Protein AF-0000000086027787 (afdb_homodimer)

Foldseek 3Di:
DPPAWKDFFLQQQAAEEEEEELEPPQDLVLLVLLLLLVLLLLLQQLQFADDRLYFWYWYWYFACDIDTLGATGGCNVVVVSVNVSSVCVSPPPVRNPDNDGDALVNVLVVVQVNVVSLCVHCVVVPVDPVSRHAYEYEYEEQDPPVVVVVSVLVSQVVDDCVRHQAYEYEHEDEPPPDDDPPPDDPDPPPQVQDDPPPDDVSPVSVVCSVRYGYHYDYSHNVVSSVVSCVSSWGPDQQDFQEWEADPPDIATKHKTAPDDDLVRGLPSCVVDPDPPDDDDHSPLPSPPPPPPSTGDMDTRWYWYWDDKDALVPADPVFWDDGKMKIAGGPRPVDDPVVSVVSNVVLQVVLVVCVVRRIKTKIKIDDDVPPDDPDDDDIWMWIWHHDNSMTIITTGDDDVPDDDDDDDDDDDDDPVVVVVVVVVVVPDDDDLDDQCVQDDPCSSVVSSVSVVVVVVVDPPDPPPPPPPDPDPDPDDDDPPPPPPDPDDPDPPDPPPPPPPDPVVVSVVVCCVVRVVVND/DPPAWKDFFLQQFAAEEEEEELEPPDDLVLLVLLLLLVLLLLLQQLQFADDRLYFWYWYWYFAQDIDTLGATGGCNVVVVSVNVSSVCVSPPPVRNPDNDGDALVNVLVVVQVNVVSLCVHCVVVPVDPVSRHAYEYEYEEQDDPVVVVVSVLVSQVPDDCVRHQAYEYEHEDEPPPDDDPPPDDPDPPPPVQDDPPPDDVSVVSVVCSVRYHYHYDYSHNVVSSVVSCVSSWGPDQQDFQEWEADPPDIATKHKTAPDDDLVRGLPSCVVDPDPPDDDDHSPLPSPPPPPPSTGDMDTRWYWYWDDKDALVPADPVFWDDGKMKIAGGPRPVDDPVVSVVSNVVLQVVLVVCVVRRIKTKIKIDDDVPPDDPDDDDIWMWIWHHDNSMTIITTGDDDVPDDDDDDDDDDDDDPVVVVVVVVVVVPDDDDPDDQCVQDDPCSSVVSSVSVVVVVVVDPPDPPPPPDPDDDPPPDDDDDPPDPPDPDDPDPPPPPPPPCPDPVVVSVVVCCVVVVRVND

Secondary structure (DSSP, 8-state):
-----EEEETTTPPEEEEEEE-STT--HHHHHHHHHHHHHHHHHHHH--SS-S--EEEEEEESSS-EEEEEEEETTTTHHHHHHHHHHHHH-STTT---PPPPHHHHHHHHHHHHHHHHHHHHHH-S-GGGSPPEEEEEEE-S-HHHHHHHHHHHHHTS--TTEEEEEEEEEE------S-------------------S-HHHHHHHHHHEEEEEEESSHHHHHHHHHGGGS----SS--EEEEETTEEEEEEEEESB--GGGSTTHHHHS--TTSPPPP---S-----S--S-EEEEPEEEEEEEEEEGGGS-GGGEEEEEEEEEE---TTS-HHHHHHHHHHHHHHHHHHHHTTEEEEEEEPPP--SS-SSPPPPPEEEEEEETTEEEEEEE--GGGB--------PPPPHHHHHHHHHHHHTSEEESS--GGG----HHHHHHHHHHHHHHHS--------------------------------------------HHHHHHHHHHHSGGG--/-----EEEETTTPPEEEEEEE-STT--HHHHHHHHHHHHHHHHHHHH--SS-S--EEEEEEESSS-EEEEEEEETTTTHHHHHHHHHHHHH-STTT---PPPPHHHHHHHHHHHHHHHHHHHHHH-S-GGGSPPEEEEEEE-S-HHHHHHHHHHHHHTS--TTEEEEEEEEEE------S-------------------S-HHHHHHHHHHEEEEEEESSHHHHHHHHHGGGS----SS--EEEEETTEEEEEEEEESB--GGGSTTHHHHS--TTSPPPP---S-----S--S-EEEEPEEEEEEEEEEGGGS-GGGEEEEEEEEEE---TTS-HHHHHHHHHHHHHHHHHHHHTTEEEEEEEPPP--SS-SSPPPPPEEEEEEETTEEEEEEE--GGGB--------PPPPHHHHHHHHHHHHTSEEESS--GGG----HHHHHHHHHHHHHHTS--------------------------------------------HHHHHHHHHHHSGGG--

Nearest PDB structures (foldseek):
  4cnb-assembly1_A  TM=5.629E-01  e=4.118E-06  Mytilus galloprovincialis
  4hqn-assembly1_A  TM=5.392E-01  e=8.677E-06  Plasmodium vivax
  4cn8-assembly1_A  TM=5.796E-01  e=9.103E-05  Mytilus galloprovincialis
  7x10-assembly1_A  TM=3.426E-01  e=1.648E+00  Homo sapiens
  4cnb-assembly1_A  TM=5.525E-01  e=2.493E-06  Mytilus galloprovincialis

Organism: Nephila pilipes (NCBI:txid299642)

Radius of gyration: 34.65 Å; Cα contacts (8 Å, |Δi|>4): 1720; chains: 2; bounding box: 75×121×92 Å

Solvent-accessible surface area (backbone atoms only — not comparable to full-atom values): 58026 Å² total; per-residue (Å²): 128,80,82,65,55,61,42,61,34,45,63,51,39,53,31,39,37,38,38,38,40,39,28,75,70,43,45,71,66,53,52,49,45,51,51,50,45,50,49,41,50,51,38,49,45,56,52,42,53,75,65,66,41,56,51,38,42,21,36,32,41,37,18,67,62,74,42,77,59,36,73,56,39,52,41,70,85,36,42,69,62,49,55,50,34,53,52,48,57,72,66,41,58,75,53,51,66,42,90,43,70,62,54,47,66,58,50,31,50,51,52,51,48,52,52,50,42,50,50,57,47,41,63,73,73,41,88,53,72,88,69,55,60,44,32,32,39,38,36,40,31,38,48,61,63,68,60,52,50,49,41,50,54,58,21,54,72,75,48,88,60,86,56,54,63,35,36,37,40,37,31,41,34,71,85,74,77,75,81,80,82,72,81,74,80,87,64,75,78,62,70,74,69,79,76,85,75,82,60,85,70,47,65,60,53,51,48,48,60,69,31,51,42,75,43,79,43,54,72,43,65,65,56,51,40,40,60,58,48,50,52,58,49,66,62,53,38,84,54,63,38,31,33,44,31,44,78,89,46,74,40,53,17,31,74,42,56,49,37,57,64,51,82,33,39,44,60,30,59,44,54,46,86,48,75,72,40,59,65,65,67,61,52,81,64,61,66,70,73,67,76,66,85,60,42,41,62,15,63,32,46,40,28,39,53,61,32,34,26,30,50,68,17,54,33,71,77,44,39,32,40,72,43,32,31,37,33,61,41,73,31,68,83,50,54,67,71,58,43,54,49,38,42,40,44,48,44,35,47,24,48,52,28,51,76,67,46,30,25,42,32,24,37,42,56,71,76,82,61,86,78,69,90,69,67,74,41,39,19,36,33,37,36,38,48,48,82,76,29,27,38,38,35,26,40,52,34,36,85,35,58,34,54,62,77,88,72,80,82,69,92,58,62,66,68,50,38,51,52,45,50,53,36,55,67,71,35,52,77,34,66,54,66,48,36,68,78,36,78,33,46,52,53,63,34,44,48,51,53,52,52,53,53,52,69,72,42,84,75,73,83,75,75,71,79,72,79,79,72,81,84,75,81,79,84,82,80,80,77,76,78,78,73,81,79,76,78,74,77,78,68,80,74,76,79,74,76,76,79,78,69,58,69,58,41,46,51,48,42,33,68,72,45,49,80,34,62,102,128,83,82,67,55,62,41,62,34,44,63,50,40,53,31,39,37,38,37,38,39,40,27,76,70,43,47,71,66,53,51,50,46,52,51,49,43,50,49,40,50,51,36,48,44,57,52,42,53,78,66,67,41,55,51,38,42,21,36,32,41,37,18,66,61,75,40,78,60,35,72,58,40,52,40,69,86,36,43,67,62,48,54,50,33,53,52,48,58,73,64,42,59,73,55,50,65,41,90,42,69,63,53,47,67,57,50,31,51,51,51,50,52,53,52,48,41,48,48,58,47,41,63,72,72,41,88,53,73,88,70,55,59,44,33,32,38,37,36,41,32,39,48,62,62,69,60,53,51,49,40,50,52,56,22,53,72,73,51,86,59,86,55,54,63,37,35,38,37,37,29,43,34,71,84,74,77,76,80,80,82,71,82,73,80,87,65,76,77,62,71,72,70,78,76,86,74,83,60,84,71,44,63,60,53,50,48,48,58,70,30,51,42,76,44,78,43,54,70,42,66,64,56,50,39,41,61,58,48,50,51,58,50,68,63,53,40,84,54,65,39,31,35,43,31,45,78,88,46,75,40,53,18,32,74,44,55,50,38,58,64,50,82,32,38,43,58,31,57,44,55,47,88,46,74,74,39,59,66,65,67,61,52,79,62,61,67,71,73,67,76,66,84,61,42,38,62,16,65,32,47,40,29,38,52,62,31,34,26,31,51,66,15,54,41,72,77,43,40,31,41,70,41,31,31,36,34,60,43,72,31,69,84,50,52,67,72,57,43,52,50,40,41,39,46,46,44,36,48,25,48,52,26,50,75,67,46,32,24,42,31,24,37,42,57,70,76,82,62,84,78,70,89,71,68,75,40,40,20,38,34,37,36,38,47,41,79,74,30,28,39,36,37,26,41,53,34,35,84,34,59,35,58,72,76,89,74,80,83,69,90,60,60,66,67,51,38,53,51,46,50,53,37,55,68,69,36,51,77,37,66,56,67,50,36,71,76,35,79,34,44,52,55,63,34,44,49,51,53,52,51,54,54,50,69,71,42,83,76,73,84,74,76,73,80,73,80,80,74,80,86,76,81,76,80,88,79,77,84,76,78,79,74,82,80,78,80,77,76,78,70,80,73,76,78,74,75,73,79,75,67,56,68,58,39,43,49,45,41,33,64,66,41,44,69,38,59,97

InterPro domains:
  IPR033587 Meiosis 1 arrest protein [PTHR28642] (2-497)
  IPR060158 Meiosis 1 arrest protein, N-terminal domain [PF28287] (17-232)

Sequence (1036 aa):
MEKQEWREAFHRQPAYYLFLDLTSPLSIHDLNTICQVLQDLTALSVSLKGTQRFSELGIYALSSRMKCIFPIQSVKNNYGKFQFSIECMQNTTALFTGKETFQTDQLSESLQDAIQQYETYYQGAIQHKEEWPQLQIMFFSAQPAQKIVKSVEESLSSIELAYIRQVNVVILRGRIFTSSFNSSDSKSHTQLQSSQCIFDNEEKENIIKSVLHVIEIETNSYQLESIFKCWLHDCGTDSVHLRIIVDKVVLHCDIKECLLNVESLPTTSQFLLFPNSSLPQPTTRVNPVSKQLSGSKVPVYTFEAISVVRKEGLCESLLFGHPYVAIATRCWKIDWGELERNQQQFTALVQYLNKNDLVLLAKRQSPKSTTSEKPLPSGFFAFLPSKNTLLVKSVASKELMMPLGEMELKEMPEDVKVEMEECLKNLEEKDIYNPLAISSGLYTFLSSSINKMNKSRPAANFIVPTICKDNDLRNKKKKCAVLPVAEVQVKKSRELTLQNDFMTASAMFKKRFPNNLEMEKQEWREAFHRQPAYYLFLDLTSPLSIHDLNTICQVLQDLTALSVSLKGTQRFSELGIYALSSRMKCIFPIQSVKNNYGKFQFSIECMQNTTALFTGKETFQTDQLSESLQDAIQQYETYYQGAIQHKEEWPQLQIMFFSAQPAQKIVKSVEESLSSIELAYIRQVNVVILRGRIFTSSFNSSDSKSHTQLQSSQCIFDNEEKENIIKSVLHVIEIETNSYQLESIFKCWLHDCGTDSVHLRIIVDKVVLHCDIKECLLNVESLPTTSQFLLFPNSSLPQPTTRVNPVSKQLSGSKVPVYTFEAISVVRKEGLCESLLFGHPYVAIATRCWKIDWGELERNQQQFTALVQYLNKNDLVLLAKRQSPKSTTSEKPLPSGFFAFLPSKNTLLVKSVASKELMMPLGEMELKEMPEDVKVEMEECLKNLEEKDIYNPLAISSGLYTFLSSSINKMNKSRPAANFIVPTICKDNDLRNKKKKCAVLPVAEVQVKKSRELTLQNDFMTASAMFKKRFPNNLE

Structure (mmCIF, N/CA/C/O backbone):
data_AF-0000000086027787-model_v1
#
loop_
_entity.id
_entity.type
_entity.pdbx_description
1 polymer 'Meiosis 1 arrest protein'
#
loop_
_atom_site.group_PDB
_atom_site.id
_atom_site.type_symbol
_atom_site.label_atom_id
_atom_site.label_alt_id
_atom_site.label_comp_id
_atom_site.label_asym_id
_atom_site.label_entity_id
_atom_site.label_seq_id
_atom_site.pdbx_PDB_ins_code
_atom_site.Cartn_x
_atom_site.Cartn_y
_atom_site.Cartn_z
_atom_site.occupancy
_atom_site.B_iso_or_equiv
_atom_site.auth_seq_id
_atom_site.auth_comp_id
_atom_site.auth_asym_id
_atom_site.auth_atom_id
_atom_site.pdbx_PDB_model_num
ATOM 1 N N . MET A 1 1 ? 31.375 -10.102 -8.422 1 41.06 1 MET A N 1
ATOM 2 C CA . MET A 1 1 ? 30.281 -9.891 -9.375 1 41.06 1 MET A CA 1
ATOM 3 C C . MET A 1 1 ? 29.859 -8.43 -9.391 1 41.06 1 MET A C 1
ATOM 5 O O . MET A 1 1 ? 29.672 -7.816 -8.344 1 41.06 1 MET A O 1
ATOM 9 N N . GLU A 1 2 ? 30.125 -7.723 -10.336 1 52.41 2 GLU A N 1
ATOM 10 C CA . GLU A 1 2 ? 29.75 -6.34 -10.586 1 52.41 2 GLU A CA 1
ATOM 11 C C . GLU A 1 2 ? 28.281 -6.098 -10.211 1 52.41 2 GLU A C 1
ATOM 13 O O . GLU A 1 2 ? 27.422 -6.941 -10.484 1 52.41 2 GLU A O 1
ATOM 18 N N . LYS A 1 3 ? 28.047 -5.18 -9.352 1 70.25 3 LYS A N 1
ATOM 19 C CA . LYS A 1 3 ? 26.766 -4.902 -8.727 1 70.25 3 LYS A CA 1
ATOM 20 C C . LYS A 1 3 ? 25.703 -4.555 -9.773 1 70.25 3 LYS A C 1
ATOM 22 O O . LYS A 1 3 ? 25.703 -3.451 -10.32 1 70.25 3 LYS A O 1
ATOM 27 N N . GLN A 1 4 ? 25.141 -5.617 -10.438 1 83.25 4 GLN A N 1
ATOM 28 C CA . GLN A 1 4 ? 24.016 -5.457 -11.359 1 83.25 4 GLN A CA 1
ATOM 29 C C . GLN A 1 4 ? 22.922 -4.582 -10.75 1 83.25 4 GLN A C 1
ATOM 31 O O . GLN A 1 4 ? 22.438 -4.859 -9.648 1 83.25 4 GLN A O 1
ATOM 36 N N . GLU A 1 5 ? 22.625 -3.428 -11.406 1 87.31 5 GLU A N 1
ATOM 37 C CA . GLU A 1 5 ? 21.688 -2.459 -10.859 1 87.31 5 GLU A CA 1
ATOM 38 C C . GLU A 1 5 ? 20.281 -2.672 -11.438 1 87.31 5 GLU A C 1
ATOM 40 O O . GLU A 1 5 ? 19.297 -2.221 -10.859 1 87.31 5 GLU A O 1
ATOM 45 N N . TRP A 1 6 ? 20.266 -3.408 -12.578 1 90.69 6 TRP A N 1
ATOM 46 C CA . TRP A 1 6 ? 18.984 -3.594 -13.242 1 90.69 6 TRP A CA 1
ATOM 47 C C . TRP A 1 6 ? 18.797 -5.047 -13.68 1 90.69 6 TRP A C 1
ATOM 49 O O . TRP A 1 6 ? 19.766 -5.773 -13.859 1 90.69 6 TRP A O 1
ATOM 59 N N . ARG A 1 7 ? 17.625 -5.395 -13.797 1 91.62 7 ARG A N 1
ATOM 60 C CA . ARG A 1 7 ? 17.266 -6.727 -14.273 1 91.62 7 ARG A CA 1
ATOM 61 C C . ARG A 1 7 ? 16.016 -6.688 -15.148 1 91.62 7 ARG A C 1
ATOM 63 O O . ARG A 1 7 ? 15.312 -5.676 -15.18 1 91.62 7 ARG A O 1
ATOM 70 N N . GLU A 1 8 ? 15.812 -7.734 -15.867 1 90.38 8 GLU A N 1
ATOM 71 C CA . GLU A 1 8 ? 14.617 -7.855 -16.688 1 90.38 8 GLU A CA 1
ATOM 72 C C . GLU A 1 8 ? 13.578 -8.75 -16.016 1 90.38 8 GLU A C 1
ATOM 74 O O . GLU A 1 8 ? 13.852 -9.906 -15.711 1 90.38 8 GLU A O 1
ATOM 79 N N . ALA A 1 9 ? 12.438 -8.172 -15.789 1 92.06 9 ALA A N 1
ATOM 80 C CA . ALA A 1 9 ? 11.352 -8.922 -15.164 1 92.06 9 ALA A CA 1
ATOM 81 C C . ALA A 1 9 ? 10.594 -9.75 -16.203 1 92.06 9 ALA A C 1
ATOM 83 O O . ALA A 1 9 ? 10.352 -9.281 -17.312 1 92.06 9 ALA A O 1
ATOM 84 N N . PHE A 1 10 ? 10.234 -11.031 -15.914 1 91.31 10 PHE A N 1
ATOM 85 C CA . PHE A 1 10 ? 9.406 -11.945 -16.672 1 91.31 10 PHE A CA 1
ATOM 86 C C . PHE A 1 10 ? 10.008 -12.203 -18.062 1 91.31 10 PHE A C 1
ATOM 88 O O . PHE A 1 10 ? 9.281 -12.344 -19.047 1 91.31 10 PHE A O 1
ATOM 95 N N . HIS A 1 11 ? 11.297 -12.188 -18.094 1 85.81 11 HIS A N 1
ATOM 96 C CA . HIS A 1 11 ? 11.984 -12.375 -19.359 1 85.81 11 HIS A CA 1
ATOM 97 C C . HIS A 1 11 ? 12.102 -13.859 -19.703 1 85.81 11 HIS A C 1
ATOM 99 O O . HIS A 1 11 ? 12.227 -14.219 -20.891 1 85.81 11 HIS A O 1
ATOM 105 N N . ARG A 1 12 ? 12.016 -14.695 -18.75 1 87.44 12 ARG A N 1
ATOM 106 C CA . ARG A 1 12 ? 12.242 -16.125 -18.953 1 87.44 12 ARG A CA 1
ATOM 107 C C . ARG A 1 12 ? 10.977 -16.922 -18.672 1 87.44 12 ARG A C 1
ATOM 109 O O . ARG A 1 12 ? 11.039 -18.016 -18.109 1 87.44 12 ARG A O 1
ATOM 116 N N . GLN A 1 13 ? 9.867 -16.359 -18.984 1 91.88 13 GLN A N 1
ATOM 117 C CA . GLN A 1 13 ? 8.617 -17.062 -18.734 1 91.88 13 GLN A CA 1
ATOM 118 C C . GLN A 1 13 ? 8.477 -18.266 -19.672 1 91.88 13 GLN A C 1
ATOM 120 O O . GLN A 1 13 ? 8.711 -18.156 -20.875 1 91.88 13 GLN A O 1
ATOM 125 N N . PRO A 1 14 ? 8.125 -19.391 -19.25 1 93.88 14 PRO A N 1
ATOM 126 C CA . PRO A 1 14 ? 7.988 -20.594 -20.078 1 93.88 14 PRO A CA 1
ATOM 127 C C . PRO A 1 14 ? 6.676 -20.625 -20.859 1 93.88 14 PRO A C 1
ATOM 129 O O . PRO A 1 14 ? 5.785 -19.812 -20.609 1 93.88 14 PRO A O 1
ATOM 132 N N . ALA A 1 15 ? 6.73 -21.484 -21.859 1 95.19 15 ALA A N 1
ATOM 133 C CA . ALA A 1 15 ? 5.496 -21.891 -22.516 1 95.19 15 ALA A CA 1
ATOM 134 C C . ALA A 1 15 ? 4.93 -23.156 -21.875 1 95.19 15 ALA A C 1
ATOM 136 O O . ALA A 1 15 ? 5.684 -24 -21.391 1 95.19 15 ALA A O 1
ATOM 137 N N . TYR A 1 16 ? 3.621 -23.266 -21.859 1 96.69 16 TYR A N 1
ATOM 138 C CA . TYR A 1 16 ? 3.025 -24.406 -21.156 1 96.69 16 TYR A CA 1
ATOM 139 C C . TYR A 1 16 ? 2.207 -25.266 -22.109 1 96.69 16 TYR A C 1
ATOM 141 O O . TYR A 1 16 ? 1.537 -24.75 -23 1 96.69 16 TYR A O 1
ATOM 149 N N . TYR A 1 17 ? 2.301 -26.484 -22 1 97 17 TYR A N 1
ATOM 150 C CA . TYR A 1 17 ? 1.434 -27.438 -22.688 1 97 17 TYR A CA 1
ATOM 151 C C . TYR A 1 17 ? 0.736 -28.359 -21.688 1 97 17 TYR A C 1
ATOM 153 O O . TYR A 1 17 ? 1.394 -29.078 -20.938 1 97 17 TYR A O 1
ATOM 161 N N . LEU A 1 18 ? -0.573 -28.344 -21.672 1 97.25 18 LEU A N 1
ATOM 162 C CA . LEU A 1 18 ? -1.371 -29.125 -20.719 1 97.25 18 LEU A CA 1
ATOM 163 C C . LEU A 1 18 ? -1.9 -30.391 -21.375 1 97.25 18 LEU A C 1
ATOM 165 O O . LEU A 1 18 ? -2.432 -30.359 -22.484 1 97.25 18 LEU A O 1
ATOM 169 N N . PHE A 1 19 ? -1.653 -31.469 -20.734 1 96.12 19 PHE A N 1
ATOM 170 C CA . PHE A 1 19 ? -2.25 -32.75 -21.109 1 96.12 19 PHE A CA 1
ATOM 171 C C . PHE A 1 19 ? -3.297 -33.188 -20.094 1 96.12 19 PHE A C 1
ATOM 173 O O . PHE A 1 19 ? -2.961 -33.5 -18.953 1 96.12 19 PHE A O 1
ATOM 180 N N . LEU A 1 20 ? -4.555 -33.188 -20.484 1 94 20 LEU A N 1
ATOM 181 C CA . LEU A 1 20 ? -5.652 -33.531 -19.594 1 94 20 LEU A CA 1
ATOM 182 C C . LEU A 1 20 ? -6.121 -34.969 -19.844 1 94 20 LEU A C 1
ATOM 184 O O . LEU A 1 20 ? -6.625 -35.281 -20.922 1 94 20 LEU A O 1
ATOM 188 N N . ASP A 1 21 ? -5.918 -35.812 -18.828 1 92.31 21 ASP A N 1
ATOM 189 C CA . ASP A 1 21 ? -6.402 -37.188 -18.906 1 92.31 21 ASP A CA 1
ATOM 190 C C . ASP A 1 21 ? -7.898 -37.25 -18.594 1 92.31 21 ASP A C 1
ATOM 192 O O . ASP A 1 21 ? -8.312 -37.156 -17.438 1 92.31 21 ASP A O 1
ATOM 196 N N . LEU A 1 22 ? -8.672 -37.531 -19.609 1 89.69 22 LEU A N 1
ATOM 197 C CA . LEU A 1 22 ? -10.125 -37.5 -19.469 1 89.69 22 LEU A CA 1
ATOM 198 C C . LEU A 1 22 ? -10.664 -38.906 -19.203 1 89.69 22 LEU A C 1
ATOM 200 O O . LEU A 1 22 ? -11.875 -39.125 -19.188 1 89.69 22 LEU A O 1
ATOM 204 N N . THR A 1 23 ? -9.742 -39.781 -18.938 1 86.44 23 THR A N 1
ATOM 205 C CA . THR A 1 23 ? -10.18 -41.156 -18.688 1 86.44 23 THR A CA 1
ATOM 206 C C . THR A 1 23 ? -10.672 -41.312 -17.25 1 86.44 23 THR A C 1
ATOM 208 O O . THR A 1 23 ? -10.336 -40.531 -16.375 1 86.44 23 THR A O 1
ATOM 211 N N . SER A 1 24 ? -11.438 -42.438 -17.125 1 85.31 24 SER A N 1
ATOM 212 C CA . SER A 1 24 ? -11.898 -42.75 -15.773 1 85.31 24 SER A CA 1
ATOM 213 C C . SER A 1 24 ? -10.727 -42.969 -14.828 1 85.31 24 SER A C 1
ATOM 215 O O . SER A 1 24 ? -9.719 -43.562 -15.211 1 85.31 24 SER A O 1
ATOM 217 N N . PRO A 1 25 ? -10.773 -42.375 -13.609 1 87.94 25 PRO A N 1
ATOM 218 C CA . PRO A 1 25 ? -11.93 -41.969 -12.797 1 87.94 25 PRO A CA 1
ATOM 219 C C . PRO A 1 25 ? -12.148 -40.469 -12.773 1 87.94 25 PRO A C 1
ATOM 221 O O . PRO A 1 25 ? -12.805 -39.938 -11.867 1 87.94 25 PRO A O 1
ATOM 224 N N . LEU A 1 26 ? -11.664 -39.75 -13.695 1 89.06 26 LEU A N 1
ATOM 225 C CA . LEU A 1 26 ? -11.93 -38.312 -13.727 1 89.06 26 LEU A CA 1
ATOM 226 C C . LEU A 1 26 ? -13.422 -38.062 -13.922 1 89.06 26 LEU A C 1
ATOM 228 O O . LEU A 1 26 ? -14.047 -38.594 -14.82 1 89.06 26 LEU A O 1
ATOM 232 N N . SER A 1 27 ? -14.016 -37.344 -13.031 1 87.38 27 SER A N 1
ATOM 233 C CA . SER A 1 27 ? -15.438 -37 -13.117 1 87.38 27 SER A CA 1
ATOM 234 C C . SER A 1 27 ? -15.664 -35.781 -13.969 1 87.38 27 SER A C 1
ATOM 236 O O . SER A 1 27 ? -14.742 -34.969 -14.188 1 87.38 27 SER A O 1
ATOM 238 N N . ILE A 1 28 ? -16.812 -35.594 -14.445 1 86.81 28 ILE A N 1
ATOM 239 C CA . ILE A 1 28 ? -17.219 -34.438 -15.203 1 86.81 28 ILE A CA 1
ATOM 240 C C . ILE A 1 28 ? -17.078 -33.188 -14.328 1 86.81 28 ILE A C 1
ATOM 242 O O . ILE A 1 28 ? -16.703 -32.094 -14.812 1 86.81 28 ILE A O 1
ATOM 246 N N . HIS A 1 29 ? -17.359 -33.406 -13.07 1 88.75 29 HIS A N 1
ATOM 247 C CA . HIS A 1 29 ? -17.234 -32.312 -12.125 1 88.75 29 HIS A CA 1
ATOM 248 C C . HIS A 1 29 ? -15.781 -31.844 -12.039 1 88.75 29 HIS A C 1
ATOM 250 O O . HIS A 1 29 ? -15.523 -30.641 -12.016 1 88.75 29 HIS A O 1
ATOM 256 N N . ASP A 1 30 ? -14.875 -32.75 -11.945 1 90.38 30 ASP A N 1
ATOM 257 C CA . ASP A 1 30 ? -13.453 -32.438 -11.898 1 90.38 30 ASP A CA 1
ATOM 258 C C . ASP A 1 30 ? -13.023 -31.672 -13.148 1 90.38 30 ASP A C 1
ATOM 260 O O . ASP A 1 30 ? -12.297 -30.672 -13.062 1 90.38 30 ASP A O 1
ATOM 264 N N . LEU A 1 31 ? -13.492 -32.188 -14.258 1 91.25 31 LEU A N 1
ATOM 265 C CA . LEU A 1 31 ? -13.141 -31.531 -15.523 1 91.25 31 LEU A CA 1
ATOM 266 C C . LEU A 1 31 ? -13.656 -30.094 -15.562 1 91.25 31 LEU A C 1
ATOM 268 O O . LEU A 1 31 ? -12.93 -29.188 -15.961 1 91.25 31 LEU A O 1
ATOM 272 N N . ASN A 1 32 ? -14.922 -29.938 -15.156 1 92.19 32 ASN A N 1
ATOM 273 C CA . ASN A 1 32 ? -15.508 -28.609 -15.148 1 92.19 32 ASN A CA 1
ATOM 274 C C . ASN A 1 32 ? -14.75 -27.656 -14.219 1 92.19 32 ASN A C 1
ATOM 276 O O . ASN A 1 32 ? -14.578 -26.484 -14.523 1 92.19 32 ASN A O 1
ATOM 280 N N . THR A 1 33 ? -14.312 -28.172 -13.109 1 94 33 THR A N 1
ATOM 281 C CA . THR A 1 33 ? -13.547 -27.375 -12.156 1 94 33 THR A CA 1
ATOM 282 C C . THR A 1 33 ? -12.219 -26.953 -12.758 1 94 33 THR A C 1
ATOM 284 O O . THR A 1 33 ? -11.828 -25.781 -12.648 1 94 33 THR A O 1
ATOM 287 N N . ILE A 1 34 ? -11.547 -27.844 -13.406 1 95.06 34 ILE A N 1
ATOM 288 C CA . ILE A 1 34 ? -10.266 -27.547 -14.039 1 95.06 34 ILE A CA 1
ATOM 289 C C . ILE A 1 34 ? -10.461 -26.469 -15.109 1 95.06 34 ILE A C 1
ATOM 291 O O . ILE A 1 34 ? -9.695 -25.5 -15.172 1 95.06 34 ILE A O 1
ATOM 295 N N . CYS A 1 35 ? -11.461 -26.688 -15.891 1 94.44 35 CYS A N 1
ATOM 296 C CA . CYS A 1 35 ? -11.727 -25.75 -16.984 1 94.44 35 CYS A CA 1
ATOM 297 C C . CYS A 1 35 ? -12.062 -24.375 -16.438 1 94.44 35 CYS A C 1
ATOM 299 O O . CYS A 1 35 ? -11.586 -23.359 -16.969 1 94.44 35 CYS A O 1
ATOM 301 N N . GLN A 1 36 ? -12.859 -24.344 -15.43 1 94.88 36 GLN A N 1
ATOM 302 C CA . GLN A 1 36 ? -13.234 -23.078 -14.836 1 94.88 36 GLN A CA 1
ATOM 303 C C . GLN A 1 36 ? -12.016 -22.344 -14.281 1 94.88 36 GLN A C 1
ATOM 305 O O . GLN A 1 36 ? -11.844 -21.141 -14.508 1 94.88 36 GLN A O 1
ATOM 310 N N . VAL A 1 37 ? -11.18 -23.031 -13.523 1 96.56 37 VAL A N 1
ATOM 311 C CA . VAL A 1 37 ? -9.992 -22.438 -12.93 1 96.56 37 VAL A CA 1
ATOM 312 C C . VAL A 1 37 ? -9.047 -21.969 -14.023 1 96.56 37 VAL A C 1
ATOM 314 O O . VAL A 1 37 ? -8.43 -20.891 -13.906 1 96.56 37 VAL A O 1
ATOM 317 N N . LEU A 1 38 ? -8.945 -22.719 -15.047 1 95.75 38 LEU A N 1
ATOM 318 C CA . LEU A 1 38 ? -8.102 -22.344 -16.172 1 95.75 38 LEU A CA 1
ATOM 319 C C . LEU A 1 38 ? -8.617 -21.062 -16.844 1 95.75 38 LEU A C 1
ATOM 321 O O . LEU A 1 38 ? -7.828 -20.188 -17.188 1 95.75 38 LEU A O 1
ATOM 325 N N . GLN A 1 39 ? -9.867 -21.016 -17.016 1 95.06 39 GLN A N 1
ATOM 326 C CA . GLN A 1 39 ? -10.477 -19.812 -17.594 1 95.06 39 GLN A CA 1
ATOM 327 C C . GLN A 1 39 ? -10.258 -18.609 -16.688 1 95.06 39 GLN A C 1
ATOM 329 O O . GLN A 1 39 ? -9.945 -17.516 -17.188 1 95.06 39 GLN A O 1
ATOM 334 N N . ASP A 1 40 ? -10.469 -18.781 -15.445 1 96.06 40 ASP A N 1
ATOM 335 C CA . ASP A 1 40 ? -10.242 -17.703 -14.484 1 96.06 40 ASP A CA 1
ATOM 336 C C . ASP A 1 40 ? -8.805 -17.188 -14.562 1 96.06 40 ASP A C 1
ATOM 338 O O . ASP A 1 40 ? -8.578 -15.984 -14.625 1 96.06 40 ASP A O 1
ATOM 342 N N . LEU A 1 41 ? -7.871 -18.109 -14.578 1 95.94 41 LEU A N 1
ATOM 343 C CA . LEU A 1 41 ? -6.457 -17.75 -14.609 1 95.94 41 LEU A CA 1
ATOM 344 C C . LEU A 1 41 ? -6.109 -17.016 -15.898 1 95.94 41 LEU A C 1
ATOM 346 O O . LEU A 1 41 ? -5.367 -16.031 -15.875 1 95.94 41 LEU A O 1
ATOM 350 N N . THR A 1 42 ? -6.57 -17.516 -16.969 1 95.5 42 THR A N 1
ATOM 351 C CA . THR A 1 42 ? -6.234 -16.906 -18.25 1 95.5 42 THR A CA 1
ATOM 352 C C . THR A 1 42 ? -6.895 -15.531 -18.375 1 95.5 42 THR A C 1
ATOM 354 O O . THR A 1 42 ? -6.297 -14.594 -18.922 1 95.5 42 THR A O 1
ATOM 357 N N . ALA A 1 43 ? -8.109 -15.445 -17.906 1 94.12 43 ALA A N 1
ATOM 358 C CA . ALA A 1 43 ? -8.758 -14.133 -17.891 1 94.12 43 ALA A CA 1
ATOM 359 C C . ALA A 1 43 ? -7.953 -13.133 -17.062 1 94.12 43 ALA A C 1
ATOM 361 O O . ALA A 1 43 ? -7.805 -11.977 -17.438 1 94.12 43 ALA A O 1
ATOM 362 N N . LEU A 1 44 ? -7.492 -13.578 -15.945 1 95.25 44 LEU A N 1
ATOM 363 C CA . LEU A 1 44 ? -6.656 -12.758 -15.086 1 95.25 44 LEU A CA 1
ATOM 364 C C . LEU A 1 44 ? -5.375 -12.344 -15.805 1 95.25 44 LEU A C 1
ATOM 366 O O . LEU A 1 44 ? -5.035 -11.156 -15.836 1 95.25 44 LEU A O 1
ATOM 370 N N . SER A 1 45 ? -4.703 -13.273 -16.391 1 93.75 45 SER A N 1
ATOM 371 C CA . SER A 1 45 ? -3.42 -13.031 -17.031 1 93.75 45 SER A CA 1
ATOM 372 C C . SER A 1 45 ? -3.561 -12.023 -18.172 1 93.75 45 SER A C 1
ATOM 374 O O . SER A 1 45 ? -2.727 -11.133 -18.328 1 93.75 45 SER A O 1
ATOM 376 N N . VAL A 1 46 ? -4.57 -12.141 -18.953 1 91.81 46 VAL A N 1
ATOM 377 C CA . VAL A 1 46 ? -4.766 -11.289 -20.125 1 91.81 46 VAL A CA 1
ATOM 378 C C . VAL A 1 46 ? -5.156 -9.883 -19.672 1 91.81 46 VAL A C 1
ATOM 380 O O . VAL A 1 46 ? -4.867 -8.906 -20.359 1 91.81 46 VAL A O 1
ATOM 383 N N . SER A 1 47 ? -5.746 -9.773 -18.516 1 91.81 47 SER A N 1
ATOM 384 C CA . SER A 1 47 ? -6.27 -8.492 -18.047 1 91.81 47 SER A CA 1
ATOM 385 C C . SER A 1 47 ? -5.223 -7.723 -17.25 1 91.81 47 SER A C 1
ATOM 387 O O . SER A 1 47 ? -5.395 -6.535 -16.969 1 91.81 47 SER A O 1
ATOM 389 N N . LEU A 1 48 ? -4.145 -8.32 -16.812 1 91.5 48 LEU A N 1
ATOM 390 C CA . LEU A 1 48 ? -3.119 -7.684 -16 1 91.5 48 LEU A CA 1
ATOM 391 C C . LEU A 1 48 ? -2.371 -6.621 -16.797 1 91.5 48 LEU A C 1
ATOM 393 O O . LEU A 1 48 ? -2.029 -6.836 -17.953 1 91.5 48 LEU A O 1
ATOM 397 N N . LYS A 1 49 ? -2.145 -5.512 -16.156 1 86.06 49 LYS A N 1
ATOM 398 C CA . LYS A 1 49 ? -1.353 -4.445 -16.766 1 86.06 49 LYS A CA 1
ATOM 399 C C . LYS A 1 49 ? 0.139 -4.758 -16.688 1 86.06 49 LYS A C 1
ATOM 401 O O . LYS A 1 49 ? 0.583 -5.477 -15.789 1 86.06 49 LYS A O 1
ATOM 406 N N . GLY A 1 50 ? 0.849 -4.203 -17.609 1 81.19 50 GLY A N 1
ATOM 407 C CA . GLY A 1 50 ? 2.293 -4.371 -17.594 1 81.19 50 GLY A CA 1
ATOM 408 C C . GLY A 1 50 ? 2.773 -5.523 -18.453 1 81.19 50 GLY A C 1
ATOM 409 O O . GLY A 1 50 ? 2.135 -5.871 -19.438 1 81.19 50 GLY A O 1
ATOM 410 N N . THR A 1 51 ? 3.896 -6.047 -18.031 1 83.31 51 THR A N 1
ATOM 411 C CA . THR A 1 51 ? 4.484 -7.141 -18.797 1 83.31 51 THR A CA 1
ATOM 412 C C . THR A 1 51 ? 3.658 -8.414 -18.641 1 83.31 51 THR A C 1
ATOM 414 O O . THR A 1 51 ? 3.129 -8.688 -17.562 1 83.31 51 THR A O 1
ATOM 417 N N . GLN A 1 52 ? 3.613 -9.102 -19.703 1 87 52 GLN A N 1
ATOM 418 C CA . GLN A 1 52 ? 2.834 -10.336 -19.688 1 87 52 GLN A CA 1
ATOM 419 C C . GLN A 1 52 ? 3.508 -11.398 -18.828 1 87 52 GLN A C 1
ATOM 421 O O . GLN A 1 52 ? 4.672 -11.734 -19.047 1 87 52 GLN A O 1
ATOM 426 N N . ARG A 1 53 ? 2.758 -11.898 -17.922 1 91.31 53 ARG A N 1
ATOM 427 C CA . ARG A 1 53 ? 3.295 -12.867 -16.984 1 91.31 53 ARG A CA 1
ATOM 428 C C . ARG A 1 53 ? 3.188 -14.289 -17.531 1 91.31 53 ARG A C 1
ATOM 430 O O . ARG A 1 53 ? 3.955 -15.172 -17.141 1 91.31 53 ARG A O 1
ATOM 437 N N . PHE A 1 54 ? 2.16 -14.5 -18.266 1 88.19 54 PHE A N 1
ATOM 438 C CA . PHE A 1 54 ? 1.839 -15.758 -18.922 1 88.19 54 PHE A CA 1
ATOM 439 C C . PHE A 1 54 ? 1.308 -15.508 -20.328 1 88.19 54 PHE A C 1
ATOM 441 O O . PHE A 1 54 ? 0.448 -14.648 -20.531 1 88.19 54 PHE A O 1
ATOM 448 N N . SER A 1 55 ? 1.939 -16.297 -21.344 1 85.88 55 SER A N 1
ATOM 449 C CA . SER A 1 55 ? 1.522 -15.891 -22.672 1 85.88 55 SER A CA 1
ATOM 450 C C . SER A 1 55 ? 1.076 -17.094 -23.5 1 85.88 55 SER A C 1
ATOM 452 O O . SER A 1 55 ? -0.056 -17.125 -23.984 1 85.88 55 SER A O 1
ATOM 454 N N . GLU A 1 56 ? 1.927 -18.156 -23.609 1 94.5 56 GLU A N 1
ATOM 455 C CA . GLU A 1 56 ? 1.63 -19.234 -24.562 1 94.5 56 GLU A CA 1
ATOM 456 C C . GLU A 1 56 ? 1.145 -20.484 -23.844 1 94.5 56 GLU A C 1
ATOM 458 O O . GLU A 1 56 ? 1.679 -20.859 -22.781 1 94.5 56 GLU A O 1
ATOM 463 N N . LEU A 1 57 ? 0.125 -21.094 -24.422 1 96.75 57 LEU A N 1
ATOM 464 C CA . LEU A 1 57 ? -0.49 -22.266 -23.828 1 96.75 57 LEU A CA 1
ATOM 465 C C . LEU A 1 57 ? -0.987 -23.234 -24.906 1 96.75 57 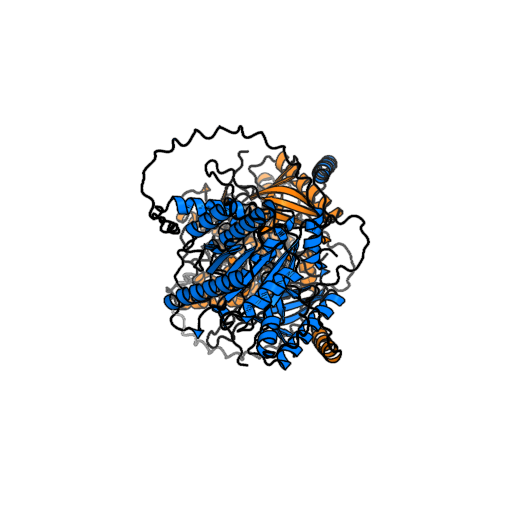LEU A C 1
ATOM 467 O O . LEU A 1 57 ? -1.452 -22.797 -25.953 1 96.75 57 LEU A O 1
ATOM 471 N N . GLY A 1 58 ? -0.743 -24.469 -24.766 1 96.88 58 GLY A N 1
ATOM 472 C CA . GLY A 1 58 ? -1.358 -25.547 -25.531 1 96.88 58 GLY A CA 1
ATOM 473 C C . GLY A 1 58 ? -2.1 -26.547 -24.656 1 96.88 58 GLY A C 1
ATOM 474 O O . GLY A 1 58 ? -1.765 -26.734 -23.484 1 96.88 58 GLY A O 1
ATOM 475 N N . ILE A 1 59 ? -3.17 -27.203 -25.25 1 96.12 59 ILE A N 1
ATOM 476 C CA . ILE A 1 59 ? -3.955 -28.156 -24.469 1 96.12 59 ILE A CA 1
ATOM 477 C C . ILE A 1 59 ? -4.242 -29.391 -25.312 1 96.12 59 ILE A C 1
ATOM 479 O O . ILE A 1 59 ? -4.719 -29.297 -26.438 1 96.12 59 ILE A O 1
ATOM 483 N N . TYR A 1 60 ? -3.891 -30.516 -24.75 1 93.69 60 TYR A N 1
ATOM 484 C CA . TYR A 1 60 ? -4.219 -31.828 -25.328 1 93.69 60 TYR A CA 1
ATOM 485 C C . TYR A 1 60 ? -5.172 -32.594 -24.422 1 93.69 60 TYR A C 1
ATOM 487 O O . TYR A 1 60 ? -5.004 -32.594 -23.188 1 93.69 60 TYR A O 1
ATOM 495 N N . ALA A 1 61 ? -6.191 -33.188 -24.922 1 90.69 61 ALA A N 1
ATOM 496 C CA . ALA A 1 61 ? -7.09 -34.062 -24.203 1 90.69 61 ALA A CA 1
ATOM 497 C C . ALA A 1 61 ? -6.734 -35.531 -24.484 1 90.69 61 ALA A C 1
ATOM 499 O O . ALA A 1 61 ? -6.652 -35.969 -25.641 1 90.69 61 ALA A O 1
ATOM 500 N N . LEU A 1 62 ? -6.496 -36.25 -23.375 1 89.56 62 LEU A N 1
ATOM 501 C CA . LEU A 1 62 ? -6.133 -37.656 -23.469 1 89.56 62 LEU A CA 1
ATOM 502 C C . LEU A 1 62 ? -7.336 -38.562 -23.188 1 89.56 62 LEU A C 1
ATOM 504 O O . LEU A 1 62 ? -7.953 -38.438 -22.125 1 89.56 62 LEU A O 1
ATOM 508 N N . SER A 1 63 ? -7.676 -39.281 -24.031 1 84.88 63 SER A N 1
ATOM 509 C CA . SER A 1 63 ? -8.703 -40.312 -23.922 1 84.88 63 SER A CA 1
ATOM 510 C C . SER A 1 63 ? -8.414 -41.469 -24.844 1 84.88 63 SER A C 1
ATOM 512 O O . SER A 1 63 ? -7.254 -41.781 -25.141 1 84.88 63 SER A O 1
ATOM 514 N N . SER A 1 64 ? -9.414 -42.219 -25.25 1 77.5 64 SER A N 1
ATOM 515 C CA . SER A 1 64 ? -9.219 -43.281 -26.25 1 77.5 64 SER A CA 1
ATOM 516 C C . SER A 1 64 ? -8.727 -42.688 -27.578 1 77.5 64 SER A C 1
ATOM 518 O O . SER A 1 64 ? -7.984 -43.344 -28.312 1 77.5 64 SER A O 1
ATOM 520 N N . ARG A 1 65 ? -9.117 -41.5 -27.812 1 77.44 65 ARG A N 1
ATOM 521 C CA . ARG A 1 65 ? -8.617 -40.719 -28.938 1 77.44 65 ARG A CA 1
ATOM 522 C C . ARG A 1 65 ? -7.945 -39.438 -28.469 1 77.44 65 ARG A C 1
ATOM 524 O O . ARG A 1 65 ? -8.57 -38.594 -27.812 1 77.44 65 ARG A O 1
ATOM 531 N N . MET A 1 66 ? -6.715 -39.375 -28.797 1 86.25 66 MET A N 1
ATOM 532 C CA . MET A 1 66 ? -5.965 -38.188 -28.438 1 86.25 66 MET A CA 1
ATOM 533 C C . MET A 1 66 ? -6.352 -37 -29.312 1 86.25 66 MET A C 1
ATOM 535 O O . MET A 1 66 ? -6.449 -37.156 -30.531 1 86.25 66 MET A O 1
ATOM 539 N N . LYS A 1 67 ? -6.695 -35.938 -28.734 1 86.62 67 LYS A N 1
ATOM 540 C CA . LYS A 1 67 ? -7.113 -34.781 -29.516 1 86.62 67 LYS A CA 1
ATOM 541 C C . LYS A 1 67 ? -6.441 -33.5 -29.031 1 86.62 67 LYS A C 1
ATOM 543 O O . LYS A 1 67 ? -6.41 -33.219 -27.828 1 86.62 67 LYS A O 1
ATOM 548 N N . CYS A 1 68 ? -5.871 -32.812 -29.938 1 92.44 68 CYS A N 1
ATOM 549 C CA . CYS A 1 68 ? -5.375 -31.469 -29.641 1 92.44 68 CYS A CA 1
ATOM 550 C C . CYS A 1 68 ? -6.52 -30.469 -29.578 1 92.44 68 CYS A C 1
ATOM 552 O O . CYS A 1 68 ? -7.117 -30.156 -30.609 1 92.44 68 CYS A O 1
ATOM 554 N N . ILE A 1 69 ? -6.859 -29.969 -28.438 1 90.56 69 ILE A N 1
ATOM 555 C CA . ILE A 1 69 ? -7.988 -29.062 -28.219 1 90.56 69 ILE A CA 1
ATOM 556 C C . ILE A 1 69 ? -7.582 -27.641 -28.547 1 90.56 69 ILE A C 1
ATOM 558 O O . ILE A 1 69 ? -8.398 -26.859 -29.047 1 90.56 69 ILE A O 1
ATOM 562 N N . PHE A 1 70 ? -6.395 -27.25 -28.203 1 94.88 70 PHE A N 1
ATOM 563 C CA . PHE A 1 70 ? -5.844 -25.906 -28.391 1 94.88 70 PHE A CA 1
ATOM 564 C C . PHE A 1 70 ? -4.344 -25.969 -28.656 1 94.88 70 PHE A C 1
ATOM 566 O O . PHE A 1 70 ? -3.545 -26.172 -27.75 1 94.88 70 PHE A O 1
ATOM 573 N N . PRO A 1 71 ? -3.959 -25.766 -29.969 1 95.31 71 PRO A N 1
ATOM 574 C CA . PRO A 1 71 ? -2.525 -25.797 -30.266 1 95.31 71 PRO A CA 1
ATOM 575 C C . PRO A 1 71 ? -1.755 -24.672 -29.578 1 95.31 71 PRO A C 1
ATOM 577 O O . PRO A 1 71 ? -2.342 -23.641 -29.219 1 95.31 71 PRO A O 1
ATOM 580 N N . ILE A 1 72 ? -0.5 -24.859 -29.344 1 95.88 72 ILE A N 1
ATOM 581 C CA . ILE A 1 72 ? 0.315 -23.891 -28.625 1 95.88 72 ILE A CA 1
ATOM 582 C C . ILE A 1 72 ? 0.293 -22.547 -29.344 1 95.88 72 ILE A C 1
ATOM 584 O O . ILE A 1 72 ? 0.629 -22.469 -30.531 1 95.88 72 ILE A O 1
ATOM 588 N N . GLN A 1 73 ? -0.176 -21.531 -28.734 1 94.06 73 GLN A N 1
ATOM 589 C CA . GLN A 1 73 ? -0.268 -20.188 -29.266 1 94.06 73 GLN A CA 1
ATOM 590 C C . GLN A 1 73 ? -0.494 -19.172 -28.141 1 94.06 73 GLN A C 1
ATOM 592 O O . GLN A 1 73 ? -0.729 -19.547 -26.984 1 94.06 73 GLN A O 1
ATOM 597 N N . SER A 1 74 ? -0.379 -17.922 -28.453 1 93.38 74 SER A N 1
ATOM 598 C CA . SER A 1 74 ? -0.604 -16.859 -27.469 1 93.38 74 SER A CA 1
ATOM 599 C C . SER A 1 74 ? -2.062 -16.812 -27.031 1 93.38 74 SER A C 1
ATOM 601 O O . SER A 1 74 ? -2.967 -16.719 -27.859 1 93.38 74 SER A O 1
ATOM 603 N N . VAL A 1 75 ? -2.33 -16.906 -25.781 1 93.94 75 VAL A N 1
ATOM 604 C CA . VAL A 1 75 ? -3.686 -16.891 -25.25 1 93.94 75 VAL A CA 1
ATOM 605 C C . VAL A 1 75 ? -4.277 -15.492 -25.375 1 93.94 75 VAL A C 1
ATOM 607 O O . VAL A 1 75 ? -5.445 -15.336 -25.75 1 93.94 75 VAL A O 1
ATOM 610 N N . LYS A 1 76 ? -3.488 -14.508 -25.078 1 89.94 76 LYS A N 1
ATOM 611 C CA . LYS A 1 76 ? -3.939 -13.117 -25.094 1 89.94 76 LYS A CA 1
ATOM 612 C C . LYS A 1 76 ? -4.465 -12.742 -26.484 1 89.94 76 LYS A C 1
ATOM 614 O O . LYS A 1 76 ? -5.535 -12.141 -26.609 1 89.94 76 LYS A O 1
ATOM 619 N N . ASN A 1 77 ? -3.744 -13.133 -27.531 1 87.75 77 ASN A N 1
ATOM 620 C CA . ASN A 1 77 ? -4.098 -12.758 -28.891 1 87.75 77 ASN A CA 1
ATOM 621 C C . ASN A 1 77 ? -5.223 -13.625 -29.453 1 87.75 77 ASN A C 1
ATOM 623 O O . ASN A 1 77 ? -5.875 -13.266 -30.422 1 87.75 77 ASN A O 1
ATOM 627 N N . ASN A 1 78 ? -5.391 -14.758 -28.859 1 90.81 78 ASN A N 1
ATOM 628 C CA . ASN A 1 78 ? -6.383 -15.703 -29.344 1 90.81 78 ASN A CA 1
ATOM 629 C C . ASN A 1 78 ? -7.336 -16.156 -28.25 1 90.81 78 ASN A C 1
ATOM 631 O O . ASN A 1 78 ? -7.645 -17.344 -28.125 1 90.81 78 ASN A O 1
ATOM 635 N N . TYR A 1 79 ? -7.754 -15.242 -27.469 1 91.94 79 TYR A N 1
ATOM 636 C CA . TYR A 1 79 ? -8.547 -15.602 -26.297 1 91.94 79 TYR A CA 1
ATOM 637 C C . TYR A 1 79 ? -9.898 -16.172 -26.703 1 91.94 79 TYR A C 1
ATOM 639 O O . TYR A 1 79 ? -10.406 -17.094 -26.062 1 91.94 79 TYR A O 1
ATOM 647 N N . GLY A 1 80 ? -10.516 -15.641 -27.719 1 88.94 80 GLY A N 1
ATOM 648 C CA . GLY A 1 80 ? -11.773 -16.188 -28.188 1 88.94 80 GLY A CA 1
ATOM 649 C C . GLY A 1 80 ? -11.672 -17.656 -28.594 1 88.94 80 GLY A C 1
ATOM 650 O O . GLY A 1 80 ? -12.539 -18.453 -28.234 1 88.94 80 GLY A O 1
ATOM 651 N N . LYS A 1 81 ? -10.672 -17.953 -29.359 1 91.38 81 LYS A N 1
ATOM 652 C CA . LYS A 1 81 ? -10.43 -19.328 -29.75 1 91.38 81 LYS A CA 1
ATOM 653 C C . LYS A 1 81 ? -10.211 -20.219 -28.531 1 91.38 81 LYS A C 1
ATOM 655 O O . LYS A 1 81 ? -10.688 -21.359 -28.5 1 91.38 81 LYS A O 1
ATOM 660 N N . PHE A 1 82 ? -9.492 -19.703 -27.609 1 94.06 82 PHE A N 1
ATOM 661 C CA . PHE A 1 82 ? -9.219 -20.438 -26.391 1 94.06 82 PHE A CA 1
ATOM 662 C C . PHE A 1 82 ? -10.508 -20.766 -25.641 1 94.06 82 PHE A C 1
ATOM 664 O O . PHE A 1 82 ? -10.742 -21.906 -25.266 1 94.06 82 PHE A O 1
ATOM 671 N N . GLN A 1 83 ? -11.32 -19.75 -25.453 1 91.25 83 GLN A N 1
ATOM 672 C CA . GLN A 1 83 ? -12.578 -19.938 -24.734 1 91.25 83 GLN A CA 1
ATOM 673 C C . GLN A 1 83 ? -13.461 -20.969 -25.438 1 91.25 83 GLN A C 1
ATOM 675 O O . GLN A 1 83 ? -14.078 -21.812 -24.781 1 91.25 83 GLN A O 1
ATOM 680 N N . PHE A 1 84 ? -13.469 -20.891 -26.703 1 89.75 84 PHE A N 1
ATOM 681 C CA . PHE A 1 84 ? -14.258 -21.828 -27.5 1 89.75 84 PHE A CA 1
ATOM 682 C C . PHE A 1 84 ? -13.742 -23.25 -27.328 1 89.75 84 PHE A C 1
ATOM 684 O O . PHE A 1 84 ? -14.531 -24.188 -27.203 1 89.75 84 PHE A O 1
ATOM 691 N N . SER A 1 85 ? -12.477 -23.375 -27.375 1 91.75 85 SER A N 1
ATOM 692 C CA . SER A 1 85 ? -11.852 -24.688 -27.219 1 91.75 85 SER A CA 1
ATOM 693 C C . SER A 1 85 ? -12.188 -25.297 -25.859 1 91.75 85 SER A C 1
ATOM 695 O O . SER A 1 85 ? -12.461 -26.5 -25.766 1 91.75 85 SER A O 1
ATOM 697 N N . ILE A 1 86 ? -12.172 -24.484 -24.828 1 91.69 86 ILE A N 1
ATOM 698 C CA . ILE A 1 86 ? -12.484 -24.953 -23.484 1 91.69 86 ILE A CA 1
ATOM 699 C C . ILE A 1 86 ? -13.953 -25.375 -23.422 1 91.69 86 ILE A C 1
ATOM 701 O O . ILE A 1 86 ? -14.281 -26.406 -22.828 1 91.69 86 ILE A O 1
ATOM 705 N N . GLU A 1 87 ? -14.766 -24.609 -24 1 87.44 87 GLU A N 1
ATOM 706 C CA . GLU A 1 87 ? -16.188 -24.922 -24.031 1 87.44 87 GLU A CA 1
ATOM 707 C C . GLU A 1 87 ? -16.453 -26.25 -24.75 1 87.44 87 GLU A C 1
ATOM 709 O O . GLU A 1 87 ? -17.266 -27.062 -24.297 1 87.44 87 GLU A O 1
ATOM 714 N N . CYS A 1 88 ? -15.742 -26.453 -25.797 1 84.31 88 CYS A N 1
ATOM 715 C CA . CYS A 1 88 ? -15.867 -27.688 -26.547 1 84.31 88 CYS A CA 1
ATOM 716 C C . CYS A 1 88 ? -15.422 -28.891 -25.719 1 84.31 88 CYS A C 1
ATOM 718 O O . CYS A 1 88 ? -16.062 -29.938 -25.75 1 84.31 88 CYS A O 1
ATOM 720 N N . MET A 1 89 ? -14.43 -28.672 -25.031 1 84.06 89 MET A N 1
ATOM 721 C CA . MET A 1 89 ? -13.906 -29.75 -24.188 1 84.06 89 MET A CA 1
ATOM 722 C C . MET A 1 89 ? -14.898 -30.109 -23.078 1 84.06 89 MET A C 1
ATOM 724 O O . MET A 1 89 ? -15.086 -31.281 -22.781 1 84.06 89 MET A O 1
ATOM 728 N N . GLN A 1 90 ? -15.539 -29.125 -22.531 1 84.25 90 GLN A N 1
ATOM 729 C CA . GLN A 1 90 ? -16.5 -29.328 -21.469 1 84.25 90 GLN A CA 1
ATOM 730 C C . GLN A 1 90 ? -17.75 -30.047 -21.984 1 84.25 90 GLN A C 1
ATOM 732 O O . GLN A 1 90 ? -18.391 -30.797 -21.234 1 84.25 90 GLN A O 1
ATOM 737 N N . ASN A 1 91 ? -18.031 -29.812 -23.203 1 77.38 91 ASN A N 1
ATOM 738 C CA . ASN A 1 91 ? -19.281 -30.328 -23.75 1 77.38 91 ASN A CA 1
ATOM 739 C C . ASN A 1 91 ? -19.047 -31.656 -24.469 1 77.38 91 ASN A C 1
ATOM 741 O O . ASN A 1 91 ? -20.016 -32.312 -24.906 1 77.38 91 ASN A O 1
ATOM 745 N N . THR A 1 92 ? -17.859 -31.922 -24.703 1 66.94 92 THR A N 1
ATOM 746 C CA . THR A 1 92 ? -17.609 -33.156 -25.469 1 66.94 92 THR A CA 1
ATOM 747 C C . THR A 1 92 ? -17.75 -34.375 -24.578 1 66.94 92 THR A C 1
ATOM 749 O O . THR A 1 92 ? -16.906 -34.625 -23.703 1 66.94 92 THR A O 1
ATOM 752 N N . THR A 1 93 ? -19 -34.906 -24.453 1 57.47 93 THR A N 1
ATOM 753 C CA . THR A 1 93 ? -19.297 -36.156 -23.75 1 57.47 93 THR A CA 1
ATOM 754 C C . THR A 1 93 ? -18.484 -37.312 -24.328 1 57.47 93 THR A C 1
ATOM 756 O O . THR A 1 93 ? -18.156 -38.281 -23.625 1 57.47 93 THR A O 1
ATOM 759 N N . ALA A 1 94 ? -18.266 -37.156 -25.609 1 53.62 94 ALA A N 1
ATOM 760 C CA . ALA A 1 94 ? -17.625 -38.219 -26.344 1 53.62 94 ALA A CA 1
ATOM 761 C C . ALA A 1 94 ? -16.219 -38.469 -25.844 1 53.62 94 ALA A C 1
ATOM 763 O O . ALA A 1 94 ? -15.695 -39.594 -25.938 1 53.62 94 ALA A O 1
ATOM 764 N N . LEU A 1 95 ? -15.633 -37.438 -25.297 1 56.47 95 LEU A N 1
ATOM 765 C CA . LEU A 1 95 ? -14.258 -37.562 -24.828 1 56.47 95 LEU A CA 1
ATOM 766 C C . LEU A 1 95 ? -14.203 -38.406 -23.547 1 56.47 95 LEU A C 1
ATOM 768 O O . LEU A 1 95 ? -13.156 -38.969 -23.219 1 56.47 95 LEU A O 1
ATOM 772 N N . PHE A 1 96 ? -15.391 -38.5 -22.812 1 58.06 96 PHE A N 1
ATOM 773 C CA . PHE A 1 96 ? -15.406 -39.125 -21.5 1 58.06 96 PHE A CA 1
ATOM 774 C C . PHE A 1 96 ? -15.867 -40.594 -21.625 1 58.06 96 PHE A C 1
ATOM 776 O O . PHE A 1 96 ? -15.789 -41.344 -20.656 1 58.06 96 PHE A O 1
ATOM 783 N N . THR A 1 97 ? -16.625 -40.844 -22.688 1 50.44 97 THR A N 1
ATOM 784 C CA . THR A 1 97 ? -17.391 -42.094 -22.719 1 50.44 97 THR A CA 1
ATOM 785 C C . THR A 1 97 ? -16.453 -43.281 -22.828 1 50.44 97 THR A C 1
ATOM 787 O O . THR A 1 97 ? -16.906 -44.438 -22.734 1 50.44 97 THR A O 1
ATOM 790 N N . GLY A 1 98 ? -15.211 -43.156 -23.109 1 49.53 98 GLY A N 1
ATOM 791 C CA . GLY A 1 98 ? -14.648 -44.438 -23.453 1 49.53 98 GLY A CA 1
ATOM 792 C C . GLY A 1 98 ? -13.906 -45.094 -22.312 1 49.53 98 GLY A C 1
ATOM 793 O O . GLY A 1 98 ? -13.359 -44.406 -21.438 1 49.53 98 GLY A O 1
ATOM 794 N N . LYS A 1 99 ? -14.422 -46.125 -21.781 1 53.84 99 LYS A N 1
ATOM 795 C CA . LYS A 1 99 ? -13.781 -47.062 -20.844 1 53.84 99 LYS A CA 1
ATOM 796 C C . LYS A 1 99 ? -12.297 -47.219 -21.172 1 53.84 99 LYS A C 1
ATOM 798 O O . LYS A 1 99 ? -11.547 -47.781 -20.375 1 53.84 99 LYS A O 1
ATOM 803 N N . GLU A 1 100 ? -11.93 -46.781 -22.391 1 60.28 100 GLU A N 1
ATOM 804 C CA . GLU A 1 100 ? -10.617 -47.25 -22.859 1 60.28 100 GLU A CA 1
ATOM 805 C C . GLU A 1 100 ? -9.539 -46.219 -22.5 1 60.28 100 GLU A C 1
ATOM 807 O O . GLU A 1 100 ? -9.773 -45 -22.562 1 60.28 100 GLU A O 1
ATOM 812 N N . THR A 1 101 ? -8.5 -46.594 -21.766 1 69.88 101 THR A N 1
ATOM 813 C CA . THR A 1 101 ? -7.25 -45.938 -21.422 1 69.88 101 THR A CA 1
ATOM 814 C C . THR A 1 101 ? -6.398 -45.719 -22.672 1 69.88 101 THR A C 1
ATOM 816 O O . THR A 1 101 ? -6.707 -46.219 -23.75 1 69.88 101 THR A O 1
ATOM 819 N N . PHE A 1 102 ? -5.688 -44.688 -22.703 1 75.88 102 PHE A N 1
ATOM 820 C CA . PHE A 1 102 ? -4.762 -44.469 -23.812 1 75.88 102 PHE A CA 1
ATOM 821 C C . PHE A 1 102 ? -3.484 -45.281 -23.625 1 75.88 102 PHE A C 1
ATOM 823 O O . PHE A 1 102 ? -3.109 -45.594 -22.484 1 75.88 102 PHE A O 1
ATOM 830 N N . GLN A 1 103 ? -2.955 -45.719 -24.797 1 80.88 103 GLN A N 1
ATOM 831 C CA . GLN A 1 103 ? -1.706 -46.469 -24.797 1 80.88 103 GLN A CA 1
ATOM 832 C C . GLN A 1 103 ? -0.499 -45.531 -24.766 1 80.88 103 GLN A C 1
ATOM 834 O O . GLN A 1 103 ? -0.598 -44.375 -25.156 1 80.88 103 GLN A O 1
ATOM 839 N N . THR A 1 104 ? 0.56 -46.031 -24.312 1 84.75 104 THR A N 1
ATOM 840 C CA . THR A 1 104 ? 1.804 -45.281 -24.172 1 84.75 104 THR A CA 1
ATOM 841 C C . THR A 1 104 ? 2.254 -44.719 -25.531 1 84.75 104 THR A C 1
ATOM 843 O O . THR A 1 104 ? 2.775 -43.594 -25.609 1 84.75 104 THR A O 1
ATOM 846 N N . ASP A 1 105 ? 2.029 -45.469 -26.547 1 86 105 ASP A N 1
ATOM 847 C CA . ASP A 1 105 ? 2.439 -45.031 -27.891 1 86 105 ASP A CA 1
ATOM 848 C C . ASP A 1 105 ? 1.654 -43.812 -28.328 1 86 105 ASP A C 1
ATOM 850 O O . ASP A 1 105 ? 2.203 -42.906 -28.984 1 86 105 ASP A O 1
ATOM 854 N N . GLN A 1 106 ? 0.435 -43.844 -28.016 1 89.06 106 GLN A N 1
ATOM 855 C CA . GLN A 1 106 ? -0.403 -42.688 -28.359 1 89.06 106 GLN A CA 1
ATOM 856 C C . GLN A 1 106 ? 0.053 -41.438 -27.609 1 89.06 106 GLN A C 1
ATOM 858 O O . GLN A 1 106 ? 0.054 -40.344 -28.188 1 89.06 106 GLN A O 1
ATOM 863 N N . LEU A 1 107 ? 0.436 -41.656 -26.375 1 93 107 LEU A N 1
ATOM 864 C CA . LEU A 1 107 ? 0.922 -40.531 -25.578 1 93 107 LEU A CA 1
ATOM 865 C C . LEU A 1 107 ? 2.227 -39.969 -26.156 1 93 107 LEU A C 1
ATOM 867 O O . LEU A 1 107 ? 2.416 -38.75 -26.234 1 93 107 LEU A O 1
ATOM 871 N N . SER A 1 108 ? 3.115 -40.844 -26.578 1 92.69 108 SER A N 1
ATOM 872 C CA . SER A 1 108 ? 4.371 -40.438 -27.203 1 92.69 108 SER A CA 1
ATOM 873 C C . SER A 1 108 ? 4.129 -39.625 -28.453 1 92.69 108 SER A C 1
ATOM 875 O O . SER A 1 108 ? 4.816 -38.625 -28.703 1 92.69 108 SER A O 1
ATOM 877 N N . GLU A 1 109 ? 3.152 -40.062 -29.219 1 92.06 109 GLU A N 1
ATOM 878 C CA . GLU A 1 109 ? 2.814 -39.375 -30.438 1 92.06 109 GLU A CA 1
ATOM 879 C C . GLU A 1 109 ? 2.271 -37.969 -30.141 1 92.06 109 GLU A C 1
ATOM 881 O O . GLU A 1 109 ? 2.596 -37 -30.844 1 92.06 109 GLU A O 1
ATOM 886 N N . SER A 1 110 ? 1.417 -37.938 -29.188 1 93.44 110 SER A N 1
ATOM 887 C CA . SER A 1 110 ? 0.85 -36.656 -28.797 1 93.44 110 SER A CA 1
ATOM 888 C C . SER A 1 110 ? 1.927 -35.719 -28.281 1 93.44 110 SER A C 1
ATOM 890 O O . SER A 1 110 ? 1.881 -34.5 -28.547 1 93.44 110 SER A O 1
ATOM 892 N N . LEU A 1 111 ? 2.867 -36.188 -27.516 1 94.56 111 LEU A N 1
ATOM 893 C CA . LEU A 1 111 ? 3.979 -35.375 -27.016 1 94.56 111 LEU A CA 1
ATOM 894 C C . LEU A 1 111 ? 4.844 -34.875 -28.156 1 94.56 111 LEU A C 1
ATOM 896 O O . LEU A 1 111 ? 5.254 -33.719 -28.156 1 94.56 111 LEU A O 1
ATOM 900 N N . GLN A 1 112 ? 5.082 -35.719 -29.094 1 93.75 112 GLN A N 1
ATOM 901 C CA . GLN A 1 112 ? 5.852 -35.344 -30.266 1 93.75 112 GLN A CA 1
ATOM 902 C C . GLN A 1 112 ? 5.133 -34.25 -31.047 1 93.75 112 GLN A C 1
ATOM 904 O O . GLN A 1 112 ? 5.766 -33.312 -31.531 1 93.75 112 GLN A O 1
ATOM 909 N N . ASP A 1 113 ? 3.871 -34.469 -31.219 1 94.38 113 ASP A N 1
ATOM 910 C CA . ASP A 1 113 ? 3.07 -33.438 -31.906 1 94.38 113 ASP A CA 1
ATOM 911 C C . ASP A 1 113 ? 3.148 -32.125 -31.172 1 94.38 113 ASP A C 1
ATOM 913 O O . ASP A 1 113 ? 3.27 -31.062 -31.812 1 94.38 113 ASP A O 1
ATOM 917 N N . ALA A 1 114 ? 3.025 -32.125 -29.859 1 95 114 ALA A N 1
ATOM 918 C CA . ALA A 1 114 ? 3.107 -30.922 -29.047 1 95 114 ALA A CA 1
ATOM 919 C C . ALA A 1 114 ? 4.445 -30.219 -29.25 1 95 114 ALA A C 1
ATOM 921 O O . ALA A 1 114 ? 4.496 -28.984 -29.375 1 95 114 ALA A O 1
ATOM 922 N N . ILE A 1 115 ? 5.566 -30.906 -29.281 1 94.31 115 ILE A N 1
ATOM 923 C CA . ILE A 1 115 ? 6.906 -30.359 -29.484 1 94.31 115 ILE A CA 1
ATOM 924 C C . ILE A 1 115 ? 7.023 -29.766 -30.875 1 94.31 115 ILE A C 1
ATOM 926 O O . ILE A 1 115 ? 7.609 -28.688 -31.047 1 94.31 115 ILE A O 1
ATOM 930 N N . GLN A 1 116 ? 6.445 -30.484 -31.812 1 94.06 116 GLN A N 1
ATOM 931 C CA . GLN A 1 116 ? 6.473 -29.969 -33.188 1 94.06 116 GLN A CA 1
ATOM 932 C C . GLN A 1 116 ? 5.715 -28.656 -33.281 1 94.06 116 GLN A C 1
ATOM 934 O O . GLN A 1 116 ? 6.16 -27.734 -34 1 94.06 116 GLN A O 1
ATOM 939 N N . GLN A 1 117 ? 4.59 -28.594 -32.688 1 94.88 117 GLN A N 1
ATOM 940 C CA . GLN A 1 117 ? 3.828 -27.359 -32.656 1 94.88 117 GLN A CA 1
ATOM 941 C C . GLN A 1 117 ? 4.641 -26.234 -32.031 1 94.88 117 GLN A C 1
ATOM 943 O O . GLN A 1 117 ? 4.648 -25.109 -32.531 1 94.88 117 GLN A O 1
ATOM 948 N N . TYR A 1 118 ? 5.309 -26.531 -30.938 1 94.62 118 TYR A N 1
ATOM 949 C CA . TYR A 1 118 ? 6.168 -25.594 -30.234 1 94.62 118 TYR A CA 1
ATOM 950 C C . TYR A 1 118 ? 7.266 -25.062 -31.156 1 94.62 118 TYR A C 1
ATOM 952 O O . TYR A 1 118 ? 7.48 -23.859 -31.234 1 94.62 118 TYR A O 1
ATOM 960 N N . GLU A 1 119 ? 7.855 -25.906 -31.844 1 93.06 119 GLU A N 1
ATOM 961 C CA . GLU A 1 119 ? 8.938 -25.516 -32.75 1 93.06 119 GLU A CA 1
ATOM 962 C C . GLU A 1 119 ? 8.422 -24.656 -33.875 1 93.06 119 GLU A C 1
ATOM 964 O O . GLU A 1 119 ? 9.016 -23.625 -34.188 1 93.06 119 GLU A O 1
ATOM 969 N N . THR A 1 120 ? 7.34 -25.109 -34.438 1 93.75 120 THR A N 1
ATOM 970 C CA . THR A 1 120 ? 6.758 -24.359 -35.562 1 93.75 120 THR A CA 1
ATOM 971 C C . THR A 1 120 ? 6.352 -22.969 -35.094 1 93.75 120 THR A C 1
ATOM 973 O O . THR A 1 120 ? 6.586 -21.984 -35.812 1 93.75 120 THR A O 1
ATOM 976 N N . TYR A 1 121 ? 5.793 -22.906 -33.969 1 93.5 121 TYR A N 1
ATOM 977 C CA . TYR A 1 121 ? 5.32 -21.625 -33.438 1 93.5 121 TYR A CA 1
ATOM 978 C C . TYR A 1 121 ? 6.484 -20.672 -33.219 1 93.5 121 TYR A C 1
ATOM 980 O O . TYR A 1 121 ? 6.445 -19.516 -33.688 1 93.5 121 TYR A O 1
ATOM 988 N N . TYR A 1 122 ? 7.527 -21.016 -32.594 1 92.44 122 TYR A N 1
ATOM 989 C CA . TYR A 1 122 ? 8.602 -20.109 -32.188 1 92.44 122 TYR A CA 1
ATOM 990 C C . TYR A 1 122 ? 9.586 -19.906 -33.344 1 92.44 122 TYR A C 1
ATOM 992 O O . TYR A 1 122 ? 10.336 -18.922 -33.344 1 92.44 122 TYR A O 1
ATOM 1000 N N . GLN A 1 123 ? 9.586 -20.812 -34.281 1 91.81 123 GLN A N 1
ATOM 1001 C CA . GLN A 1 123 ? 10.359 -20.562 -35.5 1 91.81 123 GLN A CA 1
ATOM 1002 C C . GLN A 1 123 ? 9.867 -19.312 -36.219 1 91.81 123 GLN A C 1
ATOM 1004 O O . GLN A 1 123 ? 10.664 -18.562 -36.781 1 91.81 123 GLN A O 1
ATOM 1009 N N . GLY A 1 124 ? 8.609 -19.141 -36.125 1 89.88 124 GLY A N 1
ATOM 1010 C CA . GLY A 1 124 ? 8.016 -17.969 -36.719 1 89.88 124 GLY A CA 1
ATOM 1011 C C . GLY A 1 124 ? 8.047 -16.75 -35.812 1 89.88 124 GLY A C 1
ATOM 1012 O O . GLY A 1 124 ? 8.102 -15.617 -36.312 1 89.88 124 GLY A O 1
ATOM 1013 N N . ALA A 1 125 ? 8.031 -16.938 -34.562 1 85.31 125 ALA A N 1
ATOM 1014 C CA . ALA A 1 125 ? 7.844 -15.836 -33.594 1 85.31 125 ALA A CA 1
ATOM 1015 C C . ALA A 1 125 ? 9.18 -15.227 -33.188 1 85.31 125 ALA A C 1
ATOM 1017 O O . ALA A 1 125 ? 9.305 -14 -33.094 1 85.31 125 ALA A O 1
ATOM 1018 N N . ILE A 1 126 ? 10.234 -16.062 -32.969 1 86.88 126 ILE A N 1
ATOM 1019 C CA . ILE A 1 126 ? 11.523 -15.594 -32.469 1 86.88 126 ILE A CA 1
ATOM 1020 C C . ILE A 1 126 ? 12.641 -16.094 -33.375 1 86.88 126 ILE A C 1
ATOM 1022 O O . ILE A 1 126 ? 12.789 -17.297 -33.594 1 86.88 126 ILE A O 1
ATOM 1026 N N . GLN A 1 127 ? 13.461 -15.211 -33.781 1 86.75 127 GLN A N 1
ATOM 1027 C CA . GLN A 1 127 ? 14.469 -15.508 -34.812 1 86.75 127 GLN A CA 1
ATOM 1028 C C . GLN A 1 127 ? 15.57 -16.406 -34.25 1 86.75 127 GLN A C 1
ATOM 1030 O O . GLN A 1 127 ? 15.961 -17.391 -34.875 1 86.75 127 GLN A O 1
ATOM 1035 N N . HIS A 1 128 ? 15.992 -16.125 -33.031 1 87.25 128 HIS A N 1
ATOM 1036 C CA . HIS A 1 128 ? 17.094 -16.875 -32.438 1 87.25 128 HIS A CA 1
ATOM 1037 C C . HIS A 1 128 ? 16.594 -18 -31.531 1 87.25 128 HIS A C 1
ATOM 1039 O O . HIS A 1 128 ? 15.938 -17.719 -30.531 1 87.25 128 HIS A O 1
ATOM 1045 N N . LYS A 1 129 ? 16.922 -19.203 -31.844 1 86.25 129 LYS A N 1
ATOM 1046 C CA . LYS A 1 129 ? 16.469 -20.391 -31.125 1 86.25 129 LYS A CA 1
ATOM 1047 C C . LYS A 1 129 ? 16.859 -20.328 -29.656 1 86.25 129 LYS A C 1
ATOM 1049 O O . LYS A 1 129 ? 16.141 -20.859 -28.797 1 86.25 129 LYS A O 1
ATOM 1054 N N . GLU A 1 130 ? 17.984 -19.688 -29.391 1 82.56 130 GLU A N 1
ATOM 1055 C CA . GLU A 1 130 ? 18.484 -19.594 -28.031 1 82.56 130 GLU A CA 1
ATOM 1056 C C . GLU A 1 130 ? 17.562 -18.734 -27.172 1 82.56 130 GLU A C 1
ATOM 1058 O O . GLU A 1 130 ? 17.594 -18.844 -25.938 1 82.56 130 GLU A O 1
ATOM 1063 N N . GLU A 1 131 ? 16.703 -18.047 -27.844 1 85.75 131 GLU A N 1
ATOM 1064 C CA . GLU A 1 131 ? 15.836 -17.125 -27.125 1 85.75 131 GLU A CA 1
ATOM 1065 C C . GLU A 1 131 ? 14.445 -17.719 -26.938 1 85.75 131 GLU A C 1
ATOM 1067 O O . GLU A 1 131 ? 13.586 -17.109 -26.297 1 85.75 131 GLU A O 1
ATOM 1072 N N . TRP A 1 132 ? 14.273 -19 -27.516 1 89 132 TRP A N 1
ATOM 1073 C CA . TRP A 1 132 ? 12.969 -19.641 -27.344 1 89 132 TRP A CA 1
ATOM 1074 C C . TRP A 1 132 ? 12.688 -19.922 -25.859 1 89 132 TRP A C 1
ATOM 1076 O O . TRP A 1 132 ? 13.57 -20.359 -25.141 1 89 132 TRP A O 1
ATOM 1086 N N . PRO A 1 133 ? 11.469 -19.547 -25.406 1 90.56 133 PRO A N 1
ATOM 1087 C CA . PRO A 1 133 ? 11.133 -19.938 -24.031 1 90.56 133 PRO A CA 1
ATOM 1088 C C . PRO A 1 133 ? 11.156 -21.453 -23.828 1 90.56 133 PRO A C 1
ATOM 1090 O O . PRO A 1 133 ? 10.953 -22.219 -24.766 1 90.56 133 PRO A O 1
ATOM 1093 N N . GLN A 1 134 ? 11.469 -21.844 -22.656 1 90.06 134 GLN A N 1
ATOM 1094 C CA . GLN A 1 134 ? 11.438 -23.266 -22.328 1 90.06 134 GLN A CA 1
ATOM 1095 C C . GLN A 1 134 ? 10.008 -23.797 -22.297 1 90.06 134 GLN A C 1
ATOM 1097 O O . GLN A 1 134 ? 9.07 -23.047 -22.016 1 90.06 134 GLN A O 1
ATOM 1102 N N . LEU A 1 135 ? 9.93 -25.031 -22.578 1 94.31 135 LEU A N 1
ATOM 1103 C CA . LEU A 1 135 ? 8.617 -25.672 -22.609 1 94.31 135 LEU A CA 1
ATOM 1104 C C . LEU A 1 135 ? 8.383 -26.469 -21.312 1 94.31 135 LEU A C 1
ATOM 1106 O O . LEU A 1 135 ? 9.234 -27.25 -20.906 1 94.31 135 LEU A O 1
ATOM 1110 N N . GLN A 1 136 ? 7.309 -26.156 -20.641 1 95.31 136 GLN A N 1
ATOM 1111 C CA . GLN A 1 136 ? 6.891 -26.922 -19.484 1 95.31 136 GLN A CA 1
ATOM 1112 C C . GLN A 1 136 ? 5.621 -27.734 -19.766 1 95.31 136 GLN A C 1
ATOM 1114 O O . GLN A 1 136 ? 4.641 -27.188 -20.281 1 95.31 136 GLN A O 1
ATOM 1119 N N . ILE A 1 137 ? 5.711 -29 -19.453 1 96.5 137 ILE A N 1
ATOM 1120 C CA . ILE A 1 137 ? 4.59 -29.891 -19.734 1 96.5 137 ILE A CA 1
ATOM 1121 C C . ILE A 1 137 ? 3.891 -30.25 -18.422 1 96.5 137 ILE A C 1
ATOM 1123 O O . ILE A 1 137 ? 4.547 -30.578 -17.438 1 96.5 137 ILE A O 1
ATOM 1127 N N . MET A 1 138 ? 2.572 -30.172 -18.438 1 96.94 138 MET A N 1
ATOM 1128 C CA . MET A 1 138 ? 1.802 -30.516 -17.25 1 96.94 138 MET A CA 1
ATOM 1129 C C . MET A 1 138 ? 0.743 -31.562 -17.562 1 96.94 138 MET A C 1
ATOM 1131 O O . MET A 1 138 ? -0.066 -31.375 -18.469 1 96.94 138 MET A O 1
ATOM 1135 N N . PHE A 1 139 ? 0.77 -32.656 -16.797 1 96.69 139 PHE A N 1
ATOM 1136 C CA . PHE A 1 139 ? -0.252 -33.688 -16.891 1 96.69 139 PHE A CA 1
ATOM 1137 C C . PHE A 1 139 ? -1.248 -33.594 -15.75 1 96.69 139 PHE A C 1
ATOM 1139 O O . PHE A 1 139 ? -0.857 -33.375 -14.594 1 96.69 139 PHE A O 1
ATOM 1146 N N . PHE A 1 140 ? -2.514 -33.625 -16.078 1 96.12 140 PHE A N 1
ATOM 1147 C CA . PHE A 1 140 ? -3.562 -33.75 -15.078 1 96.12 140 PHE A CA 1
ATOM 1148 C C . PHE A 1 140 ? -4.301 -35.062 -15.211 1 96.12 140 PHE A C 1
ATOM 1150 O O . PHE A 1 140 ? -4.855 -35.375 -16.266 1 96.12 140 PHE A O 1
ATOM 1157 N N . SER A 1 141 ? -4.234 -35.875 -14.172 1 93.94 141 SER A N 1
ATOM 1158 C CA . SER A 1 141 ? -4.855 -37.188 -14.242 1 93.94 141 SER A CA 1
ATOM 1159 C C . SER A 1 141 ? -5.426 -37.625 -12.891 1 93.94 141 SER A C 1
ATOM 1161 O O . SER A 1 141 ? -4.859 -37.281 -11.844 1 93.94 141 SER A O 1
ATOM 1163 N N . ALA A 1 142 ? -6.551 -38.281 -12.945 1 92.56 142 ALA A N 1
ATOM 1164 C CA . ALA A 1 142 ? -7.137 -38.844 -11.734 1 92.56 142 ALA A CA 1
ATOM 1165 C C . ALA A 1 142 ? -6.734 -40.312 -11.555 1 92.56 142 ALA A C 1
ATOM 1167 O O . ALA A 1 142 ? -7.172 -40.969 -10.609 1 92.56 142 ALA A O 1
ATOM 1168 N N . GLN A 1 143 ? -5.879 -40.812 -12.438 1 90.81 143 GLN A N 1
ATOM 1169 C CA . GLN A 1 143 ? -5.379 -42.188 -12.352 1 90.81 143 GLN A CA 1
ATOM 1170 C C . GLN A 1 143 ? -4.406 -42.344 -11.18 1 90.81 143 GLN A C 1
ATOM 1172 O O . GLN A 1 143 ? -3.859 -41.344 -10.688 1 90.81 143 GLN A O 1
ATOM 1177 N N . PRO A 1 144 ? -4.27 -43.625 -10.758 1 90.44 144 PRO A N 1
ATOM 1178 C CA . PRO A 1 144 ? -3.236 -43.812 -9.742 1 90.44 144 PRO A CA 1
ATOM 1179 C C . PRO A 1 144 ? -1.866 -43.312 -10.188 1 90.44 144 PRO A C 1
ATOM 1181 O O . PRO A 1 144 ? -1.503 -43.469 -11.359 1 90.44 144 PRO A O 1
ATOM 1184 N N . ALA A 1 145 ? -1.136 -42.781 -9.312 1 92.19 145 ALA A N 1
ATOM 1185 C CA . ALA A 1 145 ? 0.134 -42.125 -9.594 1 92.19 145 ALA A CA 1
ATOM 1186 C C . ALA A 1 145 ? 1.103 -43.062 -10.297 1 92.19 145 ALA A C 1
ATOM 1188 O O . ALA A 1 145 ? 1.747 -42.688 -11.281 1 92.19 145 ALA A O 1
ATOM 1189 N N . GLN A 1 146 ? 1.175 -44.25 -9.875 1 92.25 146 GLN A N 1
ATOM 1190 C CA . GLN A 1 146 ? 2.135 -45.188 -10.414 1 92.25 146 GLN A CA 1
ATOM 1191 C C . GLN A 1 146 ? 1.854 -45.469 -11.891 1 92.25 146 GLN A C 1
ATOM 1193 O O . GLN A 1 146 ? 2.781 -45.562 -12.695 1 92.25 146 GLN A O 1
ATOM 1198 N N . LYS A 1 147 ? 0.641 -45.562 -12.195 1 90.75 147 LYS A N 1
ATOM 1199 C CA . LYS A 1 147 ? 0.244 -45.906 -13.562 1 90.75 147 LYS A CA 1
ATOM 1200 C C . LYS A 1 147 ? 0.576 -44.781 -14.523 1 90.75 147 LYS A C 1
ATOM 1202 O O . LYS A 1 147 ? 1.228 -45 -15.547 1 90.75 147 LYS A O 1
ATOM 1207 N N . ILE A 1 148 ? 0.122 -43.625 -14.164 1 92.38 148 ILE A N 1
ATOM 1208 C CA . ILE A 1 148 ? 0.294 -42.5 -15.07 1 92.38 148 ILE A CA 1
ATOM 1209 C C . ILE A 1 148 ? 1.771 -42.125 -15.148 1 92.38 148 ILE A C 1
ATOM 1211 O O . ILE A 1 148 ? 2.271 -41.75 -16.219 1 92.38 148 ILE A O 1
ATOM 1215 N N . VAL A 1 149 ? 2.477 -42.094 -14.07 1 94 149 VAL A N 1
ATOM 1216 C CA . VAL A 1 149 ? 3.889 -41.75 -14.039 1 94 149 VAL A CA 1
ATOM 1217 C C . VAL A 1 149 ? 4.691 -42.719 -14.906 1 94 149 VAL A C 1
ATOM 1219 O O . VAL A 1 149 ? 5.574 -42.281 -15.656 1 94 149 VAL A O 1
ATOM 1222 N N . LYS A 1 150 ? 4.359 -43.938 -14.828 1 92 150 LYS A N 1
ATOM 1223 C CA . LYS A 1 150 ? 5.031 -44.906 -15.656 1 92 150 LYS A CA 1
ATOM 1224 C C . LYS A 1 150 ? 4.789 -44.656 -17.141 1 92 150 LYS A C 1
ATOM 1226 O O . LYS A 1 150 ? 5.719 -44.719 -17.953 1 92 150 LYS A O 1
ATOM 1231 N N . SER A 1 151 ? 3.566 -44.406 -17.453 1 92.19 151 SER A N 1
ATOM 1232 C CA . SER A 1 151 ? 3.205 -44.125 -18.844 1 92.19 151 SER A CA 1
ATOM 1233 C C . SER A 1 151 ? 3.943 -42.875 -19.359 1 92.19 151 SER A C 1
ATOM 1235 O O . SER A 1 151 ? 4.414 -42.875 -20.5 1 92.19 151 SER A O 1
ATOM 1237 N N . VAL A 1 152 ? 4.035 -41.844 -18.516 1 94 152 VAL A N 1
ATOM 1238 C CA . VAL A 1 152 ? 4.691 -40.594 -18.906 1 94 152 VAL A CA 1
ATOM 1239 C C . VAL A 1 152 ? 6.195 -40.844 -19.047 1 94 152 VAL A C 1
ATOM 1241 O O . VAL A 1 152 ? 6.805 -40.375 -20.016 1 94 152 VAL A O 1
ATOM 1244 N N . GLU A 1 153 ? 6.75 -41.531 -18.109 1 92.75 153 GLU A N 1
ATOM 1245 C CA . GLU A 1 153 ? 8.18 -41.844 -18.172 1 92.75 153 GLU A CA 1
ATOM 1246 C C . GLU A 1 153 ? 8.539 -42.594 -19.438 1 92.75 153 GLU A C 1
ATOM 1248 O O . GLU A 1 153 ? 9.516 -42.25 -20.109 1 92.75 153 GLU A O 1
ATOM 1253 N N . GLU A 1 154 ? 7.734 -43.562 -19.75 1 91.12 154 GLU A N 1
ATOM 1254 C CA . GLU A 1 154 ? 7.961 -44.375 -20.953 1 91.12 154 GLU A CA 1
ATOM 1255 C C . GLU A 1 154 ? 7.816 -43.531 -22.219 1 91.12 154 GLU A C 1
ATOM 1257 O O . GLU A 1 154 ? 8.586 -43.719 -23.172 1 91.12 154 GLU A O 1
ATOM 1262 N N . SER A 1 155 ? 6.859 -42.75 -22.188 1 92.25 155 SER A N 1
ATOM 1263 C CA . SER A 1 155 ? 6.629 -41.906 -23.344 1 92.25 155 SER A CA 1
ATOM 1264 C C . SER A 1 155 ? 7.758 -40.875 -23.531 1 92.25 155 SER A C 1
ATOM 1266 O O . SER A 1 155 ? 8.156 -40.594 -24.656 1 92.25 155 SER A O 1
ATOM 1268 N N . LEU A 1 156 ? 8.281 -40.312 -22.453 1 91.38 156 LEU A N 1
ATOM 1269 C CA . LEU A 1 156 ? 9.344 -39.312 -22.5 1 91.38 156 LEU A CA 1
ATOM 1270 C C . LEU A 1 156 ? 10.648 -39.938 -22.984 1 91.38 156 LEU A C 1
ATOM 1272 O O . LEU A 1 156 ? 11.5 -39.25 -23.562 1 91.38 156 LEU A O 1
ATOM 1276 N N . SER A 1 157 ? 10.781 -41.219 -22.703 1 89 157 SER A N 1
ATOM 1277 C CA . SER A 1 157 ? 12 -41.906 -23.125 1 89 157 SER A CA 1
ATOM 1278 C C . SER A 1 157 ? 12.078 -42 -24.641 1 89 157 SER A C 1
ATOM 1280 O O . SER A 1 157 ? 13.172 -42.125 -25.203 1 89 157 SER A O 1
ATOM 1282 N N . SER A 1 158 ? 10.953 -41.812 -25.312 1 86.31 158 SER A N 1
ATOM 1283 C CA . SER A 1 158 ? 10.891 -42.031 -26.75 1 86.31 158 SER A CA 1
ATOM 1284 C C . SER A 1 158 ? 10.977 -40.688 -27.5 1 86.31 158 SER A C 1
ATOM 1286 O O . SER A 1 158 ? 11.008 -40.688 -28.734 1 86.31 158 SER A O 1
ATOM 1288 N N . ILE A 1 159 ? 11.016 -39.625 -26.781 1 86.44 159 ILE A N 1
ATOM 1289 C CA . ILE A 1 159 ? 10.977 -38.312 -27.453 1 86.44 159 ILE A CA 1
ATOM 1290 C C . ILE A 1 159 ? 12.227 -37.5 -27.094 1 86.44 159 ILE A C 1
ATOM 1292 O O . ILE A 1 159 ? 12.93 -37.844 -26.141 1 86.44 159 ILE A O 1
ATOM 1296 N N . GLU A 1 160 ? 12.531 -36.469 -27.969 1 83.25 160 GLU A N 1
ATOM 1297 C CA . GLU A 1 160 ? 13.633 -35.531 -27.703 1 83.25 160 GLU A CA 1
ATOM 1298 C C . GLU A 1 160 ? 13.258 -34.5 -26.641 1 83.25 160 GLU A C 1
ATOM 1300 O O . GLU A 1 160 ? 12.234 -33.844 -26.766 1 83.25 160 GLU A O 1
ATOM 1305 N N . LEU A 1 161 ? 14.086 -34.375 -25.594 1 85 161 LEU A N 1
ATOM 1306 C CA . LEU A 1 161 ? 13.758 -33.562 -24.438 1 85 161 LEU A CA 1
ATOM 1307 C C . LEU A 1 161 ? 14.477 -32.219 -24.531 1 85 161 LEU A C 1
ATOM 1309 O O . LEU A 1 161 ? 14.477 -31.438 -23.578 1 85 161 LEU A O 1
ATOM 1313 N N . ALA A 1 162 ? 14.945 -31.812 -25.641 1 81.06 162 ALA A N 1
ATOM 1314 C CA . ALA A 1 162 ? 15.828 -30.656 -25.781 1 81.06 162 ALA A CA 1
ATOM 1315 C C . ALA A 1 162 ? 15.148 -29.375 -25.281 1 81.06 162 ALA A C 1
ATOM 1317 O O . ALA A 1 162 ? 15.781 -28.547 -24.641 1 81.06 162 ALA A O 1
ATOM 1318 N N . TYR A 1 163 ? 13.852 -29.234 -25.453 1 86.12 163 TYR A N 1
ATOM 1319 C CA . TYR A 1 163 ? 13.18 -27.984 -25.141 1 86.12 163 TYR A CA 1
ATOM 1320 C C . TYR A 1 163 ? 12.367 -28.109 -23.859 1 86.12 163 TYR A C 1
ATOM 1322 O O . TYR A 1 163 ? 11.789 -27.125 -23.391 1 86.12 163 TYR A O 1
ATOM 1330 N N . ILE A 1 164 ? 12.367 -29.25 -23.312 1 89.75 164 ILE A N 1
ATOM 1331 C CA . ILE A 1 164 ? 11.531 -29.5 -22.141 1 89.75 164 ILE A CA 1
ATOM 1332 C C . ILE A 1 164 ? 12.336 -29.281 -20.875 1 89.75 164 ILE A C 1
ATOM 1334 O O . ILE A 1 164 ? 13.359 -29.922 -20.656 1 89.75 164 ILE A O 1
ATOM 1338 N N . ARG A 1 165 ? 11.844 -28.375 -20.094 1 85.12 165 ARG A N 1
ATOM 1339 C CA . ARG A 1 165 ? 12.531 -28.047 -18.859 1 85.12 165 ARG A CA 1
ATOM 1340 C C . ARG A 1 165 ? 11.93 -28.797 -17.672 1 85.12 165 ARG A C 1
ATOM 1342 O O . ARG A 1 165 ? 12.641 -29.188 -16.75 1 85.12 165 ARG A O 1
ATOM 1349 N N . GLN A 1 166 ? 10.688 -28.891 -17.734 1 92.19 166 GLN A N 1
ATOM 1350 C CA . GLN A 1 166 ? 9.992 -29.469 -16.594 1 92.19 166 GLN A CA 1
ATOM 1351 C C . GLN A 1 166 ? 8.719 -30.188 -17.031 1 92.19 166 GLN A C 1
ATOM 1353 O O . GLN A 1 166 ? 8 -29.719 -17.906 1 92.19 166 GLN A O 1
ATOM 1358 N N . VAL A 1 167 ? 8.562 -31.375 -16.453 1 95 167 VAL A N 1
ATOM 1359 C CA . VAL A 1 167 ? 7.34 -32.156 -16.641 1 95 167 VAL A CA 1
ATOM 1360 C C . VAL A 1 167 ? 6.656 -32.375 -15.297 1 95 167 VAL A C 1
ATOM 1362 O O . VAL A 1 167 ? 7.211 -33.031 -14.414 1 95 167 VAL A O 1
ATOM 1365 N N . ASN A 1 168 ? 5.473 -31.797 -15.156 1 95.75 168 ASN A N 1
ATOM 1366 C CA . ASN A 1 168 ? 4.719 -31.938 -13.914 1 95.75 168 ASN A CA 1
ATOM 1367 C C . ASN A 1 168 ? 3.512 -32.844 -14.102 1 95.75 168 ASN A C 1
ATOM 1369 O O . ASN A 1 168 ? 2.705 -32.656 -15.008 1 95.75 168 ASN A O 1
ATOM 1373 N N . VAL A 1 169 ? 3.457 -33.875 -13.242 1 96.56 169 VAL A N 1
ATOM 1374 C CA . VAL A 1 169 ? 2.289 -34.75 -13.219 1 96.56 169 VAL A CA 1
ATOM 1375 C C . VAL A 1 169 ? 1.438 -34.438 -11.984 1 96.56 169 VAL A C 1
ATOM 1377 O O . VAL A 1 169 ? 1.838 -34.75 -10.859 1 96.56 169 VAL A O 1
ATOM 1380 N N . VAL A 1 170 ? 0.309 -33.875 -12.258 1 96.44 170 VAL A N 1
ATOM 1381 C CA . VAL A 1 170 ? -0.609 -33.5 -11.18 1 96.44 170 VAL A CA 1
ATOM 1382 C C . VAL A 1 170 ? -1.66 -34.594 -11.016 1 96.44 170 VAL A C 1
ATOM 1384 O O . VAL A 1 170 ? -2.496 -34.812 -11.898 1 96.44 170 VAL A O 1
ATOM 1387 N N . ILE A 1 171 ? -1.611 -35.312 -9.914 1 95.62 171 ILE A N 1
ATOM 1388 C CA . ILE A 1 171 ? -2.555 -36.375 -9.609 1 95.62 171 ILE A CA 1
ATOM 1389 C C . ILE A 1 171 ? -3.768 -35.781 -8.875 1 95.62 171 ILE A C 1
ATOM 1391 O O . ILE A 1 171 ? -3.629 -35.219 -7.797 1 95.62 171 ILE A O 1
ATOM 1395 N N . LEU A 1 172 ? -4.91 -35.969 -9.469 1 94.75 172 LEU A N 1
ATOM 1396 C CA . LEU A 1 172 ? -6.156 -35.438 -8.93 1 94.75 172 LEU A CA 1
ATOM 1397 C C . LEU A 1 172 ? -6.859 -36.469 -8.055 1 94.75 172 LEU A C 1
ATOM 1399 O O . LEU A 1 172 ? -7.086 -37.594 -8.492 1 94.75 172 LEU A O 1
ATOM 1403 N N . ARG A 1 173 ? -7.109 -36.094 -6.812 1 91.19 173 ARG A N 1
ATOM 1404 C CA . ARG A 1 173 ? -7.797 -36.969 -5.879 1 91.19 173 ARG A CA 1
ATOM 1405 C C . ARG A 1 173 ? -9.109 -36.344 -5.402 1 91.19 173 ARG A C 1
ATOM 1407 O O . ARG A 1 173 ? -9.203 -35.125 -5.254 1 91.19 173 ARG A O 1
ATOM 1414 N N . GLY A 1 174 ? -10.172 -37.125 -5.363 1 76.38 174 GLY A N 1
ATOM 1415 C CA . GLY A 1 174 ? -11.438 -36.656 -4.824 1 76.38 174 GLY A CA 1
ATOM 1416 C C . GLY A 1 174 ? -11.352 -36.25 -3.361 1 76.38 174 GLY A C 1
ATOM 1417 O O . GLY A 1 174 ? -10.312 -36.438 -2.723 1 76.38 174 GLY A O 1
ATOM 1418 N N . ARG A 1 175 ? -12.391 -35.562 -2.834 1 59.5 175 ARG A N 1
ATOM 1419 C CA . ARG A 1 175 ? -12.43 -35.188 -1.431 1 59.5 175 ARG A CA 1
ATOM 1420 C C . ARG A 1 175 ? -12.148 -36.375 -0.52 1 59.5 175 ARG A C 1
ATOM 1422 O O . ARG A 1 175 ? -12.781 -37.406 -0.648 1 59.5 175 ARG A O 1
ATOM 1429 N N . ILE A 1 176 ? -10.945 -36.562 0.009 1 49.53 176 ILE A N 1
ATOM 1430 C CA . ILE A 1 176 ? -10.766 -37.594 1.036 1 49.53 176 ILE A CA 1
ATOM 1431 C C . ILE A 1 176 ? -11.703 -37.312 2.211 1 49.53 176 ILE A C 1
ATOM 1433 O O . ILE A 1 176 ? -11.625 -36.25 2.838 1 49.53 176 ILE A O 1
ATOM 1437 N N . PHE A 1 177 ? -12.852 -37.75 2.27 1 39.03 177 PHE A N 1
ATOM 1438 C CA . PHE A 1 177 ? -13.57 -37.75 3.543 1 39.03 177 PHE A CA 1
ATOM 1439 C C . PHE A 1 177 ? -12.641 -38.188 4.676 1 39.03 177 PHE A C 1
ATOM 1441 O O . PHE A 1 177 ? -12.273 -39.375 4.766 1 39.03 177 PHE A O 1
ATOM 1448 N N . THR A 1 178 ? -11.742 -37.5 5.137 1 35.97 178 THR A N 1
ATOM 1449 C CA . THR A 1 178 ? -11.148 -37.875 6.41 1 35.97 178 THR A CA 1
ATOM 1450 C C . THR A 1 178 ? -12.227 -38.125 7.461 1 35.97 178 THR A C 1
ATOM 1452 O O . THR A 1 178 ? -13.031 -37.219 7.754 1 35.97 178 THR A O 1
ATOM 1455 N N . SER A 1 179 ? -12.805 -39.344 7.793 1 32.34 179 SER A N 1
ATOM 1456 C CA . SER A 1 179 ? -13.273 -39.625 9.148 1 32.34 179 SER A CA 1
ATOM 1457 C C . SER A 1 179 ? -12.477 -38.812 10.18 1 32.34 179 SER A C 1
ATOM 1459 O O . SER A 1 179 ? -13.047 -38.031 10.938 1 32.34 179 SER A O 1
ATOM 1461 N N . SER A 1 180 ? -12.125 -39.75 11.477 1 31.88 180 SER A N 1
ATOM 1462 C CA . SER A 1 180 ? -11.539 -39.438 12.773 1 31.88 180 SER A CA 1
ATOM 1463 C C . SER A 1 180 ? -10.25 -38.625 12.617 1 31.88 180 SER A C 1
ATOM 1465 O O . SER A 1 180 ? -9.453 -38.906 11.719 1 31.88 180 SER A O 1
ATOM 1467 N N . PHE A 1 181 ? -10.156 -37.438 13.25 1 30.7 181 PHE A N 1
ATOM 1468 C CA . PHE A 1 181 ? -9.094 -36.531 13.664 1 30.7 181 PHE A CA 1
ATOM 1469 C C . PHE A 1 181 ? -7.848 -37.312 14.078 1 30.7 181 PHE A C 1
ATOM 1471 O O . PHE A 1 181 ? -7.465 -37.312 15.25 1 30.7 181 PHE A O 1
ATOM 1478 N N . ASN A 1 182 ? -7.648 -38.594 13.938 1 27.62 182 ASN A N 1
ATOM 1479 C CA . ASN A 1 182 ? -6.316 -38.875 14.469 1 27.62 182 ASN A CA 1
ATOM 1480 C C . ASN A 1 182 ? -5.266 -37.938 13.852 1 27.62 182 ASN A C 1
ATOM 1482 O O . ASN A 1 182 ? -5.344 -37.625 12.664 1 27.62 182 ASN A O 1
ATOM 1486 N N . SER A 1 183 ? -4.52 -37.156 14.695 1 28.31 183 SER A N 1
ATOM 1487 C CA . SER A 1 183 ? -3.486 -36.125 14.727 1 28.31 183 SER A CA 1
ATOM 1488 C C . SER A 1 183 ? -2.445 -36.375 13.641 1 28.31 183 SER A C 1
ATOM 1490 O O . SER A 1 183 ? -1.467 -35.625 13.539 1 28.31 183 SER A O 1
ATOM 1492 N N . SER A 1 184 ? -2.256 -37.688 13.164 1 26.81 184 SER A N 1
ATOM 1493 C CA . SER A 1 184 ? -0.837 -37.875 12.875 1 26.81 184 SER A CA 1
ATOM 1494 C C . SER A 1 184 ? -0.37 -36.906 11.789 1 26.81 184 SER A C 1
ATOM 1496 O O . SER A 1 184 ? -1.187 -36.219 11.156 1 26.81 184 SER A O 1
ATOM 1498 N N . ASP A 1 185 ? 0.783 -37.469 10.93 1 27.94 185 ASP A N 1
ATOM 1499 C CA . ASP A 1 185 ? 1.983 -37.062 10.211 1 27.94 185 ASP A CA 1
ATOM 1500 C C . ASP A 1 185 ? 1.631 -36.5 8.836 1 27.94 185 ASP A C 1
ATOM 1502 O O . ASP A 1 185 ? 1.167 -37.219 7.957 1 27.94 185 ASP A O 1
ATOM 1506 N N . SER A 1 186 ? 0.932 -35.5 8.75 1 29.06 186 SER A N 1
ATOM 1507 C CA . SER A 1 186 ? 0.891 -34.75 7.488 1 29.06 186 SER A CA 1
ATOM 1508 C C . SER A 1 186 ? 2.266 -34.719 6.832 1 29.06 186 SER A C 1
ATOM 1510 O O . SER A 1 186 ? 2.893 -33.656 6.762 1 29.06 186 SER A O 1
ATOM 1512 N N . LYS A 1 187 ? 3.172 -35.812 7.051 1 27.34 187 LYS A N 1
ATOM 1513 C CA . LYS A 1 187 ? 4.531 -35.812 6.512 1 27.34 187 LYS A CA 1
ATOM 1514 C C . LYS A 1 187 ? 4.527 -35.594 5.004 1 27.34 187 LYS A C 1
ATOM 1516 O O . LYS A 1 187 ? 5.277 -34.75 4.496 1 27.34 187 LYS A O 1
ATOM 1521 N N . SER A 1 188 ? 4.324 -36.719 4.211 1 26.38 188 SER A N 1
ATOM 1522 C CA . SER A 1 188 ? 5.289 -37.156 3.199 1 26.38 188 SER A CA 1
ATOM 1523 C C . SER A 1 188 ? 4.984 -36.5 1.849 1 26.38 188 SER A C 1
ATOM 1525 O O . SER A 1 188 ? 3.932 -36.781 1.26 1 26.38 188 SER A O 1
ATOM 1527 N N . HIS A 1 189 ? 4.93 -35.375 1.646 1 32.53 189 HIS A N 1
ATOM 1528 C CA . HIS A 1 189 ? 5.312 -35.031 0.275 1 32.53 189 HIS A CA 1
ATOM 1529 C C . HIS A 1 189 ? 6.359 -36.031 -0.247 1 32.53 189 HIS A C 1
ATOM 1531 O O . HIS A 1 189 ? 7.547 -35.875 0.041 1 32.53 189 HIS A O 1
ATOM 1537 N N . THR A 1 190 ? 6.094 -37.219 -0.218 1 30.52 190 THR A N 1
ATOM 1538 C CA . THR A 1 190 ? 7.012 -38.188 -0.818 1 30.52 190 THR A CA 1
ATOM 1539 C C . THR A 1 190 ? 7.336 -37.812 -2.258 1 30.52 190 THR A C 1
ATOM 1541 O O . THR A 1 190 ? 6.453 -37.812 -3.119 1 30.52 190 THR A O 1
ATOM 1544 N N . GLN A 1 191 ? 8.188 -36.812 -2.473 1 35.88 191 GLN A N 1
ATOM 1545 C CA . GLN A 1 191 ? 8.922 -36.906 -3.729 1 35.88 191 GLN A CA 1
ATOM 1546 C C . GLN A 1 191 ? 9.234 -38.344 -4.082 1 35.88 191 GLN A C 1
ATOM 1548 O O . GLN A 1 191 ? 10.016 -39 -3.396 1 35.88 191 GLN A O 1
ATOM 1553 N N . LEU A 1 192 ? 8.258 -39.156 -4.297 1 32.59 192 LEU A N 1
ATOM 1554 C CA . LEU A 1 192 ? 8.633 -40.469 -4.828 1 32.59 192 LEU A CA 1
ATOM 1555 C C . LEU A 1 192 ? 9.797 -40.344 -5.801 1 32.59 192 LEU A C 1
ATOM 1557 O O . LEU A 1 192 ? 9.664 -39.719 -6.867 1 32.59 192 LEU A O 1
ATOM 1561 N N . GLN A 1 193 ? 11.023 -40.188 -5.254 1 31.23 193 GLN A N 1
ATOM 1562 C CA . GLN A 1 193 ? 12.195 -40.469 -6.082 1 31.23 193 GLN A CA 1
ATOM 1563 C C . GLN A 1 193 ? 12.023 -41.75 -6.875 1 31.23 193 GLN A C 1
ATOM 1565 O O . GLN A 1 193 ? 11.609 -42.781 -6.328 1 31.23 193 GLN A O 1
ATOM 1570 N N . SER A 1 194 ? 11.75 -41.656 -8.141 1 31 194 SER A N 1
ATOM 1571 C CA . SER A 1 194 ? 11.766 -42.75 -9.117 1 31 194 SER A CA 1
ATOM 1572 C C . SER A 1 194 ? 12.844 -43.781 -8.781 1 31 194 SER A C 1
ATOM 1574 O O . SER A 1 194 ? 13.891 -43.438 -8.234 1 31 194 SER A O 1
ATOM 1576 N N . SER A 1 195 ? 12.492 -45 -8.438 1 27.61 195 SER A N 1
ATOM 1577 C CA . SER A 1 195 ? 13.266 -46.219 -8.367 1 27.61 195 SER A CA 1
ATOM 1578 C C . SER A 1 195 ? 14.273 -46.312 -9.508 1 27.61 195 SER A C 1
ATOM 1580 O O . SER A 1 195 ? 14.047 -45.75 -10.586 1 27.61 195 SER A O 1
ATOM 1582 N N . GLN A 1 196 ? 15.531 -46.688 -9.234 1 28.94 196 GLN A N 1
ATOM 1583 C CA . GLN A 1 196 ? 16.75 -47.031 -9.969 1 28.94 196 GLN A CA 1
ATOM 1584 C C . GLN A 1 196 ? 16.453 -48.062 -11.062 1 28.94 196 GLN A C 1
ATOM 1586 O O . GLN A 1 196 ? 16.281 -49.25 -10.773 1 28.94 196 GLN A O 1
ATOM 1591 N N . CYS A 1 197 ? 15.469 -47.938 -11.961 1 27.19 197 CYS A N 1
ATOM 1592 C CA . CYS A 1 197 ? 15.555 -48.969 -12.969 1 27.19 197 CYS A CA 1
ATOM 1593 C C . CYS A 1 197 ? 16.906 -48.938 -13.68 1 27.19 197 CYS A C 1
ATOM 1595 O O . CYS A 1 197 ? 17.391 -47.875 -14.039 1 27.19 197 CYS A O 1
ATOM 1597 N N . ILE A 1 198 ? 17.734 -49.969 -13.703 1 30.92 198 ILE A N 1
ATOM 1598 C CA . ILE A 1 198 ? 19.016 -50.438 -14.219 1 30.92 198 ILE A CA 1
ATOM 1599 C C . ILE A 1 198 ? 19.016 -50.375 -15.742 1 30.92 198 ILE A C 1
ATOM 1601 O O . ILE A 1 198 ? 19.766 -51.094 -16.391 1 30.92 198 ILE A O 1
ATOM 1605 N N . PHE A 1 199 ? 18.047 -49.844 -16.516 1 34.19 199 PHE A N 1
ATOM 1606 C CA . PHE A 1 199 ? 18.297 -50.094 -17.938 1 34.19 199 PHE A CA 1
ATOM 1607 C C . PHE A 1 199 ? 19.5 -49.281 -18.406 1 34.19 199 PHE A C 1
ATOM 1609 O O . PHE A 1 199 ? 19.875 -48.281 -17.797 1 34.19 199 PHE A O 1
ATOM 1616 N N . ASP A 1 200 ? 20.156 -49.688 -19.516 1 40.53 200 ASP A N 1
ATOM 1617 C CA . ASP A 1 200 ? 21.344 -49.219 -20.234 1 40.53 200 ASP A CA 1
ATOM 1618 C C . ASP A 1 200 ? 21.328 -47.719 -20.391 1 40.53 200 ASP A C 1
ATOM 1620 O O . ASP A 1 200 ? 22.391 -47.062 -20.375 1 40.53 200 ASP A O 1
ATOM 1624 N N . ASN A 1 201 ? 20.25 -47.062 -21.062 1 48.69 201 ASN A N 1
ATOM 1625 C CA . ASN A 1 201 ? 20.484 -45.656 -21.328 1 48.69 201 ASN A CA 1
ATOM 1626 C C . ASN A 1 201 ? 20.281 -44.812 -20.078 1 48.69 201 ASN A C 1
ATOM 1628 O O . ASN A 1 201 ? 19.188 -44.312 -19.828 1 48.69 201 ASN A O 1
ATOM 1632 N N . GLU A 1 202 ? 20.938 -45.062 -19.047 1 61 202 GLU A N 1
ATOM 1633 C CA . GLU A 1 202 ? 21.047 -44.531 -17.688 1 61 202 GLU A CA 1
ATOM 1634 C C . GLU A 1 202 ? 21.016 -43.031 -17.672 1 61 202 GLU A C 1
ATOM 1636 O O . GLU A 1 202 ? 20.375 -42.406 -16.812 1 61 202 GLU A O 1
ATOM 1641 N N . GLU A 1 203 ? 21.594 -42.594 -18.781 1 68.44 203 GLU A N 1
ATOM 1642 C CA . GLU A 1 203 ? 21.719 -41.156 -18.766 1 68.44 203 GLU A CA 1
ATOM 1643 C C . GLU A 1 203 ? 20.359 -40.469 -18.969 1 68.44 203 GLU A C 1
ATOM 1645 O O . GLU A 1 203 ? 20.016 -39.531 -18.25 1 68.44 203 GLU A O 1
ATOM 1650 N N . LYS A 1 204 ? 19.641 -40.969 -20 1 74.69 204 LYS A N 1
ATOM 1651 C CA . LYS A 1 204 ? 18.344 -40.375 -20.281 1 74.69 204 LYS A CA 1
ATOM 1652 C C . LYS A 1 204 ? 17.359 -40.594 -19.141 1 74.69 204 LYS A C 1
ATOM 1654 O O . LYS A 1 204 ? 16.562 -39.688 -18.812 1 74.69 204 LYS A O 1
ATOM 1659 N N . GLU A 1 205 ? 17.469 -41.719 -18.547 1 77.31 205 GLU A N 1
ATOM 1660 C CA . GLU A 1 205 ? 16.594 -42 -17.422 1 77.31 205 GLU A CA 1
ATOM 1661 C C . GLU A 1 205 ? 16.859 -41.031 -16.266 1 77.31 205 GLU A C 1
ATOM 1663 O O . GLU A 1 205 ? 15.93 -40.594 -15.586 1 77.31 205 GLU A O 1
ATOM 1668 N N . ASN A 1 206 ? 18.141 -40.781 -16.188 1 78 206 ASN A N 1
ATOM 1669 C CA . ASN A 1 206 ? 18.5 -39.812 -15.125 1 78 206 ASN A CA 1
ATOM 1670 C C . ASN A 1 206 ? 17.984 -38.438 -15.422 1 78 206 ASN A C 1
ATOM 1672 O O . ASN A 1 206 ? 17.547 -37.719 -14.516 1 78 206 ASN A O 1
ATOM 1676 N N . ILE A 1 207 ? 17.922 -38.125 -16.656 1 81.69 207 ILE A N 1
ATOM 1677 C CA . ILE A 1 207 ? 17.422 -36.812 -17.062 1 81.69 207 ILE A CA 1
ATOM 1678 C C . ILE A 1 207 ? 15.922 -36.75 -16.812 1 81.69 207 ILE A C 1
ATOM 1680 O O . ILE A 1 207 ? 15.422 -35.719 -16.297 1 81.69 207 ILE A O 1
ATOM 1684 N N . ILE A 1 208 ? 15.289 -37.781 -17.156 1 86.81 208 ILE A N 1
ATOM 1685 C CA . ILE A 1 208 ? 13.844 -37.812 -17.016 1 86.81 208 ILE A CA 1
ATOM 1686 C C . ILE A 1 208 ? 13.477 -37.688 -15.531 1 86.81 208 ILE A C 1
ATOM 1688 O O . ILE A 1 208 ? 12.555 -36.969 -15.172 1 86.81 208 ILE A O 1
ATOM 1692 N N . LYS A 1 209 ? 14.258 -38.344 -14.742 1 84.19 209 LYS A N 1
ATOM 1693 C CA . LYS A 1 209 ? 13.992 -38.312 -13.305 1 84.19 209 LYS A CA 1
ATOM 1694 C C . LYS A 1 209 ? 14.211 -36.906 -12.758 1 84.19 209 LYS A C 1
ATOM 1696 O O . LYS A 1 209 ? 13.531 -36.469 -11.812 1 84.19 209 LYS A O 1
ATOM 1701 N N . SER A 1 210 ? 15.055 -36.25 -13.406 1 84.25 210 SER A N 1
ATOM 1702 C CA . SER A 1 210 ? 15.367 -34.906 -12.945 1 84.25 210 SER A CA 1
ATOM 1703 C C . SER A 1 210 ? 14.312 -33.906 -13.398 1 84.25 210 SER A C 1
ATOM 1705 O O . SER A 1 210 ? 14.094 -32.875 -12.742 1 84.25 210 SER A O 1
ATOM 1707 N N . VAL A 1 211 ? 13.625 -34.125 -14.453 1 88.94 211 VAL A N 1
ATOM 1708 C CA . VAL A 1 211 ? 12.703 -33.156 -15.031 1 88.94 211 VAL A CA 1
ATOM 1709 C C . VAL A 1 211 ? 11.281 -33.469 -14.586 1 88.94 211 VAL A C 1
ATOM 1711 O O . VAL A 1 211 ? 10.414 -32.594 -14.594 1 88.94 211 VAL A O 1
ATOM 1714 N N . LEU A 1 212 ? 11.07 -34.719 -14.172 1 92.94 212 LEU A N 1
ATOM 1715 C CA . LEU A 1 212 ? 9.719 -35.156 -13.867 1 92.94 212 LEU A CA 1
ATOM 1716 C C . LEU A 1 212 ? 9.367 -34.906 -12.406 1 92.94 212 LEU A C 1
ATOM 1718 O O . LEU A 1 212 ? 10.102 -35.312 -11.5 1 92.94 212 LEU A O 1
ATOM 1722 N N . HIS A 1 213 ? 8.32 -34.156 -12.172 1 91.75 213 HIS A N 1
ATOM 1723 C CA . HIS A 1 213 ? 7.812 -33.844 -10.836 1 91.75 213 HIS A CA 1
ATOM 1724 C C . HIS A 1 213 ? 6.367 -34.312 -10.68 1 91.75 213 HIS A C 1
ATOM 1726 O O . HIS A 1 213 ? 5.551 -34.125 -11.586 1 91.75 213 HIS A O 1
ATOM 1732 N N . VAL A 1 214 ? 6.102 -34.938 -9.555 1 94.25 214 VAL A N 1
ATOM 1733 C CA . VAL A 1 214 ? 4.762 -35.469 -9.305 1 94.25 214 VAL A CA 1
ATOM 1734 C C . VAL A 1 214 ? 4.141 -34.719 -8.117 1 94.25 214 VAL A C 1
ATOM 1736 O O . VAL A 1 214 ? 4.777 -34.594 -7.066 1 94.25 214 VAL A O 1
ATOM 1739 N N . ILE A 1 215 ? 2.98 -34.25 -8.336 1 92.31 215 ILE A N 1
ATOM 1740 C CA . ILE A 1 215 ? 2.26 -33.531 -7.273 1 92.31 215 ILE A CA 1
ATOM 1741 C C . ILE A 1 215 ? 0.859 -34.125 -7.129 1 92.31 215 ILE A C 1
ATOM 1743 O O . ILE A 1 215 ? 0.168 -34.344 -8.125 1 92.31 215 ILE A O 1
ATOM 1747 N N . GLU A 1 216 ? 0.451 -34.406 -5.945 1 92.62 216 GLU A N 1
ATOM 1748 C CA . GLU A 1 216 ? -0.899 -34.875 -5.664 1 92.62 216 GLU A CA 1
ATOM 1749 C C . GLU A 1 216 ? -1.734 -33.812 -4.973 1 92.62 216 GLU A C 1
ATOM 1751 O O . GLU A 1 216 ? -1.292 -33.219 -3.992 1 92.62 216 GLU A O 1
ATOM 1756 N N . ILE A 1 217 ? -2.883 -33.594 -5.527 1 91.88 217 ILE A N 1
ATOM 1757 C CA . ILE A 1 217 ? -3.723 -32.562 -4.938 1 91.88 217 ILE A CA 1
ATOM 1758 C C . ILE A 1 217 ? -5.168 -33.062 -4.863 1 91.88 217 ILE A C 1
ATOM 1760 O O . ILE A 1 217 ? -5.551 -34 -5.562 1 91.88 217 ILE A O 1
ATOM 1764 N N . GLU A 1 218 ? -5.898 -32.406 -3.924 1 89.44 218 GLU A N 1
ATOM 1765 C CA . GLU A 1 218 ? -7.352 -32.531 -3.963 1 89.44 218 GLU A CA 1
ATOM 1766 C C . GLU A 1 218 ? -7.961 -31.703 -5.082 1 89.44 218 GLU A C 1
ATOM 1768 O O . GLU A 1 218 ? -7.551 -30.562 -5.305 1 89.44 218 GLU A O 1
ATOM 1773 N N . THR A 1 219 ? -8.922 -32.281 -5.711 1 87.5 219 THR A N 1
ATOM 1774 C CA . THR A 1 219 ? -9.492 -31.594 -6.863 1 87.5 219 THR A CA 1
ATOM 1775 C C . THR A 1 219 ? -10.469 -30.516 -6.414 1 87.5 219 THR A C 1
ATOM 1777 O O . THR A 1 219 ? -11.68 -30.656 -6.566 1 87.5 219 THR A O 1
ATOM 1780 N N . ASN A 1 220 ? -10.031 -29.516 -5.914 1 87.81 220 ASN A N 1
ATOM 1781 C CA . ASN A 1 220 ? -10.844 -28.344 -5.602 1 87.81 220 ASN A CA 1
ATOM 1782 C C . ASN A 1 220 ? -10.266 -27.078 -6.242 1 87.81 220 ASN A C 1
ATOM 1784 O O . ASN A 1 220 ? -9.141 -27.094 -6.746 1 87.81 220 ASN A O 1
ATOM 1788 N N . SER A 1 221 ? -11.055 -26.125 -6.285 1 90.75 221 SER A N 1
ATOM 1789 C CA . SER A 1 221 ? -10.711 -24.906 -7.008 1 90.75 221 SER A CA 1
ATOM 1790 C C . SER A 1 221 ? -9.484 -24.234 -6.406 1 90.75 221 SER A C 1
ATOM 1792 O O . SER A 1 221 ? -8.648 -23.688 -7.137 1 90.75 221 SER A O 1
ATOM 1794 N N . TYR A 1 222 ? -9.344 -24.328 -5.18 1 88.44 222 TYR A N 1
ATOM 1795 C CA . TYR A 1 222 ? -8.258 -23.641 -4.504 1 88.44 222 TYR A CA 1
ATOM 1796 C C . TYR A 1 222 ? -6.91 -24.25 -4.867 1 88.44 222 TYR A C 1
ATOM 1798 O O . TYR A 1 222 ? -5.973 -23.531 -5.227 1 88.44 222 TYR A O 1
ATOM 1806 N N . GLN A 1 223 ? -6.793 -25.516 -4.754 1 90.88 223 GLN A N 1
ATOM 1807 C CA . GLN A 1 223 ? -5.527 -26.188 -5.035 1 90.88 223 GLN A CA 1
ATOM 1808 C C . GLN A 1 223 ? -5.16 -26.062 -6.512 1 90.88 223 GLN A C 1
ATOM 1810 O O . GLN A 1 223 ? -3.994 -25.859 -6.852 1 90.88 223 GLN A O 1
ATOM 1815 N N . LEU A 1 224 ? -6.152 -26.234 -7.305 1 94.25 224 LEU A N 1
ATOM 1816 C CA . LEU A 1 224 ? -5.918 -26.078 -8.734 1 94.25 224 LEU A CA 1
ATOM 1817 C C . LEU A 1 224 ? -5.457 -24.672 -9.07 1 94.25 224 LEU A C 1
ATOM 1819 O O . LEU A 1 224 ? -4.523 -24.484 -9.852 1 94.25 224 LEU A O 1
ATOM 1823 N N . GLU A 1 225 ? -6.137 -23.719 -8.445 1 94.56 225 GLU A N 1
ATOM 1824 C CA . GLU A 1 225 ? -5.766 -22.312 -8.656 1 94.56 225 GLU A CA 1
ATOM 1825 C C . GLU A 1 225 ? -4.324 -22.062 -8.219 1 94.56 225 GLU A C 1
ATOM 1827 O O . GLU A 1 225 ? -3.598 -21.312 -8.875 1 94.56 225 GLU A O 1
ATOM 1832 N N . SER A 1 226 ? -3.986 -22.641 -7.125 1 92.75 226 SER A N 1
ATOM 1833 C CA . SER A 1 226 ? -2.623 -22.484 -6.625 1 92.75 226 SER A CA 1
ATOM 1834 C C . SER A 1 226 ? -1.603 -23 -7.637 1 92.75 226 SER A C 1
ATOM 1836 O O . SER A 1 226 ? -0.556 -22.375 -7.836 1 92.75 226 SER A O 1
ATOM 1838 N N . ILE A 1 227 ? -1.875 -24.062 -8.297 1 94.06 227 ILE A N 1
ATOM 1839 C CA . ILE A 1 227 ? -0.978 -24.641 -9.289 1 94.06 227 ILE A CA 1
ATOM 1840 C C . ILE A 1 227 ? -0.857 -23.719 -10.492 1 94.06 227 ILE A C 1
ATOM 1842 O O . ILE A 1 227 ? 0.251 -23.391 -10.922 1 94.06 227 ILE A O 1
ATOM 1846 N N . PHE A 1 228 ? -1.971 -23.25 -10.977 1 95.31 228 PHE A N 1
ATOM 1847 C CA . PHE A 1 228 ? -1.967 -22.438 -12.18 1 95.31 228 PHE A CA 1
ATOM 1848 C C . PHE A 1 228 ? -1.396 -21.047 -11.898 1 95.31 228 PHE A C 1
ATOM 1850 O O . PHE A 1 228 ? -0.712 -20.469 -12.742 1 95.31 228 PHE A O 1
ATOM 1857 N N . LYS A 1 229 ? -1.673 -20.5 -10.727 1 95.44 229 LYS A N 1
ATOM 1858 C CA . LYS A 1 229 ? -1.208 -19.156 -10.391 1 95.44 229 LYS A CA 1
ATOM 1859 C C . LYS A 1 229 ? 0.312 -19.125 -10.273 1 95.44 229 LYS A C 1
ATOM 1861 O O . LYS A 1 229 ? 0.915 -18.047 -10.312 1 95.44 229 LYS A O 1
ATOM 1866 N N . CYS A 1 230 ? 0.949 -20.266 -10.125 1 93.44 230 CYS A N 1
ATOM 1867 C CA . CYS A 1 230 ? 2.406 -20.328 -10.125 1 93.44 230 CYS A CA 1
ATOM 1868 C C . CYS A 1 230 ? 2.967 -19.781 -11.438 1 93.44 230 CYS A C 1
ATOM 1870 O O . CYS A 1 230 ? 4.086 -19.266 -11.477 1 93.44 230 CYS A O 1
ATOM 1872 N N . TRP A 1 231 ? 2.148 -19.859 -12.492 1 94.75 231 TRP A N 1
ATOM 1873 C CA . TRP A 1 231 ? 2.564 -19.422 -13.82 1 94.75 231 TRP A CA 1
ATOM 1874 C C . TRP A 1 231 ? 2.732 -17.906 -13.852 1 94.75 231 TRP A C 1
ATOM 1876 O O . TRP A 1 231 ? 3.336 -17.359 -14.781 1 94.75 231 TRP A O 1
ATOM 1886 N N . LEU A 1 232 ? 2.174 -17.234 -12.828 1 94.88 232 LEU A N 1
ATOM 1887 C CA . LEU A 1 232 ? 2.172 -15.781 -12.828 1 94.88 232 LEU A CA 1
ATOM 1888 C C . LEU A 1 232 ? 3.408 -15.227 -12.125 1 94.88 232 LEU A C 1
ATOM 1890 O O . LEU A 1 232 ? 3.646 -14.023 -12.141 1 94.88 232 LEU A O 1
ATOM 1894 N N . HIS A 1 233 ? 4.23 -16.047 -11.539 1 94.06 233 HIS A N 1
ATOM 1895 C CA . HIS A 1 233 ? 5.48 -15.617 -10.922 1 94.06 233 HIS A CA 1
ATOM 1896 C C . HIS A 1 233 ? 6.57 -15.414 -11.969 1 94.06 233 HIS A C 1
ATOM 1898 O O . HIS A 1 233 ? 6.5 -15.977 -13.062 1 94.06 233 HIS A O 1
ATOM 1904 N N . ASP A 1 234 ? 7.488 -14.547 -11.664 1 92.12 234 ASP A N 1
ATOM 1905 C CA . ASP A 1 234 ? 8.695 -14.43 -12.484 1 92.12 234 ASP A CA 1
ATOM 1906 C C . ASP A 1 234 ? 9.562 -15.68 -12.367 1 92.12 234 ASP A C 1
ATOM 1908 O O . ASP A 1 234 ? 10.062 -15.992 -11.289 1 92.12 234 ASP A O 1
ATOM 1912 N N . CYS A 1 235 ? 9.758 -16.375 -13.43 1 89.88 235 CYS A N 1
ATOM 1913 C CA . CYS A 1 235 ? 10.469 -17.656 -13.422 1 89.88 235 CYS A CA 1
ATOM 1914 C C . CYS A 1 235 ? 11.945 -17.453 -13.742 1 89.88 235 CYS A C 1
ATOM 1916 O O . CYS A 1 235 ? 12.711 -18.406 -13.758 1 89.88 235 CYS A O 1
ATOM 1918 N N . GLY A 1 236 ? 12.359 -16.25 -13.914 1 88.31 236 GLY A N 1
ATOM 1919 C CA . GLY A 1 236 ? 13.75 -15.977 -14.258 1 88.31 236 GLY A CA 1
ATOM 1920 C C . GLY A 1 236 ? 14.695 -16.156 -13.086 1 88.31 236 GLY A C 1
ATOM 1921 O O . GLY A 1 236 ? 14.359 -15.828 -11.953 1 88.31 236 GLY A O 1
ATOM 1922 N N . THR A 1 237 ? 15.875 -16.781 -13.383 1 90.69 237 THR A N 1
ATOM 1923 C CA . THR A 1 237 ? 16.906 -16.953 -12.383 1 90.69 237 THR A CA 1
ATOM 1924 C C . THR A 1 237 ? 18.219 -16.328 -12.844 1 90.69 237 THR A C 1
ATOM 1926 O O . THR A 1 237 ? 19.297 -16.75 -12.398 1 90.69 237 THR A O 1
ATOM 1929 N N . ASP A 1 238 ? 18.141 -15.344 -13.734 1 90.56 238 ASP A N 1
ATOM 1930 C CA . ASP A 1 238 ? 19.312 -14.75 -14.344 1 90.56 238 ASP A CA 1
ATOM 1931 C C . ASP A 1 238 ? 19.906 -13.656 -13.453 1 90.56 238 ASP A C 1
ATOM 1933 O O . ASP A 1 238 ? 21.047 -13.227 -13.664 1 90.56 238 ASP A O 1
ATOM 1937 N N . SER A 1 239 ? 19.094 -13.258 -12.508 1 93.75 239 SER A N 1
ATOM 1938 C CA . SER A 1 239 ? 19.562 -12.125 -11.711 1 93.75 239 SER A CA 1
ATOM 1939 C C . SER A 1 239 ? 19.047 -12.203 -10.281 1 93.75 239 SER A C 1
ATOM 1941 O O . SER A 1 239 ? 18.031 -12.859 -10.023 1 93.75 239 SER A O 1
ATOM 1943 N N . VAL A 1 240 ? 19.844 -11.57 -9.445 1 96.06 240 VAL A N 1
ATOM 1944 C CA . VAL A 1 240 ? 19.375 -11.312 -8.086 1 96.06 240 VAL A CA 1
ATOM 1945 C C . VAL A 1 240 ? 18.391 -10.148 -8.094 1 96.06 240 VAL A C 1
ATOM 1947 O O . VAL A 1 240 ? 18.516 -9.219 -8.898 1 96.06 240 VAL A O 1
ATOM 1950 N N . HIS A 1 241 ? 17.391 -10.266 -7.254 1 96.25 241 HIS A N 1
ATOM 1951 C CA . HIS A 1 241 ? 16.375 -9.219 -7.238 1 96.25 241 HIS A CA 1
ATOM 1952 C C . HIS A 1 241 ? 16.688 -8.172 -6.172 1 96.25 241 HIS A C 1
ATOM 1954 O O . HIS A 1 241 ? 16.344 -6.996 -6.332 1 96.25 241 HIS A O 1
ATOM 1960 N N . LEU A 1 242 ? 17.188 -8.617 -5.062 1 96.5 242 LEU A N 1
ATOM 1961 C CA . LEU A 1 242 ? 17.422 -7.727 -3.932 1 96.5 242 LEU A CA 1
ATOM 1962 C C . LEU A 1 242 ? 18.594 -8.211 -3.088 1 96.5 242 LEU A C 1
ATOM 1964 O O . LEU A 1 242 ? 18.844 -9.414 -3.01 1 96.5 242 LEU A O 1
ATOM 1968 N N . ARG A 1 243 ? 19.281 -7.258 -2.559 1 97.62 243 ARG A N 1
ATOM 1969 C CA . ARG A 1 243 ? 20.391 -7.523 -1.647 1 97.62 243 ARG A CA 1
ATOM 1970 C C . ARG A 1 243 ? 20.125 -6.914 -0.274 1 97.62 243 ARG A C 1
ATOM 1972 O O . ARG A 1 243 ? 19.641 -5.785 -0.172 1 97.62 243 ARG A O 1
ATOM 1979 N N . ILE A 1 244 ? 20.344 -7.656 0.75 1 98.38 244 ILE A N 1
ATOM 1980 C CA . ILE A 1 244 ? 20.234 -7.168 2.121 1 98.38 244 ILE A CA 1
ATOM 1981 C C . ILE A 1 244 ? 21.625 -7.195 2.781 1 98.38 244 ILE A C 1
ATOM 1983 O O . ILE A 1 244 ? 22.219 -8.266 2.938 1 98.38 244 ILE A O 1
ATOM 1987 N N . ILE A 1 245 ? 22.078 -6.078 3.162 1 98.12 245 ILE A N 1
ATOM 1988 C CA . ILE A 1 245 ? 23.375 -5.98 3.836 1 98.12 245 ILE A CA 1
ATOM 1989 C C . ILE A 1 245 ? 23.172 -5.988 5.348 1 98.12 245 ILE A C 1
ATOM 1991 O O . ILE A 1 245 ? 22.547 -5.074 5.902 1 98.12 245 ILE A O 1
ATOM 1995 N N . VAL A 1 246 ? 23.609 -6.961 6.023 1 98.12 246 VAL A N 1
ATOM 1996 C CA . VAL A 1 246 ? 23.578 -7.07 7.477 1 98.12 246 VAL A CA 1
ATOM 1997 C C . VAL A 1 246 ? 25 -7.055 8.031 1 98.12 246 VAL A C 1
ATOM 1999 O O . VAL A 1 246 ? 25.703 -8.07 8 1 98.12 246 VAL A O 1
ATOM 2002 N N . ASP A 1 247 ? 25.422 -5.891 8.523 1 96.25 247 ASP A N 1
ATOM 2003 C CA . ASP A 1 247 ? 26.781 -5.707 8.992 1 96.25 247 ASP A CA 1
ATOM 2004 C C . ASP A 1 247 ? 27.797 -6.027 7.883 1 96.25 247 ASP A C 1
ATOM 2006 O O . ASP A 1 247 ? 27.906 -5.285 6.902 1 96.25 247 ASP A O 1
ATOM 2010 N N . LYS A 1 248 ? 28.469 -7.246 7.965 1 94.56 248 LYS A N 1
ATOM 2011 C CA . LYS A 1 248 ? 29.5 -7.57 6.984 1 94.56 248 LYS A CA 1
ATOM 2012 C C . LYS A 1 248 ? 28.984 -8.578 5.961 1 94.56 248 LYS A C 1
ATOM 2014 O O . LYS A 1 248 ? 29.672 -8.883 4.984 1 94.56 248 LYS A O 1
ATOM 2019 N N . VAL A 1 249 ? 27.859 -9.055 6.125 1 96.94 249 VAL A N 1
ATOM 2020 C CA . VAL A 1 249 ? 27.312 -10.102 5.266 1 96.94 249 VAL A CA 1
ATOM 2021 C C . VAL A 1 249 ? 26.359 -9.492 4.25 1 96.94 249 VAL A C 1
ATOM 2023 O O . VAL A 1 249 ? 25.547 -8.633 4.598 1 96.94 249 VAL A O 1
ATOM 2026 N N . VAL A 1 250 ? 26.422 -9.875 3.014 1 97.25 250 VAL A N 1
ATOM 2027 C CA . VAL A 1 250 ? 25.5 -9.469 1.962 1 97.25 250 VAL A CA 1
ATOM 2028 C C . VAL A 1 250 ? 24.656 -10.664 1.527 1 97.25 250 VAL A C 1
ATOM 2030 O O . VAL A 1 250 ? 25.188 -11.633 0.979 1 97.25 250 VAL A O 1
ATOM 2033 N N . LEU A 1 251 ? 23.422 -10.617 1.757 1 97.75 251 LEU A N 1
ATOM 2034 C CA . LEU A 1 251 ? 22.5 -11.672 1.371 1 97.75 251 LEU A CA 1
ATOM 2035 C C . LEU A 1 251 ? 21.859 -11.375 0.017 1 97.75 251 LEU A C 1
ATOM 2037 O O . LEU A 1 251 ? 21.391 -10.258 -0.22 1 97.75 251 LEU A O 1
ATOM 2041 N N . HIS A 1 252 ? 21.906 -12.297 -0.817 1 97.56 252 HIS A N 1
ATOM 2042 C CA . HIS A 1 252 ? 21.266 -12.203 -2.127 1 97.56 252 HIS A CA 1
ATOM 2043 C C . HIS A 1 252 ? 19.891 -12.875 -2.123 1 97.56 252 HIS A C 1
ATOM 2045 O O . HIS A 1 252 ? 19.766 -14.039 -1.731 1 97.56 252 HIS A O 1
ATOM 2051 N N . CYS A 1 253 ? 18.875 -12.094 -2.598 1 97.5 253 CYS A N 1
ATOM 2052 C CA . CYS A 1 253 ? 17.5 -12.586 -2.469 1 97.5 253 CYS A CA 1
ATOM 2053 C C . CYS A 1 253 ? 16.734 -12.383 -3.768 1 97.5 253 CYS A C 1
ATOM 2055 O O . CYS A 1 253 ? 17.156 -11.617 -4.633 1 97.5 253 CYS A O 1
ATOM 2057 N N . ASP A 1 254 ? 15.727 -13.117 -3.91 1 96 254 ASP A N 1
ATOM 2058 C CA . ASP A 1 254 ? 14.695 -12.914 -4.918 1 96 254 ASP A CA 1
ATOM 2059 C C . ASP A 1 254 ? 13.391 -12.43 -4.277 1 96 254 ASP A C 1
ATOM 2061 O O . ASP A 1 254 ? 13.133 -12.703 -3.105 1 96 254 ASP A O 1
ATOM 2065 N N . ILE A 1 255 ? 12.633 -11.68 -5.039 1 96.19 255 ILE A N 1
ATOM 2066 C CA . ILE A 1 255 ? 11.375 -11.133 -4.531 1 96.19 255 ILE A CA 1
ATOM 2067 C C . ILE A 1 255 ? 10.203 -11.836 -5.203 1 96.19 255 ILE A C 1
ATOM 2069 O O . ILE A 1 255 ? 10.195 -12.031 -6.422 1 96.19 255 ILE A O 1
ATOM 2073 N N . LYS A 1 256 ? 9.234 -12.258 -4.414 1 94.31 256 LYS A N 1
ATOM 2074 C CA . LYS A 1 256 ? 8.008 -12.875 -4.914 1 94.31 256 LYS A CA 1
ATOM 2075 C C . LYS A 1 256 ? 6.77 -12.156 -4.387 1 94.31 256 LYS A C 1
ATOM 2077 O O . LYS A 1 256 ? 6.805 -11.57 -3.307 1 94.31 256 LYS A O 1
ATOM 2082 N N . GLU A 1 257 ? 5.754 -12.18 -5.176 1 94.44 257 GLU A N 1
ATOM 2083 C CA . GLU A 1 257 ? 4.461 -11.664 -4.734 1 94.44 257 GLU A CA 1
ATOM 2084 C C . GLU A 1 257 ? 3.711 -12.695 -3.896 1 94.44 257 GLU A C 1
ATOM 2086 O O . GLU A 1 257 ? 3.568 -13.852 -4.305 1 94.44 257 GLU A O 1
ATOM 2091 N N . CYS A 1 258 ? 3.299 -12.305 -2.721 1 94.19 258 CYS A N 1
ATOM 2092 C CA . CYS A 1 258 ? 2.406 -13.172 -1.964 1 94.19 258 CYS A CA 1
ATOM 2093 C C . CYS A 1 258 ? 0.947 -12.82 -2.234 1 94.19 258 CYS A C 1
ATOM 2095 O O . CYS A 1 258 ? 0.052 -13.625 -1.954 1 94.19 258 CYS A O 1
ATOM 2097 N N . LEU A 1 259 ? 0.724 -11.633 -2.686 1 96.12 259 LEU A N 1
ATOM 2098 C CA . LEU A 1 259 ? -0.554 -11.141 -3.195 1 96.12 259 LEU A CA 1
ATOM 2099 C C . LEU A 1 259 ? -0.392 -10.555 -4.59 1 96.12 259 LEU A C 1
ATOM 2101 O O . LEU A 1 259 ? 0.604 -9.883 -4.875 1 96.12 259 LEU A O 1
ATOM 2105 N N . LEU A 1 260 ? -1.36 -10.852 -5.344 1 95.56 260 LEU A N 1
ATOM 2106 C CA . LEU A 1 260 ? -1.354 -10.172 -6.637 1 95.56 260 LEU A CA 1
ATOM 2107 C C . LEU A 1 260 ? -1.389 -8.656 -6.453 1 95.56 260 LEU A C 1
ATOM 2109 O O . LEU A 1 260 ? -2.193 -8.141 -5.676 1 95.56 260 LEU A O 1
ATOM 2113 N N . ASN A 1 261 ? -0.451 -7.949 -7.055 1 93.38 261 ASN A N 1
ATOM 2114 C CA . ASN A 1 261 ? -0.45 -6.492 -6.961 1 93.38 261 ASN A CA 1
ATOM 2115 C C . ASN A 1 261 ? -1.71 -5.891 -7.578 1 93.38 261 ASN A C 1
ATOM 2117 O O . ASN A 1 261 ? -1.892 -5.934 -8.797 1 93.38 261 ASN A O 1
ATOM 2121 N N . VAL A 1 262 ? -2.539 -5.336 -6.844 1 93.62 262 VAL A N 1
ATOM 2122 C CA . VAL A 1 262 ? -3.854 -4.859 -7.266 1 93.62 262 VAL A CA 1
ATOM 2123 C C . VAL A 1 262 ? -3.695 -3.697 -8.242 1 93.62 262 VAL A C 1
ATOM 2125 O O . VAL A 1 262 ? -4.621 -3.375 -8.984 1 93.62 262 VAL A O 1
ATOM 2128 N N . GLU A 1 263 ? -2.551 -3.002 -8.203 1 90.25 263 GLU A N 1
ATOM 2129 C CA . GLU A 1 263 ? -2.32 -1.885 -9.117 1 90.25 263 GLU A CA 1
ATOM 2130 C C . GLU A 1 263 ? -2.215 -2.363 -10.562 1 90.25 263 GLU A C 1
ATOM 2132 O O . GLU A 1 263 ? -2.346 -1.567 -11.492 1 90.25 263 GLU A O 1
ATOM 2137 N N . SER A 1 264 ? -1.95 -3.637 -10.734 1 91.38 264 SER A N 1
ATOM 2138 C CA . SER A 1 264 ? -1.86 -4.207 -12.078 1 91.38 264 SER A CA 1
ATOM 2139 C C . SER A 1 264 ? -3.234 -4.609 -12.602 1 91.38 264 SER A C 1
ATOM 2141 O O . SER A 1 264 ? -3.377 -4.98 -13.766 1 91.38 264 SER A O 1
ATOM 2143 N N . LEU A 1 265 ? -4.227 -4.559 -11.789 1 92.31 265 LEU A N 1
ATOM 2144 C CA . LEU A 1 265 ? -5.582 -4.949 -12.164 1 92.31 265 LEU A CA 1
ATOM 2145 C C . LEU A 1 265 ? -6.348 -3.764 -12.742 1 92.31 265 LEU A C 1
ATOM 2147 O O . LEU A 1 265 ? -6.129 -2.619 -12.336 1 92.31 265 LEU A O 1
ATOM 2151 N N . PRO A 1 266 ? -7.23 -3.936 -13.641 1 88.44 266 PRO A N 1
ATOM 2152 C CA . PRO A 1 266 ? -8.078 -2.854 -14.156 1 88.44 266 PRO A CA 1
ATOM 2153 C C . PRO A 1 266 ? -9.047 -2.318 -13.109 1 88.44 266 PRO A C 1
ATOM 2155 O O . PRO A 1 266 ? -9.57 -1.21 -13.258 1 88.44 266 PRO A O 1
ATOM 2158 N N . THR A 1 267 ? -9.273 -3.033 -12.023 1 89.81 267 THR A N 1
ATOM 2159 C CA . THR A 1 267 ? -10.234 -2.67 -10.984 1 89.81 267 THR A CA 1
ATOM 2160 C C . THR A 1 267 ? -9.516 -2.219 -9.719 1 89.81 267 THR A C 1
ATOM 2162 O O . THR A 1 267 ? -9.961 -2.508 -8.609 1 89.81 267 THR A O 1
ATOM 2165 N N . THR A 1 268 ? -8.422 -1.565 -9.867 1 90.94 268 THR A N 1
ATOM 2166 C CA . THR A 1 268 ? -7.598 -1.142 -8.734 1 90.94 268 THR A CA 1
ATOM 2167 C C . THR A 1 268 ? -8.414 -0.322 -7.746 1 90.94 268 THR A C 1
ATOM 2169 O O . THR A 1 268 ? -8.25 -0.458 -6.531 1 90.94 268 THR A O 1
ATOM 2172 N N . SER A 1 269 ? -9.359 0.521 -8.188 1 90.44 269 SER A N 1
ATOM 2173 C CA . SER A 1 269 ? -10.125 1.448 -7.367 1 90.44 269 SER A CA 1
ATOM 2174 C C . SER A 1 269 ? -11.055 0.703 -6.41 1 90.44 269 SER A C 1
ATOM 2176 O O . SER A 1 269 ? -11.547 1.281 -5.441 1 90.44 269 SER A O 1
ATOM 2178 N N . GLN A 1 270 ? -11.289 -0.609 -6.727 1 92.12 270 GLN A N 1
ATOM 2179 C CA . GLN A 1 270 ? -12.164 -1.396 -5.867 1 92.12 270 GLN A CA 1
ATOM 2180 C C . GLN A 1 270 ? -11.406 -1.945 -4.66 1 92.12 270 GLN A C 1
ATOM 2182 O O . GLN A 1 270 ? -12.008 -2.264 -3.635 1 92.12 270 GLN A O 1
ATOM 2187 N N . PHE A 1 271 ? -10.109 -2.014 -4.84 1 95.06 271 PHE A N 1
ATOM 2188 C CA . PHE A 1 271 ? -9.32 -2.705 -3.824 1 95.06 271 PHE A CA 1
ATOM 2189 C C . PHE A 1 271 ? -8.523 -1.711 -2.992 1 95.06 271 PHE A C 1
ATOM 2191 O O . PHE A 1 271 ? -7.988 -2.064 -1.938 1 95.06 271 PHE A O 1
ATOM 2198 N N . LEU A 1 272 ? -8.383 -0.484 -3.43 1 95.06 272 LEU A N 1
ATOM 2199 C CA . LEU A 1 272 ? -7.641 0.556 -2.725 1 95.06 272 LEU A CA 1
ATOM 2200 C C . LEU A 1 272 ? -8.508 1.789 -2.504 1 95.06 272 LEU A C 1
ATOM 2202 O O . LEU A 1 272 ? -9.492 2 -3.223 1 95.06 272 LEU A O 1
ATOM 2206 N N . LEU A 1 273 ? -8.156 2.594 -1.52 1 94.62 273 LEU A N 1
ATOM 2207 C CA . LEU A 1 273 ? -8.844 3.844 -1.229 1 94.62 273 LEU A CA 1
ATOM 2208 C C . LEU A 1 273 ? -8.133 5.023 -1.88 1 94.62 273 LEU A C 1
ATOM 2210 O O . LEU A 1 273 ? -6.906 5.117 -1.834 1 94.62 273 LEU A O 1
ATOM 2214 N N . PHE A 1 274 ? -8.922 5.871 -2.49 1 91.75 274 PHE A N 1
ATOM 2215 C CA . PHE A 1 274 ? -8.414 7.113 -3.062 1 91.75 274 PHE A CA 1
ATOM 2216 C C . PHE A 1 274 ? -9.219 8.305 -2.562 1 91.75 274 PHE A C 1
ATOM 2218 O O . PHE A 1 274 ? -9.883 8.984 -3.346 1 91.75 274 PHE A O 1
ATOM 2225 N N . PRO A 1 275 ? -9.055 8.602 -1.305 1 91.94 275 PRO A N 1
ATOM 2226 C CA . PRO A 1 275 ? -9.898 9.656 -0.735 1 91.94 275 PRO A CA 1
ATOM 2227 C C . PRO A 1 275 ? -9.516 11.055 -1.221 1 91.94 275 PRO A C 1
ATOM 2229 O O . PRO A 1 275 ? -10.305 11.984 -1.111 1 91.94 275 PRO A O 1
ATOM 2232 N N . ASN A 1 276 ? -8.273 11.258 -1.742 1 88.31 276 ASN A N 1
ATOM 2233 C CA . ASN A 1 276 ? -7.789 12.594 -2.053 1 88.31 276 ASN A CA 1
ATOM 2234 C C . ASN A 1 276 ? -7.422 12.734 -3.527 1 88.31 276 ASN A C 1
ATOM 2236 O O . ASN A 1 276 ? -6.902 13.766 -3.951 1 88.31 276 ASN A O 1
ATOM 2240 N N . SER A 1 277 ? -7.566 11.68 -4.266 1 80.56 277 SER A N 1
ATOM 2241 C CA . SER A 1 277 ? -7.227 11.695 -5.684 1 80.56 277 SER A CA 1
ATOM 2242 C C . SER A 1 277 ? -8.312 11.039 -6.523 1 80.56 277 SER A C 1
ATOM 2244 O O . SER A 1 277 ? -9.094 10.227 -6.016 1 80.56 277 SER A O 1
ATOM 2246 N N . SER A 1 278 ? -8.305 11.492 -7.684 1 74.81 278 SER A N 1
ATOM 2247 C CA . SER A 1 278 ? -9.32 10.938 -8.57 1 74.81 278 SER A CA 1
ATOM 2248 C C . SER A 1 278 ? -9.102 9.445 -8.797 1 74.81 278 SER A C 1
ATOM 2250 O O . SER A 1 278 ? -7.961 8.984 -8.852 1 74.81 278 SER A O 1
ATOM 2252 N N . LEU A 1 279 ? -10.211 8.812 -8.844 1 71.38 279 LEU A N 1
ATOM 2253 C CA . LEU A 1 279 ? -10.203 7.363 -9.039 1 71.38 279 LEU A CA 1
ATOM 2254 C C . LEU A 1 279 ? -9.617 7.004 -10.398 1 71.38 279 LEU A C 1
ATOM 2256 O O . LEU A 1 279 ? -9.969 7.617 -11.414 1 71.38 279 LEU A O 1
ATOM 2260 N N . PRO A 1 280 ? -8.617 6.164 -10.312 1 69.12 280 PRO A N 1
ATOM 2261 C CA . PRO A 1 280 ? -8.25 5.629 -11.625 1 69.12 280 PRO A CA 1
ATOM 2262 C C . PRO A 1 280 ? -9.406 4.918 -12.32 1 69.12 280 PRO A C 1
ATOM 2264 O O . PRO A 1 280 ? -10.141 4.156 -11.688 1 69.12 280 PRO A O 1
ATOM 2267 N N . GLN A 1 281 ? -9.812 5.406 -13.406 1 65.12 281 GLN A N 1
ATOM 2268 C CA . GLN A 1 281 ? -10.898 4.766 -14.148 1 65.12 281 GLN A CA 1
ATOM 2269 C C . GLN A 1 281 ? -10.531 3.338 -14.539 1 65.12 281 GLN A C 1
ATOM 2271 O O . GLN A 1 281 ? -9.367 3.059 -14.859 1 65.12 281 GLN A O 1
ATOM 2276 N N . PRO A 1 282 ? -11.531 2.494 -14.141 1 62.22 282 PRO A N 1
ATOM 2277 C CA . PRO A 1 282 ? -11.258 1.137 -14.617 1 62.22 282 PRO A CA 1
ATOM 2278 C C . PRO A 1 282 ? -10.969 1.085 -16.125 1 62.22 282 PRO A C 1
ATOM 2280 O O . PRO A 1 282 ? -11.688 1.698 -16.906 1 62.22 282 PRO A O 1
ATOM 2283 N N . THR A 1 283 ? -9.703 1.159 -16.516 1 54.5 283 THR A N 1
ATOM 2284 C CA . THR A 1 283 ? -9.375 1.094 -17.922 1 54.5 283 THR A CA 1
ATOM 2285 C C . THR A 1 283 ? -9.75 -0.266 -18.516 1 54.5 283 THR A C 1
ATOM 2287 O O . THR A 1 283 ? -9.344 -1.305 -17.984 1 54.5 283 THR A O 1
ATOM 2290 N N . THR A 1 284 ? -11 -0.394 -19.016 1 49.78 284 THR A N 1
ATOM 2291 C CA . THR A 1 284 ? -11.367 -1.604 -19.734 1 49.78 284 THR A CA 1
ATOM 2292 C C . THR A 1 284 ? -10.32 -1.939 -20.797 1 49.78 284 THR A C 1
ATOM 2294 O O . THR A 1 284 ? -10.359 -3.016 -21.391 1 49.78 284 THR A O 1
ATOM 2297 N N . ARG A 1 285 ? -9.617 -0.773 -21.281 1 47.25 285 ARG A N 1
ATOM 2298 C CA . ARG A 1 285 ? -8.844 -1.081 -22.484 1 47.25 285 ARG A CA 1
ATOM 2299 C C . ARG A 1 285 ? -7.59 -1.87 -22.141 1 47.25 285 ARG A C 1
ATOM 2301 O O . ARG A 1 285 ? -6.836 -1.481 -21.234 1 47.25 285 ARG A O 1
ATOM 2308 N N . VAL A 1 286 ? -7.711 -3.072 -22.312 1 47.69 286 VAL A N 1
ATOM 2309 C CA . VAL A 1 286 ? -6.488 -3.863 -22.422 1 47.69 286 VAL A CA 1
ATOM 2310 C C . VAL A 1 286 ? -5.398 -3.043 -23.109 1 47.69 286 VAL A C 1
ATOM 2312 O O . VAL A 1 286 ? -5.621 -2.479 -24.172 1 47.69 286 VAL A O 1
ATOM 2315 N N . ASN A 1 287 ? -4.703 -2.117 -22.328 1 45.91 287 ASN A N 1
ATOM 2316 C CA . ASN A 1 287 ? -3.637 -1.438 -23.062 1 45.91 287 ASN A CA 1
ATOM 2317 C C . ASN A 1 287 ? -3.229 -2.215 -24.297 1 45.91 287 ASN A C 1
ATOM 2319 O O . ASN A 1 287 ? -3.012 -3.428 -24.234 1 45.91 287 ASN A O 1
ATOM 2323 N N . PRO A 1 288 ? -3.633 -1.671 -25.453 1 42.09 288 PRO A N 1
ATOM 2324 C CA . PRO A 1 288 ? -3.002 -2.379 -26.578 1 42.09 288 PRO A CA 1
ATOM 2325 C C . PRO A 1 288 ? -1.587 -2.852 -26.25 1 42.09 288 PRO A C 1
ATOM 2327 O O . PRO A 1 288 ? -0.893 -2.223 -25.438 1 42.09 288 PRO A O 1
ATOM 2330 N N . VAL A 1 289 ? -1.465 -4.125 -26.328 1 41.94 289 VAL A N 1
ATOM 2331 C CA . VAL A 1 289 ? -0.173 -4.801 -26.266 1 41.94 289 VAL A CA 1
ATOM 2332 C C . VAL A 1 289 ? 0.933 -3.836 -26.688 1 41.94 289 VAL A C 1
ATOM 2334 O O . VAL A 1 289 ? 0.974 -3.395 -27.844 1 41.94 289 VAL A O 1
ATOM 2337 N N . SER A 1 290 ? 1.125 -2.732 -26.141 1 38.66 290 SER A N 1
ATOM 2338 C CA . SER A 1 290 ? 2.426 -2.311 -26.656 1 38.66 290 SER A CA 1
ATOM 2339 C C . SER A 1 290 ? 3.33 -3.51 -26.922 1 38.66 290 SER A C 1
ATOM 2341 O O . SER A 1 290 ? 3.363 -4.453 -26.125 1 38.66 290 SER A O 1
ATOM 2343 N N . LYS A 1 291 ? 3.543 -3.85 -28.094 1 40.12 291 LYS A N 1
ATOM 2344 C CA . LYS A 1 291 ? 4.402 -4.855 -28.703 1 40.12 291 LYS A CA 1
ATOM 2345 C C . LYS A 1 291 ? 5.566 -5.219 -27.797 1 40.12 291 LYS A C 1
ATOM 2347 O O . LYS A 1 291 ? 6.52 -5.875 -28.219 1 40.12 291 LYS A O 1
ATOM 2352 N N . GLN A 1 292 ? 6.062 -4.395 -26.828 1 42.97 292 GLN A N 1
ATOM 2353 C CA . GLN A 1 292 ? 7.453 -4.703 -26.516 1 42.97 292 GLN A CA 1
ATOM 2354 C C . GLN A 1 292 ? 7.566 -6.008 -25.734 1 42.97 292 GLN A C 1
ATOM 2356 O O . GLN A 1 292 ? 7.117 -6.094 -24.594 1 42.97 292 GLN A O 1
ATOM 2361 N N . LEU A 1 293 ? 7.426 -7.137 -26.359 1 47.03 293 LEU A N 1
ATOM 2362 C CA . LEU A 1 293 ? 8.016 -8.406 -25.938 1 47.03 293 LEU A CA 1
ATOM 2363 C C . LEU A 1 293 ? 9.133 -8.18 -24.922 1 47.03 293 LEU A C 1
ATOM 2365 O O . LEU A 1 293 ? 9.75 -9.141 -24.453 1 47.03 293 LEU A O 1
ATOM 2369 N N . SER A 1 294 ? 9.641 -6.926 -24.797 1 51.56 294 SER A N 1
ATOM 2370 C CA . SER A 1 294 ? 10.867 -6.816 -24 1 51.56 294 SER A CA 1
ATOM 2371 C C . SER A 1 294 ? 10.555 -6.633 -22.516 1 51.56 294 SER A C 1
ATOM 2373 O O . SER A 1 294 ? 9.578 -5.965 -22.172 1 51.56 294 SER A O 1
ATOM 2375 N N . GLY A 1 295 ? 10.93 -7.641 -21.781 1 60 295 GLY A N 1
ATOM 2376 C CA . GLY A 1 295 ? 10.969 -7.578 -20.328 1 60 295 GLY A CA 1
ATOM 2377 C C . GLY A 1 295 ? 11.148 -6.168 -19.797 1 60 295 GLY A C 1
ATOM 2378 O O . GLY A 1 295 ? 11.773 -5.328 -20.438 1 60 295 GLY A O 1
ATOM 2379 N N . SER A 1 296 ? 10.211 -5.746 -18.797 1 79.75 296 SER A N 1
ATOM 2380 C CA . SER A 1 296 ? 10.344 -4.449 -18.141 1 79.75 296 SER A CA 1
ATOM 2381 C C . SER A 1 296 ? 11.633 -4.371 -17.328 1 79.75 296 SER A C 1
ATOM 2383 O O . SER A 1 296 ? 11.969 -5.305 -16.594 1 79.75 296 SER A O 1
ATOM 2385 N N . LYS A 1 297 ? 12.461 -3.451 -17.672 1 87.69 297 LYS A N 1
ATOM 2386 C CA . LYS A 1 297 ? 13.664 -3.199 -16.875 1 87.69 297 LYS A CA 1
ATOM 2387 C C . LYS A 1 297 ? 13.305 -2.662 -15.492 1 87.69 297 LYS A C 1
ATOM 2389 O O . LYS A 1 297 ? 12.609 -1.652 -15.375 1 87.69 297 LYS A O 1
ATOM 2394 N N . VAL A 1 298 ? 13.672 -3.447 -14.5 1 92 298 VAL A N 1
ATOM 2395 C CA . VAL A 1 298 ? 13.359 -3.092 -13.117 1 92 298 VAL A CA 1
ATOM 2396 C C . VAL A 1 298 ? 14.641 -3.078 -12.289 1 92 298 VAL A C 1
ATOM 2398 O O . VAL A 1 298 ? 15.625 -3.73 -12.641 1 92 298 VAL A O 1
ATOM 2401 N N . PRO A 1 299 ? 14.711 -2.352 -11.25 1 90.88 299 PRO A N 1
ATOM 2402 C CA . PRO A 1 299 ? 15.945 -2.225 -10.469 1 90.88 299 PRO A CA 1
ATOM 2403 C C . PRO A 1 299 ? 16.203 -3.441 -9.586 1 90.88 299 PRO A C 1
ATOM 2405 O O . PRO A 1 299 ? 15.273 -4.16 -9.227 1 90.88 299 PRO A O 1
ATOM 2408 N N . VAL A 1 300 ? 17.5 -3.697 -9.352 1 94.94 300 VAL A N 1
ATOM 2409 C CA . VAL A 1 300 ? 17.922 -4.582 -8.266 1 94.94 300 VAL A CA 1
ATOM 2410 C C . VAL A 1 300 ? 18.078 -3.785 -6.977 1 94.94 300 VAL A C 1
ATOM 2412 O O . VAL A 1 300 ? 18.922 -2.891 -6.898 1 94.94 300 VAL A O 1
ATOM 2415 N N . TYR A 1 301 ? 17.328 -4.055 -5.98 1 95.81 301 TYR A N 1
ATOM 2416 C CA . TYR A 1 301 ? 17.312 -3.254 -4.762 1 95.81 301 TYR A CA 1
ATOM 2417 C C . TYR A 1 301 ? 18.453 -3.646 -3.828 1 95.81 301 TYR A C 1
ATOM 2419 O O . TYR A 1 301 ? 18.828 -4.82 -3.758 1 95.81 301 TYR A O 1
ATOM 2427 N N . THR A 1 302 ? 18.984 -2.709 -3.18 1 96.88 302 THR A N 1
ATOM 2428 C CA . THR A 1 302 ? 19.953 -2.949 -2.113 1 96.88 302 THR A CA 1
ATOM 2429 C C . THR A 1 302 ? 19.5 -2.289 -0.814 1 96.88 302 THR A C 1
ATOM 2431 O O . THR A 1 302 ? 19.219 -1.088 -0.784 1 96.88 302 THR A O 1
ATOM 2434 N N . PHE A 1 303 ? 19.406 -3.064 0.229 1 97.81 303 PHE A N 1
ATOM 2435 C CA . PHE A 1 303 ? 18.984 -2.592 1.538 1 97.81 303 PHE A CA 1
ATOM 2436 C C . PHE A 1 303 ? 20.078 -2.758 2.57 1 97.81 303 PHE A C 1
ATOM 2438 O O . PHE A 1 303 ? 20.719 -3.811 2.639 1 97.81 303 PHE A O 1
ATOM 2445 N N . GLU A 1 304 ? 20.281 -1.756 3.316 1 97.81 304 GLU A N 1
ATOM 2446 C CA . GLU A 1 304 ? 21.234 -1.808 4.422 1 97.81 304 GLU A CA 1
ATOM 2447 C C . GLU A 1 304 ? 20.516 -1.892 5.766 1 97.81 304 GLU A C 1
ATOM 2449 O O . GLU A 1 304 ? 19.766 -0.985 6.133 1 97.81 304 GLU A O 1
ATOM 2454 N N . ALA A 1 305 ? 20.766 -2.975 6.465 1 98.25 305 ALA A N 1
ATOM 2455 C CA . ALA A 1 305 ? 20.156 -3.125 7.781 1 98.25 305 ALA A CA 1
ATOM 2456 C C . ALA A 1 305 ? 20.641 -2.037 8.734 1 98.25 305 ALA A C 1
ATOM 2458 O O . ALA A 1 305 ? 21.844 -1.791 8.852 1 98.25 305 ALA A O 1
ATOM 2459 N N . ILE A 1 306 ? 19.719 -1.425 9.391 1 97.19 306 ILE A N 1
ATOM 2460 C CA . ILE A 1 306 ? 20.094 -0.326 10.281 1 97.19 306 ILE A CA 1
ATOM 2461 C C . ILE A 1 306 ? 19.828 -0.725 11.727 1 97.19 306 ILE A C 1
ATOM 2463 O O . ILE A 1 306 ? 20.578 -0.342 12.633 1 97.19 306 ILE A O 1
ATOM 2467 N N . SER A 1 307 ? 18.781 -1.478 11.984 1 97.88 307 SER A N 1
ATOM 2468 C CA . SER A 1 307 ? 18.422 -1.881 13.336 1 97.88 307 SER A CA 1
ATOM 2469 C C . SER A 1 307 ? 17.438 -3.053 13.328 1 97.88 307 SER A C 1
ATOM 2471 O O . SER A 1 307 ? 16.953 -3.453 12.266 1 97.88 307 SER A O 1
ATOM 2473 N N . VAL A 1 308 ? 17.25 -3.652 14.453 1 98.19 308 VAL A N 1
ATOM 2474 C CA . VAL A 1 308 ? 16.203 -4.637 14.688 1 98.19 308 VAL A CA 1
ATOM 2475 C C . VAL A 1 308 ? 15.211 -4.105 15.727 1 98.19 308 VAL A C 1
ATOM 2477 O O . VAL A 1 308 ? 15.609 -3.404 16.656 1 98.19 308 VAL A O 1
ATOM 2480 N N . VAL A 1 309 ? 13.984 -4.32 15.469 1 98.06 309 VAL A N 1
ATOM 2481 C CA . VAL A 1 309 ? 12.922 -3.848 16.359 1 98.06 309 VAL A CA 1
ATOM 2482 C C . VAL A 1 309 ? 12.031 -5.016 16.766 1 98.06 309 VAL A C 1
ATOM 2484 O O . VAL A 1 309 ? 11.82 -5.949 15.992 1 98.06 309 VAL A O 1
ATOM 2487 N N . ARG A 1 310 ? 11.539 -4.961 18.016 1 97.25 310 ARG A N 1
ATOM 2488 C CA . ARG A 1 310 ? 10.578 -5.98 18.438 1 97.25 310 ARG A CA 1
ATOM 2489 C C . ARG A 1 310 ? 9.328 -5.953 17.547 1 97.25 310 ARG A C 1
ATOM 2491 O O . ARG A 1 310 ? 8.844 -4.883 17.188 1 97.25 310 ARG A O 1
ATOM 2498 N N . LYS A 1 311 ? 8.852 -7.113 17.234 1 94.81 311 LYS A N 1
ATOM 2499 C CA . LYS A 1 311 ? 7.688 -7.246 16.375 1 94.81 311 LYS A CA 1
ATOM 2500 C C . LYS A 1 311 ? 6.496 -6.469 16.922 1 94.81 311 LYS A C 1
ATOM 2502 O O . LYS A 1 311 ? 5.801 -5.777 16.188 1 94.81 311 LYS A O 1
ATOM 2507 N N . GLU A 1 312 ? 6.281 -6.5 18.234 1 91.88 312 GLU A N 1
ATOM 2508 C CA . GLU A 1 312 ? 5.168 -5.824 18.891 1 91.88 312 GLU A CA 1
ATOM 2509 C C . GLU A 1 312 ? 5.371 -4.312 18.906 1 91.88 312 GLU A C 1
ATOM 2511 O O . GLU A 1 312 ? 4.422 -3.557 19.125 1 91.88 312 GLU A O 1
ATOM 2516 N N . GLY A 1 313 ? 6.605 -3.9 18.703 1 94.56 313 GLY A N 1
ATOM 2517 C CA . GLY A 1 313 ? 6.93 -2.484 18.75 1 94.56 313 GLY A CA 1
ATOM 2518 C C . GLY A 1 313 ? 6.766 -1.794 17.406 1 94.56 313 GLY A C 1
ATOM 2519 O O . GLY A 1 313 ? 7.047 -0.601 17.281 1 94.56 313 GLY A O 1
ATOM 2520 N N . LEU A 1 314 ? 6.395 -2.463 16.406 1 94.81 314 LEU A N 1
ATOM 2521 C CA . LEU A 1 314 ? 6.137 -1.91 15.07 1 94.81 314 LEU A CA 1
ATOM 2522 C C . LEU A 1 314 ? 4.641 -1.76 14.828 1 94.81 314 LEU A C 1
ATOM 2524 O O . LEU A 1 314 ? 3.932 -2.754 14.656 1 94.81 314 LEU A O 1
ATOM 2528 N N . CYS A 1 315 ? 4.152 -0.506 14.727 1 92.56 315 CYS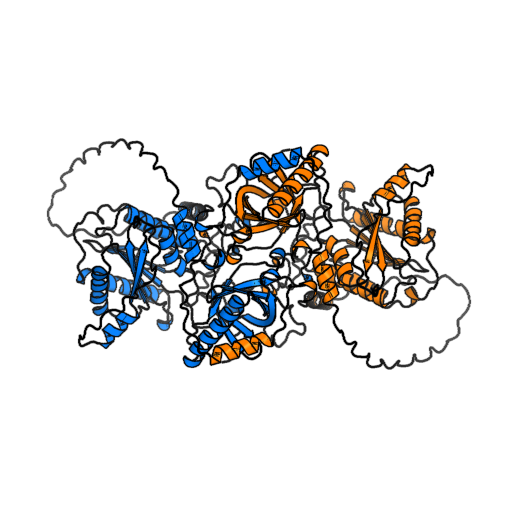 A N 1
ATOM 2529 C CA . CYS A 1 315 ? 2.73 -0.215 14.602 1 92.56 315 CYS A CA 1
ATOM 2530 C C . CYS A 1 315 ? 2.26 -0.408 13.164 1 92.56 315 CYS A C 1
ATOM 2532 O O . CYS A 1 315 ? 2.947 -0.009 12.219 1 92.56 315 CYS A O 1
ATOM 2534 N N . GLU A 1 316 ? 1.063 -0.949 13.016 1 92.44 316 GLU A N 1
ATOM 2535 C CA . GLU A 1 316 ? 0.473 -1.22 11.711 1 92.44 316 GLU A CA 1
ATOM 2536 C C . GLU A 1 316 ? 0.263 0.07 10.922 1 92.44 316 GLU A C 1
ATOM 2538 O O . GLU A 1 316 ? 0.33 0.068 9.688 1 92.44 316 GLU A O 1
ATOM 2543 N N . SER A 1 317 ? -0.005 1.159 11.602 1 93.69 317 SER A N 1
ATOM 2544 C CA . SER A 1 317 ? -0.296 2.432 10.945 1 93.69 317 SER A CA 1
ATOM 2545 C C . SER A 1 317 ? 0.936 2.982 10.234 1 93.69 317 SER A C 1
ATOM 2547 O O . SER A 1 317 ? 0.829 3.895 9.414 1 93.69 317 SER A O 1
ATOM 2549 N N . LEU A 1 318 ? 2.092 2.471 10.586 1 96.5 318 LEU A N 1
ATOM 2550 C CA . LEU A 1 318 ? 3.334 2.98 10.016 1 96.5 318 LEU A CA 1
ATOM 2551 C C . LEU A 1 318 ? 3.748 2.162 8.797 1 96.5 318 LEU A C 1
ATOM 2553 O O . LEU A 1 318 ? 4.695 2.525 8.094 1 96.5 318 LEU A O 1
ATOM 2557 N N . LEU A 1 319 ? 3.078 1.045 8.57 1 97.25 319 LEU A N 1
ATOM 2558 C CA . LEU A 1 319 ? 3.383 0.166 7.449 1 97.25 319 LEU A CA 1
ATOM 2559 C C . LEU A 1 319 ? 2.494 0.486 6.25 1 97.25 319 LEU A C 1
ATOM 2561 O O . LEU A 1 319 ? 1.305 0.764 6.41 1 97.25 319 LEU A O 1
ATOM 2565 N N . PHE A 1 320 ? 3.125 0.479 5.074 1 96.69 320 PHE A N 1
ATOM 2566 C CA . PHE A 1 320 ? 2.328 0.779 3.889 1 96.69 320 PHE A CA 1
ATOM 2567 C C . PHE A 1 320 ? 2.92 0.108 2.654 1 96.69 320 PHE A C 1
ATOM 2569 O O . PHE A 1 320 ? 3.986 -0.506 2.727 1 96.69 320 PHE A O 1
ATOM 2576 N N . GLY A 1 321 ? 2.074 0.096 1.564 1 94.31 321 GLY A N 1
ATOM 2577 C CA . GLY A 1 321 ? 2.523 -0.482 0.307 1 94.31 321 GLY A CA 1
ATOM 2578 C C . GLY A 1 321 ? 2.059 -1.913 0.109 1 94.31 321 GLY A C 1
ATOM 2579 O O . GLY A 1 321 ? 1.311 -2.447 0.93 1 94.31 321 GLY A O 1
ATOM 2580 N N . HIS A 1 322 ? 2.475 -2.465 -1.001 1 95.69 322 HIS A N 1
ATOM 2581 C CA . HIS A 1 322 ? 2.168 -3.85 -1.339 1 95.69 322 HIS A CA 1
ATOM 2582 C C . HIS A 1 322 ? 3.146 -4.809 -0.672 1 95.69 322 HIS A C 1
ATOM 2584 O O . HIS A 1 322 ? 4.355 -4.562 -0.664 1 95.69 322 HIS A O 1
ATOM 2590 N N . PRO A 1 323 ? 2.617 -5.875 -0.067 1 96.31 323 PRO A N 1
ATOM 2591 C CA . PRO A 1 323 ? 3.512 -6.844 0.569 1 96.31 323 PRO A CA 1
ATOM 2592 C C . PRO A 1 323 ? 4.242 -7.723 -0.443 1 96.31 323 PRO A C 1
ATOM 2594 O O . PRO A 1 323 ? 3.641 -8.188 -1.415 1 96.31 323 PRO A O 1
ATOM 2597 N N . TYR A 1 324 ? 5.496 -7.914 -0.269 1 96.81 324 TYR A N 1
ATOM 2598 C CA . TYR A 1 324 ? 6.324 -8.844 -1.033 1 96.81 324 TYR A CA 1
ATOM 2599 C C . TYR A 1 324 ? 7.078 -9.789 -0.108 1 96.81 324 TYR A C 1
ATOM 2601 O O . TYR A 1 324 ? 7.188 -9.539 1.094 1 96.81 324 TYR A O 1
ATOM 2609 N N . VAL A 1 325 ? 7.523 -10.828 -0.664 1 96.44 325 VAL A N 1
ATOM 2610 C CA . VAL A 1 325 ? 8.273 -11.805 0.113 1 96.44 325 VAL A CA 1
ATOM 2611 C C . VAL A 1 325 ? 9.672 -11.984 -0.483 1 96.44 325 VAL A C 1
ATOM 2613 O O . VAL A 1 325 ? 9.812 -12.172 -1.693 1 96.44 325 VAL A O 1
ATOM 2616 N N . ALA A 1 326 ? 10.617 -11.883 0.344 1 96.94 326 ALA A N 1
ATOM 2617 C CA . ALA A 1 326 ? 11.992 -12.156 -0.065 1 96.94 326 ALA A CA 1
ATOM 2618 C C . ALA A 1 326 ? 12.406 -13.578 0.29 1 96.94 326 ALA A C 1
ATOM 2620 O O . ALA A 1 326 ? 12.094 -14.07 1.38 1 96.94 326 ALA A O 1
ATOM 2621 N N . ILE A 1 327 ? 13.062 -14.234 -0.589 1 95.56 327 ILE A N 1
ATOM 2622 C CA . ILE A 1 327 ? 13.602 -15.578 -0.396 1 95.56 327 ILE A CA 1
ATOM 2623 C C . ILE A 1 327 ? 15.062 -15.617 -0.844 1 95.56 327 ILE A C 1
ATOM 2625 O O . ILE A 1 327 ? 15.523 -14.734 -1.566 1 95.56 327 ILE A O 1
ATOM 2629 N N . ALA A 1 328 ? 15.797 -16.609 -0.358 1 94.75 328 ALA A N 1
ATOM 2630 C CA . ALA A 1 328 ? 17.172 -16.766 -0.835 1 94.75 328 ALA A CA 1
ATOM 2631 C C . ALA A 1 328 ? 17.203 -16.938 -2.352 1 94.75 328 ALA A C 1
ATOM 2633 O O . ALA A 1 328 ? 16.375 -17.656 -2.926 1 94.75 328 ALA A O 1
ATOM 2634 N N . THR A 1 329 ? 18.125 -16.328 -3.02 1 96 329 THR A N 1
ATOM 2635 C CA . THR A 1 329 ? 18.172 -16.281 -4.477 1 96 329 THR A CA 1
ATOM 2636 C C . THR A 1 329 ? 18.531 -17.656 -5.051 1 96 329 THR A C 1
ATOM 2638 O O . THR A 1 329 ? 19.188 -18.453 -4.387 1 96 329 THR A O 1
ATOM 2641 N N . ARG A 1 330 ? 18.094 -17.891 -6.277 1 90.62 330 ARG A N 1
ATOM 2642 C CA . ARG A 1 330 ? 18.453 -19.078 -7.043 1 90.62 330 ARG A CA 1
ATOM 2643 C C . ARG A 1 330 ? 19.203 -18.703 -8.32 1 90.62 330 ARG A C 1
ATOM 2645 O O . ARG A 1 330 ? 19.203 -19.453 -9.289 1 90.62 330 ARG A O 1
ATOM 2652 N N . CYS A 1 331 ? 19.75 -17.516 -8.289 1 94.12 331 CYS A N 1
ATOM 2653 C CA . CYS A 1 331 ? 20.469 -17.031 -9.461 1 94.12 331 CYS A CA 1
ATOM 2654 C C . CYS A 1 331 ? 21.609 -17.969 -9.836 1 94.12 331 CYS A C 1
ATOM 2656 O O . CYS A 1 331 ? 22.562 -18.141 -9.07 1 94.12 331 CYS A O 1
ATOM 2658 N N . TRP A 1 332 ? 21.625 -18.5 -11.039 1 91 332 TRP A N 1
ATOM 2659 C CA . TRP A 1 332 ? 22.578 -19.531 -11.461 1 91 332 TRP A CA 1
ATOM 2660 C C . TRP A 1 332 ? 23.938 -18.938 -11.75 1 91 332 TRP A C 1
ATOM 2662 O O . TRP A 1 332 ? 24.938 -19.656 -11.852 1 91 332 TRP A O 1
ATOM 2672 N N . LYS A 1 333 ? 24 -17.594 -11.914 1 91.94 333 LYS A N 1
ATOM 2673 C CA . LYS A 1 333 ? 25.266 -16.938 -12.188 1 91.94 333 LYS A CA 1
ATOM 2674 C C . LYS A 1 333 ? 26.172 -16.953 -10.961 1 91.94 333 LYS A C 1
ATOM 2676 O O . LYS A 1 333 ? 27.375 -16.734 -11.07 1 91.94 333 LYS A O 1
ATOM 2681 N N . ILE A 1 334 ? 25.562 -17.109 -9.766 1 93 334 ILE A N 1
ATOM 2682 C CA . ILE A 1 334 ? 26.328 -17.203 -8.523 1 93 334 ILE A CA 1
ATOM 2683 C C . ILE A 1 334 ? 26.875 -18.609 -8.359 1 93 334 ILE A C 1
ATOM 2685 O O . ILE A 1 334 ? 26.188 -19.594 -8.656 1 93 334 ILE A O 1
ATOM 2689 N N . ASP A 1 335 ? 28.125 -18.688 -7.898 1 92.94 335 ASP A N 1
ATOM 2690 C CA . ASP A 1 335 ? 28.766 -19.984 -7.688 1 92.94 335 ASP A CA 1
ATOM 2691 C C . ASP A 1 335 ? 27.953 -20.844 -6.715 1 92.94 335 ASP A C 1
ATOM 2693 O O . ASP A 1 335 ? 27.391 -20.328 -5.746 1 92.94 335 ASP A O 1
ATOM 2697 N N . TRP A 1 336 ? 28.031 -22.156 -6.949 1 91.31 336 TRP A N 1
ATOM 2698 C CA . TRP A 1 336 ? 27.219 -23.094 -6.172 1 91.31 336 TRP A CA 1
ATOM 2699 C C . TRP A 1 336 ? 27.547 -23 -4.688 1 91.31 336 TRP A C 1
ATOM 2701 O O . TRP A 1 336 ? 26.656 -23 -3.844 1 91.31 336 TRP A O 1
ATOM 2711 N N . GLY A 1 337 ? 28.844 -22.969 -4.398 1 90.75 337 GLY A N 1
ATOM 2712 C CA . GLY A 1 337 ? 29.234 -22.828 -3.006 1 90.75 337 GLY A CA 1
ATOM 2713 C C . GLY A 1 337 ? 28.703 -21.562 -2.363 1 90.75 337 GLY A C 1
ATOM 2714 O O . GLY A 1 337 ? 28.25 -21.578 -1.217 1 90.75 337 GLY A O 1
ATOM 2715 N N . GLU A 1 338 ? 28.766 -20.516 -3.145 1 93.25 338 GLU A N 1
ATOM 2716 C CA . GLU A 1 338 ? 28.25 -19.234 -2.66 1 93.25 338 GLU A CA 1
ATOM 2717 C C . GLU A 1 338 ? 26.734 -19.266 -2.494 1 93.25 338 GLU A C 1
ATOM 2719 O O . GLU A 1 338 ? 26.203 -18.672 -1.557 1 93.25 338 GLU A O 1
ATOM 2724 N N . LEU A 1 339 ? 26.062 -19.953 -3.369 1 93.62 339 LEU A N 1
ATOM 2725 C CA . LEU A 1 339 ? 24.609 -20.078 -3.299 1 93.62 339 LEU A CA 1
ATOM 2726 C C . LEU A 1 339 ? 24.188 -20.859 -2.051 1 93.62 339 LEU A C 1
ATOM 2728 O O . LEU A 1 339 ? 23.234 -20.484 -1.377 1 93.62 339 LEU A O 1
ATOM 2732 N N . GLU A 1 340 ? 24.859 -21.922 -1.821 1 91.31 340 GLU A N 1
ATOM 2733 C CA . GLU A 1 340 ? 24.562 -22.719 -0.632 1 91.31 340 GLU A CA 1
ATOM 2734 C C . GLU A 1 340 ? 24.797 -21.922 0.642 1 91.31 340 GLU A C 1
ATOM 2736 O O . GLU A 1 340 ? 23.984 -21.938 1.559 1 91.31 340 GLU A O 1
ATOM 2741 N N . ARG A 1 341 ? 25.922 -21.266 0.669 1 92.69 341 ARG A N 1
ATOM 2742 C CA . ARG A 1 341 ? 26.234 -20.438 1.83 1 92.69 341 ARG A CA 1
ATOM 2743 C C . ARG A 1 341 ? 25.188 -19.328 2.004 1 92.69 341 ARG A C 1
ATOM 2745 O O . ARG A 1 341 ? 24.766 -19.031 3.125 1 92.69 341 ARG A O 1
ATOM 2752 N N . ASN A 1 342 ? 24.812 -18.703 0.907 1 94.69 342 ASN A N 1
ATOM 2753 C CA . ASN A 1 342 ? 23.781 -17.672 0.923 1 94.69 342 ASN A CA 1
ATOM 2754 C C . ASN A 1 342 ? 22.484 -18.188 1.509 1 94.69 342 ASN A C 1
ATOM 2756 O O . ASN A 1 342 ? 21.859 -17.531 2.338 1 94.69 342 ASN A O 1
ATOM 2760 N N . GLN A 1 343 ? 22.094 -19.375 1.105 1 93.44 343 GLN A N 1
ATOM 2761 C CA . GLN A 1 343 ? 20.875 -20 1.608 1 93.44 343 GLN A CA 1
ATOM 2762 C C . GLN A 1 343 ? 20.953 -20.266 3.109 1 93.44 343 GLN A C 1
ATOM 2764 O O . GLN A 1 343 ? 19.984 -20.062 3.84 1 93.44 343 GLN A O 1
ATOM 2769 N N . GLN A 1 344 ? 22.094 -20.734 3.52 1 93.94 344 GLN A N 1
ATOM 2770 C CA . GLN A 1 344 ? 22.312 -21 4.938 1 93.94 344 GLN A CA 1
ATOM 2771 C C . GLN A 1 344 ? 22.281 -19.719 5.758 1 93.94 344 GLN A C 1
ATOM 2773 O O . GLN A 1 344 ? 21.641 -19.672 6.816 1 93.94 344 GLN A O 1
ATOM 2778 N N . GLN A 1 345 ? 22.938 -18.719 5.281 1 95.62 345 GLN A N 1
ATOM 2779 C CA . GLN A 1 345 ? 22.953 -17.438 5.965 1 95.62 345 GLN A CA 1
ATOM 2780 C C . GLN A 1 345 ? 21.562 -16.844 6.039 1 95.62 345 GLN A C 1
ATOM 2782 O O . GLN A 1 345 ? 21.172 -16.281 7.066 1 95.62 345 GLN A O 1
ATOM 2787 N N . PHE A 1 346 ? 20.844 -16.906 4.965 1 96.12 346 PHE A N 1
ATOM 2788 C CA . PHE A 1 346 ? 19.469 -16.422 4.926 1 96.12 346 PHE A CA 1
ATOM 2789 C C . PHE A 1 346 ? 18.609 -17.141 5.957 1 96.12 346 PHE A C 1
ATOM 2791 O O . PHE A 1 346 ? 17.875 -16.5 6.715 1 96.12 346 PHE A O 1
ATOM 2798 N N . THR A 1 347 ? 18.688 -18.422 5.992 1 94.81 347 THR A N 1
ATOM 2799 C CA . THR A 1 347 ? 17.922 -19.234 6.938 1 94.81 347 THR A CA 1
ATOM 2800 C C . THR A 1 347 ? 18.297 -18.875 8.375 1 94.81 347 THR A C 1
ATOM 2802 O O . THR A 1 347 ? 17.422 -18.766 9.234 1 94.81 347 THR A O 1
ATOM 2805 N N . ALA A 1 348 ? 19.562 -18.734 8.617 1 95.44 348 ALA A N 1
ATOM 2806 C CA . ALA A 1 348 ? 20.016 -18.344 9.945 1 95.44 348 ALA A CA 1
ATOM 2807 C C . ALA A 1 348 ? 19.438 -17 10.375 1 95.44 348 ALA A C 1
ATOM 2809 O O . ALA A 1 348 ? 19.031 -16.844 11.523 1 95.44 348 ALA A O 1
ATOM 2810 N N . LEU A 1 349 ? 19.438 -16.062 9.438 1 96.56 349 LEU A N 1
ATOM 2811 C CA . LEU A 1 349 ? 18.859 -14.75 9.703 1 96.56 349 LEU A CA 1
ATOM 2812 C C . LEU A 1 349 ? 17.391 -14.883 10.086 1 96.56 349 LEU A C 1
ATOM 2814 O O . LEU A 1 349 ? 16.953 -14.336 11.109 1 96.56 349 LEU A O 1
ATOM 2818 N N . VAL A 1 350 ? 16.625 -15.57 9.289 1 95.75 350 VAL A N 1
ATOM 2819 C CA . VAL A 1 350 ? 15.18 -15.719 9.484 1 95.75 350 VAL A CA 1
ATOM 2820 C C . VAL A 1 350 ? 14.914 -16.406 10.82 1 95.75 350 VAL A C 1
ATOM 2822 O O . VAL A 1 350 ? 14.062 -15.977 11.594 1 95.75 350 VAL A O 1
ATOM 2825 N N . GLN A 1 351 ? 15.641 -17.438 11.125 1 93.75 351 GLN A N 1
ATOM 2826 C CA . GLN A 1 351 ? 15.453 -18.172 12.359 1 93.75 351 GLN A CA 1
ATOM 2827 C C . GLN A 1 351 ? 15.758 -17.312 13.578 1 93.75 351 GLN A C 1
ATOM 2829 O O . GLN A 1 351 ? 15.031 -17.359 14.578 1 93.75 351 GLN A O 1
ATOM 2834 N N . TYR A 1 352 ? 16.859 -16.594 13.461 1 95.12 352 TYR A N 1
ATOM 2835 C CA . TYR A 1 352 ? 17.203 -15.703 14.562 1 95.12 352 TYR A CA 1
ATOM 2836 C C . TYR A 1 352 ? 16.094 -14.695 14.828 1 95.12 352 TYR A C 1
ATOM 2838 O O . TYR A 1 352 ? 15.703 -14.484 15.977 1 95.12 352 TYR A O 1
ATOM 2846 N N . LEU A 1 353 ? 15.609 -14.008 13.805 1 97.25 353 LEU A N 1
ATOM 2847 C CA . LEU A 1 353 ? 14.547 -13.008 13.945 1 97.25 353 LEU A CA 1
ATOM 2848 C C . LEU A 1 353 ? 13.281 -13.633 14.508 1 97.25 353 LEU A C 1
ATOM 2850 O O . LEU A 1 353 ? 12.641 -13.062 15.398 1 97.25 353 LEU A O 1
ATOM 2854 N N . ASN A 1 354 ? 12.945 -14.812 14 1 94.31 354 ASN A N 1
ATOM 2855 C CA . ASN A 1 354 ? 11.75 -15.508 14.461 1 94.31 354 ASN A CA 1
ATOM 2856 C C . ASN A 1 354 ? 11.867 -15.898 15.93 1 94.31 354 ASN A C 1
ATOM 2858 O O . ASN A 1 354 ? 10.938 -15.672 16.703 1 94.31 354 ASN A O 1
ATOM 2862 N N . LYS A 1 355 ? 12.953 -16.484 16.266 1 93.62 355 LYS A N 1
ATOM 2863 C CA . LYS A 1 355 ? 13.172 -16.969 17.625 1 93.62 355 LYS A CA 1
ATOM 2864 C C . LYS A 1 355 ? 13.094 -15.82 18.641 1 93.62 355 LYS A C 1
ATOM 2866 O O . LYS A 1 355 ? 12.594 -16 19.75 1 93.62 355 LYS A O 1
ATOM 2871 N N . ASN A 1 356 ? 13.57 -14.688 18.266 1 96.19 356 ASN A N 1
ATOM 2872 C CA . ASN A 1 356 ? 13.648 -13.57 19.188 1 96.19 356 ASN A CA 1
ATOM 2873 C C . ASN A 1 356 ? 12.516 -12.57 18.969 1 96.19 356 ASN A C 1
ATOM 2875 O O . ASN A 1 356 ? 12.5 -11.492 19.547 1 96.19 356 ASN A O 1
ATOM 2879 N N . ASP A 1 357 ? 11.547 -12.812 18.078 1 96.06 357 ASP A N 1
ATOM 2880 C CA . ASP A 1 357 ? 10.398 -11.969 17.75 1 96.06 357 ASP A CA 1
ATOM 2881 C C . ASP A 1 357 ? 10.852 -10.57 17.328 1 96.06 357 ASP A C 1
ATOM 2883 O O . ASP A 1 357 ? 10.344 -9.57 17.859 1 96.06 357 ASP A O 1
ATOM 2887 N N . LEU A 1 358 ? 11.781 -10.602 16.438 1 97.94 358 LEU A N 1
ATOM 2888 C CA . LEU A 1 358 ? 12.367 -9.352 15.961 1 97.94 358 LEU A CA 1
ATOM 2889 C C . LEU A 1 358 ? 12.023 -9.109 14.492 1 97.94 358 LEU A C 1
ATOM 2891 O O . LEU A 1 358 ? 11.703 -10.055 13.766 1 97.94 358 LEU A O 1
ATOM 2895 N N . VAL A 1 359 ? 12.016 -7.855 14.07 1 98.44 359 VAL A N 1
ATOM 2896 C CA . VAL A 1 359 ? 11.867 -7.395 12.695 1 98.44 359 VAL A CA 1
ATOM 2897 C C . VAL A 1 359 ? 13.117 -6.633 12.266 1 98.44 359 VAL A C 1
ATOM 2899 O O . VAL A 1 359 ? 13.664 -5.836 13.039 1 98.44 359 VAL A O 1
ATOM 2902 N N . LEU A 1 360 ? 13.609 -6.941 11.117 1 98.69 360 LEU A N 1
ATOM 2903 C CA . LEU A 1 360 ? 14.781 -6.25 10.594 1 98.69 360 LEU A CA 1
ATOM 2904 C C . LEU A 1 360 ? 14.391 -4.957 9.891 1 98.69 360 LEU A C 1
ATOM 2906 O O . LEU A 1 360 ? 13.523 -4.965 9.008 1 98.69 360 LEU A O 1
ATOM 2910 N N . LEU A 1 361 ? 14.914 -3.814 10.281 1 98.5 361 LEU A N 1
ATOM 2911 C CA . LEU A 1 361 ? 14.711 -2.527 9.625 1 98.5 361 LEU A CA 1
ATOM 2912 C C . LEU A 1 361 ? 15.891 -2.182 8.727 1 98.5 361 LEU A C 1
ATOM 2914 O O . LEU A 1 361 ? 17.047 -2.285 9.141 1 98.5 361 LEU A O 1
ATOM 2918 N N . ALA A 1 362 ? 15.594 -1.816 7.516 1 98.44 362 ALA A N 1
ATOM 2919 C CA . ALA A 1 362 ? 16.672 -1.558 6.562 1 98.44 362 ALA A CA 1
ATOM 2920 C C . ALA A 1 362 ? 16.391 -0.296 5.75 1 98.44 362 ALA A C 1
ATOM 2922 O O . ALA A 1 362 ? 15.234 0.092 5.57 1 98.44 362 ALA A O 1
ATOM 2923 N N . LYS A 1 363 ? 17.422 0.306 5.363 1 97.69 363 LYS A N 1
ATOM 2924 C CA . LYS A 1 363 ? 17.391 1.495 4.516 1 97.69 363 LYS A CA 1
ATOM 2925 C C . LYS A 1 363 ? 17.75 1.149 3.072 1 97.69 363 LYS A C 1
ATOM 2927 O O . LYS A 1 363 ? 18.703 0.421 2.82 1 97.69 363 LYS A O 1
ATOM 2932 N N . ARG A 1 364 ? 16.922 1.591 2.141 1 96.75 364 ARG A N 1
ATOM 2933 C CA . ARG A 1 364 ? 17.203 1.379 0.726 1 96.75 364 ARG A CA 1
ATOM 2934 C C . ARG A 1 364 ? 18.375 2.256 0.268 1 96.75 364 ARG A C 1
ATOM 2936 O O . ARG A 1 364 ? 18.375 3.467 0.499 1 96.75 364 ARG A O 1
ATOM 2943 N N . GLN A 1 365 ? 19.25 1.689 -0.366 1 92.12 365 GLN A N 1
ATOM 2944 C CA . GLN A 1 365 ? 20.391 2.436 -0.914 1 92.12 365 GLN A CA 1
ATOM 2945 C C . GLN A 1 365 ? 20.062 2.967 -2.309 1 92.12 365 GLN A C 1
ATOM 2947 O O . GLN A 1 365 ? 19.438 2.279 -3.111 1 92.12 365 GLN A O 1
ATOM 2952 N N . SER A 1 366 ? 20.328 4.172 -2.514 1 81.19 366 SER A N 1
ATOM 2953 C CA . SER A 1 366 ? 20.156 4.742 -3.846 1 81.19 366 SER A CA 1
ATOM 2954 C C . SER A 1 366 ? 21.281 4.305 -4.777 1 81.19 366 SER A C 1
ATOM 2956 O O . SER A 1 366 ? 22.406 4.059 -4.332 1 81.19 366 SER A O 1
ATOM 2958 N N . PRO A 1 367 ? 20.766 4.004 -6.07 1 68.62 367 PRO A N 1
ATOM 2959 C CA . PRO A 1 367 ? 21.859 3.676 -6.992 1 68.62 367 PRO A CA 1
ATOM 2960 C C . PRO A 1 367 ? 22.922 4.77 -7.059 1 68.62 367 PRO A C 1
ATOM 2962 O O . PRO A 1 367 ? 22.609 5.949 -6.898 1 68.62 367 PRO A O 1
ATOM 2965 N N . LYS A 1 368 ? 24.125 4.434 -6.734 1 55.75 368 LYS A N 1
ATOM 2966 C CA . LYS A 1 368 ? 25.234 5.379 -6.801 1 55.75 368 LYS A CA 1
ATOM 2967 C C . LYS A 1 368 ? 25.188 6.191 -8.086 1 55.75 368 LYS A C 1
ATOM 2969 O O . LYS A 1 368 ? 25.484 5.672 -9.172 1 55.75 368 LYS A O 1
ATOM 2974 N N . SER A 1 369 ? 24.016 6.676 -8.492 1 52.56 369 SER A N 1
ATOM 2975 C CA . SER A 1 369 ? 24.141 7.512 -9.68 1 52.56 369 SER A CA 1
ATOM 2976 C C . SER A 1 369 ? 25.344 8.445 -9.57 1 52.56 369 SER A C 1
ATOM 2978 O O . SER A 1 369 ? 25.594 9.016 -8.508 1 52.56 369 SER A O 1
ATOM 2980 N N . THR A 1 370 ? 26.312 8.258 -10.398 1 49.25 370 THR A N 1
ATOM 2981 C CA . THR A 1 370 ? 27.484 9.102 -10.625 1 49.25 370 THR A CA 1
ATOM 2982 C C . THR A 1 370 ? 27.125 10.578 -10.414 1 49.25 370 THR A C 1
ATOM 2984 O O . THR A 1 370 ? 27.953 11.352 -9.938 1 49.25 370 THR A O 1
ATOM 2987 N N . THR A 1 371 ? 26.297 11.117 -11.445 1 47.03 371 THR A N 1
ATOM 2988 C CA . THR A 1 371 ? 26.391 12.531 -11.789 1 47.03 371 THR A CA 1
ATOM 2989 C C . THR A 1 371 ? 25.578 13.383 -10.82 1 47.03 371 THR A C 1
ATOM 2991 O O . THR A 1 371 ? 25.625 14.609 -10.883 1 47.03 371 THR A O 1
ATOM 2994 N N . SER A 1 372 ? 24.344 12.875 -10.391 1 51.56 372 SER A N 1
ATOM 2995 C CA . SER A 1 372 ? 23.484 13.961 -9.922 1 51.56 372 SER A CA 1
ATOM 2996 C C . SER A 1 372 ? 23.906 14.43 -8.531 1 51.56 372 SER A C 1
ATOM 2998 O O . SER A 1 372 ? 24.219 13.617 -7.66 1 51.56 372 SER A O 1
ATOM 3000 N N . GLU A 1 373 ? 24.219 15.617 -8.328 1 56.34 373 GLU A N 1
ATOM 3001 C CA . GLU A 1 373 ? 24.656 16.484 -7.23 1 56.34 373 GLU A CA 1
ATOM 3002 C C . GLU A 1 373 ? 23.828 16.234 -5.973 1 56.34 373 GLU A C 1
ATOM 3004 O O . GLU A 1 373 ? 24.312 16.406 -4.855 1 56.34 373 GLU A O 1
ATOM 3009 N N . LYS A 1 374 ? 22.391 15.906 -6.141 1 66 374 LYS A N 1
ATOM 3010 C CA . LYS A 1 374 ? 21.688 15.867 -4.859 1 66 374 LYS A CA 1
ATOM 3011 C C . LYS A 1 374 ? 21.062 14.5 -4.613 1 66 374 LYS A C 1
ATOM 3013 O O . LYS A 1 374 ? 20.391 13.945 -5.492 1 66 374 LYS A O 1
ATOM 3018 N N . PRO A 1 375 ? 21.328 13.922 -3.453 1 79.69 375 PRO A N 1
ATOM 3019 C CA . PRO A 1 375 ? 20.969 12.547 -3.121 1 79.69 375 PRO A CA 1
ATOM 3020 C C . PRO A 1 375 ? 19.453 12.344 -3.014 1 79.69 375 PRO A C 1
ATOM 3022 O O . PRO A 1 375 ? 18.75 13.211 -2.486 1 79.69 375 PRO A O 1
ATOM 3025 N N . LEU A 1 376 ? 18.844 11.375 -3.691 1 88.31 376 LEU A N 1
ATOM 3026 C CA . LEU A 1 376 ? 17.469 10.93 -3.545 1 88.31 376 LEU A CA 1
ATOM 3027 C C . LEU A 1 376 ? 17.172 10.547 -2.1 1 88.31 376 LEU A C 1
ATOM 3029 O O . LEU A 1 376 ? 18.062 10.133 -1.366 1 88.31 376 LEU A O 1
ATOM 3033 N N . PRO A 1 377 ? 15.984 10.875 -1.666 1 93.75 377 PRO A N 1
ATOM 3034 C CA . PRO A 1 377 ? 15.625 10.414 -0.322 1 93.75 377 PRO A CA 1
ATOM 3035 C C . PRO A 1 377 ? 15.742 8.898 -0.164 1 93.75 377 PRO A C 1
ATOM 3037 O O . PRO A 1 377 ? 15.672 8.164 -1.152 1 93.75 377 PRO A O 1
ATOM 3040 N N . SER A 1 378 ? 15.93 8.461 1.004 1 94.56 378 SER A N 1
ATOM 3041 C CA . SER A 1 378 ? 16.062 7.035 1.28 1 94.56 378 SER A CA 1
ATOM 3042 C C . SER A 1 378 ? 14.773 6.457 1.843 1 94.56 378 SER A C 1
ATOM 3044 O O . SER A 1 378 ? 14.211 6.996 2.799 1 94.56 378 SER A O 1
ATOM 3046 N N . GLY A 1 379 ? 14.305 5.445 1.182 1 96.31 379 GLY A N 1
ATOM 3047 C CA . GLY A 1 379 ? 13.188 4.711 1.745 1 96.31 379 GLY A CA 1
ATOM 3048 C C . GLY A 1 379 ? 13.602 3.721 2.816 1 96.31 379 GLY A C 1
ATOM 3049 O O . GLY A 1 379 ? 14.75 3.279 2.85 1 96.31 379 GLY A O 1
ATOM 3050 N N . PHE A 1 380 ? 12.727 3.457 3.713 1 98.25 380 PHE A N 1
ATOM 3051 C CA . PHE A 1 380 ? 12.961 2.49 4.777 1 98.25 380 PHE A CA 1
ATOM 3052 C C . PHE A 1 380 ? 11.977 1.331 4.684 1 98.25 380 PHE A C 1
ATOM 3054 O O . PHE A 1 380 ? 10.82 1.523 4.309 1 98.25 380 PHE A O 1
ATOM 3061 N N . PHE A 1 381 ? 12.453 0.131 5.047 1 98.56 381 PHE A N 1
ATOM 3062 C CA . PHE A 1 381 ? 11.664 -1.082 4.887 1 98.56 381 PHE A CA 1
ATOM 3063 C C . PHE A 1 381 ? 11.828 -2.002 6.09 1 98.56 381 PHE A C 1
ATOM 3065 O O . PHE A 1 381 ? 12.883 -2.002 6.734 1 98.56 381 PHE A O 1
ATOM 3072 N N . ALA A 1 382 ? 10.789 -2.674 6.371 1 98.44 382 ALA A N 1
ATOM 3073 C CA . ALA A 1 382 ? 10.797 -3.693 7.418 1 98.44 382 ALA A CA 1
ATOM 3074 C C . ALA A 1 382 ? 10.773 -5.094 6.816 1 98.44 382 ALA A C 1
ATOM 3076 O O . ALA A 1 382 ? 10.031 -5.363 5.871 1 98.44 382 ALA A O 1
ATOM 3077 N N . PHE A 1 383 ? 11.578 -5.973 7.289 1 98.56 383 PHE A N 1
ATOM 3078 C CA . PHE A 1 383 ? 11.633 -7.383 6.914 1 98.56 383 PHE A CA 1
ATOM 3079 C C . PHE A 1 383 ? 11.133 -8.266 8.055 1 98.56 383 PHE A C 1
ATOM 3081 O O . PHE A 1 383 ? 11.812 -8.422 9.07 1 98.56 383 PHE A O 1
ATOM 3088 N N . LEU A 1 384 ? 9.961 -8.781 7.898 1 98.06 384 LEU A N 1
ATOM 3089 C CA . LEU A 1 384 ? 9.328 -9.609 8.922 1 98.06 384 LEU A CA 1
ATOM 3090 C C . LEU A 1 384 ? 9.531 -11.094 8.625 1 98.06 384 LEU A C 1
ATOM 3092 O O . LEU A 1 384 ? 9.156 -11.57 7.551 1 98.06 384 LEU A O 1
ATOM 3096 N N . PRO A 1 385 ? 10.102 -11.812 9.547 1 95.69 385 PRO A N 1
ATOM 3097 C CA . PRO A 1 385 ? 10.391 -13.227 9.297 1 95.69 385 PRO A CA 1
ATOM 3098 C C . PRO A 1 385 ? 9.141 -14.102 9.359 1 95.69 385 PRO A C 1
ATOM 3100 O O . PRO A 1 385 ? 8.234 -13.836 10.148 1 95.69 385 PRO A O 1
ATOM 3103 N N . SER A 1 386 ? 9.039 -14.984 8.438 1 87.44 386 SER A N 1
ATOM 3104 C CA . SER A 1 386 ? 8.039 -16.047 8.438 1 87.44 386 SER A CA 1
ATOM 3105 C C . SER A 1 386 ? 8.555 -17.297 7.75 1 87.44 386 SER A C 1
ATOM 3107 O O . SER A 1 386 ? 8.859 -17.281 6.555 1 87.44 386 SER A O 1
ATOM 3109 N N . LYS A 1 387 ? 8.578 -18.359 8.531 1 82.44 387 LYS A N 1
ATOM 3110 C CA . LYS A 1 387 ? 9.156 -19.594 8.016 1 82.44 387 LYS A CA 1
ATOM 3111 C C . LYS A 1 387 ? 10.547 -19.359 7.438 1 82.44 387 LYS A C 1
ATOM 3113 O O . LYS A 1 387 ? 11.445 -18.891 8.141 1 82.44 387 LYS A O 1
ATOM 3118 N N . ASN A 1 388 ? 10.805 -19.531 6.254 1 90.06 388 ASN A N 1
ATOM 3119 C CA . ASN A 1 388 ? 12.102 -19.281 5.629 1 90.06 388 ASN A CA 1
ATOM 3120 C C . ASN A 1 388 ? 12.008 -18.203 4.555 1 90.06 388 ASN A C 1
ATOM 3122 O O . ASN A 1 388 ? 12.578 -18.359 3.473 1 90.06 388 ASN A O 1
ATOM 3126 N N . THR A 1 389 ? 11.148 -17.234 4.844 1 94.31 389 THR A N 1
ATOM 3127 C CA . THR A 1 389 ? 10.984 -16.062 3.984 1 94.31 389 THR A CA 1
ATOM 3128 C C . THR A 1 389 ? 10.969 -14.781 4.809 1 94.31 389 THR A C 1
ATOM 3130 O O . THR A 1 389 ? 10.906 -14.828 6.039 1 94.31 389 THR A O 1
ATOM 3133 N N . LEU A 1 390 ? 11.125 -13.727 4.184 1 96.81 390 LEU A N 1
ATOM 3134 C CA . LEU A 1 390 ? 11.016 -12.414 4.805 1 96.81 390 LEU A CA 1
ATOM 3135 C C . LEU A 1 390 ? 9.938 -11.578 4.121 1 96.81 390 LEU A C 1
ATOM 3137 O O . LEU A 1 390 ? 10.031 -11.289 2.924 1 96.81 390 LEU A O 1
ATOM 3141 N N . LEU A 1 391 ? 8.891 -11.281 4.867 1 97.5 391 LEU A N 1
ATOM 3142 C CA . LEU A 1 391 ? 7.902 -10.344 4.359 1 97.5 391 LEU A CA 1
ATOM 3143 C C . LEU A 1 391 ? 8.469 -8.93 4.312 1 97.5 391 LEU A C 1
ATOM 3145 O O . LEU A 1 391 ? 9.023 -8.445 5.305 1 97.5 391 LEU A O 1
ATOM 3149 N N . VAL A 1 392 ? 8.367 -8.273 3.217 1 98 392 VAL A N 1
ATOM 3150 C CA . VAL A 1 392 ? 8.93 -6.941 3.029 1 98 392 VAL A CA 1
ATOM 3151 C C . VAL A 1 392 ? 7.812 -5.902 2.977 1 98 392 VAL A C 1
ATOM 3153 O O . VAL A 1 392 ? 6.898 -6.008 2.156 1 98 392 VAL A O 1
ATOM 3156 N N . LYS A 1 393 ? 7.898 -4.891 3.822 1 97.56 393 LYS A N 1
ATOM 3157 C CA . LYS A 1 393 ? 6.941 -3.789 3.865 1 97.56 393 LYS A CA 1
ATOM 3158 C C . LYS A 1 393 ? 7.652 -2.445 4.004 1 97.56 393 LYS A C 1
ATOM 3160 O O . LYS A 1 393 ? 8.688 -2.354 4.66 1 97.56 393 LYS A O 1
ATOM 3165 N N . SER A 1 394 ? 7.09 -1.41 3.402 1 97.94 394 SER A N 1
ATOM 3166 C CA . SER A 1 394 ? 7.602 -0.059 3.613 1 97.94 394 SER A CA 1
ATOM 3167 C C . SER A 1 394 ? 7.23 0.463 4.996 1 97.94 394 SER A C 1
ATOM 3169 O O . SER A 1 394 ? 6.16 0.148 5.52 1 97.94 394 SER A O 1
ATOM 3171 N N . VAL A 1 395 ? 8.094 1.235 5.57 1 97.88 395 VAL A N 1
ATOM 3172 C CA . VAL A 1 395 ? 7.848 1.823 6.883 1 97.88 395 VAL A CA 1
ATOM 3173 C C . VAL A 1 395 ? 8.008 3.34 6.809 1 97.88 395 VAL A C 1
ATOM 3175 O O . VAL A 1 395 ? 8.875 3.844 6.098 1 97.88 395 VAL A O 1
ATOM 3178 N N . ALA A 1 396 ? 7.277 4.031 7.574 1 97.5 396 ALA A N 1
ATOM 3179 C CA . ALA A 1 396 ? 7.207 5.488 7.512 1 97.5 396 ALA A CA 1
ATOM 3180 C C . ALA A 1 396 ? 8.43 6.125 8.164 1 97.5 396 ALA A C 1
ATOM 3182 O O . ALA A 1 396 ? 8.906 5.652 9.203 1 97.5 396 ALA A O 1
ATOM 3183 N N . SER A 1 397 ? 8.953 7.125 7.586 1 96.81 397 SER A N 1
ATOM 3184 C CA . SER A 1 397 ? 9.953 8.008 8.164 1 96.81 397 SER A CA 1
ATOM 3185 C C . SER A 1 397 ? 9.328 9.305 8.672 1 96.81 397 SER A C 1
ATOM 3187 O O . SER A 1 397 ? 8.133 9.531 8.484 1 96.81 397 SER A O 1
ATOM 3189 N N . LYS A 1 398 ? 10.086 10.141 9.227 1 95.19 398 LYS A N 1
ATOM 3190 C CA . LYS A 1 398 ? 9.617 11.344 9.906 1 95.19 398 LYS A CA 1
ATOM 3191 C C . LYS A 1 398 ? 8.852 12.25 8.953 1 95.19 398 LYS A C 1
ATOM 3193 O O . LYS A 1 398 ? 7.809 12.805 9.305 1 95.19 398 LYS A O 1
ATOM 3198 N N . GLU A 1 399 ? 9.352 12.414 7.781 1 96.12 399 GLU A N 1
ATOM 3199 C CA . GLU A 1 399 ? 8.789 13.375 6.84 1 96.12 399 GLU A CA 1
ATOM 3200 C C . GLU A 1 399 ? 7.402 12.953 6.371 1 96.12 399 GLU A C 1
ATOM 3202 O O . GLU A 1 399 ? 6.609 13.789 5.93 1 96.12 399 GLU A O 1
ATOM 3207 N N . LEU A 1 400 ? 7.082 11.68 6.492 1 96.69 400 LEU A N 1
ATOM 3208 C CA . LEU A 1 400 ? 5.812 11.164 5.988 1 96.69 400 LEU A CA 1
ATOM 3209 C C . LEU A 1 400 ? 4.723 11.266 7.051 1 96.69 400 LEU A C 1
ATOM 3211 O O . LEU A 1 400 ? 3.539 11.109 6.75 1 96.69 400 LEU A O 1
ATOM 3215 N N . 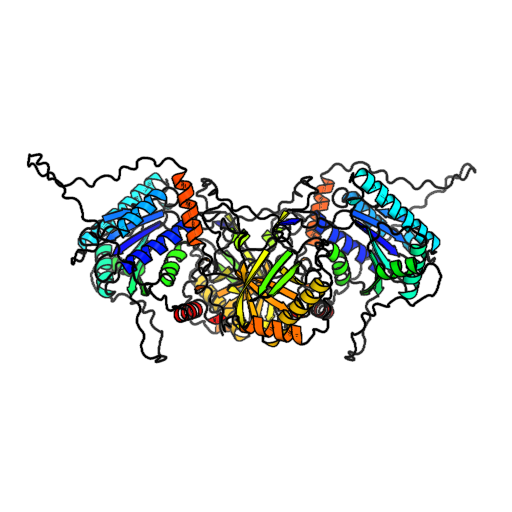MET A 1 401 ? 5.051 11.562 8.234 1 95.56 401 MET A N 1
ATOM 3216 C CA . MET A 1 401 ? 4.102 11.578 9.344 1 95.56 401 MET A CA 1
ATOM 3217 C C . MET A 1 401 ? 3.111 12.727 9.203 1 95.56 401 MET A C 1
ATOM 3219 O O . MET A 1 401 ? 3.504 13.852 8.883 1 95.56 401 MET A O 1
ATOM 3223 N N . MET A 1 402 ? 1.858 12.461 9.391 1 95.31 402 MET A N 1
ATOM 3224 C CA . MET A 1 402 ? 0.797 13.461 9.398 1 95.31 402 MET A CA 1
ATOM 3225 C C . MET A 1 402 ? 0.152 13.562 10.773 1 95.31 402 MET A C 1
ATOM 3227 O O . MET A 1 402 ? -0.096 12.547 11.422 1 95.31 402 MET A O 1
ATOM 3231 N N . PRO A 1 403 ? -0.015 14.75 11.203 1 91.38 403 PRO A N 1
ATOM 3232 C CA . PRO A 1 403 ? -0.627 14.906 12.523 1 91.38 403 PRO A CA 1
ATOM 3233 C C . PRO A 1 403 ? -2.111 14.547 12.531 1 91.38 403 PRO A C 1
ATOM 3235 O O . PRO A 1 403 ? -2.822 14.82 11.555 1 91.38 403 PRO A O 1
ATOM 3238 N N . LEU A 1 404 ? -2.418 13.758 13.555 1 86 404 LEU A N 1
ATOM 3239 C CA . LEU A 1 404 ? -3.828 13.453 13.758 1 86 404 LEU A CA 1
ATOM 3240 C C . LEU A 1 404 ? -4.367 14.188 14.977 1 86 404 LEU A C 1
ATOM 3242 O O . LEU A 1 404 ? -3.656 14.367 15.969 1 86 404 LEU A O 1
ATOM 3246 N N . GLY A 1 405 ? -5.047 15.266 14.891 1 73.06 405 GLY A N 1
ATOM 3247 C CA . GLY A 1 405 ? -5.605 16.047 15.984 1 73.06 405 GLY A CA 1
ATOM 3248 C C . GLY A 1 405 ? -6.102 15.188 17.125 1 73.06 405 GLY A C 1
ATOM 3249 O O . GLY A 1 405 ? -6.258 13.977 16.984 1 73.06 405 GLY A O 1
ATOM 3250 N N . GLU A 1 406 ? -5.98 15.719 18.359 1 64.06 406 GLU A N 1
ATOM 3251 C CA . GLU A 1 406 ? -6.473 15.039 19.562 1 64.06 406 GLU A CA 1
ATOM 3252 C C . GLU A 1 406 ? -7.977 14.805 19.484 1 64.06 406 GLU A C 1
ATOM 3254 O O . GLU A 1 406 ? -8.727 15.695 19.078 1 64.06 406 GLU A O 1
ATOM 3259 N N . MET A 1 407 ? -8.242 13.539 19.484 1 66.81 407 MET A N 1
ATOM 3260 C CA . MET A 1 407 ? -9.672 13.234 19.453 1 66.81 407 MET A CA 1
ATOM 3261 C C . MET A 1 407 ? -10.203 13.023 20.859 1 66.81 407 MET A C 1
ATOM 3263 O O . MET A 1 407 ? -9.625 12.273 21.656 1 66.81 407 MET A O 1
ATOM 3267 N N . GLU A 1 408 ? -11.016 13.945 21.312 1 64.81 408 GLU A N 1
ATOM 3268 C CA . GLU A 1 408 ? -11.57 13.891 22.656 1 64.81 408 GLU A CA 1
ATOM 3269 C C . GLU A 1 408 ? -12.516 12.703 22.828 1 64.81 408 GLU A C 1
ATOM 3271 O O . GLU A 1 408 ? -13.305 12.406 21.922 1 64.81 408 GLU A O 1
ATOM 3276 N N . LEU A 1 409 ? -12.148 11.984 23.844 1 70.06 409 LEU A N 1
ATOM 3277 C CA . LEU A 1 409 ? -13.062 10.914 24.219 1 70.06 409 LEU A CA 1
ATOM 3278 C C . LEU A 1 409 ? -14.219 11.453 25.047 1 70.06 409 LEU A C 1
ATOM 3280 O O . LEU A 1 409 ? -13.992 12.109 26.078 1 70.06 409 LEU A O 1
ATOM 3284 N N . LYS A 1 410 ? -15.305 11.555 24.438 1 70.06 410 LYS A N 1
ATOM 3285 C CA . LYS A 1 410 ? -16.453 12 25.219 1 70.06 410 LYS A CA 1
ATOM 3286 C C . LYS A 1 410 ? -17.172 10.812 25.875 1 70.06 410 LYS A C 1
ATOM 3288 O O . LYS A 1 410 ? -17.047 9.68 25.406 1 70.06 410 LYS A O 1
ATOM 3293 N N . GLU A 1 411 ? -17.781 11.094 27.016 1 76.38 411 GLU A N 1
ATOM 3294 C CA . GLU A 1 411 ? -18.578 10.094 27.719 1 76.38 411 GLU A CA 1
ATOM 3295 C C . GLU A 1 411 ? -19.734 9.609 26.859 1 76.38 411 GLU A C 1
ATOM 3297 O O . GLU A 1 411 ? -20.344 10.398 26.125 1 76.38 411 GLU A O 1
ATOM 3302 N N . MET A 1 412 ? -19.859 8.375 26.703 1 81.88 412 MET A N 1
ATOM 3303 C CA . MET A 1 412 ? -20.891 7.77 25.875 1 81.88 412 MET A CA 1
ATOM 3304 C C . MET A 1 412 ? -22.031 7.215 26.734 1 81.88 412 MET A C 1
ATOM 3306 O O . MET A 1 412 ? -21.781 6.488 27.703 1 81.88 412 MET A O 1
ATOM 3310 N N . PRO A 1 413 ? -23.25 7.629 26.438 1 90.38 413 PRO A N 1
ATOM 3311 C CA . PRO A 1 413 ? -24.391 7.074 27.156 1 90.38 413 PRO A CA 1
ATOM 3312 C C . PRO A 1 413 ? -24.453 5.551 27.078 1 90.38 413 PRO A C 1
ATOM 3314 O O . PRO A 1 413 ? -24.062 4.961 26.078 1 90.38 413 PRO A O 1
ATOM 3317 N N . GLU A 1 414 ? -25.016 4.918 28.109 1 92.38 414 GLU A N 1
ATOM 3318 C CA . GLU A 1 414 ? -25.078 3.467 28.234 1 92.38 414 GLU A CA 1
ATOM 3319 C C . GLU A 1 414 ? -26 2.861 27.172 1 92.38 414 GLU A C 1
ATOM 3321 O O . GLU A 1 414 ? -25.734 1.768 26.672 1 92.38 414 GLU A O 1
ATOM 3326 N N . ASP A 1 415 ? -27 3.572 26.859 1 93.06 415 ASP A N 1
ATOM 3327 C CA . ASP A 1 415 ? -27.938 3.059 25.875 1 93.06 415 ASP A CA 1
ATOM 3328 C C . ASP A 1 415 ? -27.266 2.873 24.516 1 93.06 415 ASP A C 1
ATOM 3330 O O . ASP A 1 415 ? -27.516 1.882 23.828 1 93.06 415 ASP A O 1
ATOM 3334 N N . VAL A 1 416 ? -26.484 3.805 24.156 1 94.5 416 VAL A N 1
ATOM 3335 C CA . VAL A 1 416 ? -25.781 3.736 22.875 1 94.5 416 VAL A CA 1
ATOM 3336 C C . VAL A 1 416 ? -24.766 2.598 22.906 1 94.5 416 VAL A C 1
ATOM 3338 O O . VAL A 1 416 ? -24.609 1.866 21.938 1 94.5 416 VAL A O 1
ATOM 3341 N N . LYS A 1 417 ? -24.156 2.477 24.016 1 94.5 417 LYS A N 1
ATOM 3342 C CA . LYS A 1 417 ? -23.172 1.403 24.188 1 94.5 417 LYS A CA 1
ATOM 3343 C C . LYS A 1 417 ? -23.828 0.036 24 1 94.5 417 LYS A C 1
ATOM 3345 O O . LYS A 1 417 ? -23.312 -0.81 23.266 1 94.5 417 LYS A O 1
ATOM 3350 N N . VAL A 1 418 ? -24.906 -0.143 24.656 1 95.25 418 VAL A N 1
ATOM 3351 C CA . VAL A 1 418 ? -25.625 -1.415 24.594 1 95.25 418 VAL A CA 1
ATOM 3352 C C . VAL A 1 418 ? -26.125 -1.66 23.172 1 95.25 418 VAL A C 1
ATOM 3354 O O . VAL A 1 418 ? -26.031 -2.781 22.656 1 95.25 418 VAL A O 1
ATOM 3357 N N . GLU A 1 419 ? -26.609 -0.673 22.562 1 94.75 419 GLU A N 1
ATOM 3358 C CA . GLU A 1 419 ? -27.094 -0.779 21.188 1 94.75 419 GLU A CA 1
ATOM 3359 C C . GLU A 1 419 ? -25.984 -1.25 20.25 1 94.75 419 GLU A C 1
ATOM 3361 O O . GLU A 1 419 ? -26.188 -2.17 19.453 1 94.75 419 GLU A O 1
ATOM 3366 N N . MET A 1 420 ? -24.828 -0.62 20.328 1 95.5 420 MET A N 1
ATOM 3367 C CA . MET A 1 420 ? -23.719 -0.948 19.453 1 95.5 420 MET A CA 1
ATOM 3368 C C . MET A 1 420 ? -23.188 -2.346 19.734 1 95.5 420 MET A C 1
ATOM 3370 O O . MET A 1 420 ? -22.812 -3.078 18.812 1 95.5 420 MET A O 1
ATOM 3374 N N . GLU A 1 421 ? -23.156 -2.674 21 1 95.44 421 GLU A N 1
ATOM 3375 C CA . GLU A 1 421 ? -22.719 -4.012 21.391 1 95.44 421 GLU A CA 1
ATOM 3376 C C . GLU A 1 421 ? -23.625 -5.082 20.781 1 95.44 421 GLU A C 1
ATOM 3378 O O . GLU A 1 421 ? -23.141 -6.121 20.312 1 95.44 421 GLU A O 1
ATOM 3383 N N . GLU A 1 422 ? -24.906 -4.797 20.859 1 95.88 422 GLU A N 1
ATOM 3384 C CA . GLU A 1 422 ? -25.859 -5.73 20.266 1 95.88 422 GLU A CA 1
ATOM 3385 C C . GLU A 1 422 ? -25.641 -5.867 18.75 1 95.88 422 GLU A C 1
ATOM 3387 O O . GLU A 1 422 ? -25.688 -6.973 18.219 1 95.88 422 GLU A O 1
ATOM 3392 N N . CYS A 1 423 ? -25.422 -4.773 18.062 1 96.56 423 CYS A N 1
ATOM 3393 C CA . CYS A 1 423 ? -25.156 -4.789 16.625 1 96.56 423 CYS A CA 1
ATOM 3394 C C . CYS A 1 423 ? -23.922 -5.609 16.312 1 96.56 423 CYS A C 1
ATOM 3396 O O . CYS A 1 423 ? -23.906 -6.395 15.367 1 96.56 423 CYS A O 1
ATOM 3398 N N . LEU A 1 424 ? -22.859 -5.508 17.109 1 96.44 424 LEU A N 1
ATOM 3399 C CA . LEU A 1 424 ? -21.594 -6.176 16.859 1 96.44 424 LEU A CA 1
ATOM 3400 C C . LEU A 1 424 ? -21.688 -7.664 17.188 1 96.44 424 LEU A C 1
ATOM 3402 O O . LEU A 1 424 ? -21.047 -8.484 16.516 1 96.44 424 LEU A O 1
ATOM 3406 N N . LYS A 1 425 ? -22.516 -7.996 18.156 1 95.12 425 LYS A N 1
ATOM 3407 C CA . LYS A 1 425 ? -22.703 -9.398 18.516 1 95.12 425 LYS A CA 1
ATOM 3408 C C . LYS A 1 425 ? -23.453 -10.148 17.422 1 95.12 425 LYS A C 1
ATOM 3410 O O . LYS A 1 425 ? -23.375 -11.375 17.344 1 95.12 425 LYS A O 1
ATOM 3415 N N . ASN A 1 426 ? -24.156 -9.383 16.625 1 95.5 426 ASN A N 1
ATOM 3416 C CA . ASN A 1 426 ? -24.875 -9.992 15.508 1 95.5 426 ASN A CA 1
ATOM 3417 C C . ASN A 1 426 ? -23.953 -10.344 14.352 1 95.5 426 ASN A C 1
ATOM 3419 O O . ASN A 1 426 ? -24.312 -11.102 13.453 1 95.5 426 ASN A O 1
ATOM 3423 N N . LEU A 1 427 ? -22.75 -9.852 14.32 1 96.5 427 LEU A N 1
ATOM 3424 C CA . LEU A 1 427 ? -21.766 -10.18 13.297 1 96.5 427 LEU A CA 1
ATOM 3425 C C . LEU A 1 427 ? -21.031 -11.469 13.633 1 96.5 427 LEU A C 1
ATOM 3427 O O . LEU A 1 427 ? -20.828 -11.789 14.805 1 96.5 427 LEU A O 1
ATOM 3431 N N . GLU A 1 428 ? -20.656 -12.172 12.641 1 95.94 428 GLU A N 1
ATOM 3432 C CA . GLU A 1 428 ? -19.859 -13.375 12.852 1 95.94 428 GLU A CA 1
ATOM 3433 C C . GLU A 1 428 ? -18.484 -13.039 13.438 1 95.94 428 GLU A C 1
ATOM 3435 O O . GLU A 1 428 ? -17.812 -12.109 12.969 1 95.94 428 GLU A O 1
ATOM 3440 N N . GLU A 1 429 ? -18.141 -13.688 14.469 1 95.75 429 GLU A N 1
ATOM 3441 C CA . GLU A 1 429 ? -16.812 -13.523 15.07 1 95.75 429 GLU A CA 1
ATOM 3442 C C . GLU A 1 429 ? -15.867 -14.641 14.633 1 95.75 429 GLU A C 1
ATOM 3444 O O . GLU A 1 429 ? -16.203 -15.82 14.742 1 95.75 429 GLU A O 1
ATOM 3449 N N . LYS A 1 430 ? -14.758 -14.281 14.125 1 95.69 430 LYS A N 1
ATOM 3450 C CA . LYS A 1 430 ? -13.773 -15.242 13.648 1 95.69 430 LYS A CA 1
ATOM 3451 C C . LYS A 1 430 ? -12.469 -15.117 14.43 1 95.69 430 LYS A C 1
ATOM 3453 O O . LYS A 1 430 ? -12.039 -14.008 14.758 1 95.69 430 LYS A O 1
ATOM 3458 N N . ASP A 1 431 ? -11.812 -16.219 14.68 1 94.94 431 ASP A N 1
ATOM 3459 C CA . ASP A 1 431 ? -10.523 -16.203 15.359 1 94.94 431 ASP A CA 1
ATOM 3460 C C . ASP A 1 431 ? -9.398 -15.797 14.406 1 94.94 431 ASP A C 1
ATOM 3462 O O . ASP A 1 431 ? -8.492 -15.062 14.797 1 94.94 431 ASP A O 1
ATOM 3466 N N . ILE A 1 432 ? -9.594 -16.328 13.125 1 95.56 432 ILE A N 1
ATOM 3467 C CA . ILE A 1 432 ? -8.562 -16.062 12.125 1 95.56 432 ILE A CA 1
ATOM 3468 C C . ILE A 1 432 ? -9.211 -15.617 10.82 1 95.56 432 ILE A C 1
ATOM 3470 O O . ILE A 1 432 ? -10.227 -16.172 10.398 1 95.56 432 ILE A O 1
ATOM 3474 N N . TYR A 1 433 ? -8.664 -14.609 10.297 1 95.94 433 TYR A N 1
ATOM 3475 C CA . TYR A 1 433 ? -9.109 -14.227 8.969 1 95.94 433 TYR A CA 1
ATOM 3476 C C . TYR A 1 433 ? -8.562 -15.172 7.91 1 95.94 433 TYR A C 1
ATOM 3478 O O . TYR A 1 433 ? -7.352 -15.32 7.766 1 95.94 433 TYR A O 1
ATOM 3486 N N . ASN A 1 434 ? -9.43 -15.75 7.152 1 93.31 434 ASN A N 1
ATOM 3487 C CA . ASN A 1 434 ? -9.062 -16.641 6.047 1 93.31 434 ASN A CA 1
ATOM 3488 C C . ASN A 1 434 ? -9.445 -16.031 4.699 1 93.31 434 ASN A C 1
ATOM 3490 O O . ASN A 1 434 ? -10.609 -16.062 4.309 1 93.31 434 ASN A O 1
ATOM 3494 N N . PRO A 1 435 ? -8.531 -15.555 3.939 1 94.06 435 PRO A N 1
ATOM 3495 C CA . PRO A 1 435 ? -8.836 -14.922 2.654 1 94.06 435 PRO A CA 1
ATOM 3496 C C . PRO A 1 435 ? -9.5 -15.883 1.668 1 94.06 435 PRO A C 1
ATOM 3498 O O . PRO A 1 435 ? -10.219 -15.445 0.766 1 94.06 435 PRO A O 1
ATOM 3501 N N . LEU A 1 436 ? -9.234 -17.156 1.773 1 92 436 LEU A N 1
ATOM 3502 C CA . LEU A 1 436 ? -9.758 -18.141 0.829 1 92 436 LEU A CA 1
ATOM 3503 C C . LEU A 1 436 ? -11.273 -18.266 0.971 1 92 436 LEU A C 1
ATOM 3505 O O . LEU A 1 436 ? -11.938 -18.812 0.083 1 92 436 LEU A O 1
ATOM 3509 N N . ALA A 1 437 ? -11.82 -17.797 2.074 1 91.88 437 ALA A N 1
ATOM 3510 C CA . ALA A 1 437 ? -13.25 -17.906 2.344 1 91.88 437 ALA A CA 1
ATOM 3511 C C . ALA A 1 437 ? -14 -16.703 1.799 1 91.88 437 ALA A C 1
ATOM 3513 O O . ALA A 1 437 ? -15.234 -16.656 1.836 1 91.88 437 ALA A O 1
ATOM 3514 N N . ILE A 1 438 ? -13.289 -15.789 1.291 1 94.38 438 ILE A N 1
ATOM 3515 C CA . ILE A 1 438 ? -13.906 -14.539 0.86 1 94.38 438 ILE A CA 1
ATOM 3516 C C . ILE A 1 438 ? -13.633 -14.312 -0.625 1 94.38 438 ILE A C 1
ATOM 3518 O O . ILE A 1 438 ? -12.477 -14.32 -1.056 1 94.38 438 ILE A O 1
ATOM 3522 N N . SER A 1 439 ? -14.68 -14.086 -1.396 1 94.69 439 SER A N 1
ATOM 3523 C CA . SER A 1 439 ? -14.547 -13.867 -2.832 1 94.69 439 SER A CA 1
ATOM 3524 C C . SER A 1 439 ? -14.93 -12.445 -3.213 1 94.69 439 SER A C 1
ATOM 3526 O O . SER A 1 439 ? -15.961 -11.938 -2.779 1 94.69 439 SER A O 1
ATOM 3528 N N . SER A 1 440 ? -14.156 -11.789 -3.963 1 95.75 440 SER A N 1
ATOM 3529 C CA . SER A 1 440 ? -14.43 -10.43 -4.418 1 95.75 440 SER A CA 1
ATOM 3530 C C . SER A 1 440 ? -15.297 -10.43 -5.672 1 95.75 440 SER A C 1
ATOM 3532 O O . SER A 1 440 ? -15.914 -9.414 -6.008 1 95.75 440 SER A O 1
ATOM 3534 N N . GLY A 1 441 ? -15.289 -11.516 -6.402 1 94.56 441 GLY A N 1
ATOM 3535 C CA . GLY A 1 441 ? -15.969 -11.562 -7.688 1 94.56 441 GLY A CA 1
ATOM 3536 C C . GLY A 1 441 ? -15.109 -11.086 -8.836 1 94.56 441 GLY A C 1
ATOM 3537 O O . GLY A 1 441 ? -15.617 -10.766 -9.914 1 94.56 441 GLY A O 1
ATOM 3538 N N . LEU A 1 442 ? -13.836 -11.039 -8.633 1 95.38 442 LEU A N 1
ATOM 3539 C CA . LEU A 1 442 ? -12.898 -10.523 -9.625 1 95.38 442 LEU A CA 1
ATOM 3540 C C . LEU A 1 442 ? -12.938 -11.359 -10.898 1 95.38 442 LEU A C 1
ATOM 3542 O O . LEU A 1 442 ? -13.023 -10.82 -12.008 1 95.38 442 LEU A O 1
ATOM 3546 N N . TYR A 1 443 ? -12.961 -12.656 -10.75 1 95.12 443 TYR A N 1
ATOM 3547 C CA . TYR A 1 443 ? -12.93 -13.539 -11.914 1 95.12 443 TYR A CA 1
ATOM 3548 C C . TYR A 1 443 ? -14.172 -13.359 -12.773 1 95.12 443 TYR A C 1
ATOM 3550 O O . TYR A 1 443 ? -14.086 -13.273 -14 1 95.12 443 TYR A O 1
ATOM 3558 N N . THR A 1 444 ? -15.266 -13.328 -12.094 1 92.88 444 THR A N 1
ATOM 3559 C CA . THR A 1 444 ? -16.516 -13.141 -12.805 1 92.88 444 THR A CA 1
ATOM 3560 C C . THR A 1 444 ? -16.516 -11.82 -13.578 1 92.88 444 THR A C 1
ATOM 3562 O O . THR A 1 444 ? -16.938 -11.773 -14.734 1 92.88 444 THR A O 1
ATOM 3565 N N . PHE A 1 445 ? -16.031 -10.852 -12.992 1 93.31 445 PHE A N 1
ATOM 3566 C CA . PHE A 1 445 ? -15.945 -9.547 -13.633 1 93.31 445 PHE A CA 1
ATOM 3567 C C . PHE A 1 445 ? -15.023 -9.594 -14.852 1 93.31 445 PHE A C 1
ATOM 3569 O O . PHE A 1 445 ? -15.375 -9.094 -15.922 1 93.31 445 PHE A O 1
ATOM 3576 N N . LEU A 1 446 ? -13.836 -10.133 -14.672 1 93.06 446 LEU A N 1
ATOM 3577 C CA . LEU A 1 446 ? -12.844 -10.18 -15.742 1 93.06 446 LEU A CA 1
ATOM 3578 C C . LEU A 1 446 ? -13.375 -10.969 -16.938 1 93.06 446 LEU A C 1
ATOM 3580 O O . LEU A 1 446 ? -13.227 -10.547 -18.078 1 93.06 446 LEU A O 1
ATOM 3584 N N . SER A 1 447 ? -13.945 -12.109 -16.641 1 89.81 447 SER A N 1
ATOM 3585 C CA . SER A 1 447 ? -14.508 -12.938 -17.703 1 89.81 447 SER A CA 1
ATOM 3586 C C . SER A 1 447 ? -15.586 -12.195 -18.484 1 89.81 447 SER A C 1
ATOM 3588 O O . SER A 1 447 ? -15.625 -12.25 -19.719 1 89.81 447 SER A O 1
ATOM 3590 N N . SER A 1 448 ? -16.375 -11.508 -17.75 1 87.69 448 SER A N 1
ATOM 3591 C CA . SER A 1 448 ? -17.438 -10.758 -18.391 1 87.69 448 SER A CA 1
ATOM 3592 C C . SER A 1 448 ? -16.891 -9.602 -19.219 1 87.69 448 SER A C 1
ATOM 3594 O O . SER A 1 448 ? -17.422 -9.305 -20.297 1 87.69 448 SER A O 1
ATOM 3596 N N . SER A 1 449 ? -15.922 -8.977 -18.734 1 87.25 449 SER A N 1
ATOM 3597 C CA . SER A 1 449 ? -15.312 -7.84 -19.438 1 87.25 449 SER A CA 1
ATOM 3598 C C . SER A 1 449 ? -14.672 -8.273 -20.75 1 87.25 449 SER A C 1
ATOM 3600 O O . SER A 1 449 ? -14.773 -7.57 -21.75 1 87.25 449 SER A O 1
ATOM 3602 N N . ILE A 1 450 ? -14.047 -9.367 -20.75 1 86.75 450 ILE A N 1
ATOM 3603 C CA . ILE A 1 450 ? -13.383 -9.883 -21.953 1 86.75 450 ILE A CA 1
ATOM 3604 C C . ILE A 1 450 ? -14.43 -10.297 -22.984 1 86.75 450 ILE A C 1
ATOM 3606 O O . ILE A 1 450 ? -14.266 -10.047 -24.172 1 86.75 450 ILE A O 1
ATOM 3610 N N . ASN A 1 451 ? -15.445 -10.938 -22.516 1 83.44 451 ASN A N 1
ATOM 3611 C CA . ASN A 1 451 ? -16.5 -11.391 -23.406 1 83.44 451 ASN A CA 1
ATOM 3612 C C . ASN A 1 451 ? -17.188 -10.219 -24.094 1 83.44 451 ASN A C 1
ATOM 3614 O O . ASN A 1 451 ? -17.578 -10.312 -25.266 1 83.44 451 ASN A O 1
ATOM 3618 N N . LYS A 1 452 ? -17.375 -9.203 -23.422 1 77.94 452 LYS A N 1
ATOM 3619 C CA . LYS A 1 452 ? -17.984 -8.008 -24 1 77.94 452 LYS A CA 1
ATOM 3620 C C . LYS A 1 452 ? -17.094 -7.383 -25.062 1 77.94 452 LYS A C 1
ATOM 3622 O O . LYS A 1 452 ? -17.594 -6.91 -26.094 1 77.94 452 LYS A O 1
ATOM 3627 N N . MET A 1 453 ? -15.859 -7.422 -24.844 1 74.12 453 MET A N 1
ATOM 3628 C CA . MET A 1 453 ? -14.906 -6.855 -25.797 1 74.12 453 MET A CA 1
ATOM 3629 C C . MET A 1 453 ? -14.859 -7.684 -27.078 1 74.12 453 MET A C 1
ATOM 3631 O O . MET A 1 453 ? -14.734 -7.129 -28.172 1 74.12 453 MET A O 1
ATOM 3635 N N . ASN A 1 454 ? -14.906 -8.984 -26.922 1 69.81 454 ASN A N 1
ATOM 3636 C CA . ASN A 1 454 ? -14.859 -9.883 -28.078 1 69.81 454 ASN A CA 1
ATOM 3637 C C . ASN A 1 454 ? -16.125 -9.797 -28.906 1 69.81 454 ASN A C 1
ATOM 3639 O O . ASN A 1 454 ? -16.094 -9.969 -30.141 1 69.81 454 ASN A O 1
ATOM 3643 N N . LYS A 1 455 ? -17.219 -9.672 -28.312 1 61.81 455 LYS A N 1
ATOM 3644 C CA . LYS A 1 455 ? -18.469 -9.523 -29.062 1 61.81 455 LYS A CA 1
ATOM 3645 C C . LYS A 1 455 ? -18.469 -8.234 -29.875 1 61.81 455 LYS A C 1
ATOM 3647 O O . LYS A 1 455 ? -19.078 -8.164 -30.938 1 61.81 455 LYS A O 1
ATOM 3652 N N . SER A 1 456 ? -17.766 -7.246 -29.344 1 55.16 456 SER A N 1
ATOM 3653 C CA . SER A 1 456 ? -17.734 -5.988 -30.078 1 55.16 456 SER A CA 1
ATOM 3654 C C . SER A 1 456 ? -16.781 -6.07 -31.266 1 55.16 456 SER A C 1
ATOM 3656 O O . SER A 1 456 ? -16.812 -5.211 -32.156 1 55.16 456 SER A O 1
ATOM 3658 N N . ARG A 1 457 ? -15.844 -7.105 -31.344 1 52.59 457 ARG A N 1
ATOM 3659 C CA . ARG A 1 457 ? -14.977 -7.301 -32.5 1 52.59 457 ARG A CA 1
ATOM 3660 C C . ARG A 1 457 ? -15.586 -8.297 -33.469 1 52.59 457 ARG A C 1
ATOM 3662 O O . ARG A 1 457 ? -16.125 -9.328 -33.062 1 52.59 457 ARG A O 1
ATOM 3669 N N . PRO A 1 458 ? -15.922 -7.957 -34.75 1 41.91 458 PRO A N 1
ATOM 3670 C CA . PRO A 1 458 ? -16.484 -8.891 -35.719 1 41.91 458 PRO A CA 1
ATOM 3671 C C . PRO A 1 458 ? -15.734 -10.227 -35.75 1 41.91 458 PRO A C 1
ATOM 3673 O O . PRO A 1 458 ? -14.508 -10.25 -35.75 1 41.91 458 PRO A O 1
ATOM 3676 N N . ALA A 1 459 ? -16.281 -11.336 -35.188 1 39.53 459 ALA A N 1
ATOM 3677 C CA . ALA A 1 459 ? -15.812 -12.719 -35.219 1 39.53 459 ALA A CA 1
ATOM 3678 C C . ALA A 1 459 ? -15.188 -13.07 -36.562 1 39.53 459 ALA A C 1
ATOM 3680 O O . ALA A 1 459 ? -15.867 -13.031 -37.594 1 39.53 459 ALA A O 1
ATOM 3681 N N . ALA A 1 460 ? -14.062 -12.891 -36.875 1 36.88 460 ALA A N 1
ATOM 3682 C CA . ALA A 1 460 ? -13.523 -13.586 -38.031 1 36.88 460 ALA A CA 1
ATOM 3683 C C . ALA A 1 460 ? -13.906 -15.062 -38.031 1 36.88 460 ALA A C 1
ATOM 3685 O O . ALA A 1 460 ? -13.961 -15.688 -36.969 1 36.88 460 ALA A O 1
ATOM 3686 N N . ASN A 1 461 ? -14.648 -15.625 -39 1 35.06 461 ASN A N 1
ATOM 3687 C CA . ASN A 1 461 ? -15.117 -16.953 -39.344 1 35.06 461 ASN A CA 1
ATOM 3688 C C . ASN A 1 461 ? -14.047 -18.016 -39.094 1 35.06 461 ASN A C 1
ATOM 3690 O O . ASN A 1 461 ? -13.078 -18.109 -39.875 1 35.06 461 ASN A O 1
ATOM 3694 N N . PHE A 1 462 ? -13.586 -18.188 -37.938 1 35 462 PHE A N 1
ATOM 3695 C CA . PHE A 1 462 ? -12.633 -19.266 -37.781 1 35 462 PHE A CA 1
ATOM 3696 C C . PHE A 1 462 ? -13.289 -20.609 -38.125 1 35 462 PHE A C 1
ATOM 3698 O O . PHE A 1 462 ? -14.234 -21.016 -37.438 1 35 462 PHE A O 1
ATOM 3705 N N . ILE A 1 463 ? -13.281 -21.109 -39.344 1 32.38 463 ILE A N 1
ATOM 3706 C CA . ILE A 1 463 ? -13.625 -22.453 -39.781 1 32.38 463 ILE A CA 1
ATOM 3707 C C . ILE A 1 463 ? -12.836 -23.484 -38.969 1 32.38 463 ILE A C 1
ATOM 3709 O O . ILE A 1 463 ? -11.602 -23.484 -39 1 32.38 463 ILE A O 1
ATOM 3713 N N . VAL A 1 464 ? -13.344 -23.953 -37.906 1 34.03 464 VAL A N 1
ATOM 3714 C CA . VAL A 1 464 ? -12.75 -25.109 -37.25 1 34.03 464 VAL A CA 1
ATOM 3715 C C . VAL A 1 464 ? -12.398 -26.172 -38.312 1 34.03 464 VAL A C 1
ATOM 3717 O O . VAL A 1 464 ? -13.258 -26.578 -39.094 1 34.03 464 VAL A O 1
ATOM 3720 N N . PRO A 1 465 ? -11.242 -26.359 -38.781 1 29.81 465 PRO A N 1
ATOM 3721 C CA . PRO A 1 465 ? -11.008 -27.438 -39.75 1 29.81 465 PRO A CA 1
ATOM 3722 C C . PRO A 1 465 ? -11.688 -28.75 -39.344 1 29.81 465 PRO A C 1
ATOM 3724 O O . PRO A 1 465 ? -11.555 -29.188 -38.188 1 29.81 465 PRO A O 1
ATOM 3727 N N . THR A 1 466 ? -12.883 -29.094 -39.906 1 29.92 466 THR A N 1
ATOM 3728 C CA . THR A 1 466 ? -13.508 -30.406 -39.812 1 29.92 466 THR A CA 1
ATOM 3729 C C . THR A 1 466 ? -12.484 -31.5 -40.031 1 29.92 466 THR A C 1
ATOM 3731 O O . THR A 1 466 ? -11.789 -31.516 -41.062 1 29.92 466 THR A O 1
ATOM 3734 N N . ILE A 1 467 ? -11.992 -32.062 -39 1 29.67 467 ILE A N 1
ATOM 3735 C CA . ILE A 1 467 ? -11.234 -33.312 -39.125 1 29.67 467 ILE A CA 1
ATOM 3736 C C . ILE A 1 467 ? -11.875 -34.219 -40.188 1 29.67 467 ILE A C 1
ATOM 3738 O O . ILE A 1 467 ? -13.039 -34.594 -40.062 1 29.67 467 ILE A O 1
ATOM 3742 N N . CYS A 1 468 ? -11.422 -34.188 -41.438 1 25.62 468 CYS A N 1
ATOM 3743 C CA . CYS A 1 468 ? -11.773 -35.031 -42.562 1 25.62 468 CYS A CA 1
ATOM 3744 C C . CYS A 1 468 ? -11.977 -36.469 -42.156 1 25.62 468 CYS A C 1
ATOM 3746 O O . CYS A 1 468 ? -11.078 -37.094 -41.562 1 25.62 468 CYS A O 1
ATOM 3748 N N . LYS A 1 469 ? -13.297 -37 -41.969 1 28.97 469 LYS A N 1
ATOM 3749 C CA . LYS A 1 469 ? -13.711 -38.406 -42 1 28.97 469 LYS A CA 1
ATOM 3750 C C . LYS A 1 469 ? -12.898 -39.188 -43 1 28.97 469 LYS A C 1
ATOM 3752 O O . LYS A 1 469 ? -12.367 -38.656 -43.969 1 28.97 469 LYS A O 1
ATOM 3757 N N . ASP A 1 470 ? -12.719 -40.469 -42.75 1 25.91 470 ASP A N 1
ATOM 3758 C CA . ASP A 1 470 ? -12.258 -41.5 -43.656 1 25.91 470 ASP A CA 1
ATOM 3759 C C . ASP A 1 470 ? -12.977 -41.438 -45 1 25.91 470 ASP A C 1
ATOM 3761 O O . ASP A 1 470 ? -14.109 -40.938 -45.094 1 25.91 470 ASP A O 1
ATOM 3765 N N . ASN A 1 471 ? -12.383 -41.562 -46.094 1 25.89 471 ASN A N 1
ATOM 3766 C CA . ASN A 1 471 ? -12.703 -41.781 -47.531 1 25.89 471 ASN A CA 1
ATOM 3767 C C . ASN A 1 471 ? -13.703 -42.938 -47.688 1 25.89 471 ASN A C 1
ATOM 3769 O O . ASN A 1 471 ? -13.312 -44.062 -47.938 1 25.89 471 ASN A O 1
ATOM 3773 N N . ASP A 1 472 ? -14.836 -43.156 -46.875 1 24.14 472 ASP A N 1
ATOM 3774 C CA . ASP A 1 472 ? -15.734 -44.094 -47.5 1 24.14 472 ASP A CA 1
ATOM 3775 C C . ASP A 1 472 ? -16.172 -43.594 -48.875 1 24.14 472 ASP A C 1
ATOM 3777 O O . ASP A 1 472 ? -16.484 -42.438 -49.062 1 24.14 472 ASP A O 1
ATOM 3781 N N . LEU A 1 473 ? -16.031 -44.406 -50.031 1 25.64 473 LEU A N 1
ATOM 3782 C CA . LEU A 1 473 ? -16.516 -44.656 -51.406 1 25.64 473 LEU A CA 1
ATOM 3783 C C . LEU A 1 473 ? -18.047 -44.656 -51.438 1 25.64 473 LEU A C 1
ATOM 3785 O O . LEU A 1 473 ? -18.656 -44.844 -52.469 1 25.64 473 LEU A O 1
ATOM 3789 N N . ARG A 1 474 ? -18.812 -45.188 -50.406 1 24.41 474 ARG A N 1
ATOM 3790 C CA . ARG A 1 474 ? -20.156 -45.531 -50.906 1 24.41 474 ARG A CA 1
ATOM 3791 C C . ARG A 1 474 ? -20.953 -44.281 -51.219 1 24.41 474 ARG A C 1
ATOM 3793 O O . ARG A 1 474 ? -20.703 -43.219 -50.656 1 24.41 474 ARG A O 1
ATOM 3800 N N . ASN A 1 475 ? -21.844 -44.406 -52.219 1 24.88 475 ASN A N 1
ATOM 3801 C CA . ASN A 1 475 ? -22.688 -43.469 -52.969 1 24.88 475 ASN A CA 1
ATOM 3802 C C . ASN A 1 475 ? -23.531 -42.625 -52.031 1 24.88 475 ASN A C 1
ATOM 3804 O O . ASN A 1 475 ? -23.531 -41.375 -52.156 1 24.88 475 ASN A O 1
ATOM 3808 N N . LYS A 1 476 ? -24.797 -43.156 -51.75 1 25.14 476 LYS A N 1
ATOM 3809 C CA . LYS A 1 476 ? -26.141 -42.656 -52.031 1 25.14 476 LYS A CA 1
ATOM 3810 C C . LYS A 1 476 ? -26.672 -41.812 -50.875 1 25.14 476 LYS A C 1
ATOM 3812 O O . LYS A 1 476 ? -26.438 -42.156 -49.688 1 25.14 476 LYS A O 1
ATOM 3817 N N . LYS A 1 477 ? -27.406 -40.75 -51.062 1 24.61 477 LYS A N 1
ATOM 3818 C CA . LYS A 1 477 ? -27.938 -39.5 -50.531 1 24.61 477 LYS A CA 1
ATOM 3819 C C . LYS A 1 477 ? -29.016 -39.75 -49.469 1 24.61 477 LYS A C 1
ATOM 3821 O O . LYS A 1 477 ? -29.766 -38.844 -49.094 1 24.61 477 LYS A O 1
ATOM 3826 N N . LYS A 1 478 ? -29.219 -41 -48.906 1 23.11 478 LYS A N 1
ATOM 3827 C CA . LYS A 1 478 ? -30.594 -41.062 -48.406 1 23.11 478 LYS A CA 1
ATOM 3828 C C . LYS A 1 478 ? -30.781 -40.062 -47.25 1 23.11 478 LYS A C 1
ATOM 3830 O O . LYS A 1 478 ? -29.875 -39.844 -46.438 1 23.11 478 LYS A O 1
ATOM 3835 N N . LYS A 1 479 ? -31.875 -39.281 -47.281 1 23.89 479 LYS A N 1
ATOM 3836 C CA . LYS A 1 479 ? -32.531 -38.156 -46.656 1 23.89 479 LYS A CA 1
ATOM 3837 C C . LYS A 1 479 ? -32.875 -38.469 -45.188 1 23.89 479 LYS A C 1
ATOM 3839 O O . LYS A 1 479 ? -33.906 -39.094 -44.938 1 23.89 479 LYS A O 1
ATOM 3844 N N . CYS A 1 480 ? -31.984 -39.125 -44.438 1 20.94 480 CYS A N 1
ATOM 3845 C CA . CYS A 1 480 ? -32.531 -39.625 -43.188 1 20.94 480 CYS A CA 1
ATOM 3846 C C . CYS A 1 480 ? -33.125 -38.5 -42.344 1 20.94 480 CYS A C 1
ATOM 3848 O O . CYS A 1 480 ? -32.469 -37.5 -42.125 1 20.94 480 CYS A O 1
ATOM 3850 N N . ALA A 1 481 ? -34.469 -38.438 -42.25 1 22.52 481 ALA A N 1
ATOM 3851 C CA . ALA A 1 481 ? -35.438 -37.625 -41.531 1 22.52 481 ALA A CA 1
ATOM 3852 C C . ALA A 1 481 ? -35.125 -37.562 -40.031 1 22.52 481 ALA A C 1
ATOM 3854 O O . ALA A 1 481 ? -35.062 -38.625 -39.344 1 22.52 481 ALA A O 1
ATOM 3855 N N . VAL A 1 482 ? -34.219 -36.719 -39.656 1 22.92 482 VAL A N 1
ATOM 3856 C CA . VAL A 1 482 ? -33.688 -36.531 -38.312 1 22.92 482 VAL A CA 1
ATOM 3857 C C . VAL A 1 482 ? -34.844 -36.25 -37.344 1 22.92 482 VAL A C 1
ATOM 3859 O O . VAL A 1 482 ? -35.625 -35.312 -37.562 1 22.92 482 VAL A O 1
ATOM 3862 N N . LEU A 1 483 ? -35.438 -37.344 -36.812 1 22.5 483 LEU A N 1
ATOM 3863 C CA . LEU A 1 483 ? -36.562 -37.281 -35.906 1 22.5 483 LEU A CA 1
ATOM 3864 C C . LEU A 1 483 ? -36.344 -36.219 -34.812 1 22.5 483 LEU A C 1
ATOM 3866 O O . LEU A 1 483 ? -35.188 -36 -34.406 1 22.5 483 LEU A O 1
ATOM 3870 N N . PRO A 1 484 ? -37.375 -35.469 -34.469 1 22.36 484 PRO A N 1
ATOM 3871 C CA . PRO A 1 484 ? -37.469 -34.281 -33.625 1 22.36 484 PRO A CA 1
ATOM 3872 C C . PRO A 1 484 ? -37.062 -34.562 -32.156 1 22.36 484 PRO A C 1
ATOM 3874 O O . PRO A 1 484 ? -37.469 -35.594 -31.594 1 22.36 484 PRO A O 1
ATOM 3877 N N . VAL A 1 485 ? -35.906 -34.25 -31.75 1 20.66 485 VAL A N 1
ATOM 3878 C CA . VAL A 1 485 ? -35.312 -34.5 -30.438 1 20.66 485 VAL A CA 1
ATOM 3879 C C . VAL A 1 485 ? -36.219 -33.969 -29.344 1 20.66 485 VAL A C 1
ATOM 3881 O O . VAL A 1 485 ? -36.625 -32.781 -29.391 1 20.66 485 VAL A O 1
ATOM 3884 N N . ALA A 1 486 ? -36.938 -34.812 -28.734 1 20.38 486 ALA A N 1
ATOM 3885 C CA . ALA A 1 486 ? -37.906 -34.594 -27.656 1 20.38 486 ALA A CA 1
ATOM 3886 C C . ALA A 1 486 ? -37.312 -33.656 -26.578 1 20.38 486 ALA A C 1
ATOM 3888 O O . ALA A 1 486 ? -36.125 -33.656 -26.359 1 20.38 486 ALA A O 1
ATOM 3889 N N . GLU A 1 487 ? -38.031 -32.656 -26.172 1 21.95 487 GLU A N 1
ATOM 3890 C CA . GLU A 1 487 ? -37.938 -31.516 -25.266 1 21.95 487 GLU A CA 1
ATOM 3891 C C . GLU A 1 487 ? -37.688 -31.953 -23.828 1 21.95 487 GLU A C 1
ATOM 3893 O O . GLU A 1 487 ? -38.562 -32.531 -23.188 1 21.95 487 GLU A O 1
ATOM 3898 N N . VAL A 1 488 ? -36.625 -32.594 -23.578 1 21.02 488 VAL A N 1
ATOM 3899 C CA . VAL A 1 488 ? -36.531 -33.094 -22.203 1 21.02 488 VAL A CA 1
ATOM 3900 C C . VAL A 1 488 ? -36.688 -31.953 -21.219 1 21.02 488 VAL A C 1
ATOM 3902 O O . VAL A 1 488 ? -36.031 -30.922 -21.359 1 21.02 488 VAL A O 1
ATOM 3905 N N . GLN A 1 489 ? -37.75 -31.906 -20.547 1 22.56 489 GLN A N 1
ATOM 3906 C CA . GLN A 1 489 ? -38.156 -30.984 -19.484 1 22.56 489 GLN A CA 1
ATOM 3907 C C . GLN A 1 489 ? -37.094 -30.922 -18.391 1 22.56 489 GLN A C 1
ATOM 3909 O O . GLN A 1 489 ? -36.688 -31.953 -17.844 1 22.56 489 GLN A O 1
ATOM 3914 N N . VAL A 1 490 ? -36.344 -29.922 -18.391 1 20.91 490 VAL A N 1
ATOM 3915 C CA . VAL A 1 490 ? -35.219 -29.609 -17.5 1 20.91 490 VAL A CA 1
ATOM 3916 C C . VAL A 1 490 ? -35.719 -29.562 -16.062 1 20.91 490 VAL A C 1
ATOM 3918 O O . VAL A 1 490 ? -36.531 -28.719 -15.703 1 20.91 490 VAL A O 1
ATOM 3921 N N . LYS A 1 491 ? -35.906 -30.672 -15.469 1 21.45 491 LYS A N 1
ATOM 3922 C CA . LYS A 1 491 ? -36.344 -30.672 -14.062 1 21.45 491 LYS A CA 1
ATOM 3923 C C . LYS A 1 491 ? -35.438 -29.766 -13.227 1 21.45 491 LYS A C 1
ATOM 3925 O O . LYS A 1 491 ? -34.25 -29.656 -13.484 1 21.45 491 LYS A O 1
ATOM 3930 N N . LYS A 1 492 ? -36.062 -29.062 -12.359 1 26.12 492 LYS A N 1
ATOM 3931 C CA . LYS A 1 492 ? -35.625 -28.047 -11.391 1 26.12 492 LYS A CA 1
ATOM 3932 C C . LYS A 1 492 ? -34.562 -28.609 -10.461 1 26.12 492 LYS A C 1
ATOM 3934 O O . LYS A 1 492 ? -34.812 -29.562 -9.711 1 26.12 492 LYS A O 1
ATOM 3939 N N . SER A 1 493 ? -33.375 -28.719 -10.906 1 20.69 493 SER A N 1
ATOM 3940 C CA . SER A 1 493 ? -32.312 -29.328 -10.109 1 20.69 493 SER A CA 1
ATOM 3941 C C . SER A 1 493 ? -32.344 -28.797 -8.68 1 20.69 493 SER A C 1
ATOM 3943 O O . SER A 1 493 ? -32.656 -27.625 -8.445 1 20.69 493 SER A O 1
ATOM 3945 N N . ARG A 1 494 ? -32.5 -29.656 -7.711 1 23.53 494 ARG A N 1
ATOM 3946 C CA . ARG A 1 494 ? -32.438 -29.531 -6.258 1 23.53 494 ARG A CA 1
ATOM 3947 C C . ARG A 1 494 ? -31.312 -28.594 -5.844 1 23.53 494 ARG A C 1
ATOM 3949 O O . ARG A 1 494 ? -30.25 -28.562 -6.484 1 23.53 494 ARG A O 1
ATOM 3956 N N . GLU A 1 495 ? -31.641 -27.609 -5.094 1 24.94 495 GLU A N 1
ATOM 3957 C CA . GLU A 1 495 ? -30.922 -26.547 -4.395 1 24.94 495 GLU A CA 1
ATOM 3958 C C . GLU A 1 495 ? -29.734 -27.125 -3.613 1 24.94 495 GLU A C 1
ATOM 3960 O O . GLU A 1 495 ? -29.922 -27.891 -2.666 1 24.94 495 GLU A O 1
ATOM 3965 N N . LEU A 1 496 ? -28.781 -27.656 -4.258 1 24.25 496 LEU A N 1
ATOM 3966 C CA . LEU A 1 496 ? -27.609 -28.172 -3.545 1 24.25 496 LEU A CA 1
ATOM 3967 C C . LEU A 1 496 ? -27.219 -27.25 -2.402 1 24.25 496 LEU A C 1
ATOM 3969 O O . LEU A 1 496 ? -27 -26.062 -2.615 1 24.25 496 LEU A O 1
ATOM 3973 N N . THR A 1 497 ? -27.672 -27.562 -1.269 1 25.23 497 THR A N 1
ATOM 3974 C CA . THR A 1 497 ? -27.328 -27 0.03 1 25.23 497 THR A CA 1
ATOM 3975 C C . THR A 1 497 ? -25.812 -26.891 0.181 1 25.23 497 THR A C 1
ATOM 3977 O O . THR A 1 497 ? -25.109 -27.922 0.194 1 25.23 497 THR A O 1
ATOM 3980 N N . LEU A 1 498 ? -25.172 -26.031 -0.39 1 24.39 498 LEU A N 1
ATOM 3981 C CA . LEU A 1 498 ? -23.797 -25.547 -0.246 1 24.39 498 LEU A CA 1
ATOM 3982 C C . LEU A 1 498 ? -23.391 -25.5 1.224 1 24.39 498 LEU A C 1
ATOM 3984 O O . LEU A 1 498 ? -23.609 -24.484 1.894 1 24.39 498 LEU A O 1
ATOM 3988 N N . GLN A 1 499 ? -23.781 -26.469 2.014 1 26.05 499 GLN A N 1
ATOM 3989 C CA . GLN A 1 499 ? -23.219 -26.594 3.355 1 26.05 499 GLN A CA 1
ATOM 3990 C C . GLN A 1 499 ? -21.703 -26.422 3.334 1 26.05 499 GLN A C 1
ATOM 3992 O O . GLN A 1 499 ? -21 -27.172 2.648 1 26.05 499 GLN A O 1
ATOM 3997 N N . ASN A 1 500 ? -21.156 -25.297 3.66 1 28.67 500 ASN A N 1
ATOM 3998 C CA . ASN A 1 500 ? -20.031 -24.359 3.609 1 28.67 500 ASN A CA 1
ATOM 3999 C C . ASN A 1 500 ? -18.75 -24.984 4.152 1 28.67 500 ASN A C 1
ATOM 4001 O O . ASN A 1 500 ? -18.719 -25.438 5.301 1 28.67 500 ASN A O 1
ATOM 4005 N N . ASP A 1 501 ? -17.797 -25.484 3.383 1 30.34 501 ASP A N 1
ATOM 4006 C CA . ASP A 1 501 ? -16.406 -25.875 3.152 1 30.34 501 ASP A CA 1
ATOM 4007 C C . ASP A 1 501 ? -15.445 -24.891 3.82 1 30.34 501 ASP A C 1
ATOM 4009 O O . ASP A 1 501 ? -14.266 -24.812 3.449 1 30.34 501 ASP A O 1
ATOM 4013 N N . PHE A 1 502 ? -15.766 -24.203 4.766 1 30.55 502 PHE A N 1
ATOM 4014 C CA . PHE A 1 502 ? -15.055 -23.203 5.559 1 30.55 502 PHE A CA 1
ATOM 4015 C C . PHE A 1 502 ? -13.844 -23.828 6.254 1 30.55 502 PHE A C 1
ATOM 4017 O O . PHE A 1 502 ? -12.789 -23.203 6.352 1 30.55 502 PHE A O 1
ATOM 4024 N N . MET A 1 503 ? -14.008 -25.016 6.766 1 34.16 503 MET A N 1
ATOM 4025 C CA . MET A 1 503 ? -12.945 -25.594 7.586 1 34.16 503 MET A CA 1
ATOM 4026 C C . MET A 1 503 ? -11.703 -25.875 6.746 1 34.16 503 MET A C 1
ATOM 4028 O O . MET A 1 503 ? -10.578 -25.641 7.199 1 34.16 503 MET A O 1
ATOM 4032 N N . THR A 1 504 ? -11.93 -26.281 5.516 1 38.94 504 THR A N 1
ATOM 4033 C CA . THR A 1 504 ? -10.82 -26.688 4.66 1 38.94 504 THR A CA 1
ATOM 4034 C C . THR A 1 504 ? -10.016 -25.469 4.211 1 38.94 504 THR A C 1
ATOM 4036 O O . THR A 1 504 ? -8.781 -25.516 4.156 1 38.94 504 THR A O 1
ATOM 4039 N N . ALA A 1 505 ? -10.633 -24.453 3.947 1 38 505 ALA A N 1
ATOM 4040 C CA . ALA A 1 505 ? -9.93 -23.234 3.521 1 38 505 ALA A CA 1
ATOM 4041 C C . ALA A 1 505 ? -9.016 -22.719 4.625 1 38 505 ALA A C 1
ATOM 4043 O O . ALA A 1 505 ? -7.887 -22.297 4.355 1 38 505 ALA A O 1
ATOM 4044 N N . SER A 1 506 ? -9.477 -22.812 5.859 1 42.56 506 SER A N 1
ATOM 4045 C CA . SER A 1 506 ? -8.68 -22.344 6.988 1 42.56 506 SER A CA 1
ATOM 4046 C C . SER A 1 506 ? -7.395 -23.156 7.133 1 42.56 506 SER A C 1
ATOM 4048 O O . SER A 1 506 ? -6.328 -22.594 7.387 1 42.56 506 SER A O 1
ATOM 4050 N N . ALA A 1 507 ? -7.535 -24.453 6.926 1 43 507 ALA A N 1
ATOM 4051 C CA . ALA A 1 507 ? -6.375 -25.328 7.039 1 43 507 ALA A CA 1
ATOM 4052 C C . ALA A 1 507 ? -5.367 -25.062 5.926 1 43 507 ALA A C 1
ATOM 4054 O O . ALA A 1 507 ? -4.156 -25.016 6.168 1 43 507 ALA A O 1
ATOM 4055 N N . MET A 1 508 ? -5.934 -24.844 4.871 1 44.81 508 MET A N 1
ATOM 4056 C CA . MET A 1 508 ? -5.078 -24.578 3.719 1 44.81 508 MET A CA 1
ATOM 4057 C C . MET A 1 508 ? -4.355 -23.25 3.867 1 44.81 508 MET A C 1
ATOM 4059 O O . MET A 1 508 ? -3.176 -23.125 3.527 1 44.81 508 MET A O 1
ATOM 4063 N N . PHE A 1 509 ? -5.18 -22.328 4.316 1 42.41 509 PHE A N 1
ATOM 4064 C CA . PHE A 1 509 ? -4.547 -21.047 4.59 1 42.41 509 PHE A CA 1
ATOM 4065 C C . PHE A 1 509 ? -3.453 -21.188 5.641 1 42.41 509 PHE A C 1
ATOM 4067 O O . PHE A 1 509 ? -2.363 -20.641 5.488 1 42.41 509 PHE A O 1
ATOM 4074 N N . LYS A 1 510 ? -3.783 -21.938 6.664 1 47.53 510 LYS A N 1
ATOM 4075 C CA . LYS A 1 510 ? -2.783 -22.188 7.699 1 47.53 510 LYS A CA 1
ATOM 4076 C C . LYS A 1 510 ? -1.533 -22.828 7.113 1 47.53 510 LYS A C 1
ATOM 4078 O O . LYS A 1 510 ? -0.416 -22.547 7.547 1 47.53 510 LYS A O 1
ATOM 4083 N N . LYS A 1 511 ? -1.854 -23.719 6.312 1 46.12 511 LYS A N 1
ATOM 4084 C CA . LYS A 1 511 ? -0.744 -24.438 5.688 1 46.12 511 LYS A CA 1
ATOM 4085 C C . LYS A 1 511 ? 0.055 -23.516 4.773 1 46.12 511 LYS A C 1
ATOM 4087 O O . LYS A 1 511 ? 1.275 -23.641 4.66 1 46.12 511 LYS A O 1
ATOM 4092 N N . ARG A 1 512 ? -0.751 -22.812 4.148 1 40.84 512 ARG A N 1
ATOM 4093 C CA . ARG A 1 512 ? -0.111 -21.922 3.195 1 40.84 512 ARG A CA 1
ATOM 4094 C C . ARG A 1 512 ? 0.551 -20.75 3.91 1 40.84 512 ARG A C 1
ATOM 4096 O O . ARG A 1 512 ? 1.583 -20.234 3.461 1 40.84 512 ARG A O 1
ATOM 4103 N N . PHE A 1 513 ? -0.196 -20.266 5.004 1 35.97 513 PHE A N 1
ATOM 4104 C CA . PHE A 1 513 ? 0.286 -19.141 5.809 1 35.97 513 PHE A CA 1
ATOM 4105 C C . PHE A 1 513 ? 0.376 -19.531 7.277 1 35.97 513 PHE A C 1
ATOM 4107 O O . PHE A 1 513 ? -0.369 -19.016 8.109 1 35.97 513 PHE A O 1
ATOM 4114 N N . PRO A 1 514 ? 1.063 -20.562 7.648 1 38.31 514 PRO A N 1
ATOM 4115 C CA . PRO A 1 514 ? 1.047 -21.109 9 1 38.31 514 PRO A CA 1
ATOM 4116 C C . PRO A 1 514 ? 1.256 -20.047 10.078 1 38.31 514 PRO A C 1
ATOM 4118 O O . PRO A 1 514 ? 0.701 -20.156 11.172 1 38.31 514 PRO A O 1
ATOM 4121 N N . ASN A 1 515 ? 2.248 -19.281 9.969 1 33.69 515 ASN A N 1
ATOM 4122 C CA . ASN A 1 515 ? 2.68 -18.375 11.031 1 33.69 515 ASN A CA 1
ATOM 4123 C C . ASN A 1 515 ? 1.717 -17.203 11.195 1 33.69 515 ASN A C 1
ATOM 4125 O O . ASN A 1 515 ? 1.934 -16.328 12.039 1 33.69 515 ASN A O 1
ATOM 4129 N N . ASN A 1 516 ? 0.871 -17.125 10.328 1 31.86 516 ASN A N 1
ATOM 4130 C CA . ASN A 1 516 ? 0.028 -15.969 10.609 1 31.86 516 ASN A CA 1
ATOM 4131 C C . ASN A 1 516 ? -0.961 -16.25 11.734 1 31.86 516 ASN A C 1
ATOM 4133 O O . ASN A 1 516 ? -1.644 -15.344 12.211 1 31.86 516 ASN A O 1
ATOM 4137 N N . LEU A 1 517 ? -1.446 -17.547 11.797 1 31.64 517 LEU A N 1
ATOM 4138 C CA . LEU A 1 517 ? -2.381 -17.828 12.883 1 31.64 517 LEU A CA 1
ATOM 4139 C C . LEU A 1 517 ? -1.653 -18.391 14.102 1 31.64 517 LEU A C 1
ATOM 4141 O O . LEU A 1 517 ? -2.279 -18.969 14.992 1 31.64 517 LEU A O 1
ATOM 4145 N N . GLU A 1 518 ? -0.532 -18.109 14.477 1 26.16 518 GLU A N 1
ATOM 4146 C CA . GLU A 1 518 ? -0.296 -18.547 15.852 1 26.16 518 GLU A CA 1
ATOM 4147 C C . GLU A 1 518 ? -1.142 -17.75 16.844 1 26.16 518 GLU A C 1
ATOM 4149 O O . GLU A 1 518 ? -1.29 -16.531 16.703 1 26.16 518 GLU A O 1
ATOM 4154 N N . MET B 1 1 ? -31.297 11.992 3.992 1 41.12 1 MET B N 1
ATOM 4155 C CA . MET B 1 1 ? -30.266 12.625 3.186 1 41.12 1 MET B CA 1
ATOM 4156 C C . MET B 1 1 ? -29.859 11.727 2.021 1 41.12 1 MET B C 1
ATOM 4158 O O . MET B 1 1 ? -29.641 10.531 2.205 1 41.12 1 MET B O 1
ATOM 4162 N N . GLU B 1 2 ? -30.188 11.992 0.886 1 52.28 2 GLU B N 1
ATOM 4163 C CA . GLU B 1 2 ? -29.844 11.328 -0.365 1 52.28 2 GLU B CA 1
ATOM 4164 C C . GLU B 1 2 ? -28.359 10.93 -0.381 1 52.28 2 GLU B C 1
ATOM 4166 O O . GLU B 1 2 ? -27.5 11.688 0.069 1 52.28 2 GLU B O 1
ATOM 4171 N N . LYS B 1 3 ? -28.109 9.68 -0.56 1 70.62 3 LYS B N 1
ATOM 4172 C CA . LYS B 1 3 ? -26.797 9.047 -0.429 1 70.62 3 LYS B CA 1
ATOM 4173 C C . LYS B 1 3 ? -25.781 9.664 -1.393 1 70.62 3 LYS B C 1
ATOM 4175 O O . LYS B 1 3 ? -25.828 9.398 -2.598 1 70.62 3 LYS B O 1
ATOM 4180 N N . GLN B 1 4 ? -25.219 10.867 -1.012 1 83.38 4 GLN B N 1
ATOM 4181 C CA . GLN B 1 4 ? -24.141 11.508 -1.754 1 83.38 4 GLN B CA 1
ATOM 4182 C C . GLN B 1 4 ? -23.047 10.508 -2.111 1 83.38 4 GLN B C 1
ATOM 4184 O O . GLN B 1 4 ? -22.516 9.828 -1.234 1 83.38 4 GLN B O 1
ATOM 4189 N N . GLU B 1 5 ? -22.828 10.305 -3.434 1 87.56 5 GLU B N 1
ATOM 4190 C CA . GLU B 1 5 ? -21.875 9.297 -3.896 1 87.56 5 GLU B CA 1
ATOM 4191 C C . GLU B 1 5 ? -20.5 9.914 -4.16 1 87.56 5 GLU B C 1
ATOM 4193 O O . GLU B 1 5 ? -19.5 9.203 -4.203 1 87.56 5 GLU B O 1
ATOM 4198 N N . TRP B 1 6 ? -20.516 11.25 -4.293 1 90.69 6 TRP B N 1
ATOM 4199 C CA . TRP B 1 6 ? -19.266 11.922 -4.625 1 90.69 6 TRP B CA 1
ATOM 4200 C C . TRP B 1 6 ? -19.062 13.164 -3.766 1 90.69 6 TRP B C 1
ATOM 4202 O O . TRP B 1 6 ? -20.031 13.734 -3.26 1 90.69 6 TRP B O 1
ATOM 4212 N N . ARG B 1 7 ? -17.891 13.508 -3.623 1 91.69 7 ARG B N 1
ATOM 4213 C CA . ARG B 1 7 ? -17.531 14.727 -2.895 1 91.69 7 ARG B CA 1
ATOM 4214 C C . ARG B 1 7 ? -16.328 15.406 -3.529 1 91.69 7 ARG B C 1
ATOM 4216 O O . ARG B 1 7 ? -15.648 14.828 -4.375 1 91.69 7 ARG B O 1
ATOM 4223 N N . GLU B 1 8 ? -16.125 16.625 -3.164 1 90.44 8 GLU B N 1
ATOM 4224 C CA . GLU B 1 8 ? -14.969 17.375 -3.639 1 90.44 8 GLU B CA 1
ATOM 4225 C C . GLU B 1 8 ? -13.875 17.422 -2.572 1 90.44 8 GLU B C 1
ATOM 4227 O O . GLU B 1 8 ? -14.117 17.891 -1.457 1 90.44 8 GLU B O 1
ATOM 4232 N N . ALA B 1 9 ? -12.742 16.906 -2.934 1 92.06 9 ALA B N 1
ATOM 4233 C CA . ALA B 1 9 ? -11.617 16.906 -2.004 1 92.06 9 ALA B CA 1
ATOM 4234 C C . ALA B 1 9 ? -10.883 18.25 -2.037 1 92.06 9 ALA B C 1
ATOM 4236 O O . ALA B 1 9 ? -10.711 18.844 -3.104 1 92.06 9 ALA B O 1
ATOM 4237 N N . PHE B 1 10 ? -10.484 18.828 -0.863 1 91.31 10 PHE B N 1
ATOM 4238 C CA . PHE B 1 10 ? -9.672 20.016 -0.662 1 91.31 10 PHE B CA 1
ATOM 4239 C C . PHE B 1 10 ? -10.328 21.234 -1.285 1 91.31 10 PHE B C 1
ATOM 4241 O O . PHE B 1 10 ? -9.648 22.109 -1.833 1 91.31 10 PHE B O 1
ATOM 4248 N N . HIS B 1 11 ? -11.617 21.234 -1.254 1 85.88 11 HIS B N 1
ATOM 4249 C CA . HIS B 1 11 ? -12.367 22.328 -1.86 1 85.88 11 HIS B CA 1
ATOM 4250 C C . HIS B 1 11 ? -12.469 23.516 -0.909 1 85.88 11 HIS B C 1
ATOM 4252 O O . HIS B 1 11 ? -12.641 24.656 -1.348 1 85.88 11 HIS B O 1
ATOM 4258 N N . ARG B 1 12 ? -12.312 23.281 0.332 1 87.5 12 ARG B N 1
ATOM 4259 C CA . ARG B 1 12 ? -12.516 24.328 1.332 1 87.5 12 ARG B CA 1
ATOM 4260 C C . ARG B 1 12 ? -11.219 24.625 2.078 1 87.5 12 ARG B C 1
ATOM 4262 O O . ARG B 1 12 ? -11.227 24.859 3.289 1 87.5 12 ARG B O 1
ATOM 4269 N N . GLN B 1 13 ? -10.133 24.547 1.395 1 92.06 13 GLN B N 1
ATOM 4270 C CA . GLN B 1 13 ? -8.852 24.828 2.037 1 92.06 13 GLN B CA 1
ATOM 4271 C C . GLN B 1 13 ? -8.734 26.312 2.4 1 92.06 13 GLN B C 1
ATOM 4273 O O . GLN B 1 13 ? -9.023 27.172 1.581 1 92.06 13 GLN B O 1
ATOM 4278 N N . PRO B 1 14 ? -8.328 26.688 3.537 1 93.94 14 PRO B N 1
ATOM 4279 C CA . PRO B 1 14 ? -8.195 28.094 3.961 1 93.94 14 PRO B CA 1
ATOM 4280 C C . PRO B 1 14 ? -6.926 28.75 3.432 1 93.94 14 PRO B C 1
ATOM 4282 O O . PRO B 1 14 ? -6.043 28.062 2.91 1 93.94 14 PRO B O 1
ATOM 4285 N N . ALA B 1 15 ? -7.02 30.047 3.479 1 95.19 15 ALA B N 1
ATOM 4286 C CA . ALA B 1 15 ? -5.809 30.859 3.338 1 95.19 15 ALA B CA 1
ATOM 4287 C C . ALA B 1 15 ? -5.184 31.141 4.699 1 95.19 15 ALA B C 1
ATOM 4289 O O . ALA B 1 15 ? -5.891 31.281 5.699 1 95.19 15 ALA B O 1
ATOM 4290 N N . TYR B 1 16 ? -3.867 31.234 4.73 1 96.69 16 TYR B N 1
ATOM 4291 C CA . TYR B 1 16 ? -3.213 31.406 6.023 1 96.69 16 TYR B CA 1
ATOM 4292 C C . TYR B 1 16 ? -2.42 32.688 6.066 1 96.69 16 TYR B C 1
ATOM 4294 O O . TYR B 1 16 ? -1.805 33.094 5.07 1 96.69 16 TYR B O 1
ATOM 4302 N N . TYR B 1 17 ? -2.48 33.375 7.109 1 97 17 TYR B N 1
ATOM 4303 C CA . TYR B 1 17 ? -1.626 34.531 7.391 1 97 17 TYR B CA 1
ATOM 4304 C C . TYR B 1 17 ? -0.862 34.344 8.695 1 97 17 TYR B C 1
ATOM 4306 O O . TYR B 1 17 ? -1.466 34.188 9.758 1 97 17 TYR B O 1
ATOM 4314 N N . LEU B 1 18 ? 0.446 34.344 8.641 1 97.19 18 LEU B N 1
ATOM 4315 C CA . LEU B 1 18 ? 1.304 34.094 9.789 1 97.19 18 LEU B CA 1
ATOM 4316 C C . LEU B 1 18 ? 1.83 35.406 10.359 1 97.19 18 LEU B C 1
ATOM 4318 O O . LEU B 1 18 ? 2.307 36.281 9.609 1 97.19 18 LEU B O 1
ATOM 4322 N N . PHE B 1 19 ? 1.637 35.594 11.609 1 96.06 19 PHE B N 1
ATOM 4323 C CA . PHE B 1 19 ? 2.244 36.688 12.352 1 96.06 19 PHE B CA 1
ATOM 4324 C C . PHE B 1 19 ? 3.346 36.188 13.273 1 96.06 19 PHE B C 1
ATOM 4326 O O . PHE B 1 19 ? 3.074 35.469 14.242 1 96.06 19 PHE B O 1
ATOM 4333 N N . LEU B 1 20 ? 4.582 36.5 12.984 1 93.94 20 LEU B N 1
ATOM 4334 C CA . LEU B 1 20 ? 5.73 36.062 13.758 1 93.94 20 LEU B CA 1
ATOM 4335 C C . LEU B 1 20 ? 6.223 37.156 14.695 1 93.94 20 LEU B C 1
ATOM 4337 O O . LEU B 1 20 ? 6.68 38.219 14.25 1 93.94 20 LEU B O 1
ATOM 4341 N N . ASP B 1 21 ? 6.09 36.875 15.984 1 92.25 21 ASP B N 1
ATOM 4342 C CA . ASP B 1 21 ? 6.602 37.812 17 1 92.25 21 ASP B CA 1
ATOM 4343 C C . ASP B 1 21 ? 8.109 37.656 17.172 1 92.25 21 ASP B C 1
ATOM 4345 O O . ASP B 1 21 ? 8.578 36.688 17.797 1 92.25 21 ASP B O 1
ATOM 4349 N N . LEU B 1 22 ? 8.844 38.625 16.719 1 89.38 22 LEU B N 1
ATOM 4350 C CA . LEU B 1 22 ? 10.305 38.531 16.734 1 89.38 22 LEU B CA 1
ATOM 4351 C C . LEU B 1 22 ? 10.883 39.219 17.969 1 89.38 22 LEU B C 1
ATOM 4353 O O . LEU B 1 22 ? 12.102 39.344 18.094 1 89.38 22 LEU B O 1
ATOM 4357 N N . THR B 1 23 ? 9.992 39.531 18.859 1 86.19 23 THR B N 1
ATOM 4358 C CA . THR B 1 23 ? 10.461 40.188 20.062 1 86.19 23 THR B CA 1
ATOM 4359 C C . THR B 1 23 ? 11.031 39.188 21.062 1 86.19 23 THR B C 1
ATOM 4361 O O . THR B 1 23 ? 10.727 38 20.984 1 86.19 23 THR B O 1
ATOM 4364 N N . SER B 1 24 ? 11.82 39.781 21.969 1 85.19 24 SER B N 1
ATOM 4365 C CA . SER B 1 24 ? 12.352 38.938 23.031 1 85.19 24 SER B CA 1
ATOM 4366 C C . SER B 1 24 ? 11.234 38.281 23.859 1 85.19 24 SER B C 1
ATOM 4368 O O . SER B 1 24 ? 10.219 38.938 24.125 1 85.19 24 SER B O 1
ATOM 4370 N N . PRO B 1 25 ? 11.32 36.969 24.125 1 87.94 25 PRO B N 1
ATOM 4371 C CA . PRO B 1 25 ? 12.5 36.125 24.266 1 87.94 25 PRO B CA 1
ATOM 4372 C C . PRO B 1 25 ? 12.695 35.156 23.078 1 87.94 25 PRO B C 1
ATOM 4374 O O . PRO B 1 25 ? 13.367 34.156 23.203 1 87.94 25 PRO B O 1
ATOM 4377 N N . LEU B 1 26 ? 12.156 35.438 22 1 88.94 26 LEU B N 1
ATOM 4378 C CA . LEU B 1 26 ? 12.391 34.594 20.828 1 88.94 26 LEU B CA 1
ATOM 4379 C C . LEU B 1 26 ? 13.859 34.594 20.438 1 88.94 26 LEU B C 1
ATOM 4381 O O . LEU B 1 26 ? 14.453 35.656 20.281 1 88.94 26 LEU B O 1
ATOM 4385 N N . SER B 1 27 ? 14.484 33.469 20.375 1 87.31 27 SER B N 1
ATOM 4386 C CA . SER B 1 27 ? 15.891 33.375 20 1 87.31 27 SER B CA 1
ATOM 4387 C C . SER B 1 27 ? 16.062 33.25 18.5 1 87.31 27 SER B C 1
ATOM 4389 O O . SER B 1 27 ? 15.102 32.938 17.781 1 87.31 27 SER B O 1
ATOM 4391 N N . ILE B 1 28 ? 17.172 33.562 18.016 1 86.44 28 ILE B N 1
ATOM 4392 C CA . ILE B 1 28 ? 17.5 33.438 16.609 1 86.44 28 ILE B CA 1
ATOM 4393 C C . ILE B 1 28 ? 17.375 31.969 16.188 1 86.44 28 ILE B C 1
ATOM 4395 O O . ILE B 1 28 ? 16.969 31.672 15.062 1 86.44 28 ILE B O 1
ATOM 4399 N N . HIS B 1 29 ? 17.734 31.141 17.125 1 88.69 29 HIS B N 1
ATOM 4400 C CA . HIS B 1 29 ? 17.625 29.719 16.844 1 88.69 29 HIS B CA 1
ATOM 4401 C C . HIS B 1 29 ? 16.172 29.312 16.609 1 88.69 29 HIS B C 1
ATOM 4403 O O . HIS B 1 29 ? 15.891 28.547 15.688 1 88.69 29 HIS B O 1
ATOM 4409 N N . ASP B 1 30 ? 15.297 29.781 17.422 1 90.25 30 ASP B N 1
ATOM 4410 C CA . ASP B 1 30 ? 13.875 29.5 17.266 1 90.25 30 ASP B CA 1
ATOM 4411 C C . ASP B 1 30 ? 13.367 30.016 15.914 1 90.25 30 ASP B C 1
ATOM 4413 O O . ASP B 1 30 ? 12.617 29.312 15.219 1 90.25 30 ASP B O 1
ATOM 4417 N N . LEU B 1 31 ? 13.789 31.203 15.609 1 91.06 31 LEU B N 1
ATOM 4418 C CA . LEU B 1 31 ? 13.367 31.797 14.344 1 91.06 31 LEU B CA 1
ATOM 4419 C C . LEU B 1 31 ? 13.844 30.938 13.172 1 91.06 31 LEU B C 1
ATOM 4421 O O . LEU B 1 31 ? 13.078 30.672 12.234 1 91.06 31 LEU B O 1
ATOM 4425 N N . ASN B 1 32 ? 15.117 30.562 13.227 1 92.06 32 ASN B N 1
ATOM 4426 C CA . ASN B 1 32 ? 15.672 29.734 12.156 1 92.06 32 ASN B CA 1
ATOM 4427 C C . ASN B 1 32 ? 14.93 28.406 12.031 1 92.06 32 ASN B C 1
ATOM 4429 O O . ASN B 1 32 ? 14.719 27.906 10.922 1 92.06 32 ASN B O 1
ATOM 4433 N N . THR B 1 33 ? 14.578 27.844 13.141 1 93.88 33 THR B N 1
ATOM 4434 C CA . THR B 1 33 ? 13.836 26.578 13.141 1 93.88 33 THR B CA 1
ATOM 4435 C C . THR B 1 33 ? 12.469 26.75 12.484 1 93.88 33 THR B C 1
ATOM 4437 O O . THR B 1 33 ? 12.055 25.938 11.664 1 93.88 33 THR B O 1
ATOM 4440 N N . ILE B 1 34 ? 11.781 27.797 12.828 1 95 34 ILE B N 1
ATOM 4441 C CA . ILE B 1 34 ? 10.469 28.078 12.258 1 95 34 ILE B CA 1
ATOM 4442 C C . ILE B 1 34 ? 10.586 28.266 10.75 1 95 34 ILE B C 1
ATOM 4444 O O . ILE B 1 34 ? 9.797 27.688 9.992 1 95 34 ILE B O 1
ATOM 4448 N N . CYS B 1 35 ? 11.547 29.031 10.383 1 94.19 35 CYS B N 1
ATOM 4449 C CA . CYS B 1 35 ? 11.742 29.312 8.961 1 94.19 35 CYS B CA 1
ATOM 4450 C C . CYS B 1 35 ? 12.07 28.047 8.195 1 94.19 35 CYS B C 1
ATOM 4452 O O . CYS B 1 35 ? 11.539 27.812 7.102 1 94.19 35 CYS B O 1
ATOM 4454 N N . GLN B 1 36 ? 12.906 27.266 8.773 1 94.75 36 GLN B N 1
ATOM 4455 C CA . GLN B 1 36 ? 13.273 26 8.117 1 94.75 36 GLN B CA 1
ATOM 4456 C C . GLN B 1 36 ? 12.062 25.094 7.953 1 94.75 36 GLN B C 1
ATOM 4458 O O . GLN B 1 36 ? 11.852 24.531 6.879 1 94.75 36 GLN B O 1
ATOM 4463 N N . VAL B 1 37 ? 11.297 24.906 9 1 96.5 37 VAL B N 1
ATOM 4464 C CA . VAL B 1 37 ? 10.125 24.031 8.961 1 96.5 37 VAL B CA 1
ATOM 4465 C C . VAL B 1 37 ? 9.117 24.578 7.949 1 96.5 37 VAL B C 1
ATOM 4467 O O . VAL B 1 37 ? 8.492 23.812 7.215 1 96.5 37 VAL B O 1
ATOM 4470 N N . LEU B 1 38 ? 8.984 25.844 7.914 1 95.69 38 LEU B N 1
ATOM 4471 C CA . LEU B 1 38 ? 8.078 26.484 6.961 1 95.69 38 LEU B CA 1
ATOM 4472 C C . LEU B 1 38 ? 8.531 26.219 5.531 1 95.69 38 LEU B C 1
ATOM 4474 O O . LEU B 1 38 ? 7.707 25.922 4.66 1 95.69 38 LEU B O 1
ATOM 4478 N N . GLN B 1 39 ? 9.773 26.359 5.312 1 94.94 39 GLN B N 1
ATOM 4479 C CA . GLN B 1 39 ? 10.32 26.078 3.99 1 94.94 39 GLN B CA 1
ATOM 4480 C C . GLN B 1 39 ? 10.117 24.609 3.605 1 94.94 39 GLN B C 1
ATOM 4482 O O . GLN B 1 39 ? 9.766 24.312 2.463 1 94.94 39 GLN B O 1
ATOM 4487 N N . ASP B 1 40 ? 10.391 23.75 4.516 1 96 40 ASP B N 1
ATOM 4488 C CA . ASP B 1 40 ? 10.188 22.328 4.273 1 96 40 ASP B CA 1
ATOM 4489 C C . ASP B 1 40 ? 8.734 22.031 3.895 1 96 40 ASP B C 1
ATOM 4491 O O . ASP B 1 40 ? 8.469 21.328 2.92 1 96 40 ASP B O 1
ATOM 4495 N N . LEU B 1 41 ? 7.82 22.594 4.648 1 95.88 41 LEU B N 1
ATOM 4496 C CA . LEU B 1 41 ? 6.402 22.359 4.414 1 95.88 41 LEU B CA 1
ATOM 4497 C C . LEU B 1 41 ? 5.977 22.906 3.055 1 95.88 41 LEU B C 1
ATOM 4499 O O . LEU B 1 41 ? 5.219 22.25 2.33 1 95.88 41 LEU B O 1
ATOM 4503 N N . THR B 1 42 ? 6.395 24.062 2.764 1 95.44 42 THR B N 1
ATOM 4504 C CA . THR B 1 42 ? 5.988 24.688 1.505 1 95.44 42 THR B CA 1
ATOM 4505 C C . THR B 1 42 ? 6.609 23.953 0.32 1 95.44 42 THR B C 1
ATOM 4507 O O . THR B 1 42 ? 5.969 23.781 -0.72 1 95.44 42 THR B O 1
ATOM 4510 N N . ALA B 1 43 ? 7.836 23.547 0.487 1 94.06 43 ALA B N 1
ATOM 4511 C CA . ALA B 1 43 ? 8.453 22.734 -0.559 1 94.06 43 ALA B CA 1
ATOM 4512 C C . ALA B 1 43 ? 7.668 21.453 -0.791 1 94.06 43 ALA B C 1
ATOM 4514 O O . ALA B 1 43 ? 7.477 21.031 -1.935 1 94.06 43 ALA B O 1
ATOM 4515 N N . LEU B 1 44 ? 7.27 20.844 0.269 1 95.25 44 LEU B N 1
ATOM 4516 C CA . LEU B 1 44 ? 6.457 19.641 0.2 1 95.25 44 LEU B CA 1
ATOM 4517 C C . LEU B 1 44 ? 5.137 19.906 -0.512 1 95.25 44 LEU B C 1
ATOM 4519 O O . LEU B 1 44 ? 4.77 19.203 -1.448 1 95.25 44 LEU B O 1
ATOM 4523 N N . SER B 1 45 ? 4.465 20.938 -0.118 1 93.75 45 SER B N 1
ATOM 4524 C CA . SER B 1 45 ? 3.145 21.266 -0.653 1 93.75 45 SER B CA 1
ATOM 4525 C C . SER B 1 45 ? 3.211 21.547 -2.152 1 93.75 45 SER B C 1
ATOM 4527 O O . SER B 1 45 ? 2.35 21.094 -2.91 1 93.75 45 SER B O 1
ATOM 4529 N N . VAL B 1 46 ? 4.184 22.25 -2.58 1 91.75 46 VAL B N 1
ATOM 4530 C CA . VAL B 1 46 ? 4.305 22.641 -3.98 1 91.75 46 VAL B CA 1
ATOM 4531 C C . VAL B 1 46 ? 4.684 21.438 -4.824 1 91.75 46 VAL B C 1
ATOM 4533 O O . VAL B 1 46 ? 4.348 21.359 -6.012 1 91.75 46 VAL B O 1
ATOM 4536 N N . SER B 1 47 ? 5.32 20.469 -4.223 1 91.75 47 SER B N 1
ATOM 4537 C CA . SER B 1 47 ? 5.836 19.312 -4.961 1 91.75 47 SER B CA 1
ATOM 4538 C C . SER B 1 47 ? 4.809 18.188 -5.02 1 91.75 47 SER B C 1
ATOM 4540 O O . SER B 1 47 ? 4.965 17.234 -5.789 1 91.75 47 SER B O 1
ATOM 4542 N N . LEU B 1 48 ? 3.771 18.188 -4.23 1 91.5 48 LEU B N 1
ATOM 4543 C CA . LEU B 1 48 ? 2.775 17.125 -4.172 1 91.5 48 LEU B CA 1
ATOM 4544 C C . LEU B 1 48 ? 1.962 17.078 -5.461 1 91.5 48 LEU B C 1
ATOM 4546 O O . LEU B 1 48 ? 1.571 18.109 -5.996 1 91.5 48 LEU B O 1
ATOM 4550 N N . LYS B 1 49 ? 1.736 15.898 -5.922 1 86.06 49 LYS B N 1
ATOM 4551 C CA . LYS B 1 49 ? 0.889 15.688 -7.094 1 86.06 49 LYS B CA 1
ATOM 4552 C C . LYS B 1 49 ? -0.589 15.789 -6.727 1 86.06 49 LYS B C 1
ATOM 4554 O O . LYS B 1 49 ? -0.97 15.523 -5.586 1 86.06 49 LYS B O 1
ATOM 4559 N N . GLY B 1 50 ? -1.363 16.141 -7.711 1 81.38 50 GLY B N 1
ATOM 4560 C CA . GLY B 1 50 ? -2.799 16.203 -7.488 1 81.38 50 GLY B CA 1
ATOM 4561 C C . GLY B 1 50 ? -3.293 17.578 -7.098 1 81.38 50 GLY B C 1
ATOM 4562 O O . GLY B 1 50 ? -2.691 18.594 -7.469 1 81.38 50 GLY B O 1
ATOM 4563 N N . THR B 1 51 ? -4.371 17.547 -6.379 1 83.31 51 THR B N 1
ATOM 4564 C CA . THR B 1 51 ? -4.969 18.812 -5.969 1 83.31 51 THR B CA 1
ATOM 4565 C C . THR B 1 51 ? -4.109 19.5 -4.91 1 83.31 51 THR B C 1
ATOM 4567 O O . THR B 1 51 ? -3.527 18.844 -4.051 1 83.31 51 THR B O 1
ATOM 4570 N N . GLN B 1 52 ? -4.098 20.766 -5.027 1 87 52 GLN B N 1
ATOM 4571 C CA . GLN B 1 52 ? -3.291 21.531 -4.082 1 87 52 GLN B CA 1
ATOM 4572 C C . GLN B 1 52 ? -3.896 21.484 -2.68 1 87 52 GLN B C 1
ATOM 4574 O O . GLN B 1 52 ? -5.066 21.844 -2.494 1 87 52 GLN B O 1
ATOM 4579 N N . ARG B 1 53 ? -3.096 21.125 -1.77 1 91.5 53 ARG B N 1
ATOM 4580 C CA . ARG B 1 53 ? -3.564 20.969 -0.395 1 91.5 53 ARG B CA 1
ATOM 4581 C C . ARG B 1 53 ? -3.451 22.281 0.37 1 91.5 53 ARG B C 1
ATOM 4583 O O . ARG B 1 53 ? -4.18 22.5 1.34 1 91.5 53 ARG B O 1
ATOM 4590 N N . PHE B 1 54 ? -2.447 23.016 0.029 1 88.69 54 PHE B N 1
ATOM 4591 C CA . PHE B 1 54 ? -2.135 24.328 0.589 1 88.69 54 PHE B CA 1
ATOM 4592 C C . PHE B 1 54 ? -1.658 25.281 -0.499 1 88.69 54 PHE B C 1
ATOM 4594 O O . PHE B 1 54 ? -0.825 24.906 -1.331 1 88.69 54 PHE B O 1
ATOM 4601 N N . SER B 1 55 ? -2.328 26.531 -0.498 1 86 55 SER B N 1
ATOM 4602 C CA . SER B 1 55 ? -1.962 27.344 -1.66 1 86 55 SER B CA 1
ATOM 4603 C C . SER B 1 55 ? -1.539 28.75 -1.249 1 86 55 SER B C 1
ATOM 4605 O O . SER B 1 55 ? -0.436 29.188 -1.576 1 86 55 SER B O 1
ATOM 4607 N N . GLU B 1 56 ? -2.363 29.484 -0.439 1 94.5 56 GLU B N 1
ATOM 4608 C CA . GLU B 1 56 ? -2.094 30.906 -0.197 1 94.5 56 GLU B CA 1
ATOM 4609 C C . GLU B 1 56 ? -1.542 31.125 1.208 1 94.5 56 GLU B C 1
ATOM 4611 O O . GLU B 1 56 ? -2.016 30.516 2.17 1 94.5 56 GLU B O 1
ATOM 4616 N N . LEU B 1 57 ? -0.549 31.984 1.263 1 96.75 57 LEU B N 1
ATOM 4617 C CA . LEU B 1 57 ? 0.121 32.25 2.529 1 96.75 57 LEU B CA 1
ATOM 4618 C C . LEU B 1 57 ? 0.586 33.719 2.592 1 96.75 57 LEU B C 1
ATOM 4620 O O . LEU B 1 57 ? 0.988 34.281 1.575 1 96.75 57 LEU B O 1
ATOM 4624 N N . GLY B 1 58 ? 0.371 34.375 3.67 1 96.81 58 GLY B N 1
ATOM 4625 C CA . GLY B 1 58 ? 0.973 35.656 4.008 1 96.81 58 GLY B CA 1
ATOM 4626 C C . GLY B 1 58 ? 1.778 35.594 5.293 1 96.81 58 GLY B C 1
ATOM 4627 O O . GLY B 1 58 ? 1.51 34.781 6.176 1 96.81 58 GLY B O 1
ATOM 4628 N N . ILE B 1 59 ? 2.838 36.5 5.387 1 96 59 ILE B N 1
ATOM 4629 C CA . ILE B 1 59 ? 3.68 36.5 6.578 1 96 59 ILE B CA 1
ATOM 4630 C C . ILE B 1 59 ? 3.953 37.938 7.02 1 96 59 ILE B C 1
ATOM 4632 O O . ILE B 1 59 ? 4.375 38.781 6.215 1 96 59 ILE B O 1
ATOM 4636 N N . TYR B 1 60 ? 3.654 38.188 8.266 1 93.56 60 TYR B N 1
ATOM 4637 C CA . TYR B 1 60 ? 3.982 39.469 8.914 1 93.56 60 TYR B CA 1
ATOM 4638 C C . TYR B 1 60 ? 4.992 39.25 10.039 1 93.56 60 TYR B C 1
ATOM 4640 O O . TYR B 1 60 ? 4.875 38.281 10.812 1 93.56 60 TYR B O 1
ATOM 4648 N N . ALA B 1 61 ? 6 40.031 10.133 1 90.38 61 ALA B N 1
ATOM 4649 C CA . ALA B 1 61 ? 6.949 40.031 11.242 1 90.38 61 ALA B CA 1
ATOM 4650 C C . ALA B 1 61 ? 6.613 41.156 12.234 1 90.38 61 ALA B C 1
ATOM 4652 O O . ALA B 1 61 ? 6.484 42.312 11.852 1 90.38 61 ALA B O 1
ATOM 4653 N N . LEU B 1 62 ? 6.461 40.719 13.484 1 89.44 62 LEU B N 1
ATOM 4654 C CA . LEU B 1 62 ? 6.125 41.656 14.539 1 89.44 62 LEU B CA 1
ATOM 4655 C C . LEU B 1 62 ? 7.359 42.031 15.367 1 89.44 62 LEU B C 1
ATOM 4657 O O . LEU B 1 62 ? 8.031 41.125 15.906 1 89.44 62 LEU B O 1
ATOM 4661 N N . SER B 1 63 ? 7.672 43.125 15.406 1 84.56 63 SER B N 1
ATOM 4662 C CA . SER B 1 63 ? 8.727 43.719 16.234 1 84.56 63 SER B CA 1
ATOM 4663 C C . SER B 1 63 ? 8.422 45.156 16.609 1 84.56 63 SER B C 1
ATOM 4665 O O . SER B 1 63 ? 7.254 45.531 16.734 1 84.56 63 SER B O 1
ATOM 4667 N N . SER B 1 64 ? 9.422 45.969 16.875 1 77.31 64 SER B N 1
ATOM 4668 C CA . SER B 1 64 ? 9.195 47.375 17.094 1 77.31 64 SER B CA 1
ATOM 4669 C C . SER B 1 64 ? 8.625 48.062 15.844 1 77.31 64 SER B C 1
ATOM 4671 O O . SER B 1 64 ? 7.867 49.031 15.945 1 77.31 64 SER B O 1
ATOM 4673 N N . ARG B 1 65 ? 8.953 47.5 14.75 1 77.12 65 ARG B N 1
ATOM 4674 C CA . ARG B 1 65 ? 8.375 47.906 13.469 1 77.12 65 ARG B CA 1
ATOM 4675 C C . ARG B 1 65 ? 7.699 46.719 12.781 1 77.12 65 ARG B C 1
ATOM 4677 O O . ARG B 1 65 ? 8.336 45.688 12.523 1 77.12 65 ARG B O 1
ATOM 4684 N N . MET B 1 66 ? 6.449 46.938 12.594 1 86.31 66 MET B N 1
ATOM 4685 C CA . MET B 1 66 ? 5.691 45.875 11.914 1 86.31 66 MET B CA 1
ATOM 4686 C C . MET B 1 66 ? 6.012 45.844 10.422 1 86.31 66 MET B C 1
ATOM 4688 O O . MET B 1 66 ? 6.051 46.906 9.781 1 86.31 66 MET B O 1
ATOM 4692 N N . LYS B 1 67 ? 6.375 44.719 9.922 1 86.25 67 LYS B N 1
ATOM 4693 C CA . LYS B 1 67 ? 6.73 44.625 8.508 1 86.25 67 LYS B CA 1
ATOM 4694 C C . LYS B 1 67 ? 6.055 43.438 7.84 1 86.25 67 LYS B C 1
ATOM 4696 O O . LYS B 1 67 ? 6.078 42.344 8.375 1 86.25 67 LYS B O 1
ATOM 4701 N N . CYS B 1 68 ? 5.426 43.719 6.762 1 92.25 68 CYS B N 1
ATOM 4702 C CA . CYS B 1 68 ? 4.918 42.625 5.926 1 92.25 68 CYS B CA 1
ATOM 4703 C C . CYS B 1 68 ? 6.043 42 5.117 1 92.25 68 CYS B C 1
ATOM 4705 O O . CYS B 1 68 ? 6.586 42.625 4.203 1 92.25 68 CYS B O 1
ATOM 4707 N N . ILE B 1 69 ? 6.426 40.812 5.418 1 90.19 69 ILE B N 1
ATOM 4708 C CA . ILE B 1 69 ? 7.547 40.094 4.801 1 90.19 69 ILE B CA 1
ATOM 4709 C C . ILE B 1 69 ? 7.098 39.469 3.488 1 90.19 69 ILE B C 1
ATOM 4711 O O . ILE B 1 69 ? 7.867 39.375 2.529 1 90.19 69 ILE B O 1
ATOM 4715 N N . PHE B 1 70 ? 5.93 38.906 3.455 1 94.69 70 PHE B N 1
ATOM 4716 C CA . PHE B 1 70 ? 5.344 38.219 2.322 1 94.69 70 PHE B CA 1
ATOM 4717 C C . PHE B 1 70 ? 3.836 38.438 2.266 1 94.69 70 PHE B C 1
ATOM 4719 O O . PHE B 1 70 ? 3.084 37.812 3.027 1 94.69 70 PHE B O 1
ATOM 4726 N N . PRO B 1 71 ? 3.379 39.344 1.31 1 95.19 71 PRO B N 1
ATOM 4727 C CA . PRO B 1 71 ? 1.934 39.562 1.212 1 95.19 71 PRO B CA 1
ATOM 4728 C C . PRO B 1 71 ? 1.171 38.312 0.79 1 95.19 71 PRO B C 1
ATOM 4730 O O . PRO B 1 71 ? 1.749 37.406 0.182 1 95.19 71 PRO B O 1
ATOM 4733 N N . ILE B 1 72 ? -0.074 38.188 1.159 1 95.81 72 ILE B N 1
ATOM 4734 C CA . ILE B 1 72 ? -0.875 37 0.888 1 95.81 72 ILE B CA 1
ATOM 4735 C C . ILE B 1 72 ? -0.916 36.75 -0.616 1 95.81 72 ILE B C 1
ATOM 4737 O O . ILE B 1 72 ? -1.313 37.625 -1.394 1 95.81 72 ILE B O 1
ATOM 4741 N N . GLN B 1 73 ? -0.443 35.656 -1.053 1 93.94 73 GLN B N 1
ATOM 4742 C CA . GLN B 1 73 ? -0.408 35.219 -2.447 1 93.94 73 GLN B CA 1
ATOM 4743 C C . GLN B 1 73 ? -0.152 33.719 -2.557 1 93.94 73 GLN B C 1
ATOM 4745 O O . GLN B 1 73 ? 0.145 33.062 -1.557 1 93.94 73 GLN B O 1
ATOM 4750 N N . SER B 1 74 ? -0.327 33.156 -3.729 1 93.25 74 SER B N 1
ATOM 4751 C CA . SER B 1 74 ? -0.081 31.75 -3.965 1 93.25 74 SER B CA 1
ATOM 4752 C C . SER B 1 74 ? 1.396 31.406 -3.797 1 93.25 74 SER B C 1
ATOM 4754 O O . SER B 1 74 ? 2.256 32.031 -4.43 1 93.25 74 SER B O 1
ATOM 4756 N N . VAL B 1 75 ? 1.731 30.5 -2.961 1 93.81 75 VAL B N 1
ATOM 4757 C CA . VAL B 1 75 ? 3.113 30.094 -2.709 1 93.81 75 VAL B CA 1
ATOM 4758 C C . VAL B 1 75 ? 3.66 29.344 -3.918 1 93.81 75 VAL B C 1
ATOM 4760 O O . VAL B 1 75 ? 4.809 29.547 -4.32 1 93.81 75 VAL B O 1
ATOM 4763 N N . LYS B 1 76 ? 2.861 28.469 -4.457 1 89.81 76 LYS B N 1
ATOM 4764 C CA . LYS B 1 76 ? 3.273 27.641 -5.582 1 89.81 76 LYS B CA 1
ATOM 4765 C C . LYS B 1 76 ? 3.725 28.484 -6.762 1 89.81 76 LYS B C 1
ATOM 4767 O O . LYS B 1 76 ? 4.773 28.234 -7.355 1 89.81 76 LYS B O 1
ATOM 4772 N N . ASN B 1 77 ? 2.961 29.547 -7.074 1 87.62 77 ASN B N 1
ATOM 4773 C CA . ASN B 1 77 ? 3.24 30.375 -8.234 1 87.62 77 ASN B CA 1
ATOM 4774 C C . ASN B 1 77 ? 4.355 31.375 -7.945 1 87.62 77 ASN B C 1
ATOM 4776 O O . ASN B 1 77 ? 4.953 31.938 -8.875 1 87.62 77 ASN B O 1
ATOM 4780 N N . ASN B 1 78 ? 4.586 31.641 -6.699 1 90.5 78 ASN B N 1
ATOM 4781 C CA . ASN B 1 78 ? 5.574 32.625 -6.312 1 90.5 78 ASN B CA 1
ATOM 4782 C C . ASN B 1 78 ? 6.586 32.062 -5.32 1 90.5 78 ASN B C 1
ATOM 4784 O O . ASN B 1 78 ? 6.93 32.719 -4.336 1 90.5 78 ASN B O 1
ATOM 4788 N N . TYR B 1 79 ? 7.027 30.906 -5.578 1 91.62 79 TYR B N 1
ATOM 4789 C CA . TYR B 1 79 ? 7.879 30.234 -4.605 1 91.62 79 TYR B CA 1
ATOM 4790 C C . TYR B 1 79 ? 9.227 30.938 -4.477 1 91.62 79 TYR B C 1
ATOM 4792 O O . TYR B 1 79 ? 9.789 31.016 -3.383 1 91.62 79 TYR B O 1
ATOM 4800 N N . GLY B 1 80 ? 9.781 31.422 -5.543 1 88.5 80 GLY B N 1
ATOM 4801 C CA . GLY B 1 80 ? 11.023 32.156 -5.473 1 88.5 80 GLY B CA 1
ATOM 4802 C C . GLY B 1 80 ? 10.945 33.375 -4.57 1 88.5 80 GLY B C 1
ATOM 4803 O O . GLY B 1 80 ? 11.844 33.625 -3.77 1 88.5 80 GLY B O 1
ATOM 4804 N N . LYS B 1 81 ? 9.922 34.125 -4.754 1 90.81 81 LYS B N 1
ATOM 4805 C CA . LYS B 1 81 ? 9.688 35.312 -3.908 1 90.81 81 LYS B CA 1
ATOM 4806 C C . LYS B 1 81 ? 9.547 34.906 -2.441 1 90.81 81 LYS B C 1
ATOM 4808 O O . LYS B 1 81 ? 10.055 35.594 -1.554 1 90.81 81 LYS B O 1
ATOM 4813 N N . PHE B 1 82 ? 8.875 33.812 -2.258 1 93.69 82 PHE B N 1
ATOM 4814 C CA . PHE B 1 82 ? 8.68 33.312 -0.904 1 93.69 82 PHE B CA 1
ATOM 4815 C C . PHE B 1 82 ? 10.008 32.969 -0.257 1 93.69 82 PHE B C 1
ATOM 4817 O O . PHE B 1 82 ? 10.289 33.375 0.868 1 93.69 82 PHE B O 1
ATOM 4824 N N . GLN B 1 83 ? 10.797 32.219 -0.963 1 90.81 83 GLN B N 1
ATOM 4825 C CA . GLN B 1 83 ? 12.094 31.797 -0.438 1 90.81 83 GLN B CA 1
ATOM 4826 C C . GLN B 1 83 ? 12.961 33 -0.105 1 90.81 83 GLN B C 1
ATOM 4828 O O . GLN B 1 83 ? 13.625 33.031 0.934 1 90.81 83 GLN B O 1
ATOM 4833 N N . PHE B 1 84 ? 12.906 33.969 -0.95 1 89 84 PHE B N 1
ATOM 4834 C CA . PHE B 1 84 ? 13.68 35.188 -0.745 1 89 84 PHE B CA 1
ATOM 4835 C C . PHE B 1 84 ? 13.203 35.906 0.502 1 89 84 PHE B C 1
ATOM 4837 O O . PHE B 1 84 ? 14.016 36.406 1.281 1 89 84 PHE B O 1
ATOM 4844 N N . SER B 1 85 ? 11.945 36 0.644 1 91.25 85 SER B N 1
ATOM 4845 C CA . SER B 1 85 ? 11.359 36.688 1.802 1 91.25 85 SER B CA 1
ATOM 4846 C C . SER B 1 85 ? 11.773 36 3.102 1 91.25 85 SER B C 1
ATOM 4848 O O . SER B 1 85 ? 12.086 36.688 4.09 1 91.25 85 SER B O 1
ATOM 4850 N N . ILE B 1 86 ? 11.789 34.688 3.104 1 91.25 86 ILE B N 1
ATOM 4851 C CA . ILE B 1 86 ? 12.18 33.938 4.285 1 91.25 86 ILE B CA 1
ATOM 4852 C C . ILE B 1 86 ? 13.656 34.156 4.59 1 91.25 86 ILE B C 1
ATOM 4854 O O . ILE B 1 86 ? 14.039 34.344 5.746 1 91.25 86 ILE B O 1
ATOM 4858 N N . GLU B 1 87 ? 14.422 34.188 3.578 1 86.75 87 GLU B N 1
ATOM 4859 C CA . GLU B 1 87 ? 15.852 34.438 3.748 1 86.75 87 GLU B CA 1
ATOM 4860 C C . GLU B 1 87 ? 16.094 35.812 4.328 1 86.75 87 GLU B C 1
ATOM 4862 O O . GLU B 1 87 ? 16.953 36 5.203 1 86.75 87 GLU B O 1
ATOM 4867 N N . CYS B 1 88 ? 15.352 36.75 3.883 1 83.56 88 CYS B N 1
ATOM 4868 C CA . CYS B 1 88 ? 15.461 38.125 4.383 1 83.56 88 CYS B CA 1
ATOM 4869 C C . CYS B 1 88 ? 15.086 38.188 5.859 1 83.56 88 CYS B C 1
ATOM 4871 O O . CYS B 1 88 ? 15.742 38.875 6.637 1 83.56 88 CYS B O 1
ATOM 4873 N N . MET B 1 89 ? 14.125 37.469 6.145 1 83.5 89 MET B N 1
ATOM 4874 C CA . MET B 1 89 ? 13.664 37.469 7.531 1 83.5 89 MET B CA 1
ATOM 4875 C C . MET B 1 89 ? 14.711 36.844 8.453 1 83.5 89 MET B C 1
ATOM 4877 O O . MET B 1 89 ? 14.945 37.344 9.555 1 83.5 89 MET B O 1
ATOM 4881 N N . GLN B 1 90 ? 15.359 35.844 7.988 1 83.62 90 GLN B N 1
ATOM 4882 C CA . GLN B 1 90 ? 16.391 35.156 8.773 1 83.62 90 GLN B CA 1
ATOM 4883 C C . GLN B 1 90 ? 17.625 36.031 8.953 1 83.62 90 GLN B C 1
ATOM 4885 O O . GLN B 1 90 ? 18.312 35.938 9.969 1 83.62 90 GLN B O 1
ATOM 4890 N N . ASN B 1 91 ? 17.844 36.844 8 1 76.81 91 ASN B N 1
ATOM 4891 C CA . ASN B 1 91 ? 19.062 37.625 8.016 1 76.81 91 ASN B CA 1
ATOM 4892 C C . ASN B 1 91 ? 18.828 39.031 8.633 1 76.81 91 ASN B C 1
ATOM 4894 O O . ASN B 1 91 ? 19.781 39.781 8.828 1 76.81 91 ASN B O 1
ATOM 4898 N N . THR B 1 92 ? 17.625 39.344 8.711 1 65.94 92 THR B N 1
ATOM 4899 C CA . THR B 1 92 ? 17.359 40.688 9.219 1 65.94 92 THR B CA 1
ATOM 4900 C C . THR B 1 92 ? 17.578 40.75 10.734 1 65.94 92 THR B C 1
ATOM 4902 O O . THR B 1 92 ? 16.797 40.156 11.492 1 65.94 92 THR B O 1
ATOM 4905 N N . THR B 1 93 ? 18.859 41 11.195 1 56.62 93 THR B N 1
ATOM 4906 C CA . THR B 1 93 ? 19.219 41.219 12.586 1 56.62 93 THR B CA 1
ATOM 4907 C C . THR B 1 93 ? 18.406 42.375 13.172 1 56.62 93 THR B C 1
ATOM 4909 O O . THR B 1 93 ? 18.156 42.438 14.375 1 56.62 93 THR B O 1
ATOM 4912 N N . ALA B 1 94 ? 18.156 43.25 12.258 1 52.94 94 ALA B N 1
ATOM 4913 C CA . ALA B 1 94 ? 17.516 44.5 12.68 1 52.94 94 ALA B CA 1
ATOM 4914 C C . ALA B 1 94 ? 16.125 44.25 13.258 1 52.94 94 ALA B C 1
ATOM 4916 O O . ALA B 1 94 ? 15.648 45 14.109 1 52.94 94 ALA B O 1
ATOM 4917 N N . LEU B 1 95 ? 15.516 43.188 12.781 1 56.09 95 LEU B N 1
ATOM 4918 C CA . LEU B 1 95 ? 14.164 42.875 13.25 1 56.09 95 LEU B CA 1
ATOM 4919 C C . LEU B 1 95 ? 14.18 42.375 14.695 1 56.09 95 LEU B C 1
ATOM 4921 O O . LEU B 1 95 ? 13.18 42.5 15.398 1 56.09 95 LEU B O 1
ATOM 4925 N N . PHE B 1 96 ? 15.414 41.875 15.156 1 57.19 96 PHE B N 1
ATOM 4926 C CA . PHE B 1 96 ? 15.492 41.219 16.453 1 57.19 96 PHE B CA 1
ATOM 4927 C C . PHE B 1 96 ? 15.984 42.188 17.516 1 57.19 96 PHE B C 1
ATOM 4929 O O . PHE B 1 96 ? 15.945 41.906 18.719 1 57.19 96 PHE B O 1
ATOM 4936 N N . THR B 1 97 ? 16.688 43.25 17.031 1 49.88 97 THR B N 1
ATOM 4937 C CA . THR B 1 97 ? 17.484 44.031 17.969 1 49.88 97 THR B CA 1
ATOM 4938 C C . THR B 1 97 ? 16.578 44.844 18.891 1 49.88 97 THR B C 1
ATOM 4940 O O . THR B 1 97 ? 17.047 45.469 19.844 1 49.88 97 THR B O 1
ATOM 4943 N N . GLY B 1 98 ? 15.328 44.969 18.625 1 49.22 98 GLY B N 1
ATOM 4944 C CA . GLY B 1 98 ? 14.781 46.031 19.469 1 49.22 98 GLY B CA 1
ATOM 4945 C C . GLY B 1 98 ? 14.078 45.5 20.703 1 49.22 98 GLY B C 1
ATOM 4946 O O . GLY B 1 98 ? 13.547 44.406 20.703 1 49.22 98 GLY B O 1
ATOM 4947 N N . LYS B 1 99 ? 14.641 45.75 21.844 1 53.38 99 LYS B N 1
ATOM 4948 C CA . LYS B 1 99 ? 14.055 45.562 23.172 1 53.38 99 LYS B CA 1
ATOM 4949 C C . LYS B 1 99 ? 12.57 45.906 23.156 1 53.38 99 LYS B C 1
ATOM 4951 O O . LYS B 1 99 ? 11.859 45.625 24.125 1 53.38 99 LYS B O 1
ATOM 4956 N N . GLU B 1 100 ? 12.133 46.594 22.094 1 60.47 100 GLU B N 1
ATOM 4957 C CA . GLU B 1 100 ? 10.82 47.219 22.219 1 60.47 100 GLU B CA 1
ATOM 4958 C C . GLU B 1 100 ? 9.719 46.312 21.703 1 60.47 100 GLU B C 1
ATOM 4960 O O . GLU B 1 100 ? 9.906 45.594 20.703 1 60.47 100 GLU B O 1
ATOM 4965 N N . THR B 1 101 ? 8.75 45.938 22.531 1 69.88 101 THR B N 1
ATOM 4966 C CA . THR B 1 101 ? 7.492 45.25 22.297 1 69.88 101 THR B CA 1
ATOM 4967 C C . THR B 1 101 ? 6.574 46.062 21.391 1 69.88 101 THR B C 1
ATOM 4969 O O . THR B 1 101 ? 6.828 47.25 21.141 1 69.88 101 THR B O 1
ATOM 4972 N N . PHE B 1 102 ? 5.863 45.438 20.578 1 76.06 102 PHE B N 1
ATOM 4973 C CA . PHE B 1 102 ? 4.883 46.125 19.766 1 76.06 102 PHE B CA 1
ATOM 4974 C C . PHE B 1 102 ? 3.631 46.438 20.578 1 76.06 102 PHE B C 1
ATOM 4976 O O . PHE B 1 102 ? 3.318 45.75 21.547 1 76.06 102 PHE B O 1
ATOM 4983 N N . GLN B 1 103 ? 3.049 47.625 20.219 1 80.62 103 GLN B N 1
ATOM 4984 C CA . GLN B 1 103 ? 1.817 48.062 20.875 1 80.62 103 GLN B CA 1
ATOM 4985 C C . GLN B 1 103 ? 0.594 47.438 20.219 1 80.62 103 GLN B C 1
ATOM 4987 O O . GLN B 1 103 ? 0.654 47.031 19.047 1 80.62 103 GLN B O 1
ATOM 4992 N N . THR B 1 104 ? -0.438 47.375 20.922 1 84.44 104 THR B N 1
ATOM 4993 C CA . THR B 1 104 ? -1.689 46.75 20.469 1 84.44 104 THR B CA 1
ATOM 4994 C C . THR B 1 104 ? -2.213 47.469 19.219 1 84.44 104 THR B C 1
ATOM 4996 O O . THR B 1 104 ? -2.762 46.812 18.328 1 84.44 104 THR B O 1
ATOM 4999 N N . ASP B 1 105 ? -2.014 48.75 19.172 1 85.69 105 ASP B N 1
ATOM 5000 C CA . ASP B 1 105 ? -2.496 49.531 18.016 1 85.69 105 ASP B CA 1
ATOM 5001 C C . ASP B 1 105 ? -1.759 49.125 16.75 1 85.69 105 ASP B C 1
ATOM 5003 O O . ASP B 1 105 ? -2.355 49.062 15.672 1 85.69 105 ASP B O 1
ATOM 5007 N N . GLN B 1 106 ? -0.532 48.938 16.906 1 89.06 106 GLN B N 1
ATOM 5008 C CA . GLN B 1 106 ? 0.264 48.5 15.766 1 89.06 106 GLN B CA 1
ATOM 5009 C C . GLN B 1 106 ? -0.18 47.125 15.258 1 89.06 106 GLN B C 1
ATOM 5011 O O . GLN B 1 106 ? -0.228 46.906 14.047 1 89.06 106 GLN B O 1
ATOM 5016 N N . LEU B 1 107 ? -0.49 46.281 16.188 1 92.94 107 LEU B N 1
ATOM 5017 C CA . LEU B 1 107 ? -0.96 44.938 15.828 1 92.94 107 LEU B CA 1
ATOM 5018 C C . LEU B 1 107 ? -2.301 45.031 15.109 1 92.94 107 LEU B C 1
ATOM 5020 O O . LEU B 1 107 ? -2.521 44.312 14.117 1 92.94 107 LEU B O 1
ATOM 5024 N N . SER B 1 108 ? -3.184 45.875 15.57 1 92.69 108 SER B N 1
ATOM 5025 C CA . SER B 1 108 ? -4.477 46.062 14.922 1 92.69 108 SER B CA 1
ATOM 5026 C C . SER B 1 108 ? -4.312 46.562 13.492 1 92.69 108 SER B C 1
ATOM 5028 O O . SER B 1 108 ? -5.035 46.125 12.594 1 92.69 108 SER B O 1
ATOM 5030 N N . GLU B 1 109 ? -3.377 47.469 13.328 1 92.06 109 GLU B N 1
ATOM 5031 C CA . GLU B 1 109 ? -3.117 48 11.992 1 92.06 109 GLU B CA 1
ATOM 5032 C C . GLU B 1 109 ? -2.592 46.906 11.055 1 92.06 109 GLU B C 1
ATOM 5034 O O . GLU B 1 109 ? -2.971 46.844 9.883 1 92.06 109 GLU B O 1
ATOM 5039 N N . SER B 1 110 ? -1.69 46.156 11.602 1 93.38 110 SER B N 1
ATOM 5040 C CA . SER B 1 110 ? -1.134 45.062 10.797 1 93.38 110 SER B CA 1
ATOM 5041 C C . SER B 1 110 ? -2.205 44.062 10.422 1 93.38 110 SER B C 1
ATOM 5043 O O . SER B 1 110 ? -2.197 43.531 9.312 1 93.38 110 SER B O 1
ATOM 5045 N N . LEU B 1 111 ? -3.105 43.719 11.32 1 94.62 111 LEU B N 1
ATOM 5046 C CA . LEU B 1 111 ? -4.207 42.812 11.055 1 94.62 111 LEU B CA 1
ATOM 5047 C C . LEU B 1 111 ? -5.141 43.375 9.984 1 94.62 111 LEU B C 1
ATOM 5049 O O . LEU B 1 111 ? -5.574 42.625 9.094 1 94.62 111 LEU B O 1
ATOM 5053 N N . GLN B 1 112 ? -5.395 44.625 10.094 1 93.81 112 GLN B N 1
ATOM 5054 C CA . GLN B 1 112 ? -6.23 45.281 9.094 1 93.81 112 GLN B CA 1
ATOM 5055 C C . GLN B 1 112 ? -5.574 45.25 7.715 1 93.81 112 GLN B C 1
ATOM 5057 O O . GLN B 1 112 ? -6.25 45.031 6.703 1 93.81 112 GLN B O 1
ATOM 5062 N N . ASP B 1 113 ? -4.32 45.531 7.723 1 94.31 113 ASP B N 1
ATOM 5063 C CA . ASP B 1 113 ? -3.572 45.469 6.473 1 94.31 113 ASP B CA 1
ATOM 5064 C C . ASP B 1 113 ? -3.646 44.062 5.871 1 94.31 113 ASP B C 1
ATOM 5066 O O . ASP B 1 113 ? -3.818 43.906 4.66 1 94.31 113 ASP B O 1
ATOM 5070 N N . ALA B 1 114 ? -3.459 43.031 6.695 1 94.94 114 ALA B N 1
ATOM 5071 C CA . ALA B 1 114 ? -3.527 41.656 6.254 1 94.94 114 ALA B CA 1
ATOM 5072 C C . ALA B 1 114 ? -4.891 41.344 5.641 1 94.94 114 ALA B C 1
ATOM 5074 O O . ALA B 1 114 ? -4.973 40.688 4.605 1 94.94 114 ALA B O 1
ATOM 5075 N N . ILE B 1 115 ? -5.984 41.781 6.215 1 94.38 115 ILE B N 1
ATOM 5076 C CA . ILE B 1 115 ? -7.344 41.562 5.73 1 94.38 115 ILE B CA 1
ATOM 5077 C C . ILE B 1 115 ? -7.543 42.281 4.398 1 94.38 115 ILE B C 1
ATOM 5079 O O . ILE B 1 115 ? -8.156 41.719 3.48 1 94.38 115 ILE B O 1
ATOM 5083 N N . GLN B 1 116 ? -7.008 43.469 4.348 1 94 116 GLN B N 1
ATOM 5084 C CA . GLN B 1 116 ? -7.109 44.219 3.102 1 94 116 GLN B CA 1
ATOM 5085 C C . GLN B 1 116 ? -6.387 43.5 1.964 1 94 116 GLN B C 1
ATOM 5087 O O . GLN B 1 116 ? -6.883 43.469 0.836 1 94 116 GLN B O 1
ATOM 5092 N N . GLN B 1 117 ? -5.238 43.031 2.248 1 94.81 117 GLN B N 1
ATOM 5093 C CA . GLN B 1 117 ? -4.5 42.25 1.258 1 94.81 117 GLN B CA 1
ATOM 5094 C C . GLN B 1 117 ? -5.309 41.031 0.801 1 94.81 117 GLN B C 1
ATOM 5096 O O . GLN B 1 117 ? -5.363 40.75 -0.393 1 94.81 117 GLN B O 1
ATOM 5101 N N . TYR B 1 118 ? -5.918 40.375 1.747 1 94.56 118 TYR B N 1
ATOM 5102 C CA . TYR B 1 118 ? -6.762 39.219 1.485 1 94.56 118 TYR B CA 1
ATOM 5103 C C . TYR B 1 118 ? -7.914 39.562 0.556 1 94.56 118 TYR B C 1
ATOM 5105 O O . TYR B 1 118 ? -8.156 38.875 -0.436 1 94.56 118 TYR B O 1
ATOM 5113 N N . GLU B 1 119 ? -8.523 40.625 0.821 1 93.12 119 GLU B N 1
ATOM 5114 C CA . GLU B 1 119 ? -9.656 41.031 0.01 1 93.12 119 GLU B CA 1
ATOM 5115 C C . GLU B 1 119 ? -9.211 41.406 -1.403 1 93.12 119 GLU B C 1
ATOM 5117 O O . GLU B 1 119 ? -9.844 41 -2.383 1 93.12 119 GLU B O 1
ATOM 5122 N N . THR B 1 120 ? -8.156 42.156 -1.437 1 93.81 120 THR B N 1
ATOM 5123 C CA . THR B 1 120 ? -7.645 42.594 -2.734 1 93.81 120 THR B CA 1
ATOM 5124 C C . THR B 1 120 ? -7.242 41.375 -3.58 1 93.81 120 THR B C 1
ATOM 5126 O O . THR B 1 120 ? -7.535 41.312 -4.777 1 93.81 120 THR B O 1
ATOM 5129 N N . TYR B 1 121 ? -6.629 40.469 -2.959 1 93.44 121 TYR B N 1
ATOM 5130 C CA . TYR B 1 121 ? -6.16 39.281 -3.654 1 93.44 121 TYR B CA 1
ATOM 5131 C C . TYR B 1 121 ? -7.328 38.469 -4.219 1 93.44 121 TYR B C 1
ATOM 5133 O O . TYR B 1 121 ? -7.332 38.125 -5.398 1 93.44 121 TYR B O 1
ATOM 5141 N N . TYR B 1 122 ? -8.344 38.188 -3.498 1 92.5 122 TYR B N 1
ATOM 5142 C CA . TYR B 1 122 ? -9.414 37.281 -3.91 1 92.5 122 TYR B CA 1
ATOM 5143 C C . TYR B 1 122 ? -10.453 38 -4.742 1 92.5 122 TYR B C 1
ATOM 5145 O O . TYR B 1 122 ? -11.227 37.375 -5.477 1 92.5 122 TYR B O 1
ATOM 5153 N N . GLN B 1 123 ? -10.477 39.312 -4.605 1 91.94 123 GLN B N 1
ATOM 5154 C CA . GLN B 1 123 ? -11.312 40.094 -5.52 1 91.94 123 GLN B CA 1
ATOM 5155 C C . GLN B 1 123 ? -10.883 39.875 -6.969 1 91.94 123 GLN B C 1
ATOM 5157 O O . GLN B 1 123 ? -11.711 39.844 -7.875 1 91.94 123 GLN B O 1
ATOM 5162 N N . GLY B 1 124 ? -9.625 39.75 -7.102 1 89.75 124 GLY B N 1
ATOM 5163 C CA . GLY B 1 124 ? -9.078 39.5 -8.43 1 89.75 124 GLY B CA 1
ATOM 5164 C C . GLY B 1 124 ? -9.094 38.062 -8.828 1 89.75 124 GLY B C 1
ATOM 5165 O O . GLY B 1 124 ? -9.188 37.719 -10.016 1 89.75 124 GLY B O 1
ATOM 5166 N N . ALA B 1 125 ? -9.031 37.188 -7.906 1 85.5 125 ALA B N 1
ATOM 5167 C CA . ALA B 1 125 ? -8.82 35.75 -8.188 1 85.5 125 ALA B CA 1
ATOM 5168 C C . ALA B 1 125 ? -10.148 35.031 -8.352 1 85.5 125 ALA B C 1
ATOM 5170 O O . ALA B 1 125 ? -10.289 34.156 -9.227 1 85.5 125 ALA B O 1
ATOM 5171 N N . ILE B 1 126 ? -11.18 35.312 -7.496 1 87.12 126 ILE B N 1
ATOM 5172 C CA . ILE B 1 126 ? -12.453 34.594 -7.5 1 87.12 126 ILE B CA 1
ATOM 5173 C C . ILE B 1 126 ? -13.602 35.594 -7.617 1 87.12 126 ILE B C 1
ATOM 5175 O O . ILE B 1 126 ? -13.734 36.5 -6.797 1 87.12 126 ILE B O 1
ATOM 5179 N N . GLN B 1 127 ? -14.477 35.375 -8.508 1 87 127 GLN B N 1
ATOM 5180 C CA . GLN B 1 127 ? -15.523 36.312 -8.859 1 87 127 GLN B CA 1
ATOM 5181 C C . GLN B 1 127 ? -16.578 36.406 -7.754 1 87 127 GLN B C 1
ATOM 5183 O O . GLN B 1 127 ? -16.969 37.5 -7.363 1 87 127 GLN B O 1
ATOM 5188 N N . HIS B 1 128 ? -16.938 35.281 -7.184 1 87.44 128 HIS B N 1
ATOM 5189 C CA . HIS B 1 128 ? -18 35.281 -6.184 1 87.44 128 HIS B CA 1
ATOM 5190 C C . HIS B 1 128 ? -17.422 35.25 -4.77 1 87.44 128 HIS B C 1
ATOM 5192 O O . HIS B 1 128 ? -16.719 34.312 -4.391 1 87.44 128 HIS B O 1
ATOM 5198 N N . LYS B 1 129 ? -17.734 36.25 -4.004 1 86.38 129 LYS B N 1
ATOM 5199 C CA . LYS B 1 129 ? -17.203 36.438 -2.656 1 86.38 129 LYS B CA 1
ATOM 5200 C C . LYS B 1 129 ? -17.516 35.219 -1.771 1 86.38 129 LYS B C 1
ATOM 5202 O O . LYS B 1 129 ? -16.75 34.906 -0.867 1 86.38 129 LYS B O 1
ATOM 5207 N N . GLU B 1 130 ? -18.641 34.594 -2.053 1 82.88 130 GLU B N 1
ATOM 5208 C CA . GLU B 1 130 ? -19.078 33.438 -1.252 1 82.88 130 GLU B CA 1
ATOM 5209 C C . GLU B 1 130 ? -18.141 32.25 -1.438 1 82.88 130 GLU B C 1
ATOM 5211 O O . GLU B 1 130 ? -18.094 31.359 -0.6 1 82.88 130 GLU B O 1
ATOM 5216 N N . GLU B 1 131 ? -17.344 32.375 -2.447 1 86 131 GLU B N 1
ATOM 5217 C CA . GLU B 1 131 ? -16.453 31.266 -2.768 1 86 131 GLU B CA 1
ATOM 5218 C C . GLU B 1 131 ? -15.039 31.516 -2.254 1 86 131 GLU B C 1
ATOM 5220 O O . GLU B 1 131 ? -14.164 30.656 -2.377 1 86 131 GLU B O 1
ATOM 5225 N N . TRP B 1 132 ? -14.867 32.781 -1.601 1 89.25 132 TRP B N 1
ATOM 5226 C CA . TRP B 1 132 ? -13.547 33.062 -1.063 1 89.25 132 TRP B CA 1
ATOM 5227 C C . TRP B 1 132 ? -13.188 32.094 0.054 1 89.25 132 TRP B C 1
ATOM 5229 O O . TRP B 1 132 ? -14.023 31.766 0.901 1 89.25 132 TRP B O 1
ATOM 5239 N N . PRO B 1 133 ? -11.961 31.516 0.002 1 90.62 133 PRO B N 1
ATOM 5240 C CA . PRO B 1 133 ? -11.555 30.688 1.139 1 90.62 133 PRO B CA 1
ATOM 5241 C C . PRO B 1 133 ? -11.539 31.469 2.457 1 90.62 133 PRO B C 1
ATOM 5243 O O . PRO B 1 133 ? -11.359 32.688 2.459 1 90.62 133 PRO B O 1
ATOM 5246 N N . GLN B 1 134 ? -11.773 30.797 3.492 1 90.31 134 GLN B N 1
ATOM 5247 C CA . GLN B 1 134 ? -11.695 31.422 4.812 1 90.31 134 GLN B CA 1
ATOM 5248 C C . GLN B 1 134 ? -10.258 31.766 5.18 1 90.31 134 GLN B C 1
ATOM 5250 O O . GLN B 1 134 ? -9.32 31.109 4.719 1 90.31 134 GLN B O 1
ATOM 5255 N N . LEU B 1 135 ? -10.164 32.781 5.98 1 94.31 135 LEU B N 1
ATOM 5256 C CA . LEU B 1 135 ? -8.844 33.219 6.41 1 94.31 135 LEU B CA 1
ATOM 5257 C C . LEU B 1 135 ? -8.531 32.719 7.812 1 94.31 135 LEU B C 1
ATOM 5259 O O . LEU B 1 135 ? -9.344 32.844 8.727 1 94.31 135 LEU B O 1
ATOM 5263 N N . GLN B 1 136 ? -7.434 32 7.938 1 95.25 136 GLN B N 1
ATOM 5264 C CA . GLN B 1 136 ? -6.941 31.578 9.242 1 95.25 136 GLN B CA 1
ATOM 5265 C C . GLN B 1 136 ? -5.672 32.344 9.625 1 95.25 136 GLN B C 1
ATOM 5267 O O . GLN B 1 136 ? -4.727 32.406 8.836 1 95.25 136 GLN B O 1
ATOM 5272 N N . ILE B 1 137 ? -5.711 32.875 10.82 1 96.5 137 ILE B N 1
ATOM 5273 C CA . ILE B 1 137 ? -4.586 33.656 11.297 1 96.5 137 ILE B CA 1
ATOM 5274 C C . ILE B 1 137 ? -3.816 32.906 12.359 1 96.5 137 ILE B C 1
ATOM 5276 O O . ILE B 1 137 ? -4.418 32.281 13.258 1 96.5 137 ILE B O 1
ATOM 5280 N N . MET B 1 138 ? -2.504 32.875 12.227 1 96.94 138 MET B N 1
ATOM 5281 C CA . MET B 1 138 ? -1.669 32.156 13.195 1 96.94 138 MET B CA 1
ATOM 5282 C C . MET B 1 138 ? -0.601 33.094 13.766 1 96.94 138 MET B C 1
ATOM 5284 O O . MET B 1 138 ? 0.163 33.688 13.016 1 96.94 138 MET B O 1
ATOM 5288 N N . PHE B 1 139 ? -0.571 33.156 15.094 1 96.69 139 PHE B N 1
ATOM 5289 C CA . PHE B 1 139 ? 0.469 33.906 15.797 1 96.69 139 PHE B CA 1
ATOM 5290 C C . PHE B 1 139 ? 1.517 32.969 16.375 1 96.69 139 PHE B C 1
ATOM 5292 O O . PHE B 1 139 ? 1.177 31.938 16.938 1 96.69 139 PHE B O 1
ATOM 5299 N N . PHE B 1 140 ? 2.766 33.281 16.141 1 96.12 140 PHE B N 1
ATOM 5300 C CA . PHE B 1 140 ? 3.865 32.594 16.797 1 96.12 140 PHE B CA 1
ATOM 5301 C C . PHE B 1 140 ? 4.625 33.562 17.719 1 96.12 140 PHE B C 1
ATOM 5303 O O . PHE B 1 140 ? 5.133 34.594 17.281 1 96.12 140 PHE B O 1
ATOM 5310 N N . SER B 1 141 ? 4.629 33.25 19 1 93.88 141 SER B N 1
ATOM 5311 C CA . SER B 1 141 ? 5.277 34.125 19.969 1 93.88 141 SER B CA 1
ATOM 5312 C C . SER B 1 141 ? 5.918 33.344 21.109 1 93.88 141 SER B C 1
ATOM 5314 O O . SER B 1 141 ? 5.398 32.312 21.516 1 93.88 141 SER B O 1
ATOM 5316 N N . ALA B 1 142 ? 7.051 33.812 21.531 1 92.56 142 ALA B N 1
ATOM 5317 C CA . ALA B 1 142 ? 7.703 33.219 22.703 1 92.56 142 ALA B CA 1
ATOM 5318 C C . ALA B 1 142 ? 7.34 33.969 23.984 1 92.56 142 ALA B C 1
ATOM 5320 O O . ALA B 1 142 ? 7.832 33.656 25.062 1 92.56 142 ALA B O 1
ATOM 5321 N N . GLN B 1 143 ? 6.469 34.969 23.875 1 90.69 143 GLN B N 1
ATOM 5322 C CA . GLN B 1 143 ? 6 35.75 25.031 1 90.69 143 GLN B CA 1
ATOM 5323 C C . GLN B 1 143 ? 5.086 34.906 25.906 1 90.69 143 GLN B C 1
ATOM 5325 O O . GLN B 1 143 ? 4.539 33.906 25.469 1 90.69 143 GLN B O 1
ATOM 5330 N N . PRO B 1 144 ? 4.996 35.344 27.188 1 90.44 144 PRO B N 1
ATOM 5331 C CA . PRO B 1 144 ? 4.016 34.656 28.016 1 90.44 144 PRO B CA 1
ATOM 5332 C C . PRO B 1 144 ? 2.615 34.656 27.406 1 90.44 144 PRO B C 1
ATOM 5334 O O . PRO B 1 144 ? 2.201 35.656 26.828 1 90.44 144 PRO B O 1
ATOM 5337 N N . ALA B 1 145 ? 1.91 33.625 27.562 1 92.19 145 ALA B N 1
ATOM 5338 C CA . ALA B 1 145 ? 0.613 33.406 26.922 1 92.19 145 ALA B CA 1
ATOM 5339 C C . ALA B 1 145 ? -0.365 34.531 27.281 1 92.19 145 ALA B C 1
ATOM 5341 O O . ALA B 1 145 ? -1.067 35.062 26.406 1 92.19 145 ALA B O 1
ATOM 5342 N N . GLN B 1 146 ? -0.382 34.938 28.469 1 92.31 146 GLN B N 1
ATOM 5343 C CA . GLN B 1 146 ? -1.342 35.938 28.938 1 92.31 146 GLN B CA 1
ATOM 5344 C C . GLN B 1 146 ? -1.124 37.281 28.234 1 92.31 146 GLN B C 1
ATOM 5346 O O . GLN B 1 146 ? -2.086 37.938 27.844 1 92.31 146 GLN B O 1
ATOM 5351 N N . LYS B 1 147 ? 0.068 37.594 28.047 1 90.75 147 LYS B N 1
ATOM 5352 C CA . LYS B 1 147 ? 0.409 38.875 27.453 1 90.75 147 LYS B CA 1
ATOM 5353 C C . LYS B 1 147 ? 0.002 38.906 25.984 1 90.75 147 LYS B C 1
ATOM 5355 O O . LYS B 1 147 ? -0.694 39.844 25.547 1 90.75 147 LYS B O 1
ATOM 5360 N N . ILE B 1 148 ? 0.448 37.938 25.281 1 92.38 148 ILE B N 1
ATOM 5361 C CA . ILE B 1 148 ? 0.206 37.938 23.844 1 92.38 148 ILE B CA 1
ATOM 5362 C C . ILE B 1 148 ? -1.281 37.719 23.562 1 92.38 148 ILE B C 1
ATOM 5364 O O . ILE B 1 148 ? -1.841 38.312 22.641 1 92.38 148 ILE B O 1
ATOM 5368 N N . VAL B 1 149 ? -1.943 36.875 24.266 1 94 149 VAL B N 1
ATOM 5369 C CA . VAL B 1 149 ? -3.359 36.594 24.062 1 94 149 VAL B CA 1
ATOM 5370 C C . VAL B 1 149 ? -4.184 37.844 24.312 1 94 149 VAL B C 1
ATOM 5372 O O . VAL B 1 149 ? -5.109 38.156 23.562 1 94 149 VAL B O 1
ATOM 5375 N N . LYS B 1 150 ? -3.807 38.531 25.312 1 91.94 150 LYS B N 1
ATOM 5376 C CA . LYS B 1 150 ? -4.5 39.781 25.609 1 91.94 150 LYS B CA 1
ATOM 5377 C C . LYS B 1 150 ? -4.328 40.781 24.469 1 91.94 150 LYS B C 1
ATOM 5379 O O . LYS B 1 150 ? -5.293 41.438 24.062 1 91.94 150 LYS B O 1
ATOM 5384 N N . SER B 1 151 ? -3.127 40.906 24.031 1 92.12 151 SER B N 1
ATOM 5385 C CA . SER B 1 151 ? -2.836 41.844 22.938 1 92.12 151 SER B CA 1
ATOM 5386 C C . SER B 1 151 ? -3.627 41.469 21.688 1 92.12 151 SER B C 1
ATOM 5388 O O . SER B 1 151 ? -4.141 42.344 20.984 1 92.12 151 SER B O 1
ATOM 5390 N N . VAL B 1 152 ? -3.709 40.156 21.391 1 94 152 VAL B N 1
ATOM 5391 C CA . VAL B 1 152 ? -4.41 39.656 20.203 1 94 152 VAL B CA 1
ATOM 5392 C C . VAL B 1 152 ? -5.91 39.906 20.359 1 94 152 VAL B C 1
ATOM 5394 O O . VAL B 1 152 ? -6.574 40.375 19.438 1 94 152 VAL B O 1
ATOM 5397 N N . GLU B 1 153 ? -6.41 39.594 21.516 1 92.81 153 GLU B N 1
ATOM 5398 C CA . GLU B 1 153 ? -7.832 39.781 21.797 1 92.81 153 GLU B CA 1
ATOM 5399 C C . GLU B 1 153 ? -8.234 41.25 21.609 1 92.81 153 GLU B C 1
ATOM 5401 O O . GLU B 1 153 ? -9.25 41.562 20.984 1 92.81 153 GLU B O 1
ATOM 5406 N N . GLU B 1 154 ? -7.418 42.125 22.141 1 91.06 154 GLU B N 1
ATOM 5407 C CA . GLU B 1 154 ? -7.68 43.562 22.047 1 91.06 154 GLU B CA 1
ATOM 5408 C C . GLU B 1 154 ? -7.613 44.031 20.609 1 91.06 154 GLU B C 1
ATOM 5410 O O . GLU B 1 154 ? -8.422 44.844 20.172 1 91.06 154 GLU B O 1
ATOM 5415 N N . SER B 1 155 ? -6.668 43.531 19.953 1 92.19 155 SER B N 1
ATOM 5416 C CA . SER B 1 155 ? -6.508 43.906 18.547 1 92.19 155 SER B CA 1
ATOM 5417 C C . SER B 1 155 ? -7.668 43.406 17.703 1 92.19 155 SER B C 1
ATOM 5419 O O . SER B 1 155 ? -8.117 44.094 16.781 1 92.19 155 SER B O 1
ATOM 5421 N N . LEU B 1 156 ? -8.156 42.188 17.938 1 91.38 156 LEU B N 1
ATOM 5422 C CA . LEU B 1 156 ? -9.25 41.594 17.188 1 91.38 156 LEU B CA 1
ATOM 5423 C C . LEU B 1 156 ? -10.555 42.344 17.438 1 91.38 156 LEU B C 1
ATOM 5425 O O . LEU B 1 156 ? -11.445 42.344 16.578 1 91.38 156 LEU B O 1
ATOM 5429 N N . SER B 1 157 ? -10.656 42.906 18.594 1 89 157 SER B N 1
ATOM 5430 C CA . SER B 1 157 ? -11.867 43.625 18.938 1 89 157 SER B CA 1
ATOM 5431 C C . SER B 1 157 ? -12.023 44.875 18.078 1 89 157 SER B C 1
ATOM 5433 O O . SER B 1 157 ? -13.133 45.375 17.891 1 89 157 SER B O 1
ATOM 5435 N N . SER B 1 158 ? -10.93 45.312 17.5 1 86.31 158 SER B N 1
ATOM 5436 C CA . SER B 1 158 ? -10.93 46.562 16.75 1 86.31 158 SER B CA 1
ATOM 5437 C C . SER B 1 158 ? -11.086 46.344 15.258 1 86.31 158 SER B C 1
ATOM 5439 O O . SER B 1 158 ? -11.164 47.281 14.477 1 86.31 158 SER B O 1
ATOM 5441 N N . ILE B 1 159 ? -11.117 45.094 14.852 1 86.69 159 ILE B N 1
ATOM 5442 C CA . ILE B 1 159 ? -11.141 44.812 13.422 1 86.69 159 ILE B CA 1
ATOM 5443 C C . ILE B 1 159 ? -12.391 44 13.07 1 86.69 159 ILE B C 1
ATOM 5445 O O . ILE B 1 159 ? -13.039 43.438 13.953 1 86.69 159 ILE B O 1
ATOM 5449 N N . GLU B 1 160 ? -12.766 44.031 11.719 1 83.38 160 GLU B N 1
ATOM 5450 C CA . GLU B 1 160 ? -13.875 43.219 11.211 1 83.38 160 GLU B CA 1
ATOM 5451 C C . GLU B 1 160 ? -13.469 41.781 11.039 1 83.38 160 GLU B C 1
ATOM 5453 O O . GLU B 1 160 ? -12.461 41.469 10.383 1 83.38 160 GLU B O 1
ATOM 5458 N N . LEU B 1 161 ? -14.25 40.844 11.625 1 85 161 LEU B N 1
ATOM 5459 C CA . LEU B 1 161 ? -13.891 39.438 11.656 1 85 161 LEU B CA 1
ATOM 5460 C C . LEU B 1 161 ? -14.641 38.656 10.578 1 85 161 LEU B C 1
ATOM 5462 O O . LEU B 1 161 ? -14.641 37.406 10.586 1 85 161 LEU B O 1
ATOM 5466 N N . ALA B 1 162 ? -15.156 39.25 9.602 1 81.25 162 ALA B N 1
ATOM 5467 C CA . ALA B 1 162 ? -16.078 38.625 8.648 1 81.25 162 ALA B CA 1
ATOM 5468 C C . ALA B 1 162 ? -15.406 37.469 7.93 1 81.25 162 ALA B C 1
ATOM 5470 O O . ALA B 1 162 ? -16.031 36.438 7.703 1 81.25 162 ALA B O 1
ATOM 5471 N N . TYR B 1 163 ? -14.125 37.5 7.648 1 86.25 163 TYR B N 1
ATOM 5472 C CA . TYR B 1 163 ? -13.477 36.5 6.836 1 86.25 163 TYR B CA 1
ATOM 5473 C C . TYR B 1 163 ? -12.594 35.594 7.695 1 86.25 163 TYR B C 1
ATOM 5475 O O . TYR B 1 163 ? -12.016 34.625 7.199 1 86.25 163 TYR B O 1
ATOM 5483 N N . ILE B 1 164 ? -12.539 35.906 8.93 1 89.75 164 ILE B N 1
ATOM 5484 C CA . ILE B 1 164 ? -11.641 35.156 9.82 1 89.75 164 ILE B CA 1
ATOM 5485 C C . ILE B 1 164 ? -12.398 34 10.477 1 89.75 164 ILE B C 1
ATOM 5487 O O . ILE B 1 164 ? -13.398 34.219 11.172 1 89.75 164 ILE B O 1
ATOM 5491 N N . ARG B 1 165 ? -11.898 32.844 10.25 1 84.88 165 ARG B N 1
ATOM 5492 C CA . ARG B 1 165 ? -12.547 31.672 10.797 1 84.88 165 ARG B CA 1
ATOM 5493 C C . ARG B 1 165 ? -11.859 31.203 12.078 1 84.88 165 ARG B C 1
ATOM 5495 O O . ARG B 1 165 ? -12.516 30.719 13 1 84.88 165 ARG B O 1
ATOM 5502 N N . GLN B 1 166 ? -10.617 31.344 12.047 1 92.19 166 GLN B N 1
ATOM 5503 C CA . GLN B 1 166 ? -9.852 30.812 13.172 1 92.19 166 GLN B CA 1
ATOM 5504 C C . GLN B 1 166 ? -8.586 31.641 13.406 1 92.19 166 GLN B C 1
ATOM 5506 O O . GLN B 1 166 ? -7.926 32.062 12.453 1 92.19 166 GLN B O 1
ATOM 5511 N N . VAL B 1 167 ? -8.359 31.922 14.688 1 95.06 167 VAL B N 1
ATOM 5512 C CA . VAL B 1 167 ? -7.129 32.594 15.109 1 95.06 167 VAL B CA 1
ATOM 5513 C C . VAL B 1 167 ? -6.375 31.703 16.094 1 95.06 167 VAL B C 1
ATOM 5515 O O . VAL B 1 167 ? -6.871 31.406 17.188 1 95.06 167 VAL B O 1
ATOM 5518 N N . ASN B 1 168 ? -5.207 31.234 15.656 1 95.75 168 ASN B N 1
ATOM 5519 C CA . ASN B 1 168 ? -4.387 30.375 16.5 1 95.75 168 ASN B CA 1
ATOM 5520 C C . ASN B 1 168 ? -3.172 31.125 17.047 1 95.75 168 ASN B C 1
ATOM 5522 O O . ASN B 1 168 ? -2.416 31.734 16.297 1 95.75 168 ASN B O 1
ATOM 5526 N N . VAL B 1 169 ? -3.047 31.078 18.375 1 96.56 169 VAL B N 1
ATOM 5527 C CA . VAL B 1 169 ? -1.861 31.625 19.016 1 96.56 169 VAL B CA 1
ATOM 5528 C C . VAL B 1 169 ? -0.958 30.5 19.5 1 96.56 169 VAL B C 1
ATOM 5530 O O . VAL B 1 169 ? -1.293 29.781 20.453 1 96.56 169 VAL B O 1
ATOM 5533 N N . VAL B 1 170 ? 0.137 30.375 18.812 1 96.44 170 VAL B N 1
ATOM 5534 C CA . VAL B 1 170 ? 1.1 29.328 19.172 1 96.44 170 VAL B CA 1
ATOM 5535 C C . VAL B 1 170 ? 2.182 29.906 20.078 1 96.44 170 VAL B C 1
ATOM 5537 O O . VAL B 1 170 ? 2.98 30.75 19.641 1 96.44 170 VAL B O 1
ATOM 5540 N N . ILE B 1 171 ? 2.209 29.469 21.312 1 95.62 171 ILE B N 1
ATOM 5541 C CA . ILE B 1 171 ? 3.189 29.922 22.281 1 95.62 171 ILE B CA 1
ATOM 5542 C C . ILE B 1 171 ? 4.418 29.016 22.234 1 95.62 171 ILE B C 1
ATOM 5544 O O . ILE B 1 171 ? 4.316 27.812 22.453 1 95.62 171 ILE B O 1
ATOM 5548 N N . LEU B 1 172 ? 5.535 29.609 21.953 1 94.69 172 LEU B N 1
ATOM 5549 C CA . LEU B 1 172 ? 6.789 28.875 21.812 1 94.69 172 LEU B CA 1
ATOM 5550 C C . LEU B 1 172 ? 7.555 28.844 23.125 1 94.69 172 LEU B C 1
ATOM 5552 O O . LEU B 1 172 ? 7.781 29.906 23.734 1 94.69 172 LEU B O 1
ATOM 5556 N N . ARG B 1 173 ? 7.852 27.656 23.594 1 91.12 173 ARG B N 1
ATOM 5557 C CA . ARG B 1 173 ? 8.602 27.484 24.828 1 91.12 173 ARG B CA 1
ATOM 5558 C C . ARG B 1 173 ? 9.914 26.766 24.594 1 91.12 173 ARG B C 1
ATOM 5560 O O . ARG B 1 173 ? 10 25.891 23.719 1 91.12 173 ARG B O 1
ATOM 5567 N N . GLY B 1 174 ? 11.008 27.234 25.172 1 76.19 174 GLY B N 1
ATOM 5568 C CA . GLY B 1 174 ? 12.289 26.547 25.062 1 76.19 174 GLY B CA 1
ATOM 5569 C C . GLY B 1 174 ? 12.266 25.156 25.672 1 76.19 174 GLY B C 1
ATOM 5570 O O . GLY B 1 174 ? 11.266 24.75 26.266 1 76.19 174 GLY B O 1
ATOM 5571 N N . ARG B 1 175 ? 13.312 24.328 25.406 1 59.31 175 ARG B N 1
ATOM 5572 C CA . ARG B 1 175 ? 13.422 22.984 25.984 1 59.31 175 ARG B CA 1
ATOM 5573 C C . ARG B 1 175 ? 13.203 23 27.484 1 59.31 175 ARG B C 1
ATOM 5575 O O . ARG B 1 175 ? 13.859 23.766 28.203 1 59.31 175 ARG B O 1
ATOM 5582 N N . ILE B 1 176 ? 12.039 22.703 28.031 1 49.09 176 ILE B N 1
ATOM 5583 C CA . ILE B 1 176 ? 11.93 22.531 29.484 1 49.09 176 ILE B CA 1
ATOM 5584 C C . ILE B 1 176 ? 12.898 21.453 29.953 1 49.09 176 ILE B C 1
ATOM 5586 O O . ILE B 1 176 ? 12.812 20.297 29.516 1 49.09 176 ILE B O 1
ATOM 5590 N N . PHE B 1 177 ? 14.078 21.688 30.281 1 38.88 177 PHE B N 1
ATOM 5591 C CA . PHE B 1 177 ? 14.836 20.703 31.031 1 38.88 177 PHE B CA 1
ATOM 5592 C C . PHE B 1 177 ? 13.969 20.062 32.125 1 38.88 177 PHE B C 1
ATOM 5594 O O . PHE B 1 177 ? 13.625 20.703 33.094 1 38.88 177 PHE B O 1
ATOM 5601 N N . THR B 1 178 ? 13.094 19.25 31.891 1 36.03 178 THR B N 1
ATOM 5602 C CA . THR B 1 178 ? 12.555 18.484 33 1 36.03 178 THR B CA 1
ATOM 5603 C C . THR B 1 178 ? 13.672 17.844 33.812 1 36.03 178 THR B C 1
ATOM 5605 O O . THR B 1 178 ? 14.477 17.078 33.281 1 36.03 178 THR B O 1
ATOM 5608 N N . SER B 1 179 ? 14.281 18.359 34.938 1 32.75 179 SER B N 1
ATOM 5609 C CA . SER B 1 179 ? 14.805 17.484 36 1 32.75 179 SER B CA 1
ATOM 5610 C C . SER B 1 179 ? 14.039 16.172 36.062 1 32.75 179 SER B C 1
ATOM 5612 O O . SER B 1 179 ? 14.617 15.102 35.875 1 32.75 179 SER B O 1
ATOM 5614 N N . SER B 1 180 ? 13.719 15.75 37.594 1 32.12 180 SER B N 1
ATOM 5615 C CA . SER B 1 180 ? 13.164 14.539 38.188 1 32.12 180 SER B CA 1
ATOM 5616 C C . SER B 1 180 ? 11.844 14.156 37.531 1 32.12 180 SER B C 1
ATOM 5618 O O . SER B 1 180 ? 10.977 15.016 37.312 1 32.12 180 SER B O 1
ATOM 5620 N N . PHE B 1 181 ? 11.781 13.016 36.875 1 30.83 181 PHE B N 1
ATOM 5621 C CA . PHE B 1 181 ? 10.688 12.164 36.438 1 30.83 181 PHE B CA 1
ATOM 5622 C C . PHE B 1 181 ? 9.539 12.195 37.438 1 30.83 181 PHE B C 1
ATOM 5624 O O . PHE B 1 181 ? 9.281 11.211 38.156 1 30.83 181 PHE B O 1
ATOM 5631 N N . ASN B 1 182 ? 9.391 13.055 38.406 1 27.61 182 ASN B N 1
ATOM 5632 C CA . ASN B 1 182 ? 8.117 12.758 39.062 1 27.61 182 ASN B CA 1
ATOM 5633 C C . ASN B 1 182 ? 6.984 12.656 38.031 1 27.61 182 ASN B C 1
ATOM 5635 O O . ASN B 1 182 ? 6.961 13.383 37.062 1 27.61 182 ASN B O 1
ATOM 5639 N N . SER B 1 183 ? 6.227 11.492 38.031 1 28.3 183 SER B N 1
ATOM 5640 C CA . SER B 1 183 ? 5.184 10.789 37.281 1 28.3 183 SER B CA 1
ATOM 5641 C C . SER B 1 183 ? 4.109 11.75 36.812 1 28.3 183 SER B C 1
ATOM 5643 O O . SER B 1 183 ? 3.195 11.352 36.062 1 28.3 183 SER B O 1
ATOM 5645 N N . SER B 1 184 ? 3.828 12.891 37.625 1 26.69 184 SER B N 1
ATOM 5646 C CA . SER B 1 184 ? 2.389 13.133 37.625 1 26.69 184 SER B CA 1
ATOM 5647 C C . SER B 1 184 ? 1.862 13.469 36.25 1 26.69 184 SER B C 1
ATOM 5649 O O . SER B 1 184 ? 2.637 13.57 35.281 1 26.69 184 SER B O 1
ATOM 5651 N N . ASP B 1 185 ? 0.912 14.672 36.25 1 27.52 185 ASP B N 1
ATOM 5652 C CA . ASP B 1 185 ? -0.334 15.07 35.594 1 27.52 185 ASP B CA 1
ATOM 5653 C C . ASP B 1 185 ? -0.067 15.719 34.219 1 27.52 185 ASP B C 1
ATOM 5655 O O . ASP B 1 185 ? 0.436 16.844 34.156 1 27.52 185 ASP B O 1
ATOM 5659 N N . SER B 1 186 ? 0.542 15.117 33.375 1 28.75 186 SER B N 1
ATOM 5660 C CA . SER B 1 186 ? 0.492 15.609 31.984 1 28.75 186 SER B CA 1
ATOM 5661 C C . SER B 1 186 ? -0.917 16.062 31.609 1 28.75 186 SER B C 1
ATOM 5663 O O . SER B 1 186 ? -1.58 15.422 30.797 1 28.75 186 SER B O 1
ATOM 5665 N N . LYS B 1 187 ? -1.782 16.562 32.625 1 26.95 187 LYS B N 1
ATOM 5666 C CA . LYS B 1 187 ? -3.17 16.938 32.375 1 26.95 187 LYS B CA 1
ATOM 5667 C C . LYS B 1 187 ? -3.266 17.953 31.234 1 26.95 187 LYS B C 1
ATOM 5669 O O . LYS B 1 187 ? -4.062 17.781 30.312 1 26.95 187 LYS B O 1
ATOM 5674 N N . SER B 1 188 ? -3.096 19.312 31.609 1 26.03 188 SER B N 1
ATOM 5675 C CA . SER B 1 188 ? -4.109 20.328 31.359 1 26.03 188 SER B CA 1
ATOM 5676 C C . SER B 1 188 ? -3.891 20.984 30 1 26.03 188 SER B C 1
ATOM 5678 O O . SER B 1 188 ? -2.865 21.641 29.766 1 26.03 188 SER B O 1
ATOM 5680 N N . HIS B 1 189 ? -3.875 20.438 28.969 1 32.16 189 HIS B N 1
ATOM 5681 C CA . HIS B 1 189 ? -4.328 21.281 27.875 1 32.16 189 HIS B CA 1
ATOM 5682 C C . HIS B 1 189 ? -5.391 22.266 28.359 1 32.16 189 HIS B C 1
ATOM 5684 O O . HIS B 1 189 ? -6.566 21.922 28.453 1 32.16 189 HIS B O 1
ATOM 5690 N N . THR B 1 190 ? -5.109 23.016 29.297 1 30.06 190 THR B N 1
ATOM 5691 C CA . THR B 1 190 ? -6.047 24.047 29.719 1 30.06 190 THR B CA 1
ATOM 5692 C C . THR B 1 190 ? -6.438 24.922 28.531 1 30.06 190 THR B C 1
ATOM 5694 O O . THR B 1 190 ? -5.594 25.609 27.953 1 30.06 190 THR B O 1
ATOM 5697 N N . GLN B 1 191 ? -7.32 24.453 27.656 1 35.28 191 GLN B N 1
ATOM 5698 C CA . GLN B 1 191 ? -8.109 25.484 26.969 1 35.28 191 GLN B CA 1
ATOM 5699 C C . GLN B 1 191 ? -8.422 26.656 27.891 1 35.28 191 GLN B C 1
ATOM 5701 O O . GLN B 1 191 ? -9.156 26.5 28.875 1 35.28 191 GLN B O 1
ATOM 5706 N N . LEU B 1 192 ? -7.449 27.344 28.344 1 32.03 192 LEU B N 1
ATOM 5707 C CA . LEU B 1 192 ? -7.812 28.562 29.062 1 32.03 192 LEU B CA 1
ATOM 5708 C C . LEU B 1 192 ? -9.016 29.234 28.406 1 32.03 192 LEU B C 1
ATOM 5710 O O . LEU B 1 192 ? -8.938 29.703 27.281 1 32.03 192 LEU B O 1
ATOM 5714 N N . GLN B 1 193 ? -10.227 28.672 28.672 1 30.81 193 GLN B N 1
ATOM 5715 C CA . GLN B 1 193 ? -11.422 29.469 28.422 1 30.81 193 GLN B CA 1
ATOM 5716 C C . GLN B 1 193 ? -11.258 30.891 28.953 1 30.81 193 GLN B C 1
ATOM 5718 O O . GLN B 1 193 ? -10.805 31.094 30.094 1 30.81 193 GLN B O 1
ATOM 5723 N N . SER B 1 194 ? -11.016 31.844 28.109 1 30.59 194 SER B N 1
ATOM 5724 C CA . SER B 1 194 ? -11.055 33.281 28.375 1 30.59 194 SER B CA 1
ATOM 5725 C C . SER B 1 194 ? -12.109 33.625 29.422 1 30.59 194 SER B C 1
ATOM 5727 O O . SER B 1 194 ? -13.133 32.938 29.531 1 30.59 194 SER B O 1
ATOM 5729 N N . SER B 1 195 ? -11.742 34.156 30.562 1 27.44 195 SER B N 1
ATOM 5730 C CA . SER B 1 195 ? -12.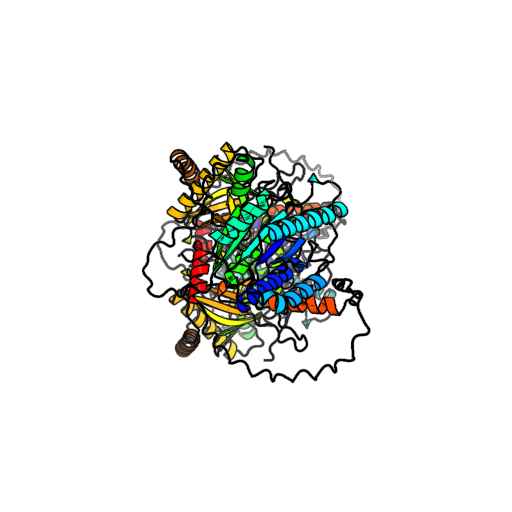5 34.844 31.609 1 27.44 195 SER B CA 1
ATOM 5731 C C . SER B 1 195 ? -13.578 35.719 31.016 1 27.44 195 SER B C 1
ATOM 5733 O O . SER B 1 195 ? -13.422 36.25 29.906 1 27.44 195 SER B O 1
ATOM 5735 N N . GLN B 1 196 ? -14.812 35.688 31.531 1 28.69 196 GLN B N 1
ATOM 5736 C CA . GLN B 1 196 ? -16.062 36.438 31.422 1 28.69 196 GLN B CA 1
ATOM 5737 C C . GLN B 1 196 ? -15.836 37.938 31.531 1 28.69 196 GLN B C 1
ATOM 5739 O O . GLN B 1 196 ? -15.648 38.469 32.625 1 28.69 196 GLN B O 1
ATOM 5744 N N . CYS B 1 197 ? -14.906 38.625 30.859 1 27.11 197 CYS B N 1
ATOM 5745 C CA . CYS B 1 197 ? -15.055 40.062 31.062 1 27.11 197 CYS B CA 1
ATOM 5746 C C . CYS B 1 197 ? -16.438 40.531 30.625 1 27.11 197 CYS B C 1
ATOM 5748 O O . CYS B 1 197 ? -16.922 40.125 29.562 1 27.11 197 CYS B O 1
ATOM 5750 N N . ILE B 1 198 ? -17.281 41.156 31.422 1 30.58 198 ILE B N 1
ATOM 5751 C CA . ILE B 1 198 ? -18.609 41.781 31.5 1 30.58 198 ILE B CA 1
ATOM 5752 C C . ILE B 1 198 ? -18.688 42.938 30.516 1 30.58 198 ILE B C 1
ATOM 5754 O O . ILE B 1 198 ? -19.547 43.812 30.656 1 30.58 198 ILE B O 1
ATOM 5758 N N . PHE B 1 199 ? -17.719 43.312 29.641 1 34.12 199 PHE B N 1
ATOM 5759 C CA . PHE B 1 199 ? -18.062 44.562 28.984 1 34.12 199 PHE B CA 1
ATOM 5760 C C . PHE B 1 199 ? -19.25 44.375 28.031 1 34.12 199 PHE B C 1
ATOM 5762 O O . PHE B 1 199 ? -19.531 43.25 27.594 1 34.12 199 PHE B O 1
ATOM 5769 N N . ASP B 1 200 ? -19.953 45.438 27.641 1 40.28 200 ASP B N 1
ATOM 5770 C CA . ASP B 1 200 ? -21.125 45.656 26.812 1 40.28 200 ASP B CA 1
ATOM 5771 C C . ASP B 1 200 ? -21.062 44.844 25.516 1 40.28 200 ASP B C 1
ATOM 5773 O O . ASP B 1 200 ? -22.078 44.375 25 1 40.28 200 ASP B O 1
ATOM 5777 N N . ASN B 1 201 ? -19.969 45.031 24.609 1 48.28 201 ASN B N 1
ATOM 5778 C CA . ASN B 1 201 ? -20.125 44.375 23.312 1 48.28 201 ASN B CA 1
ATOM 5779 C C . ASN B 1 201 ? -19.875 42.875 23.438 1 48.28 201 ASN B C 1
ATOM 5781 O O . ASN B 1 201 ? -18.766 42.375 23.188 1 48.28 201 ASN B O 1
ATOM 5785 N N . GLU B 1 202 ? -20.5 42.188 24.312 1 60.88 202 GLU B N 1
ATOM 5786 C CA . GLU B 1 202 ? -20.547 40.781 24.75 1 60.88 202 GLU B CA 1
ATOM 5787 C C . GLU B 1 202 ? -20.547 39.844 23.578 1 60.88 202 GLU B C 1
ATOM 5789 O O . GLU B 1 202 ? -19.875 38.812 23.594 1 60.88 202 GLU B O 1
ATOM 5794 N N . GLU B 1 203 ? -21.219 40.406 22.594 1 68.81 203 GLU B N 1
ATOM 5795 C CA . GLU B 1 203 ? -21.375 39.5 21.469 1 68.81 203 GLU B CA 1
ATOM 5796 C C . GLU B 1 203 ? -20.031 39.281 20.75 1 68.81 203 GLU B C 1
ATOM 5798 O O . GLU B 1 203 ? -19.672 38.125 20.453 1 68.81 203 GLU B O 1
ATOM 5803 N N . LYS B 1 204 ? -19.359 40.406 20.5 1 74.81 204 LYS B N 1
ATOM 5804 C CA . LYS B 1 204 ? -18.094 40.312 19.781 1 74.81 204 LYS B CA 1
ATOM 5805 C C . LYS B 1 204 ? -17.047 39.562 20.625 1 74.81 204 LYS B C 1
ATOM 5807 O O . LYS B 1 204 ? -16.266 38.781 20.094 1 74.81 204 LYS B O 1
ATOM 5812 N N . GLU B 1 205 ? -17.109 39.812 21.859 1 77.5 205 GLU B N 1
ATOM 5813 C CA . GLU B 1 205 ? -16.172 39.125 22.75 1 77.5 205 GLU B CA 1
ATOM 5814 C C . GLU B 1 205 ? -16.406 37.594 22.734 1 77.5 205 GLU B C 1
ATOM 5816 O O . GLU B 1 205 ? -15.453 36.812 22.766 1 77.5 205 GLU B O 1
ATOM 5821 N N . ASN B 1 206 ? -17.688 37.344 22.641 1 78.44 206 ASN B N 1
ATOM 5822 C CA . ASN B 1 206 ? -18.016 35.938 22.578 1 78.44 206 ASN B CA 1
ATOM 5823 C C . ASN B 1 206 ? -17.547 35.281 21.266 1 78.44 206 ASN B C 1
ATOM 5825 O O . ASN B 1 206 ? -17.078 34.156 21.266 1 78.44 206 ASN B O 1
ATOM 5829 N N . ILE B 1 207 ? -17.562 36.062 20.281 1 81.94 207 ILE B N 1
ATOM 5830 C CA . ILE B 1 207 ? -17.109 35.594 18.969 1 81.94 207 ILE B CA 1
ATOM 5831 C C . ILE B 1 207 ? -15.594 35.375 19 1 81.94 207 ILE B C 1
ATOM 5833 O O . ILE B 1 207 ? -15.094 34.344 18.516 1 81.94 207 ILE B O 1
ATOM 5837 N N . ILE B 1 208 ? -14.969 36.312 19.562 1 86.75 208 ILE B N 1
ATOM 5838 C CA . ILE B 1 208 ? -13.508 36.25 19.609 1 86.75 208 ILE B CA 1
ATOM 5839 C C . ILE B 1 208 ? -13.078 35.031 20.422 1 86.75 208 ILE B C 1
ATOM 5841 O O . ILE B 1 208 ? -12.156 34.312 20.031 1 86.75 208 ILE B O 1
ATOM 5845 N N . LYS B 1 209 ? -13.797 34.812 21.469 1 84.25 209 LYS B N 1
ATOM 5846 C CA . LYS B 1 209 ? -13.469 33.656 22.312 1 84.25 209 LYS B CA 1
ATOM 5847 C C . LYS B 1 209 ? -13.688 32.344 21.547 1 84.25 209 LYS B C 1
ATOM 5849 O O . LYS B 1 209 ? -12.977 31.359 21.781 1 84.25 209 LYS B O 1
ATOM 5854 N N . SER B 1 210 ? -14.586 32.438 20.688 1 84.31 210 SER B N 1
ATOM 5855 C CA . SER B 1 210 ? -14.906 31.219 19.938 1 84.31 210 SER B CA 1
ATOM 5856 C C . SER B 1 210 ? -13.891 30.969 18.812 1 84.31 210 SER B C 1
ATOM 5858 O O . SER B 1 210 ? -13.664 29.828 18.422 1 84.31 210 SER B O 1
ATOM 5860 N N . VAL B 1 211 ? -13.258 31.953 18.312 1 88.94 211 VAL B N 1
ATOM 5861 C CA . VAL B 1 211 ? -12.391 31.828 17.141 1 88.94 211 VAL B CA 1
ATOM 5862 C C . VAL B 1 211 ? -10.938 31.703 17.594 1 88.94 211 VAL B C 1
ATOM 5864 O O . VAL B 1 211 ? -10.094 31.188 16.875 1 88.94 211 VAL B O 1
ATOM 5867 N N . LEU B 1 212 ? -10.688 32.156 18.812 1 92.88 212 LEU B N 1
ATOM 5868 C CA . LEU B 1 212 ? -9.312 32.219 19.297 1 92.88 212 LEU B CA 1
ATOM 5869 C C . LEU B 1 212 ? -8.898 30.922 19.969 1 92.88 212 LEU B C 1
ATOM 5871 O O . LEU B 1 212 ? -9.57 30.453 20.891 1 92.88 212 LEU B O 1
ATOM 5875 N N . HIS B 1 213 ? -7.848 30.297 19.484 1 91.81 213 HIS B N 1
ATOM 5876 C CA . HIS B 1 213 ? -7.281 29.078 20.047 1 91.81 213 HIS B CA 1
ATOM 5877 C C . HIS B 1 213 ? -5.82 29.266 20.438 1 91.81 213 HIS B C 1
ATOM 5879 O O . HIS B 1 213 ? -5.055 29.891 19.703 1 91.81 213 HIS B O 1
ATOM 5885 N N . VAL B 1 214 ? -5.492 28.797 21.625 1 94.31 214 VAL B N 1
ATOM 5886 C CA . VAL B 1 214 ? -4.129 28.953 22.125 1 94.31 214 VAL B CA 1
ATOM 5887 C C . VAL B 1 214 ? -3.467 27.578 22.25 1 94.31 214 VAL B C 1
ATOM 5889 O O . VAL B 1 214 ? -4.055 26.656 22.812 1 94.31 214 VAL B O 1
ATOM 5892 N N . ILE B 1 215 ? -2.326 27.469 21.672 1 92.31 215 ILE B N 1
ATOM 5893 C CA . ILE B 1 215 ? -1.573 26.219 21.75 1 92.31 215 ILE B CA 1
ATOM 5894 C C . ILE B 1 215 ? -0.152 26.5 22.234 1 92.31 215 ILE B C 1
ATOM 5896 O O . ILE B 1 215 ? 0.494 27.438 21.766 1 92.31 215 ILE B O 1
ATOM 5900 N N . GLU B 1 216 ? 0.321 25.766 23.172 1 92.56 216 GLU B N 1
ATOM 5901 C CA . GLU B 1 216 ? 1.694 25.875 23.656 1 92.56 216 GLU B CA 1
ATOM 5902 C C . GLU B 1 216 ? 2.537 24.688 23.203 1 92.56 216 GLU B C 1
ATOM 5904 O O . GLU B 1 216 ? 2.129 23.531 23.359 1 92.56 216 GLU B O 1
ATOM 5909 N N . ILE B 1 217 ? 3.641 25.016 22.641 1 91.81 217 ILE B N 1
ATOM 5910 C CA . ILE B 1 217 ? 4.484 23.938 22.141 1 91.81 217 ILE B CA 1
ATOM 5911 C C . ILE B 1 217 ? 5.941 24.203 22.5 1 91.81 217 ILE B C 1
ATOM 5913 O O . ILE B 1 217 ? 6.312 25.359 22.797 1 91.81 217 ILE B O 1
ATOM 5917 N N . GLU B 1 218 ? 6.703 23.078 22.531 1 89.25 218 GLU B N 1
ATOM 5918 C CA . GLU B 1 218 ? 8.156 23.234 22.562 1 89.25 218 GLU B CA 1
ATOM 5919 C C . GLU B 1 218 ? 8.695 23.609 21.188 1 89.25 218 GLU B C 1
ATOM 5921 O O . GLU B 1 218 ? 8.25 23.062 20.172 1 89.25 218 GLU B O 1
ATOM 5926 N N . THR B 1 219 ? 9.633 24.484 21.219 1 87.44 219 THR B N 1
ATOM 5927 C CA . THR B 1 219 ? 10.133 24.969 19.938 1 87.44 219 THR B CA 1
ATOM 5928 C C . THR B 1 219 ? 11.102 23.953 19.312 1 87.44 219 THR B C 1
ATOM 5930 O O . THR B 1 219 ? 12.305 24.203 19.266 1 87.44 219 THR B O 1
ATOM 5933 N N . ASN B 1 220 ? 10.656 22.938 18.859 1 87.56 220 ASN B N 1
ATOM 5934 C CA . ASN B 1 220 ? 11.453 21.984 18.094 1 87.56 220 ASN B CA 1
ATOM 5935 C C . ASN B 1 220 ? 10.82 21.688 16.734 1 87.56 220 ASN B C 1
ATOM 5937 O O . ASN B 1 220 ? 9.68 22.062 16.484 1 87.56 220 ASN B O 1
ATOM 5941 N N . SER B 1 221 ? 11.586 21.156 15.922 1 90.5 221 SER B N 1
ATOM 5942 C CA . SER B 1 221 ? 11.188 20.953 14.531 1 90.5 221 SER B CA 1
ATOM 5943 C C . SER B 1 221 ? 9.969 20.031 14.438 1 90.5 221 SER B C 1
ATOM 5945 O O . SER B 1 221 ? 9.086 20.25 13.602 1 90.5 221 SER B O 1
ATOM 5947 N N . TYR B 1 222 ? 9.891 19.125 15.273 1 88.19 222 TYR B N 1
ATOM 5948 C CA . TYR B 1 222 ? 8.82 18.141 15.195 1 88.19 222 TYR B CA 1
ATOM 5949 C C . TYR B 1 222 ? 7.473 18.766 15.516 1 88.19 222 TYR B C 1
ATOM 5951 O O . TYR B 1 222 ? 6.504 18.594 14.781 1 88.19 222 TYR B O 1
ATOM 5959 N N . GLN B 1 223 ? 7.387 19.469 16.578 1 90.69 223 GLN B N 1
ATOM 5960 C CA . GLN B 1 223 ? 6.129 20.078 16.984 1 90.69 223 GLN B CA 1
ATOM 5961 C C . GLN B 1 223 ? 5.691 21.156 16 1 90.69 223 GLN B C 1
ATOM 5963 O O . GLN B 1 223 ? 4.508 21.266 15.68 1 90.69 223 GLN B O 1
ATOM 5968 N N . LEU B 1 224 ? 6.66 21.891 15.594 1 94.19 224 LEU B N 1
ATOM 5969 C CA . LEU B 1 224 ? 6.355 22.922 14.602 1 94.19 224 LEU B CA 1
ATOM 5970 C C . LEU B 1 224 ? 5.848 22.297 13.305 1 94.19 224 LEU B C 1
ATOM 5972 O O . LEU B 1 224 ? 4.879 22.781 12.719 1 94.19 224 LEU B O 1
ATOM 5976 N N . GLU B 1 225 ? 6.535 21.234 12.914 1 94.5 225 GLU B N 1
ATOM 5977 C CA . GLU B 1 225 ? 6.121 20.531 11.703 1 94.5 225 GLU B CA 1
ATOM 5978 C C . GLU B 1 225 ? 4.699 19.984 11.836 1 94.5 225 GLU B C 1
ATOM 5980 O O . GLU B 1 225 ? 3.928 20.016 10.883 1 94.5 225 GLU B O 1
ATOM 5985 N N . SER B 1 226 ? 4.418 19.484 12.992 1 92.56 226 SER B N 1
ATOM 5986 C CA . SER B 1 226 ? 3.076 18.969 13.242 1 92.56 226 SER B CA 1
ATOM 5987 C C . SER B 1 226 ? 2.02 20.062 13.062 1 92.56 226 SER B C 1
ATOM 5989 O O . SER B 1 226 ? 0.953 19.797 12.5 1 92.56 226 SER B O 1
ATOM 5991 N N . ILE B 1 227 ? 2.291 21.234 13.484 1 94.06 227 ILE B N 1
ATOM 5992 C CA . ILE B 1 227 ? 1.362 22.359 13.375 1 94.06 227 ILE B CA 1
ATOM 5993 C C . ILE B 1 227 ? 1.16 22.719 11.906 1 94.06 227 ILE B C 1
ATOM 5995 O O . ILE B 1 227 ? 0.024 22.828 11.438 1 94.06 227 ILE B O 1
ATOM 5999 N N . PHE B 1 228 ? 2.236 22.828 11.18 1 95.31 228 PHE B N 1
ATOM 6000 C CA . PHE B 1 228 ? 2.152 23.266 9.797 1 95.31 228 PHE B CA 1
ATOM 6001 C C . PHE B 1 228 ? 1.566 22.172 8.914 1 95.31 228 PHE B C 1
ATOM 6003 O O . PHE B 1 228 ? 0.828 22.453 7.969 1 95.31 228 PHE B O 1
ATOM 6010 N N . LYS B 1 229 ? 1.892 20.922 9.195 1 95.44 229 LYS B N 1
ATOM 6011 C CA . LYS B 1 229 ? 1.411 19.812 8.375 1 95.44 229 LYS B CA 1
ATOM 6012 C C . LYS B 1 229 ? -0.102 19.656 8.492 1 95.44 229 LYS B C 1
ATOM 6014 O O . LYS B 1 229 ? -0.732 19.016 7.652 1 95.44 229 LYS B O 1
ATOM 6019 N N . CYS B 1 230 ? -0.703 20.25 9.508 1 93.44 230 CYS B N 1
ATOM 6020 C CA . CYS B 1 230 ? -2.156 20.25 9.617 1 93.44 230 CYS B CA 1
ATOM 6021 C C . CYS B 1 230 ? -2.793 20.938 8.414 1 93.44 230 CYS B C 1
ATOM 6023 O O . CYS B 1 230 ? -3.924 20.609 8.039 1 93.44 230 CYS B O 1
ATOM 6025 N N . TRP B 1 231 ? -2.025 21.828 7.785 1 94.81 231 TRP B N 1
ATOM 6026 C CA . TRP B 1 231 ? -2.516 22.578 6.633 1 94.81 231 TRP B CA 1
ATOM 6027 C C . TRP B 1 231 ? -2.725 21.656 5.434 1 94.81 231 TRP B C 1
ATOM 6029 O O . TRP B 1 231 ? -3.387 22.031 4.461 1 94.81 231 TRP B O 1
ATOM 6039 N N . LEU B 1 232 ? -2.133 20.453 5.516 1 94.88 232 LEU B N 1
ATOM 6040 C CA . LEU B 1 232 ? -2.168 19.547 4.371 1 94.88 232 LEU B CA 1
ATOM 6041 C C . LEU B 1 232 ? -3.383 18.625 4.438 1 94.88 232 LEU B C 1
ATOM 6043 O O . LEU B 1 232 ? -3.652 17.875 3.496 1 94.88 232 LEU B O 1
ATOM 6047 N N . HIS B 1 233 ? -4.156 18.656 5.492 1 94.06 233 HIS B N 1
ATOM 6048 C CA . HIS B 1 233 ? -5.383 17.875 5.598 1 94.06 233 HIS B CA 1
ATOM 6049 C C . HIS B 1 233 ? -6.531 18.547 4.844 1 94.06 233 HIS B C 1
ATOM 6051 O O . HIS B 1 233 ? -6.496 19.75 4.598 1 94.06 233 HIS B O 1
ATOM 6057 N N . ASP B 1 234 ? -7.449 17.75 4.387 1 92.19 234 ASP B N 1
ATOM 6058 C CA . ASP B 1 234 ? -8.688 18.281 3.844 1 92.19 234 ASP B CA 1
ATOM 6059 C C . ASP B 1 234 ? -9.523 18.953 4.934 1 92.19 234 ASP B C 1
ATOM 6061 O O . ASP B 1 234 ? -9.977 18.281 5.867 1 92.19 234 ASP B O 1
ATOM 6065 N N . CYS B 1 235 ? -9.75 20.219 4.832 1 90 235 CYS B N 1
ATOM 6066 C CA . CYS B 1 235 ? -10.43 20.984 5.867 1 90 235 CYS B CA 1
ATOM 6067 C C . CYS B 1 235 ? -11.922 21.078 5.586 1 90 235 CYS B C 1
ATOM 6069 O O . CYS B 1 235 ? -12.672 21.656 6.367 1 90 235 CYS B O 1
ATOM 6071 N N . GLY B 1 236 ? -12.383 20.453 4.539 1 88.44 236 GLY B N 1
ATOM 6072 C CA . GLY B 1 236 ? -13.797 20.516 4.188 1 88.44 236 GLY B CA 1
ATOM 6073 C C . GLY B 1 236 ? -14.68 19.703 5.109 1 88.44 236 GLY B C 1
ATOM 6074 O O . GLY B 1 236 ? -14.297 18.609 5.547 1 88.44 236 GLY B O 1
ATOM 6075 N N . THR B 1 237 ? -15.852 20.297 5.461 1 90.88 237 THR B N 1
ATOM 6076 C CA . THR B 1 237 ? -16.844 19.609 6.281 1 90.88 237 THR B CA 1
ATOM 6077 C C . THR B 1 237 ? -18.188 19.547 5.574 1 90.88 237 THR B C 1
ATOM 6079 O O . THR B 1 237 ? -19.234 19.453 6.223 1 90.88 237 THR B O 1
ATOM 6082 N N . ASP B 1 238 ? -18.172 19.625 4.242 1 90.69 238 ASP B N 1
ATOM 6083 C CA . ASP B 1 238 ? -19.391 19.703 3.449 1 90.69 238 ASP B CA 1
ATOM 6084 C C . ASP B 1 238 ? -19.969 18.312 3.176 1 90.69 238 ASP B C 1
ATOM 6086 O O . ASP B 1 238 ? -21.109 18.188 2.746 1 90.69 238 ASP B O 1
ATOM 6090 N N . SER B 1 239 ? -19.109 17.344 3.414 1 93.75 239 SER B N 1
ATOM 6091 C CA . SER B 1 239 ? -19.578 16.016 3.045 1 93.75 239 SER B CA 1
ATOM 6092 C C . SER B 1 239 ? -18.984 14.953 3.965 1 93.75 239 SER B C 1
ATOM 6094 O O . SER B 1 239 ? -17.938 15.18 4.594 1 93.75 239 SER B O 1
ATOM 6096 N N . VAL B 1 240 ? -19.766 13.883 4.031 1 96.06 240 VAL B N 1
ATOM 6097 C CA . VAL B 1 240 ? -19.234 12.672 4.641 1 96.06 240 VAL B CA 1
ATOM 6098 C C . VAL B 1 240 ? -18.281 11.984 3.676 1 96.06 240 VAL B C 1
ATOM 6100 O O . VAL B 1 240 ? -18.469 12.039 2.457 1 96.06 240 VAL B O 1
ATOM 6103 N N . HIS B 1 241 ? -17.25 11.414 4.242 1 96.25 241 HIS B N 1
ATOM 6104 C CA . HIS B 1 241 ? -16.25 10.781 3.377 1 96.25 241 HIS B CA 1
ATOM 6105 C C . HIS B 1 241 ? -16.531 9.281 3.234 1 96.25 241 HIS B C 1
ATOM 6107 O O . HIS B 1 241 ? -16.219 8.688 2.203 1 96.25 241 HIS B O 1
ATOM 6113 N N . LEU B 1 242 ? -16.969 8.688 4.289 1 96.5 242 LEU B N 1
ATOM 6114 C CA . LEU B 1 242 ? -17.156 7.238 4.316 1 96.5 242 LEU B CA 1
ATOM 6115 C C . LEU B 1 242 ? -18.281 6.848 5.262 1 96.5 242 LEU B C 1
ATOM 6117 O O . LEU B 1 242 ? -18.531 7.527 6.262 1 96.5 242 LEU B O 1
ATOM 6121 N N . ARG B 1 243 ? -18.969 5.816 4.879 1 97.62 243 ARG B N 1
ATOM 6122 C CA . ARG B 1 243 ? -20.031 5.238 5.699 1 97.62 243 ARG B CA 1
ATOM 6123 C C . ARG B 1 243 ? -19.719 3.793 6.062 1 97.62 243 ARG B C 1
ATOM 6125 O O . ARG B 1 243 ? -19.25 3.023 5.219 1 97.62 243 ARG B O 1
ATOM 6132 N N . ILE B 1 244 ? -19.875 3.436 7.277 1 98.31 244 ILE B N 1
ATOM 6133 C CA . ILE B 1 244 ? -19.719 2.061 7.742 1 98.31 244 ILE B CA 1
ATOM 6134 C C . ILE B 1 244 ? -21.078 1.533 8.234 1 98.31 244 ILE B C 1
ATOM 6136 O O . ILE B 1 244 ? -21.641 2.062 9.195 1 98.31 244 ILE B O 1
ATOM 6140 N N . ILE B 1 245 ? -21.547 0.54 7.625 1 98.06 245 ILE B N 1
ATOM 6141 C CA . ILE B 1 245 ? -22.812 -0.079 8.023 1 98.06 245 ILE B CA 1
ATOM 6142 C C . ILE B 1 245 ? -22.531 -1.257 8.953 1 98.06 245 ILE B C 1
ATOM 6144 O O . ILE B 1 245 ? -21.906 -2.24 8.555 1 98.06 245 ILE B O 1
ATOM 6148 N N . VAL B 1 246 ? -22.938 -1.203 10.141 1 98.06 246 VAL B N 1
ATOM 6149 C CA . VAL B 1 246 ? -22.828 -2.273 11.133 1 98.06 246 VAL B CA 1
ATOM 6150 C C . VAL B 1 246 ? -24.234 -2.746 11.523 1 98.06 246 VAL B C 1
ATOM 6152 O O . VAL B 1 246 ? -24.906 -2.107 12.336 1 98.06 246 VAL B O 1
ATOM 6155 N N . ASP B 1 247 ? -24.641 -3.873 10.953 1 96.19 247 ASP B N 1
ATOM 6156 C CA . ASP B 1 247 ? -25.984 -4.379 11.164 1 96.19 247 ASP B CA 1
ATOM 6157 C C . ASP B 1 247 ? -27.031 -3.336 10.773 1 96.19 247 ASP B C 1
ATOM 6159 O O . ASP B 1 247 ? -27.188 -3.021 9.594 1 96.19 247 ASP B O 1
ATOM 6163 N N . LYS B 1 248 ? -27.672 -2.658 11.805 1 94.56 248 LYS B N 1
ATOM 6164 C CA . LYS B 1 248 ? -28.734 -1.712 11.5 1 94.56 248 LYS B CA 1
ATOM 6165 C C . LYS B 1 248 ? -28.25 -0.271 11.633 1 94.56 248 LYS B C 1
ATOM 6167 O O . LYS B 1 248 ? -28.969 0.667 11.289 1 94.56 248 LYS B O 1
ATOM 6172 N N . VAL B 1 249 ? -27.109 -0.07 12.047 1 96.88 249 VAL B N 1
ATOM 6173 C CA . VAL B 1 249 ? -26.594 1.267 12.312 1 96.88 249 VAL B CA 1
ATOM 6174 C C . VAL B 1 249 ? -25.688 1.702 11.164 1 96.88 249 VAL B C 1
ATOM 6176 O O . VAL B 1 249 ? -24.875 0.913 10.664 1 96.88 249 VAL B O 1
ATOM 6179 N N . VAL B 1 250 ? -25.812 2.902 10.688 1 97.25 250 VAL B N 1
ATOM 6180 C CA . VAL B 1 250 ? -24.938 3.496 9.68 1 97.25 250 VAL B CA 1
ATOM 6181 C C . VAL B 1 250 ? -24.094 4.598 10.312 1 97.25 250 VAL B C 1
ATOM 6183 O O . VAL B 1 250 ? -24.625 5.613 10.766 1 97.25 250 VAL B O 1
ATOM 6186 N N . LEU B 1 251 ? -22.844 4.426 10.359 1 97.75 251 LEU B N 1
ATOM 6187 C CA . LEU B 1 251 ? -21.906 5.406 10.906 1 97.75 251 LEU B CA 1
ATOM 6188 C C . LEU B 1 251 ? -21.344 6.297 9.805 1 97.75 251 LEU B C 1
ATOM 6190 O O . LEU B 1 251 ? -20.922 5.801 8.758 1 97.75 251 LEU B O 1
ATOM 6194 N N . HIS B 1 252 ? -21.391 7.516 10.008 1 97.56 252 HIS B N 1
ATOM 6195 C CA . HIS B 1 252 ? -20.812 8.492 9.094 1 97.56 252 HIS B CA 1
ATOM 6196 C C . HIS B 1 252 ? -19.438 8.938 9.562 1 97.56 252 HIS B C 1
ATOM 6198 O O . HIS B 1 252 ? -19.266 9.352 10.711 1 97.56 252 HIS B O 1
ATOM 6204 N N . CYS B 1 253 ? -18.453 8.852 8.609 1 97.5 253 CYS B N 1
ATOM 6205 C CA . CYS B 1 253 ? -17.078 9.094 9.008 1 97.5 253 CYS B CA 1
ATOM 6206 C C . CYS B 1 253 ? -16.359 10.008 8.016 1 97.5 253 CYS B C 1
ATOM 6208 O O . CYS B 1 253 ? -16.844 10.203 6.898 1 97.5 253 CYS B O 1
ATOM 6210 N N . ASP B 1 254 ? -15.359 10.602 8.469 1 96 254 ASP B N 1
ATOM 6211 C CA . ASP B 1 254 ? -14.375 11.289 7.637 1 96 254 ASP B CA 1
ATOM 6212 C C . ASP B 1 254 ? -13.055 10.516 7.594 1 96 254 ASP B C 1
ATOM 6214 O O . ASP B 1 254 ? -12.734 9.781 8.531 1 96 254 ASP B O 1
ATOM 6218 N N . ILE B 1 255 ? -12.352 10.656 6.496 1 96.19 255 ILE B N 1
ATOM 6219 C CA . ILE B 1 255 ? -11.086 9.945 6.324 1 96.19 255 ILE B CA 1
ATOM 6220 C C . ILE B 1 255 ? -9.922 10.93 6.402 1 96.19 255 ILE B C 1
ATOM 6222 O O . ILE B 1 255 ? -9.969 12 5.797 1 96.19 255 ILE B O 1
ATOM 6226 N N . LYS B 1 256 ? -8.906 10.609 7.18 1 94.38 256 LYS B N 1
ATOM 6227 C CA . LYS B 1 256 ? -7.695 11.414 7.297 1 94.38 256 LYS B CA 1
ATOM 6228 C C . LYS B 1 256 ? -6.453 10.586 6.992 1 94.38 256 LYS B C 1
ATOM 6230 O O . LYS B 1 256 ? -6.449 9.367 7.18 1 94.38 256 LYS B O 1
ATOM 6235 N N . GLU B 1 257 ? -5.469 11.242 6.492 1 94.5 257 GLU B N 1
ATOM 6236 C CA . GLU B 1 257 ? -4.168 10.609 6.293 1 94.5 257 GLU B CA 1
ATOM 6237 C C . GLU B 1 257 ? -3.35 10.609 7.578 1 94.5 257 GLU B C 1
ATOM 6239 O O . GLU B 1 257 ? -3.195 11.656 8.219 1 94.5 257 GLU B O 1
ATOM 6244 N N . CYS B 1 258 ? -2.898 9.461 7.977 1 94.06 258 CYS B N 1
ATOM 6245 C CA . CYS B 1 258 ? -1.948 9.422 9.086 1 94.06 258 CYS B CA 1
ATOM 6246 C C . CYS B 1 258 ? -0.514 9.453 8.57 1 94.06 258 CYS B C 1
ATOM 6248 O O . CYS B 1 258 ? 0.415 9.742 9.328 1 94.06 258 CYS B O 1
ATOM 6250 N N . LEU B 1 259 ? -0.344 9.062 7.348 1 96.12 259 LEU B N 1
ATOM 6251 C CA . LEU B 1 259 ? 0.894 9.188 6.582 1 96.12 259 LEU B CA 1
ATOM 6252 C C . LEU B 1 259 ? 0.648 9.906 5.262 1 96.12 259 LEU B C 1
ATOM 6254 O O . LEU B 1 259 ? -0.378 9.695 4.613 1 96.12 259 LEU B O 1
ATOM 6258 N N . LEU B 1 260 ? 1.593 10.711 4.988 1 95.56 260 LEU B N 1
ATOM 6259 C CA . LEU B 1 260 ? 1.508 11.305 3.654 1 95.56 260 LEU B CA 1
ATOM 6260 C C . LEU B 1 260 ? 1.511 10.219 2.582 1 95.56 260 LEU B C 1
ATOM 6262 O O . LEU B 1 26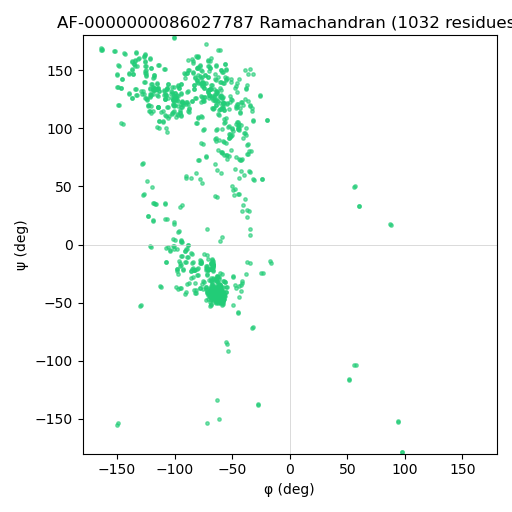0 ? 2.338 9.305 2.619 1 95.56 260 LEU B O 1
ATOM 6266 N N . ASN B 1 261 ? 0.531 10.219 1.696 1 93.31 261 ASN B N 1
ATOM 6267 C CA . ASN B 1 261 ? 0.496 9.242 0.612 1 93.31 261 ASN B CA 1
ATOM 6268 C C . ASN B 1 261 ? 1.71 9.375 -0.303 1 93.31 261 ASN B C 1
ATOM 6270 O O . ASN B 1 261 ? 1.835 10.359 -1.034 1 93.31 261 ASN B O 1
ATOM 6274 N N . VAL B 1 262 ? 2.564 8.477 -0.32 1 93.56 262 VAL B N 1
ATOM 6275 C CA . VAL B 1 262 ? 3.848 8.539 -1.014 1 93.56 262 VAL B CA 1
ATOM 6276 C C . VAL B 1 262 ? 3.617 8.57 -2.523 1 93.56 262 VAL B C 1
ATOM 6278 O O . VAL B 1 262 ? 4.5 8.977 -3.283 1 93.56 262 VAL B O 1
ATOM 6281 N N . GLU B 1 263 ? 2.451 8.094 -2.992 1 90.19 263 GLU B N 1
ATOM 6282 C CA . GLU B 1 263 ? 2.152 8.102 -4.422 1 90.19 263 GLU B CA 1
ATOM 6283 C C . GLU B 1 263 ? 1.997 9.531 -4.941 1 90.19 263 GLU B C 1
ATOM 6285 O O . GLU B 1 263 ? 2.072 9.773 -6.148 1 90.19 263 GLU B O 1
ATOM 6290 N N . SER B 1 264 ? 1.752 10.461 -4.039 1 91.38 264 SER B N 1
ATOM 6291 C CA . SER B 1 264 ? 1.614 11.859 -4.422 1 91.38 264 SER B CA 1
ATOM 6292 C C . SER B 1 264 ? 2.973 12.555 -4.492 1 91.38 264 SER B C 1
ATOM 6294 O O . SER B 1 264 ? 3.068 13.703 -4.926 1 91.38 264 SER B O 1
ATOM 6296 N N . LEU B 1 265 ? 3.996 11.906 -4.078 1 92.31 265 LEU B N 1
ATOM 6297 C CA . LEU B 1 265 ? 5.34 12.469 -4.07 1 92.31 265 LEU B CA 1
ATOM 6298 C C . LEU B 1 265 ? 6.055 12.195 -5.391 1 92.31 265 LEU B C 1
ATOM 6300 O O . LEU B 1 265 ? 5.828 11.164 -6.023 1 92.31 265 LEU B O 1
ATOM 6304 N N . PRO B 1 266 ? 6.902 13.039 -5.855 1 88.31 266 PRO B N 1
ATOM 6305 C CA . PRO B 1 266 ? 7.695 12.781 -7.062 1 88.31 266 PRO B CA 1
ATOM 6306 C C . PRO B 1 266 ? 8.711 11.656 -6.879 1 88.31 266 PRO B C 1
ATOM 6308 O O . PRO B 1 266 ? 9.195 11.094 -7.863 1 88.31 266 PRO B O 1
ATOM 6311 N N . THR B 1 267 ? 9 11.25 -5.656 1 89.69 267 THR B N 1
ATOM 6312 C CA . THR B 1 267 ? 9.992 10.234 -5.344 1 89.69 267 THR B CA 1
ATOM 6313 C C . THR B 1 267 ? 9.328 8.945 -4.879 1 89.69 267 THR B C 1
ATOM 6315 O O . THR B 1 267 ? 9.836 8.266 -3.984 1 89.69 267 THR B O 1
ATOM 6318 N N . THR B 1 268 ? 8.211 8.625 -5.426 1 90.81 268 THR B N 1
ATOM 6319 C CA . THR B 1 268 ? 7.434 7.461 -5.02 1 90.81 268 THR B CA 1
ATOM 6320 C C . THR B 1 268 ? 8.281 6.191 -5.086 1 90.81 268 THR B C 1
ATOM 6322 O O . THR B 1 268 ? 8.172 5.32 -4.223 1 90.81 268 THR B O 1
ATOM 6325 N N . SER B 1 269 ? 9.18 6.039 -6.07 1 90.31 269 SER B N 1
ATOM 6326 C CA . SER B 1 269 ? 9.961 4.836 -6.324 1 90.31 269 SER B CA 1
ATOM 6327 C C . SER B 1 269 ? 10.945 4.566 -5.188 1 90.31 269 SER B C 1
ATOM 6329 O O . SER B 1 269 ? 11.461 3.455 -5.055 1 90.31 269 SER B O 1
ATOM 6331 N N . GLN B 1 270 ? 11.195 5.637 -4.367 1 92.06 270 GLN B N 1
ATOM 6332 C CA . GLN B 1 270 ? 12.133 5.469 -3.26 1 92.06 270 GLN B CA 1
ATOM 6333 C C . GLN B 1 270 ? 11.445 4.855 -2.045 1 92.06 270 GLN B C 1
ATOM 6335 O O . GLN B 1 270 ? 12.102 4.258 -1.188 1 92.06 270 GLN B O 1
ATOM 6340 N N . PHE B 1 271 ? 10.133 5.016 -2.045 1 95 271 PHE B N 1
ATOM 6341 C CA . PHE B 1 271 ? 9.414 4.633 -0.835 1 95 271 PHE B CA 1
ATOM 6342 C C . PHE B 1 271 ? 8.633 3.348 -1.055 1 95 271 PHE B C 1
ATOM 6344 O O . PHE B 1 271 ? 8.156 2.732 -0.097 1 95 271 PHE B O 1
ATOM 6351 N N . LEU B 1 272 ? 8.445 2.92 -2.277 1 95 272 LEU B N 1
ATOM 6352 C CA . LEU B 1 272 ? 7.719 1.702 -2.615 1 95 272 LEU B CA 1
ATOM 6353 C C . LEU B 1 272 ? 8.57 0.781 -3.482 1 95 272 LEU B C 1
ATOM 6355 O O . LEU B 1 272 ? 9.5 1.234 -4.148 1 95 272 LEU B O 1
ATOM 6359 N N . LEU B 1 273 ? 8.234 -0.498 -3.479 1 94.56 273 LEU B N 1
ATOM 6360 C CA . LEU B 1 273 ? 8.914 -1.488 -4.309 1 94.56 273 LEU B CA 1
ATOM 6361 C C . LEU B 1 273 ? 8.141 -1.731 -5.602 1 94.56 273 LEU B C 1
ATOM 6363 O O . LEU B 1 273 ? 6.918 -1.856 -5.586 1 94.56 273 LEU B O 1
ATOM 6367 N N . PHE B 1 274 ? 8.883 -1.761 -6.684 1 91.69 274 PHE B N 1
ATOM 6368 C CA . PHE B 1 274 ? 8.32 -2.096 -7.988 1 91.69 274 PHE B CA 1
ATOM 6369 C C . PHE B 1 274 ? 9.125 -3.209 -8.656 1 91.69 274 PHE B C 1
ATOM 6371 O O . PHE B 1 274 ? 9.734 -2.998 -9.703 1 91.69 274 PHE B O 1
ATOM 6378 N N . PRO B 1 275 ? 9.016 -4.375 -8.102 1 92 275 PRO B N 1
ATOM 6379 C CA . PRO B 1 275 ? 9.867 -5.449 -8.609 1 92 275 PRO B CA 1
ATOM 6380 C C . PRO B 1 275 ? 9.43 -5.945 -9.984 1 92 275 PRO B C 1
ATOM 6382 O O . PRO B 1 275 ? 10.211 -6.59 -10.695 1 92 275 PRO B O 1
ATOM 6385 N N . ASN B 1 276 ? 8.164 -5.707 -10.406 1 88.62 276 ASN B N 1
ATOM 6386 C CA . ASN B 1 276 ? 7.633 -6.305 -11.633 1 88.62 276 ASN B CA 1
ATOM 6387 C C . ASN B 1 276 ? 7.199 -5.234 -12.633 1 88.62 276 ASN B C 1
ATOM 6389 O O . ASN B 1 276 ? 6.645 -5.555 -13.68 1 88.62 276 ASN B O 1
ATOM 6393 N N . SER B 1 277 ? 7.32 -4.016 -12.258 1 80.88 277 SER B N 1
ATOM 6394 C CA . SER B 1 277 ? 6.914 -2.92 -13.133 1 80.88 277 SER B CA 1
ATOM 6395 C C . SER B 1 277 ? 7.98 -1.832 -13.195 1 80.88 277 SER B C 1
ATOM 6397 O O . SER B 1 277 ? 8.805 -1.714 -12.281 1 80.88 277 SER B O 1
ATOM 6399 N N . SER B 1 278 ? 7.906 -1.205 -14.266 1 74.88 278 SER B N 1
ATOM 6400 C CA . SER B 1 278 ? 8.898 -0.146 -14.43 1 74.88 278 SER B CA 1
ATOM 6401 C C . SER B 1 278 ? 8.703 0.958 -13.398 1 74.88 278 SER B C 1
ATOM 6403 O O . SER B 1 278 ? 7.574 1.259 -13.008 1 74.88 278 SER B O 1
ATOM 6405 N N . LEU B 1 279 ? 9.82 1.419 -12.977 1 70.62 279 LEU B N 1
ATOM 6406 C CA . LEU B 1 279 ? 9.836 2.473 -11.961 1 70.62 279 LEU B CA 1
ATOM 6407 C C . LEU B 1 279 ? 9.211 3.754 -12.508 1 70.62 279 LEU B C 1
ATOM 6409 O O . LEU B 1 279 ? 9.508 4.168 -13.625 1 70.62 279 LEU B O 1
ATOM 6413 N N . PRO B 1 280 ? 8.227 4.172 -11.75 1 68.88 280 PRO B N 1
ATOM 6414 C CA . PRO B 1 280 ? 7.816 5.527 -12.133 1 68.88 280 PRO B CA 1
ATOM 6415 C C . PRO B 1 280 ? 8.961 6.531 -12.062 1 68.88 280 PRO B C 1
ATOM 6417 O O . PRO B 1 280 ? 9.727 6.531 -11.094 1 68.88 280 PRO B O 1
ATOM 6420 N N . GLN B 1 281 ? 9.328 7.07 -13.125 1 65 281 GLN B N 1
ATOM 6421 C CA . GLN B 1 281 ? 10.398 8.062 -13.125 1 65 281 GLN B CA 1
ATOM 6422 C C . GLN B 1 281 ? 10.039 9.258 -12.242 1 65 281 GLN B C 1
ATOM 6424 O O . GLN B 1 281 ? 8.875 9.656 -12.172 1 65 281 GLN B O 1
ATOM 6429 N N . PRO B 1 282 ? 11.055 9.477 -11.375 1 62.09 282 PRO B N 1
ATOM 6430 C CA . PRO B 1 282 ? 10.797 10.688 -10.594 1 62.09 282 PRO B CA 1
ATOM 6431 C C . PRO B 1 282 ? 10.461 11.891 -11.469 1 62.09 282 PRO B C 1
ATOM 6433 O O . PRO B 1 282 ? 11.141 12.148 -12.461 1 62.09 282 PRO B O 1
ATOM 6436 N N . THR B 1 283 ? 9.18 12.133 -11.719 1 54.19 283 THR B N 1
ATOM 6437 C CA . THR B 1 283 ? 8.805 13.281 -12.531 1 54.19 283 THR B CA 1
ATOM 6438 C C . THR B 1 283 ? 9.18 14.586 -11.836 1 54.19 283 THR B C 1
ATOM 6440 O O . THR B 1 283 ? 8.82 14.805 -10.68 1 54.19 283 THR B O 1
ATOM 6443 N N . THR B 1 284 ? 10.398 15.086 -12.109 1 49.66 284 THR B N 1
ATOM 6444 C CA . THR B 1 284 ? 10.758 16.422 -11.625 1 49.66 284 THR B CA 1
ATOM 6445 C C . THR B 1 284 ? 9.672 17.438 -11.969 1 49.66 284 THR B C 1
ATOM 6447 O O . THR B 1 284 ? 9.703 18.562 -11.492 1 49.66 284 THR B O 1
ATOM 6450 N N . ARG B 1 285 ? 8.93 17.062 -13.156 1 47.16 285 ARG B N 1
ATOM 6451 C CA . ARG B 1 285 ? 8.109 18.172 -13.625 1 47.16 285 ARG B CA 1
ATOM 6452 C C . ARG B 1 285 ? 6.887 18.375 -12.742 1 47.16 285 ARG B C 1
ATOM 6454 O O . ARG B 1 285 ? 6.164 17.406 -12.453 1 47.16 285 ARG B O 1
ATOM 6461 N N . VAL B 1 286 ? 7.023 19.281 -11.914 1 47.44 286 VAL B N 1
ATOM 6462 C CA . VAL B 1 286 ? 5.812 19.812 -11.305 1 47.44 286 VAL B CA 1
ATOM 6463 C C . VAL B 1 286 ? 4.672 19.812 -12.328 1 47.44 286 VAL B C 1
ATOM 6465 O O . VAL B 1 286 ? 4.828 20.297 -13.445 1 47.44 286 VAL B O 1
ATOM 6468 N N . ASN B 1 287 ? 4.023 18.609 -12.531 1 46 287 ASN B N 1
ATOM 6469 C CA . ASN B 1 287 ? 2.912 18.719 -13.477 1 46 287 ASN B CA 1
ATOM 6470 C C . ASN B 1 287 ? 2.453 20.172 -13.609 1 46 287 ASN B C 1
ATOM 6472 O O . ASN B 1 287 ? 2.256 20.859 -12.609 1 46 287 ASN B O 1
ATOM 6476 N N . PRO B 1 288 ? 2.791 20.75 -14.766 1 42.09 288 PRO B N 1
ATOM 6477 C CA . PRO B 1 288 ? 2.125 22.047 -14.875 1 42.09 288 PRO B CA 1
ATOM 6478 C C . PRO B 1 288 ? 0.733 22.047 -14.25 1 42.09 288 PRO B C 1
ATOM 6480 O O . PRO B 1 288 ? 0.062 21.016 -14.219 1 42.09 288 PRO B O 1
ATOM 6483 N N . VAL B 1 289 ? 0.635 22.906 -13.305 1 41.97 289 VAL B N 1
ATOM 6484 C CA . VAL B 1 289 ? -0.638 23.25 -12.68 1 41.97 289 VAL B CA 1
ATOM 6485 C C . VAL B 1 289 ? -1.783 22.953 -13.648 1 41.97 289 VAL B C 1
ATOM 6487 O O . VAL B 1 289 ? -1.887 23.578 -14.703 1 41.97 289 VAL B O 1
ATOM 6490 N N . SER B 1 290 ? -1.972 21.844 -14.156 1 38.62 290 SER B N 1
ATOM 6491 C CA . SER B 1 290 ? -3.305 21.953 -14.742 1 38.62 290 SER B CA 1
ATOM 6492 C C . SER B 1 290 ? -4.191 22.891 -13.93 1 38.62 290 SER B C 1
ATOM 6494 O O . SER B 1 290 ? -4.16 22.859 -12.695 1 38.62 290 SER B O 1
ATOM 6496 N N . LYS B 1 291 ? -4.461 24 -14.391 1 40.19 291 LYS B N 1
ATOM 6497 C CA . LYS B 1 291 ? -5.32 25.094 -13.945 1 40.19 291 LYS B CA 1
ATOM 6498 C C . LYS B 1 291 ? -6.43 24.578 -13.031 1 40.19 291 LYS B C 1
ATOM 6500 O O . LYS B 1 291 ? -7.383 25.297 -12.734 1 40.19 291 LYS B O 1
ATOM 6505 N N . GLN B 1 292 ? -6.906 23.297 -13.039 1 43.22 292 GLN B N 1
ATOM 6506 C CA . GLN B 1 292 ? -8.281 23.219 -12.539 1 43.22 292 GLN B CA 1
ATOM 6507 C C . GLN B 1 292 ? -8.328 23.422 -11.031 1 43.22 292 GLN B C 1
ATOM 6509 O O . GLN B 1 292 ? -7.84 22.578 -10.273 1 43.22 292 GLN B O 1
ATOM 6514 N N . LEU B 1 293 ? -8.188 24.594 -10.539 1 47.19 293 LEU B N 1
ATOM 6515 C CA . LEU B 1 293 ? -8.727 25.062 -9.266 1 47.19 293 LEU B CA 1
ATOM 6516 C C . LEU B 1 293 ? -9.82 24.125 -8.773 1 47.19 293 LEU B C 1
ATOM 6518 O O . LEU B 1 293 ? -10.398 24.344 -7.707 1 47.19 293 LEU B O 1
ATOM 6522 N N . SER B 1 294 ? -10.336 23.234 -9.641 1 51.78 294 SER B N 1
ATOM 6523 C CA . SER B 1 294 ? -11.531 22.531 -9.18 1 51.78 294 SER B CA 1
ATOM 6524 C C . SER B 1 294 ? -11.172 21.266 -8.414 1 51.78 294 SER B C 1
ATOM 6526 O O . SER B 1 294 ? -10.203 20.578 -8.75 1 51.78 294 SER B O 1
ATOM 6528 N N . GLY B 1 295 ? -11.523 21.297 -7.145 1 60.38 295 GLY B N 1
ATOM 6529 C CA . GLY B 1 295 ? -11.516 20.125 -6.289 1 60.38 295 GLY B CA 1
ATOM 6530 C C . GLY B 1 295 ? -11.695 18.828 -7.051 1 60.38 295 GLY B C 1
ATOM 6531 O O . GLY B 1 295 ? -12.359 18.797 -8.086 1 60.38 295 GLY B O 1
ATOM 6532 N N . SER B 1 296 ? -10.727 17.812 -6.812 1 79.75 296 SER B N 1
ATOM 6533 C CA . SER B 1 296 ? -10.859 16.5 -7.414 1 79.75 296 SER B CA 1
ATOM 6534 C C . SER B 1 296 ? -12.109 15.773 -6.906 1 79.75 296 SER B C 1
ATOM 6536 O O . SER B 1 296 ? -12.391 15.789 -5.707 1 79.75 296 SER B O 1
ATOM 6538 N N . LYS B 1 297 ? -12.969 15.445 -7.797 1 87.69 297 LYS B N 1
ATOM 6539 C CA . LYS B 1 297 ? -14.133 14.641 -7.441 1 87.69 297 LYS B CA 1
ATOM 6540 C C . LYS B 1 297 ? -13.719 13.227 -7.023 1 87.69 297 LYS B C 1
ATOM 6542 O O . LYS B 1 297 ? -13.047 12.523 -7.773 1 87.69 297 LYS B O 1
ATOM 6547 N N . VAL B 1 298 ? -14.031 12.93 -5.777 1 92.06 298 VAL B N 1
ATOM 6548 C CA . VAL B 1 298 ? -13.656 11.641 -5.215 1 92.06 298 VAL B CA 1
ATOM 6549 C C . VAL B 1 298 ? -14.891 10.953 -4.641 1 92.06 298 VAL B C 1
ATOM 6551 O O . VAL B 1 298 ? -15.883 11.609 -4.305 1 92.06 298 VAL B O 1
ATOM 6554 N N . PRO B 1 299 ? -14.922 9.703 -4.562 1 91.06 299 PRO B N 1
ATOM 6555 C CA . PRO B 1 299 ? -16.109 8.977 -4.117 1 91.06 299 PRO B CA 1
ATOM 6556 C C . PRO B 1 299 ? -16.312 9.031 -2.602 1 91.06 299 PRO B C 1
ATOM 6558 O O . PRO B 1 299 ? -15.344 9.219 -1.859 1 91.06 299 PRO B O 1
ATOM 6561 N N . VAL B 1 300 ? -17.594 8.977 -2.197 1 95 300 VAL B N 1
ATOM 6562 C CA . VAL B 1 300 ? -17.938 8.664 -0.813 1 95 300 VAL B CA 1
ATOM 6563 C C . VAL B 1 300 ? -18.047 7.156 -0.634 1 95 300 VAL B C 1
ATOM 6565 O O . VAL B 1 300 ? -18.922 6.52 -1.237 1 95 300 VAL B O 1
ATOM 6568 N N . TYR B 1 301 ? -17.25 6.559 0.158 1 95.88 301 TYR B N 1
ATOM 6569 C CA . TYR B 1 301 ? -17.188 5.105 0.281 1 95.88 301 TYR B CA 1
ATOM 6570 C C . TYR B 1 301 ? -18.281 4.594 1.221 1 95.88 301 TYR B C 1
ATOM 6572 O O . TYR B 1 301 ? -18.609 5.254 2.207 1 95.88 301 TYR B O 1
ATOM 6580 N N . THR B 1 302 ? -18.812 3.49 0.916 1 96.88 302 THR B N 1
ATOM 6581 C CA . THR B 1 302 ? -19.719 2.783 1.808 1 96.88 302 THR B CA 1
ATOM 6582 C C . THR B 1 302 ? -19.234 1.365 2.074 1 96.88 302 THR B C 1
ATOM 6584 O O . THR B 1 302 ? -18.984 0.603 1.14 1 96.88 302 THR B O 1
ATOM 6587 N N . PHE B 1 303 ? -19.078 1.019 3.326 1 97.81 303 PHE B N 1
ATOM 6588 C CA . PHE B 1 303 ? -18.594 -0.292 3.746 1 97.81 303 PHE B CA 1
ATOM 6589 C C . PHE B 1 303 ? -19.656 -1.021 4.566 1 97.81 303 PHE B C 1
ATOM 6591 O O . PHE B 1 303 ? -20.281 -0.433 5.453 1 97.81 303 PHE B O 1
ATOM 6598 N N . GLU B 1 304 ? -19.828 -2.229 4.262 1 97.81 304 GLU B N 1
ATOM 6599 C CA . GLU B 1 304 ? -20.734 -3.084 5.031 1 97.81 304 GLU B CA 1
ATOM 6600 C C . GLU B 1 304 ? -19.953 -4.07 5.891 1 97.81 304 GLU B C 1
ATOM 6602 O O . GLU B 1 304 ? -19.203 -4.902 5.371 1 97.81 304 GLU B O 1
ATOM 6607 N N . ALA B 1 305 ? -20.141 -3.963 7.184 1 98.25 305 ALA B N 1
ATOM 6608 C CA . ALA B 1 305 ? -19.469 -4.891 8.086 1 98.25 305 ALA B CA 1
ATOM 6609 C C . ALA B 1 305 ? -19.938 -6.324 7.848 1 98.25 305 ALA B C 1
ATOM 6611 O O . ALA B 1 305 ? -21.125 -6.594 7.785 1 98.25 305 ALA B O 1
ATOM 6612 N N . ILE B 1 306 ? -19 -7.195 7.719 1 97.19 306 ILE B N 1
ATOM 6613 C CA . ILE B 1 306 ? -19.344 -8.578 7.43 1 97.19 306 ILE B CA 1
ATOM 6614 C C . ILE B 1 306 ? -19.016 -9.461 8.633 1 97.19 306 ILE B C 1
ATOM 6616 O O . ILE B 1 306 ? -19.734 -10.422 8.93 1 97.19 306 ILE B O 1
ATOM 6620 N N . SER B 1 307 ? -17.922 -9.164 9.328 1 97.81 307 SER B N 1
ATOM 6621 C CA . SER B 1 307 ? -17.5 -9.969 10.469 1 97.81 307 SER B CA 1
ATOM 6622 C C . SER B 1 307 ? -16.5 -9.211 11.328 1 97.81 307 SER B C 1
ATOM 6624 O O . SER B 1 307 ? -16.047 -8.125 10.969 1 97.81 307 SER B O 1
ATOM 6626 N N . VAL B 1 308 ? -16.25 -9.719 12.492 1 98.25 308 VAL B N 1
ATOM 6627 C CA . VAL B 1 308 ? -15.156 -9.266 13.359 1 98.25 308 VAL B CA 1
ATOM 6628 C C . VAL B 1 308 ? -14.141 -10.383 13.539 1 98.25 308 VAL B C 1
ATOM 6630 O O . VAL B 1 308 ? -14.5 -11.562 13.586 1 98.25 308 VAL B O 1
ATOM 6633 N N . VAL B 1 309 ? -12.914 -10.023 13.5 1 98.06 309 VAL B N 1
ATOM 6634 C CA . VAL B 1 309 ? -11.828 -10.992 13.633 1 98.06 309 VAL B CA 1
ATOM 6635 C C . VAL B 1 309 ? -10.898 -10.57 14.766 1 98.06 309 VAL B C 1
ATOM 6637 O O . VAL B 1 309 ? -10.695 -9.383 15.008 1 98.06 309 VAL B O 1
ATOM 6640 N N . ARG B 1 310 ? -10.344 -11.562 15.469 1 97.31 310 ARG B N 1
ATOM 6641 C CA . ARG B 1 310 ? -9.344 -11.234 16.484 1 97.31 310 ARG B CA 1
ATOM 6642 C C . ARG B 1 310 ? -8.141 -10.539 15.867 1 97.31 310 ARG B C 1
ATOM 6644 O O . ARG B 1 310 ? -7.691 -10.906 14.781 1 97.31 310 ARG B O 1
ATOM 6651 N N . LYS B 1 311 ? -7.656 -9.555 16.562 1 94.81 311 LYS B N 1
ATOM 6652 C CA . LYS B 1 311 ? -6.531 -8.766 16.078 1 94.81 311 LYS B CA 1
ATOM 6653 C C . LYS B 1 311 ? -5.332 -9.656 15.75 1 94.81 311 LYS B C 1
ATOM 6655 O O . LYS B 1 311 ? -4.688 -9.484 14.711 1 94.81 311 LYS B O 1
ATOM 6660 N N . GLU B 1 312 ? -5.055 -10.641 16.562 1 92 312 GLU B N 1
ATOM 6661 C CA . GLU B 1 312 ? -3.926 -11.547 16.391 1 92 312 GLU B CA 1
ATOM 6662 C C . GLU B 1 312 ? -4.164 -12.508 15.227 1 92 312 GLU B C 1
ATOM 6664 O O . GLU B 1 312 ? -3.227 -13.133 14.727 1 92 312 GLU B O 1
ATOM 6669 N N . GLY B 1 313 ? -5.414 -12.633 14.836 1 94.69 313 GLY B N 1
ATOM 6670 C CA . GLY B 1 313 ? -5.77 -13.555 13.766 1 94.69 313 GLY B CA 1
ATOM 6671 C C . GLY B 1 313 ? -5.684 -12.93 12.383 1 94.69 313 GLY B C 1
ATOM 6672 O O . GLY B 1 313 ? -6.004 -13.57 11.383 1 94.69 313 GLY B O 1
ATOM 6673 N N . LEU B 1 314 ? -5.344 -11.719 12.258 1 94.88 314 LEU B N 1
ATOM 6674 C CA . LEU B 1 314 ? -5.16 -11.023 10.992 1 94.88 314 LEU B CA 1
ATOM 6675 C C . LEU B 1 314 ? -3.678 -10.891 10.656 1 94.88 314 LEU B C 1
ATOM 6677 O O . LEU B 1 314 ? -2.955 -10.133 11.297 1 94.88 314 LEU B O 1
ATOM 6681 N N . CYS B 1 315 ? -3.221 -11.57 9.578 1 92.75 315 CYS B N 1
ATOM 6682 C CA . CYS B 1 315 ? -1.812 -11.617 9.203 1 92.75 315 CYS B CA 1
ATOM 6683 C C . CYS B 1 315 ? -1.406 -10.359 8.445 1 92.75 315 CYS B C 1
ATOM 6685 O O . CYS B 1 315 ? -2.143 -9.891 7.574 1 92.75 315 CYS B O 1
ATOM 6687 N N . GLU B 1 316 ? -0.207 -9.883 8.719 1 92.62 316 GLU B N 1
ATOM 6688 C CA . GLU B 1 316 ? 0.328 -8.68 8.086 1 92.62 316 GLU B CA 1
ATOM 6689 C C . GLU B 1 316 ? 0.475 -8.867 6.582 1 92.62 316 GLU B C 1
ATOM 6691 O O . GLU B 1 316 ? 0.357 -7.902 5.816 1 92.62 316 GLU B O 1
ATOM 6696 N N . SER B 1 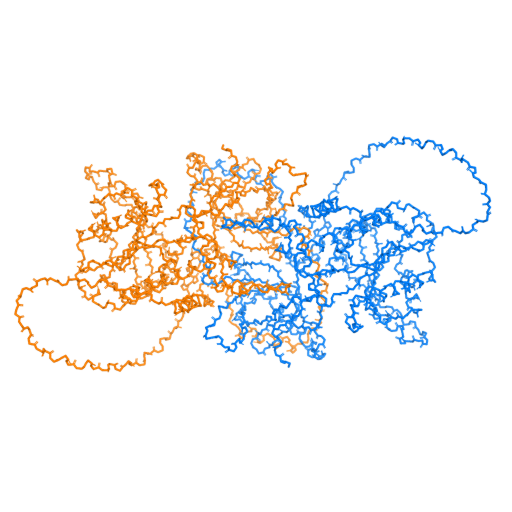317 ? 0.752 -10.078 6.145 1 93.88 317 SER B N 1
ATOM 6697 C CA . SER B 1 317 ? 0.986 -10.359 4.73 1 93.88 317 SER B CA 1
ATOM 6698 C C . SER B 1 317 ? -0.288 -10.172 3.912 1 93.88 317 SER B C 1
ATOM 6700 O O . SER B 1 317 ? -0.238 -10.102 2.682 1 93.88 317 SER B O 1
ATOM 6702 N N . LEU B 1 318 ? -1.419 -10.133 4.586 1 96.62 318 LEU B N 1
ATOM 6703 C CA . LEU B 1 318 ? -2.697 -10.031 3.889 1 96.62 318 LEU B CA 1
ATOM 6704 C C . LEU B 1 318 ? -3.148 -8.578 3.789 1 96.62 318 LEU B C 1
ATOM 6706 O O . LEU B 1 318 ? -4.133 -8.273 3.111 1 96.62 318 LEU B O 1
ATOM 6710 N N . LEU B 1 319 ? -2.469 -7.691 4.492 1 97.31 319 LEU B N 1
ATOM 6711 C CA . LEU B 1 319 ? -2.807 -6.27 4.5 1 97.31 319 LEU B CA 1
ATOM 6712 C C . LEU B 1 319 ? -1.984 -5.512 3.465 1 97.31 319 LEU B C 1
ATOM 6714 O O . LEU B 1 319 ? -0.793 -5.781 3.293 1 97.31 319 LEU B O 1
ATOM 6718 N N . PHE B 1 320 ? -2.664 -4.605 2.768 1 96.75 320 PHE B N 1
ATOM 6719 C CA . PHE B 1 320 ? -1.934 -3.844 1.76 1 96.75 320 PHE B CA 1
ATOM 6720 C C . PHE B 1 320 ? -2.568 -2.475 1.55 1 96.75 320 PHE B C 1
ATOM 6722 O O . PHE B 1 320 ? -3.615 -2.176 2.127 1 96.75 320 PHE B O 1
ATOM 6729 N N . GLY B 1 321 ? -1.787 -1.599 0.843 1 94.25 321 GLY B N 1
ATOM 6730 C CA . GLY B 1 321 ? -2.285 -0.266 0.541 1 94.25 321 GLY B CA 1
ATOM 6731 C C . GLY B 1 321 ? -1.794 0.789 1.514 1 94.25 321 GLY B C 1
ATOM 6732 O O . GLY B 1 321 ? -0.991 0.496 2.402 1 94.25 321 GLY B O 1
ATOM 6733 N N . HIS B 1 322 ? -2.25 1.995 1.282 1 95.69 322 HIS B N 1
ATOM 6734 C CA . HIS B 1 322 ? -1.924 3.127 2.143 1 95.69 322 HIS B CA 1
ATOM 6735 C C . HIS B 1 322 ? -2.846 3.182 3.355 1 95.69 322 HIS B C 1
ATOM 6737 O O . HIS B 1 322 ? -4.059 2.996 3.229 1 95.69 322 HIS B O 1
ATOM 6743 N N . PRO B 1 323 ? -2.262 3.377 4.535 1 96.25 323 PRO B N 1
ATOM 6744 C CA . PRO B 1 323 ? -3.102 3.465 5.734 1 96.25 323 PRO B CA 1
ATOM 6745 C C . PRO B 1 323 ? -3.857 4.789 5.828 1 96.25 323 PRO B C 1
ATOM 6747 O O . PRO B 1 323 ? -3.291 5.848 5.551 1 96.25 323 PRO B O 1
ATOM 6750 N N . TYR B 1 324 ? -5.094 4.746 6.141 1 96.81 324 TYR B N 1
ATOM 6751 C CA . TYR B 1 324 ? -5.934 5.898 6.434 1 96.81 324 TYR B CA 1
ATOM 6752 C C . TYR B 1 324 ? -6.621 5.746 7.785 1 96.81 324 TYR B C 1
ATOM 6754 O O . TYR B 1 324 ? -6.684 4.645 8.336 1 96.81 324 TYR B O 1
ATOM 6762 N N . VAL B 1 325 ? -7.062 6.816 8.281 1 96.38 325 VAL B N 1
ATOM 6763 C CA . VAL B 1 325 ? -7.75 6.801 9.57 1 96.38 325 VAL B CA 1
ATOM 6764 C C . VAL B 1 325 ? -9.164 7.348 9.406 1 96.38 325 VAL B C 1
ATOM 6766 O O . VAL B 1 325 ? -9.359 8.414 8.82 1 96.38 325 VAL B O 1
ATOM 6769 N N . ALA B 1 326 ? -10.086 6.617 9.891 1 96.88 326 ALA B N 1
ATOM 6770 C CA . ALA B 1 326 ? -11.469 7.074 9.914 1 96.88 326 ALA B CA 1
ATOM 6771 C C . ALA B 1 326 ? -11.828 7.672 11.273 1 96.88 326 ALA B C 1
ATOM 6773 O O . ALA B 1 326 ? -11.461 7.125 12.312 1 96.88 326 ALA B O 1
ATOM 6774 N N . ILE B 1 327 ? -12.508 8.773 11.273 1 95.56 327 ILE B N 1
ATOM 6775 C CA . ILE B 1 327 ? -13.008 9.438 12.469 1 95.56 327 ILE B CA 1
ATOM 6776 C C . ILE B 1 327 ? -14.484 9.773 12.297 1 95.56 327 ILE B C 1
ATOM 6778 O O . ILE B 1 327 ? -15 9.781 11.172 1 95.56 327 ILE B O 1
ATOM 6782 N N . ALA B 1 328 ? -15.18 10 13.406 1 94.69 328 ALA B N 1
ATOM 6783 C CA . ALA B 1 328 ? -16.562 10.438 13.297 1 94.69 328 ALA B CA 1
ATOM 6784 C C . ALA B 1 328 ? -16.672 11.727 12.484 1 94.69 328 ALA B C 1
ATOM 6786 O O . ALA B 1 328 ? -15.859 12.641 12.656 1 94.69 328 ALA B O 1
ATOM 6787 N N . THR B 1 329 ? -17.641 11.852 11.641 1 96 329 THR B N 1
ATOM 6788 C CA . THR B 1 329 ? -17.766 12.961 10.703 1 96 329 THR B CA 1
ATOM 6789 C C . THR B 1 329 ? -18.109 14.25 11.445 1 96 329 THR B C 1
ATO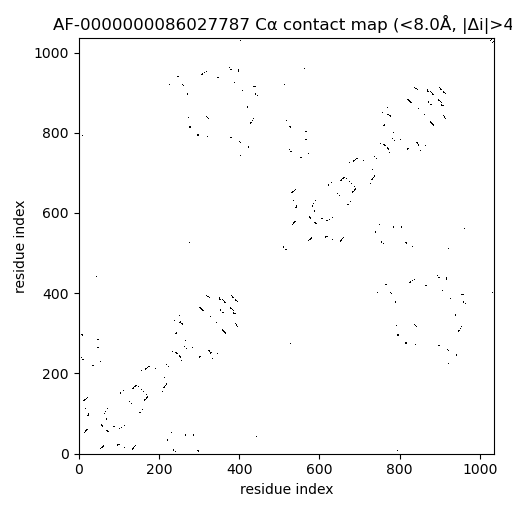M 6791 O O . THR B 1 329 ? -18.719 14.219 12.516 1 96 329 THR B O 1
ATOM 6794 N N . ARG B 1 330 ? -17.734 15.367 10.852 1 90.62 330 ARG B N 1
ATOM 6795 C CA . ARG B 1 330 ? -18.094 16.703 11.32 1 90.62 330 ARG B CA 1
ATOM 6796 C C . ARG B 1 330 ? -18.906 17.453 10.273 1 90.62 330 ARG B C 1
ATOM 6798 O O . ARG B 1 330 ? -18.938 18.672 10.266 1 90.62 330 ARG B O 1
ATOM 6805 N N . CYS B 1 331 ? -19.469 16.703 9.391 1 94.12 331 CYS B N 1
ATOM 6806 C CA . CYS B 1 331 ? -20.266 17.297 8.312 1 94.12 331 CYS B CA 1
ATOM 6807 C C . CYS B 1 331 ? -21.391 18.141 8.867 1 94.12 331 CYS B C 1
ATOM 6809 O O . CYS B 1 331 ? -22.297 17.625 9.523 1 94.12 331 CYS B O 1
ATOM 6811 N N . TRP B 1 332 ? -21.469 19.422 8.539 1 91 332 TRP B N 1
ATOM 6812 C CA . TRP B 1 332 ? -22.406 20.359 9.125 1 91 332 TRP B CA 1
ATOM 6813 C C . TRP B 1 332 ? -23.797 20.188 8.539 1 91 332 TRP B C 1
ATOM 6815 O O . TRP B 1 332 ? -24.781 20.703 9.086 1 91 332 TRP B O 1
ATOM 6825 N N . LYS B 1 333 ? -23.891 19.484 7.406 1 92 333 LYS B N 1
ATOM 6826 C CA . LYS B 1 333 ? -25.188 19.25 6.773 1 92 333 LYS B CA 1
ATOM 6827 C C . LYS B 1 333 ? -26.031 18.281 7.586 1 92 333 LYS B C 1
ATOM 6829 O O . LYS B 1 333 ? -27.25 18.219 7.406 1 92 333 LYS B O 1
ATOM 6834 N N . ILE B 1 334 ? -25.359 17.469 8.422 1 92.88 334 ILE B N 1
ATOM 6835 C CA . ILE B 1 334 ? -26.062 16.531 9.297 1 92.88 334 ILE B CA 1
ATOM 6836 C C . ILE B 1 334 ? -26.578 17.266 10.531 1 92.88 334 ILE B C 1
ATOM 6838 O O . ILE B 1 334 ? -25.875 18.109 11.086 1 92.88 334 ILE B O 1
ATOM 6842 N N . ASP B 1 335 ? -27.797 16.906 10.93 1 93.06 335 ASP B N 1
ATOM 6843 C CA . ASP B 1 335 ? -28.391 17.531 12.102 1 93.06 335 ASP B CA 1
ATOM 6844 C C . ASP B 1 335 ? -27.531 17.328 13.344 1 93.06 335 ASP B C 1
ATOM 6846 O O . ASP B 1 335 ? -26.938 16.266 13.508 1 93.06 335 ASP B O 1
ATOM 6850 N N . TRP B 1 336 ? -27.594 18.328 14.234 1 91.44 336 TRP B N 1
ATOM 6851 C CA . TRP B 1 336 ? -26.734 18.312 15.414 1 91.44 336 TRP B CA 1
ATOM 6852 C C . TRP B 1 336 ? -26.984 17.078 16.266 1 91.44 336 TRP B C 1
ATOM 6854 O O . TRP B 1 336 ? -26.047 16.438 16.75 1 91.44 336 TRP B O 1
ATOM 6864 N N . GLY B 1 337 ? -28.266 16.812 16.484 1 90.81 337 GLY B N 1
ATOM 6865 C CA . GLY B 1 337 ? -28.594 15.617 17.25 1 90.81 337 GLY B CA 1
ATOM 6866 C C . GLY B 1 337 ? -28.062 14.344 16.641 1 90.81 337 GLY B C 1
ATOM 6867 O O . GLY B 1 337 ? -27.562 13.469 17.344 1 90.81 337 GLY B O 1
ATOM 6868 N N . GLU B 1 338 ? -28.172 14.305 15.328 1 93.31 338 GLU B N 1
ATOM 6869 C CA . GLU B 1 338 ? -27.688 13.148 14.602 1 93.31 338 GLU B CA 1
ATOM 6870 C C . GLU B 1 338 ? -26.156 13.062 14.656 1 93.31 338 GLU B C 1
ATOM 6872 O O . GLU B 1 338 ? -25.594 11.977 14.75 1 93.31 338 GLU B O 1
ATOM 6877 N N . LEU B 1 339 ? -25.5 14.203 14.633 1 93.62 339 LEU B N 1
ATOM 6878 C CA . LEU B 1 339 ? -24.047 14.258 14.711 1 93.62 339 LEU B CA 1
ATOM 6879 C C . LEU B 1 339 ? -23.562 13.766 16.078 1 93.62 339 LEU B C 1
ATOM 6881 O O . LEU B 1 339 ? -22.578 13.023 16.156 1 93.62 339 LEU B O 1
ATOM 6885 N N . GLU B 1 340 ? -24.188 14.227 17.078 1 91.44 340 GLU B N 1
ATOM 6886 C CA . GLU B 1 340 ? -23.828 13.789 18.422 1 91.44 340 GLU B CA 1
ATOM 6887 C C . GLU B 1 340 ? -24.016 12.289 18.594 1 91.44 340 GLU B C 1
ATOM 6889 O O . GLU B 1 340 ? -23.156 11.602 19.141 1 91.44 340 GLU B O 1
ATOM 6894 N N . ARG B 1 341 ? -25.156 11.836 18.141 1 92.75 341 ARG B N 1
ATOM 6895 C CA . ARG B 1 341 ? -25.422 10.406 18.219 1 92.75 341 ARG B CA 1
ATOM 6896 C C . ARG B 1 341 ? -24.406 9.609 17.422 1 92.75 341 ARG B C 1
ATOM 6898 O O . ARG B 1 341 ? -23.938 8.562 17.859 1 92.75 341 ARG B O 1
ATOM 6905 N N . ASN B 1 342 ? -24.094 10.086 16.234 1 94.75 342 ASN B N 1
ATOM 6906 C CA . ASN B 1 342 ? -23.094 9.453 15.391 1 94.75 342 ASN B CA 1
ATOM 6907 C C . ASN B 1 342 ? -21.75 9.352 16.109 1 94.75 342 ASN B C 1
ATOM 6909 O O . ASN B 1 342 ? -21.094 8.305 16.062 1 94.75 342 ASN B O 1
ATOM 6913 N N . GLN B 1 343 ? -21.344 10.414 16.766 1 93.5 343 GLN B N 1
ATOM 6914 C CA . GLN B 1 343 ? -20.094 10.43 17.5 1 93.5 343 GLN B CA 1
ATOM 6915 C C . GLN B 1 343 ? -20.109 9.414 18.641 1 93.5 343 GLN B C 1
ATOM 6917 O O . GLN B 1 343 ? -19.109 8.734 18.891 1 93.5 343 GLN B O 1
ATOM 6922 N N . GLN B 1 344 ? -21.203 9.352 19.312 1 94.06 344 GLN B N 1
ATOM 6923 C CA . GLN B 1 344 ? -21.359 8.406 20.422 1 94.06 344 GLN B CA 1
ATOM 6924 C C . GLN B 1 344 ? -21.312 6.965 19.922 1 94.06 344 GLN B C 1
ATOM 6926 O O . GLN B 1 344 ? -20.641 6.121 20.516 1 94.06 344 GLN B O 1
ATOM 6931 N N . GLN B 1 345 ? -22.016 6.719 18.875 1 95.62 345 GLN B N 1
ATOM 6932 C CA . GLN B 1 345 ? -22.031 5.383 18.297 1 95.62 345 GLN B CA 1
ATOM 6933 C C . GLN B 1 345 ? -20.641 4.988 17.797 1 95.62 345 GLN B C 1
ATOM 6935 O O . GLN B 1 345 ? -20.219 3.844 17.984 1 95.62 345 GLN B O 1
ATOM 6940 N N . PHE B 1 346 ? -19.969 5.883 17.172 1 96.12 346 PHE B N 1
ATOM 6941 C CA . PHE B 1 346 ? -18.625 5.641 16.688 1 96.12 346 PHE B CA 1
ATOM 6942 C C . PHE B 1 346 ? -17.688 5.297 17.859 1 96.12 346 PHE B C 1
ATOM 6944 O O . PHE B 1 346 ? -16.938 4.32 17.781 1 96.12 346 PHE B O 1
ATOM 6951 N N . THR B 1 347 ? -17.734 6.066 18.891 1 94.81 347 THR B N 1
ATOM 6952 C CA . THR B 1 347 ? -16.922 5.836 20.078 1 94.81 347 THR B CA 1
ATOM 6953 C C . THR B 1 347 ? -17.234 4.48 20.688 1 94.81 347 THR B C 1
ATOM 6955 O O . THR B 1 347 ? -16.312 3.756 21.109 1 94.81 347 THR B O 1
ATOM 6958 N N . ALA B 1 348 ? -18.484 4.172 20.781 1 95.5 348 ALA B N 1
ATOM 6959 C CA . ALA B 1 348 ? -18.891 2.883 21.328 1 95.5 348 ALA B CA 1
ATOM 6960 C C . ALA B 1 348 ? -18.312 1.731 20.516 1 95.5 348 ALA B C 1
ATOM 6962 O O . ALA B 1 348 ? -17.859 0.731 21.062 1 95.5 348 ALA B O 1
ATOM 6963 N N . LEU B 1 349 ? -18.391 1.876 19.203 1 96.56 349 LEU B N 1
ATOM 6964 C CA . LEU B 1 349 ? -17.828 0.87 18.312 1 96.56 349 LEU B CA 1
ATOM 6965 C C . LEU B 1 349 ? -16.328 0.683 18.578 1 96.56 349 LEU B C 1
ATOM 6967 O O . LEU B 1 349 ? -15.867 -0.444 18.766 1 96.56 349 LEU B O 1
ATOM 6971 N N . VAL B 1 350 ? -15.594 1.756 18.594 1 95.69 350 VAL B N 1
ATOM 6972 C CA . VAL B 1 350 ? -14.141 1.722 18.766 1 95.69 350 VAL B CA 1
ATOM 6973 C C . VAL B 1 350 ? -13.805 1.11 20.125 1 95.69 350 VAL B C 1
ATOM 6975 O O . VAL B 1 350 ? -12.922 0.252 20.219 1 95.69 350 VAL B O 1
ATOM 6978 N N . GLN B 1 351 ? -14.492 1.489 21.156 1 93.75 351 GLN B N 1
ATOM 6979 C CA . GLN B 1 351 ? -14.234 0.982 22.5 1 93.75 351 GLN B CA 1
ATOM 6980 C C . GLN B 1 351 ? -14.5 -0.519 22.578 1 93.75 351 GLN B C 1
ATOM 6982 O O . GLN B 1 351 ? -13.734 -1.258 23.203 1 93.75 351 GLN B O 1
ATOM 6987 N N . TYR B 1 352 ? -15.617 -0.895 22 1 95.12 352 TYR B N 1
ATOM 6988 C CA . TYR B 1 352 ? -15.938 -2.316 22 1 95.12 352 TYR B CA 1
ATOM 6989 C C . TYR B 1 352 ? -14.844 -3.127 21.328 1 95.12 352 TYR B C 1
ATOM 6991 O O . TYR B 1 352 ? -14.398 -4.148 21.844 1 95.12 352 TYR B O 1
ATOM 6999 N N . LEU B 1 353 ? -14.406 -2.74 20.125 1 97.19 353 LEU B N 1
ATOM 7000 C CA . LEU B 1 353 ? -13.367 -3.441 19.375 1 97.19 353 LEU B CA 1
ATOM 7001 C C . LEU B 1 353 ? -12.055 -3.467 20.156 1 97.19 353 LEU B C 1
ATOM 7003 O O . LEU B 1 353 ? -11.391 -4.504 20.234 1 97.19 353 LEU B O 1
ATOM 7007 N N . ASN B 1 354 ? -11.719 -2.326 20.75 1 94.38 354 ASN B N 1
ATOM 7008 C CA . ASN B 1 354 ? -10.484 -2.225 21.531 1 94.38 354 ASN B CA 1
ATOM 7009 C C . ASN B 1 354 ? -10.523 -3.137 22.75 1 94.38 354 ASN B C 1
ATOM 7011 O O . ASN B 1 354 ? -9.562 -3.863 23.016 1 94.38 354 ASN B O 1
ATOM 7015 N N . LYS B 1 355 ? -11.586 -3.072 23.469 1 93.69 355 LYS B N 1
ATOM 7016 C CA . LYS B 1 355 ? -11.734 -3.84 24.703 1 93.69 355 LYS B CA 1
ATOM 7017 C C . LYS B 1 355 ? -11.633 -5.34 24.422 1 93.69 355 LYS B C 1
ATOM 7019 O O . LYS B 1 355 ? -11.078 -6.082 25.234 1 93.69 355 LYS B O 1
ATOM 7024 N N . ASN B 1 356 ? -12.156 -5.766 23.344 1 96.19 356 ASN B N 1
ATOM 7025 C CA . ASN B 1 356 ? -12.219 -7.191 23.031 1 96.19 356 ASN B CA 1
ATOM 7026 C C . ASN B 1 356 ? -11.117 -7.602 22.062 1 96.19 356 ASN B C 1
ATOM 7028 O O . ASN B 1 356 ? -11.102 -8.742 21.57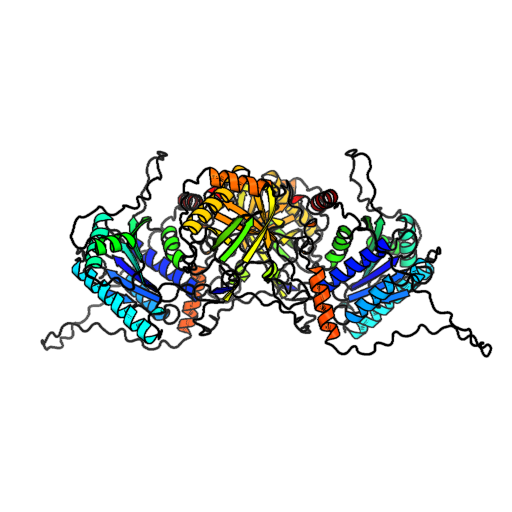8 1 96.19 356 ASN B O 1
ATOM 7032 N N . ASP B 1 357 ? -10.188 -6.746 21.641 1 96.12 357 ASP B N 1
ATOM 7033 C CA . ASP B 1 357 ? -9.078 -6.988 20.734 1 96.12 357 ASP B CA 1
ATOM 7034 C C . ASP B 1 357 ? -9.57 -7.539 19.391 1 96.12 357 ASP B C 1
ATOM 7036 O O . ASP B 1 357 ? -9.07 -8.555 18.906 1 96.12 357 ASP B O 1
ATOM 7040 N N . LEU B 1 358 ? -10.531 -6.82 18.906 1 97.94 358 LEU B N 1
ATOM 7041 C CA . LEU B 1 358 ? -11.164 -7.246 17.656 1 97.94 358 LEU B CA 1
ATOM 7042 C C . LEU B 1 358 ? -10.906 -6.238 16.547 1 97.94 358 LEU B C 1
ATOM 7044 O O . LEU B 1 358 ? -10.594 -5.074 16.812 1 97.94 358 LEU B O 1
ATOM 7048 N N . VAL B 1 359 ? -10.938 -6.684 15.297 1 98.44 359 VAL B N 1
ATOM 7049 C CA . VAL B 1 359 ? -10.867 -5.891 14.07 1 98.44 359 VAL B CA 1
ATOM 7050 C C . VAL B 1 359 ? -12.156 -6.055 13.273 1 98.44 359 VAL B C 1
ATOM 7052 O O . VAL B 1 359 ? -12.68 -7.164 13.148 1 98.44 359 VAL B O 1
ATOM 7055 N N . LEU B 1 360 ? -12.688 -4.973 12.828 1 98.69 360 LEU B N 1
ATOM 7056 C CA . LEU B 1 360 ? -13.898 -5.016 12.023 1 98.69 360 LEU B CA 1
ATOM 7057 C C . LEU B 1 360 ? -13.562 -5.258 10.555 1 98.69 360 LEU B C 1
ATOM 7059 O O . LEU B 1 360 ? -12.742 -4.547 9.977 1 98.69 360 LEU B O 1
ATOM 7063 N N . LEU B 1 361 ? -14.102 -6.285 9.922 1 98.5 361 LEU B N 1
ATOM 7064 C CA . LEU B 1 361 ? -13.953 -6.566 8.5 1 98.5 361 LEU B CA 1
ATOM 7065 C C . LEU B 1 361 ? -15.18 -6.102 7.727 1 98.5 361 LEU B C 1
ATOM 7067 O O . LEU B 1 361 ? -16.312 -6.398 8.117 1 98.5 361 LEU B O 1
ATOM 7071 N N . ALA B 1 362 ? -14.953 -5.371 6.68 1 98.44 362 ALA B N 1
ATOM 7072 C CA . ALA B 1 362 ? -16.078 -4.812 5.938 1 98.44 362 ALA B CA 1
ATOM 7073 C C . ALA B 1 362 ? -15.867 -4.949 4.43 1 98.44 362 ALA B C 1
ATOM 7075 O O . ALA B 1 362 ? -14.727 -5.02 3.963 1 98.44 362 ALA B O 1
ATOM 7076 N N . LYS B 1 363 ? -16.922 -5.055 3.762 1 97.75 363 LYS B N 1
ATOM 7077 C CA . LYS B 1 363 ? -16.969 -5.129 2.305 1 97.75 363 LYS B CA 1
ATOM 7078 C C . LYS B 1 363 ? -17.375 -3.787 1.697 1 97.75 363 LYS B C 1
ATOM 7080 O O . LYS B 1 363 ? -18.328 -3.154 2.16 1 97.75 363 LYS B O 1
ATOM 7085 N N . ARG B 1 364 ? -16.609 -3.314 0.739 1 96.81 364 ARG B N 1
ATOM 7086 C CA . ARG B 1 364 ? -16.969 -2.08 0.045 1 96.81 364 ARG B CA 1
ATOM 7087 C C . ARG B 1 364 ? -18.172 -2.289 -0.866 1 96.81 364 ARG B C 1
ATOM 7089 O O . ARG B 1 364 ? -18.188 -3.223 -1.671 1 96.81 364 ARG B O 1
ATOM 7096 N N . GLN B 1 365 ? -19.062 -1.46 -0.768 1 92.31 365 GLN B N 1
ATOM 7097 C CA . GLN B 1 365 ? -20.234 -1.518 -1.633 1 92.31 365 GLN B CA 1
ATOM 7098 C C . GLN B 1 365 ? -20.016 -0.743 -2.928 1 92.31 365 GLN B C 1
ATOM 7100 O O . GLN B 1 365 ? -19.391 0.326 -2.916 1 92.31 365 GLN B O 1
ATOM 7105 N N . SER B 1 366 ? -20.312 -1.332 -3.992 1 81.31 366 SER B N 1
ATOM 7106 C CA . SER B 1 366 ? -20.219 -0.636 -5.273 1 81.31 366 SER B CA 1
ATOM 7107 C C . SER B 1 366 ? -21.391 0.334 -5.457 1 81.31 366 SER B C 1
ATOM 7109 O O . SER B 1 366 ? -22.484 0.105 -4.941 1 81.31 366 SER B O 1
ATOM 7111 N N . PRO B 1 367 ? -20.953 1.542 -6.039 1 69.06 367 PRO B N 1
ATOM 7112 C CA . PRO B 1 367 ? -22.078 2.441 -6.301 1 69.06 367 PRO B CA 1
ATOM 7113 C C . PRO B 1 367 ? -23.172 1.79 -7.152 1 69.06 367 PRO B C 1
ATOM 7115 O O . PRO B 1 367 ? -22.875 0.943 -8 1 69.06 367 PRO B O 1
ATOM 7118 N N . LYS B 1 368 ? -24.328 1.737 -6.633 1 55.97 368 LYS B N 1
ATOM 7119 C CA . LYS B 1 368 ? -25.469 1.173 -7.355 1 55.97 368 LYS B CA 1
ATOM 7120 C C . LYS B 1 368 ? -25.516 1.683 -8.797 1 55.97 368 LYS B C 1
ATOM 7122 O O . LYS B 1 368 ? -25.828 2.852 -9.031 1 55.97 368 LYS B O 1
ATOM 7127 N N . SER B 1 369 ? -24.391 1.736 -9.5 1 52.66 369 SER B N 1
ATOM 7128 C CA . SER B 1 369 ? -24.594 2.15 -10.883 1 52.66 369 SER B CA 1
ATOM 7129 C C . SER B 1 369 ? -25.812 1.452 -11.492 1 52.66 369 SER B C 1
ATOM 7131 O O . SER B 1 369 ? -26.016 0.252 -11.289 1 52.66 369 SER B O 1
ATOM 7133 N N . THR B 1 370 ? -26.828 2.199 -11.789 1 49.12 370 THR B N 1
ATOM 7134 C CA . THR B 1 370 ? -28.031 1.823 -12.523 1 49.12 370 THR B CA 1
ATOM 7135 C C . THR B 1 370 ? -27.719 0.752 -13.562 1 49.12 370 THR B C 1
ATOM 7137 O O . THR B 1 370 ? -28.531 -0.126 -13.836 1 49.12 370 THR B O 1
ATOM 7140 N N . THR B 1 371 ? -26.953 1.241 -14.672 1 46.97 371 THR B N 1
ATOM 7141 C CA . THR B 1 371 ? -27.109 0.61 -15.977 1 46.97 371 THR B CA 1
ATOM 7142 C C . THR B 1 371 ? -26.266 -0.658 -16.062 1 46.97 371 THR B C 1
ATOM 7144 O O . THR B 1 371 ? -26.312 -1.381 -17.062 1 46.97 371 THR B O 1
ATOM 7147 N N . SER B 1 372 ? -24.953 -0.625 -15.516 1 51.53 372 SER B N 1
ATOM 7148 C CA . SER B 1 372 ? -24.094 -1.634 -16.125 1 51.53 372 SER B CA 1
ATOM 7149 C C . SER B 1 372 ? -24.422 -3.027 -15.602 1 51.53 372 SER B C 1
ATOM 7151 O O . SER B 1 372 ? -24.672 -3.201 -14.406 1 51.53 372 SER B O 1
ATOM 7153 N N . GLU B 1 373 ? -24.734 -3.959 -16.391 1 56.44 373 GLU B N 1
ATOM 7154 C CA . GLU B 1 373 ? -25.094 -5.375 -16.375 1 56.44 373 GLU B CA 1
ATOM 7155 C C . GLU B 1 373 ? -24.203 -6.156 -15.414 1 56.44 373 GLU B C 1
ATOM 7157 O O . GLU B 1 373 ? -24.656 -7.137 -14.805 1 56.44 373 GLU B O 1
ATOM 7162 N N . LYS B 1 374 ? -22.75 -5.836 -15.352 1 65.81 374 LYS B N 1
ATOM 7163 C CA . LYS B 1 374 ? -22 -6.801 -14.547 1 65.81 374 LYS B CA 1
ATOM 7164 C C . LYS B 1 374 ? -21.344 -6.129 -13.352 1 65.81 374 LYS B C 1
ATOM 7166 O O . LYS B 1 374 ? -20.703 -5.078 -13.484 1 65.81 374 LYS B O 1
ATOM 7171 N N . PRO B 1 375 ? -21.562 -6.699 -12.172 1 80 375 PRO B N 1
ATOM 7172 C CA . PRO B 1 375 ? -21.141 -6.105 -10.898 1 80 375 PRO B CA 1
ATOM 7173 C C . PRO B 1 375 ? -19.625 -6.031 -10.75 1 80 375 PRO B C 1
ATOM 7175 O O . PRO B 1 375 ? -18.922 -6.961 -11.141 1 80 375 PRO B O 1
ATOM 7178 N N . LEU B 1 376 ? -19.047 -4.883 -10.438 1 88.44 376 LEU B N 1
ATOM 7179 C CA . LEU B 1 376 ? -17.641 -4.691 -10.07 1 88.44 376 LEU B CA 1
ATOM 7180 C C . LEU B 1 376 ? -17.266 -5.582 -8.891 1 88.44 376 LEU B C 1
ATOM 7182 O O . LEU B 1 376 ? -18.109 -5.918 -8.07 1 88.44 376 LEU B O 1
ATOM 7186 N N . PRO B 1 377 ? -16.062 -6.094 -8.938 1 93.81 377 PRO B N 1
ATOM 7187 C CA . PRO B 1 377 ? -15.633 -6.852 -7.758 1 93.81 377 PRO B CA 1
ATOM 7188 C C . PRO B 1 377 ? -15.711 -6.035 -6.469 1 93.81 377 PRO B C 1
ATOM 7190 O O . PRO B 1 377 ? -15.672 -4.805 -6.512 1 93.81 377 PRO B O 1
ATOM 7193 N N . SER B 1 378 ? -15.828 -6.676 -5.395 1 94.69 378 SER B N 1
ATOM 7194 C CA . SER B 1 378 ? -15.914 -6.012 -4.098 1 94.69 378 SER B CA 1
ATOM 7195 C C . SER B 1 378 ? -14.578 -6.055 -3.359 1 94.69 378 SER B C 1
ATOM 7197 O O . SER B 1 378 ? -13.977 -7.121 -3.223 1 94.69 378 SER B O 1
ATOM 7199 N N . GLY B 1 379 ? -14.133 -4.902 -2.998 1 96.44 379 GLY B N 1
ATOM 7200 C CA . GLY B 1 379 ? -12.969 -4.855 -2.125 1 96.44 379 GLY B CA 1
ATOM 7201 C C . GLY B 1 379 ? -13.312 -5.09 -0.666 1 96.44 379 GLY B C 1
ATOM 7202 O O . GLY B 1 379 ? -14.445 -4.875 -0.246 1 96.44 379 GLY B O 1
ATOM 7203 N N . PHE B 1 380 ? -12.398 -5.602 0.062 1 98.25 380 PHE B N 1
ATOM 7204 C CA . PHE B 1 380 ? -12.555 -5.84 1.491 1 98.25 380 PHE B CA 1
ATOM 7205 C C . PHE B 1 380 ? -11.547 -5.023 2.293 1 98.25 380 PHE B C 1
ATOM 7207 O O . PHE B 1 380 ? -10.414 -4.828 1.857 1 98.25 380 PHE B O 1
ATOM 7214 N N . PHE B 1 381 ? -11.977 -4.582 3.477 1 98.56 381 PHE B N 1
ATOM 7215 C CA . PHE B 1 381 ? -11.164 -3.684 4.289 1 98.56 381 PHE B CA 1
ATOM 7216 C C . PHE B 1 381 ? -11.25 -4.059 5.762 1 98.56 381 PHE B C 1
ATOM 7218 O O . PHE B 1 381 ? -12.273 -4.582 6.215 1 98.56 381 PHE B O 1
ATOM 7225 N N . ALA B 1 382 ? -10.188 -3.834 6.414 1 98.44 382 ALA B N 1
ATOM 7226 C CA . ALA B 1 382 ? -10.117 -4.02 7.863 1 98.44 382 ALA B CA 1
ATOM 7227 C C . ALA B 1 382 ? -10.094 -2.68 8.586 1 98.44 382 ALA B C 1
ATOM 7229 O O . ALA B 1 382 ? -9.391 -1.754 8.18 1 98.44 382 ALA B O 1
ATOM 7230 N N . PHE B 1 383 ? -10.859 -2.531 9.609 1 98.56 383 PHE B N 1
ATOM 7231 C CA . PHE B 1 383 ? -10.898 -1.363 10.484 1 98.56 383 PHE B CA 1
ATOM 7232 C C . PHE B 1 383 ? -10.328 -1.695 11.859 1 98.56 383 PHE B C 1
ATOM 7234 O O . PHE B 1 383 ? -10.953 -2.416 12.633 1 98.56 383 PHE B O 1
ATOM 7241 N N . LEU B 1 384 ? -9.156 -1.223 12.117 1 98.06 384 LEU B N 1
ATOM 7242 C CA . LEU B 1 384 ? -8.461 -1.492 13.375 1 98.06 384 LEU B CA 1
ATOM 7243 C C . LEU B 1 384 ? -8.648 -0.339 14.352 1 98.06 384 LEU B C 1
ATOM 7245 O O . LEU B 1 384 ? -8.305 0.805 14.047 1 98.06 384 LEU B O 1
ATOM 7249 N N . PRO B 1 385 ? -9.148 -0.621 15.523 1 95.69 385 PRO B N 1
ATOM 7250 C CA . PRO B 1 385 ? -9.414 0.446 16.484 1 95.69 385 PRO B CA 1
ATOM 7251 C C . PRO B 1 385 ? -8.148 0.967 17.156 1 95.69 385 PRO B C 1
ATOM 7253 O O . PRO B 1 385 ? -7.215 0.2 17.406 1 95.69 385 PRO B O 1
ATOM 7256 N N . SER B 1 386 ? -8.062 2.23 17.266 1 87.38 386 SER B N 1
ATOM 7257 C CA . SER B 1 386 ? -7.039 2.904 18.062 1 87.38 386 SER B CA 1
ATOM 7258 C C . SER B 1 386 ? -7.559 4.215 18.641 1 87.38 386 SER B C 1
ATOM 7260 O O . SER B 1 386 ? -7.922 5.129 17.891 1 87.38 386 SER B O 1
ATOM 7262 N N . LYS B 1 387 ? -7.527 4.258 19.953 1 82.56 387 LYS B N 1
ATOM 7263 C CA . LYS B 1 387 ? -8.102 5.414 20.641 1 82.56 387 LYS B CA 1
ATOM 7264 C C . LYS B 1 387 ? -9.516 5.691 20.156 1 82.56 387 LYS B C 1
ATOM 7266 O O . LYS B 1 387 ? -10.398 4.84 20.281 1 82.56 387 LYS B O 1
ATOM 7271 N N . ASN B 1 388 ? -9.82 6.723 19.562 1 90.12 388 ASN B N 1
ATOM 7272 C CA . ASN B 1 388 ? -11.156 7.027 19.047 1 90.12 388 ASN B CA 1
ATOM 7273 C C . ASN B 1 388 ? -11.141 7.199 17.531 1 90.12 388 ASN B C 1
ATOM 7275 O O . ASN B 1 388 ? -11.758 8.125 17 1 90.12 388 ASN B O 1
ATOM 7279 N N . THR B 1 389 ? -10.289 6.391 16.891 1 94.31 389 THR B N 1
ATOM 7280 C CA . THR B 1 389 ? -10.195 6.348 15.445 1 94.31 389 THR B CA 1
ATOM 7281 C C . THR B 1 389 ? -10.172 4.902 14.945 1 94.31 389 THR B C 1
ATOM 7283 O O . THR B 1 389 ? -10.039 3.971 15.742 1 94.31 389 THR B O 1
ATOM 7286 N N . LEU B 1 390 ? -10.375 4.742 13.734 1 96.81 390 LEU B N 1
ATOM 7287 C CA . LEU B 1 390 ? -10.266 3.441 13.086 1 96.81 390 LEU B CA 1
ATOM 7288 C C . LEU B 1 390 ? -9.242 3.486 11.953 1 96.81 390 LEU B C 1
ATOM 7290 O O . LEU B 1 390 ? -9.398 4.246 11 1 96.81 390 LEU B O 1
ATOM 7294 N N . LEU B 1 391 ? -8.164 2.729 12.141 1 97.44 391 LEU B N 1
ATOM 7295 C CA . LEU B 1 391 ? -7.223 2.564 11.039 1 97.44 391 LEU B CA 1
ATOM 7296 C C . LEU B 1 391 ? -7.824 1.709 9.93 1 97.44 391 LEU B C 1
ATOM 7298 O O . LEU B 1 391 ? -8.336 0.619 10.188 1 97.44 391 LEU B O 1
ATOM 7302 N N . VAL B 1 392 ? -7.789 2.166 8.734 1 97.94 392 VAL B N 1
ATOM 7303 C CA . VAL B 1 392 ? -8.398 1.474 7.605 1 97.94 392 VAL B CA 1
ATOM 7304 C C . VAL B 1 392 ? -7.305 0.896 6.707 1 97.94 392 VAL B C 1
ATOM 7306 O O . VAL B 1 392 ? -6.43 1.626 6.234 1 97.94 392 VAL B O 1
ATOM 7309 N N . LYS B 1 393 ? -7.367 -0.401 6.438 1 97.56 393 LYS B N 1
ATOM 7310 C CA . LYS B 1 393 ? -6.434 -1.097 5.555 1 97.56 393 LYS B CA 1
ATOM 7311 C C . LYS B 1 393 ? -7.172 -2.055 4.621 1 97.56 393 LYS B C 1
ATOM 7313 O O . LYS B 1 393 ? -8.18 -2.646 5.004 1 97.56 393 LYS B O 1
ATOM 7318 N N . SER B 1 394 ? -6.652 -2.217 3.406 1 98 394 SER B N 1
ATOM 7319 C CA . SER B 1 394 ? -7.188 -3.232 2.504 1 98 394 SER B CA 1
ATOM 7320 C C . SER B 1 394 ? -6.766 -4.633 2.936 1 98 394 SER B C 1
ATOM 7322 O O . SER B 1 394 ? -5.668 -4.824 3.459 1 98 394 SER B O 1
ATOM 7324 N N . VAL B 1 395 ? -7.625 -5.582 2.727 1 97.88 395 VAL B N 1
ATOM 7325 C CA . VAL B 1 395 ? -7.336 -6.969 3.072 1 97.88 395 VAL B CA 1
ATOM 7326 C C . VAL B 1 395 ? -7.531 -7.859 1.846 1 97.88 395 VAL B C 1
ATOM 7328 O O . VAL B 1 395 ? -8.445 -7.629 1.046 1 97.88 395 VAL B O 1
ATOM 7331 N N . ALA B 1 396 ? -6.773 -8.875 1.752 1 97.62 396 ALA B N 1
ATOM 7332 C CA . ALA B 1 396 ? -6.742 -9.727 0.569 1 97.62 396 ALA B CA 1
ATOM 7333 C C . ALA B 1 396 ? -7.945 -10.664 0.535 1 97.62 396 ALA B C 1
ATOM 7335 O O . ALA B 1 396 ? -8.367 -11.188 1.57 1 97.62 396 ALA B O 1
ATOM 7336 N N . SER B 1 397 ? -8.516 -10.836 -0.587 1 96.94 397 SER B N 1
ATOM 7337 C CA . SER B 1 397 ? -9.508 -11.859 -0.873 1 96.94 397 SER B CA 1
ATOM 7338 C C . SER B 1 397 ? -8.883 -13.047 -1.602 1 96.94 397 SER B C 1
ATOM 7340 O O . SER B 1 397 ? -7.699 -13.023 -1.942 1 96.94 397 SER B O 1
ATOM 7342 N N . LYS B 1 398 ? -9.641 -14.023 -1.866 1 95.38 398 LYS B N 1
ATOM 7343 C CA . LYS B 1 398 ? -9.172 -15.297 -2.408 1 95.38 398 LYS B CA 1
ATOM 7344 C C . LYS B 1 398 ? -8.469 -15.094 -3.752 1 95.38 398 LYS B C 1
ATOM 7346 O O . LYS B 1 398 ? -7.426 -15.695 -4.008 1 95.38 398 LYS B O 1
ATOM 7351 N N . GLU B 1 399 ? -9.023 -14.281 -4.582 1 96.19 399 GLU B N 1
ATOM 7352 C CA . GLU B 1 399 ? -8.531 -14.133 -5.949 1 96.19 399 GLU B CA 1
ATOM 7353 C C . GLU B 1 399 ? -7.152 -13.477 -5.969 1 96.19 399 GLU B C 1
ATOM 7355 O O . GLU B 1 399 ? -6.395 -13.641 -6.93 1 96.19 399 GLU B O 1
ATOM 7360 N N . LEU B 1 400 ? -6.793 -12.766 -4.91 1 96.81 400 LEU B N 1
ATOM 7361 C CA . LEU B 1 400 ? -5.539 -12.023 -4.875 1 96.81 400 LEU B CA 1
ATOM 7362 C C . LEU B 1 400 ? -4.402 -12.898 -4.352 1 96.81 400 LEU B C 1
ATOM 7364 O O . LEU B 1 400 ? -3.229 -12.539 -4.469 1 96.81 400 LEU B O 1
ATOM 7368 N N . MET B 1 401 ? -4.684 -14.016 -3.836 1 95.75 401 MET B N 1
ATOM 7369 C CA . MET B 1 401 ? -3.682 -14.867 -3.199 1 95.75 401 MET B CA 1
ATOM 7370 C C . MET B 1 401 ? -2.725 -15.445 -4.234 1 95.75 401 MET B C 1
ATOM 7372 O O . MET B 1 401 ? -3.156 -15.914 -5.289 1 95.75 401 MET B O 1
ATOM 7376 N N . MET B 1 402 ? -1.458 -15.391 -3.973 1 95.5 402 MET B N 1
ATOM 7377 C CA . MET B 1 402 ? -0.42 -16 -4.801 1 95.5 402 MET B CA 1
ATOM 7378 C C . MET B 1 402 ? 0.285 -17.125 -4.051 1 95.5 402 MET B C 1
ATOM 7380 O O . MET B 1 402 ? 0.569 -17 -2.859 1 95.5 402 MET B O 1
ATOM 7384 N N . PRO B 1 403 ? 0.466 -18.188 -4.715 1 91.5 403 PRO B N 1
ATOM 7385 C CA . PRO B 1 403 ? 1.138 -19.297 -4.047 1 91.5 403 PRO B CA 1
ATOM 7386 C C . PRO B 1 403 ? 2.625 -19.047 -3.814 1 91.5 403 PRO B C 1
ATOM 7388 O O . PRO B 1 403 ? 3.285 -18.422 -4.648 1 91.5 403 PRO B O 1
ATOM 7391 N N . LEU B 1 404 ? 2.977 -19.359 -2.578 1 85.75 404 LEU B N 1
ATOM 7392 C CA . LEU B 1 404 ? 4.402 -19.297 -2.268 1 85.75 404 LEU B CA 1
ATOM 7393 C C . LEU B 1 404 ? 4.988 -20.703 -2.129 1 85.75 404 LEU B C 1
ATOM 7395 O O . LEU B 1 404 ? 4.316 -21.609 -1.643 1 85.75 404 LEU B O 1
ATOM 7399 N N . GLY B 1 405 ? 5.586 -21.297 -3.072 1 72.81 405 GLY B N 1
ATOM 7400 C CA . GLY B 1 405 ? 6.188 -22.625 -3.053 1 72.81 405 GLY B CA 1
ATOM 7401 C C . GLY B 1 405 ? 6.75 -23 -1.696 1 72.81 405 GLY B C 1
ATOM 7402 O O . GLY B 1 405 ? 6.898 -22.141 -0.819 1 72.81 405 GLY B O 1
ATOM 7403 N N . GLU B 1 406 ? 6.676 -24.297 -1.361 1 63.81 406 GLU B N 1
ATOM 7404 C CA . GLU B 1 406 ? 7.242 -24.812 -0.121 1 63.81 406 GLU B CA 1
ATOM 7405 C C . GLU B 1 406 ? 8.75 -24.562 -0.052 1 63.81 406 GLU B C 1
ATOM 7407 O O . GLU B 1 406 ? 9.461 -24.75 -1.038 1 63.81 406 GLU B O 1
ATOM 7412 N N . MET B 1 407 ? 9.023 -23.781 0.939 1 66.69 407 MET B N 1
ATOM 7413 C CA . MET B 1 407 ? 10.453 -23.531 1.098 1 66.69 407 MET B CA 1
ATOM 7414 C C . MET B 1 407 ? 11.07 -24.5 2.105 1 66.69 407 MET B C 1
ATOM 7416 O O . MET B 1 407 ? 10.531 -24.688 3.199 1 66.69 407 MET B O 1
ATOM 7420 N N . GLU B 1 408 ? 11.898 -25.391 1.621 1 64.62 408 GLU B N 1
ATOM 7421 C CA . GLU B 1 408 ? 12.516 -26.406 2.469 1 64.62 408 GLU B CA 1
ATOM 7422 C C . GLU B 1 408 ? 13.492 -25.766 3.459 1 64.62 408 GLU B C 1
ATOM 7424 O O . GLU B 1 408 ? 14.242 -24.859 3.104 1 64.62 408 GLU B O 1
ATOM 7429 N N . LEU B 1 409 ? 13.195 -26.125 4.672 1 69.75 409 LEU B N 1
ATOM 7430 C CA . LEU B 1 409 ? 14.148 -25.734 5.703 1 69.75 409 LEU B CA 1
ATOM 7431 C C . LEU B 1 409 ? 15.32 -26.703 5.754 1 69.75 409 LEU B C 1
ATOM 7433 O O . LEU B 1 409 ? 15.133 -27.906 5.863 1 69.75 409 LEU B O 1
ATOM 7437 N N . LYS B 1 410 ? 16.375 -26.266 5.246 1 70 410 LYS B N 1
ATOM 7438 C CA . LYS B 1 410 ? 17.562 -27.109 5.336 1 70 410 LYS B CA 1
ATOM 7439 C C . LYS B 1 410 ? 18.312 -26.859 6.641 1 70 410 LYS B C 1
ATOM 7441 O O . LYS B 1 410 ? 18.203 -25.797 7.238 1 70 410 LYS B O 1
ATOM 7446 N N . GLU B 1 411 ? 18.969 -27.922 7.102 1 76.19 411 GLU B N 1
ATOM 7447 C CA . GLU B 1 411 ? 19.812 -27.828 8.289 1 76.19 411 GLU B CA 1
ATOM 7448 C C . GLU B 1 411 ? 20.938 -26.828 8.078 1 76.19 411 GLU B C 1
ATOM 7450 O O . GLU B 1 411 ? 21.5 -26.734 6.984 1 76.19 411 GLU B O 1
ATOM 7455 N N . MET B 1 412 ? 21.062 -25.922 8.945 1 81.56 412 MET B N 1
ATOM 7456 C CA . MET B 1 412 ? 22.078 -24.875 8.859 1 81.56 412 MET B CA 1
ATOM 7457 C C . MET B 1 412 ? 23.266 -25.188 9.766 1 81.56 412 MET B C 1
ATOM 7459 O O . MET B 1 412 ? 23.078 -25.5 10.945 1 81.56 412 MET B O 1
ATOM 7463 N N . PRO B 1 413 ? 24.453 -25.188 9.195 1 90.31 413 PRO B N 1
ATOM 7464 C CA . PRO B 1 413 ? 25.656 -25.391 10.023 1 90.31 413 PRO B CA 1
ATOM 7465 C C . PRO B 1 413 ? 25.75 -24.375 11.164 1 90.31 413 PRO B C 1
ATOM 7467 O O . PRO B 1 413 ? 25.328 -23.234 11.016 1 90.31 413 PRO B O 1
ATOM 7470 N N . GLU B 1 414 ? 26.375 -24.766 12.266 1 92.38 414 GLU B N 1
ATOM 7471 C CA . GLU B 1 414 ? 26.484 -23.969 13.477 1 92.38 414 GLU B CA 1
ATOM 7472 C C . GLU B 1 414 ? 27.359 -22.75 13.25 1 92.38 414 GLU B C 1
ATOM 7474 O O . GLU B 1 414 ? 27.109 -21.672 13.805 1 92.38 414 GLU B O 1
ATOM 7479 N N . ASP B 1 415 ? 28.328 -22.922 12.461 1 93.12 415 ASP B N 1
ATOM 7480 C CA . ASP B 1 415 ? 29.25 -21.812 12.203 1 93.12 415 ASP B CA 1
ATOM 7481 C C . ASP B 1 415 ? 28.516 -20.656 11.539 1 93.12 415 ASP B C 1
ATOM 7483 O O . ASP B 1 415 ? 28.766 -19.484 11.875 1 93.12 415 ASP B O 1
ATOM 7487 N N . VAL B 1 416 ? 27.688 -20.953 10.617 1 94.56 416 VAL B N 1
ATOM 7488 C CA . VAL B 1 416 ? 26.922 -19.922 9.914 1 94.56 416 VAL B CA 1
ATOM 7489 C C . VAL B 1 416 ? 25.938 -19.266 10.875 1 94.56 416 VAL B C 1
ATOM 7491 O O . VAL B 1 416 ? 25.766 -18.047 10.852 1 94.56 416 VAL B O 1
ATOM 7494 N N . LYS B 1 417 ? 25.375 -20.062 11.688 1 94.56 417 LYS B N 1
ATOM 7495 C CA . LYS B 1 417 ? 24.453 -19.547 12.68 1 94.56 417 LYS B CA 1
ATOM 7496 C C . LYS B 1 417 ? 25.125 -18.531 13.602 1 94.56 417 LYS B C 1
ATOM 7498 O O . LYS B 1 417 ? 24.594 -17.453 13.836 1 94.56 417 LYS B O 1
ATOM 7503 N N . VAL B 1 418 ? 26.25 -18.922 14.094 1 95.31 418 VAL B N 1
ATOM 7504 C CA . VAL B 1 418 ? 26.984 -18.062 15.016 1 95.31 418 VAL B CA 1
ATOM 7505 C C . VAL B 1 418 ? 27.422 -16.781 14.297 1 95.31 418 VAL B C 1
ATOM 7507 O O . VAL B 1 418 ? 27.344 -15.688 14.867 1 95.31 418 VAL B O 1
ATOM 7510 N N . GLU B 1 419 ? 27.859 -16.922 13.125 1 94.81 419 GLU B N 1
ATOM 7511 C CA . GLU B 1 419 ? 28.281 -15.766 12.336 1 94.81 419 GLU B CA 1
ATOM 7512 C C . GLU B 1 419 ? 27.141 -14.766 12.172 1 94.81 419 GLU B C 1
ATOM 7514 O O . GLU B 1 419 ? 27.328 -13.57 12.391 1 94.81 419 GLU B O 1
ATOM 7519 N N . MET B 1 420 ? 25.984 -15.25 11.781 1 95.5 420 MET B N 1
ATOM 7520 C CA . MET B 1 420 ? 24.828 -14.375 11.547 1 95.5 420 MET B CA 1
ATOM 7521 C C . MET B 1 420 ? 24.344 -13.742 12.844 1 95.5 420 MET B C 1
ATOM 7523 O O . MET B 1 420 ? 23.953 -12.578 12.867 1 95.5 420 MET B O 1
ATOM 7527 N N . GLU B 1 421 ? 24.391 -14.539 13.891 1 95.44 421 GLU B N 1
ATOM 7528 C CA . GLU B 1 421 ? 24 -14.008 15.195 1 95.44 421 GLU B CA 1
ATOM 7529 C C . GLU B 1 421 ? 24.906 -12.852 15.617 1 95.44 421 GLU B C 1
ATOM 7531 O O . GLU B 1 421 ? 24.422 -11.859 16.156 1 95.44 421 GLU B O 1
ATOM 7536 N N . GLU B 1 422 ? 26.188 -13.055 15.367 1 95.94 422 GLU B N 1
ATOM 7537 C CA . GLU B 1 422 ? 27.141 -11.992 15.688 1 95.94 422 GLU B CA 1
ATOM 7538 C C . GLU B 1 422 ? 26.844 -10.734 14.875 1 95.94 422 GLU B C 1
ATOM 7540 O O . GLU B 1 422 ? 26.906 -9.625 15.398 1 95.94 422 GLU B O 1
ATOM 7545 N N . CYS B 1 423 ? 26.578 -10.875 13.602 1 96.75 423 CYS B N 1
ATOM 7546 C CA . CYS B 1 423 ? 26.234 -9.75 12.734 1 96.75 423 CYS B CA 1
ATOM 7547 C C . CYS B 1 423 ? 25 -9.023 13.242 1 96.75 423 CYS B C 1
ATOM 7549 O O . CYS B 1 423 ? 24.969 -7.789 13.266 1 96.75 423 CYS B O 1
ATOM 7551 N N . LEU B 1 424 ? 23.984 -9.727 13.703 1 96.56 424 LEU B N 1
ATOM 7552 C CA . LEU B 1 424 ? 22.703 -9.148 14.141 1 96.56 424 LEU B CA 1
ATOM 7553 C C . LEU B 1 424 ? 22.859 -8.469 15.5 1 96.56 424 LEU B C 1
ATOM 7555 O O . LEU B 1 424 ? 22.203 -7.457 15.766 1 96.56 424 LEU B O 1
ATOM 7559 N N . LYS B 1 425 ? 23.734 -9 16.328 1 95.19 425 LYS B N 1
ATOM 7560 C CA . LYS B 1 425 ? 23.984 -8.414 17.641 1 95.19 425 LYS B CA 1
ATOM 7561 C C . LYS B 1 425 ? 24.703 -7.066 17.516 1 95.19 425 LYS B C 1
ATOM 7563 O O . LYS B 1 425 ? 24.656 -6.242 18.422 1 95.19 425 LYS B O 1
ATOM 7568 N N . ASN B 1 426 ? 25.344 -6.891 16.375 1 95.56 426 ASN B N 1
ATOM 7569 C CA . ASN B 1 426 ? 26.031 -5.629 16.125 1 95.56 426 ASN B CA 1
ATOM 7570 C C . ASN B 1 426 ? 25.047 -4.531 15.719 1 95.56 426 ASN B C 1
ATOM 7572 O O . ASN B 1 426 ? 25.391 -3.348 15.734 1 95.56 426 ASN B O 1
ATOM 7576 N N . LEU B 1 427 ? 23.844 -4.844 15.383 1 96.62 427 LEU B N 1
ATOM 7577 C CA . LEU B 1 427 ? 22.812 -3.865 15.039 1 96.62 427 LEU B CA 1
ATOM 7578 C C . LEU B 1 427 ? 22.125 -3.34 16.297 1 96.62 427 LEU B C 1
ATOM 7580 O O . LEU B 1 427 ? 21.984 -4.066 17.281 1 96.62 427 LEU B O 1
ATOM 7584 N N . GLU B 1 428 ? 21.719 -2.133 16.25 1 95.94 428 GLU B N 1
ATOM 7585 C CA . GLU B 1 428 ? 20.953 -1.563 17.359 1 95.94 428 GLU B CA 1
ATOM 7586 C C . GLU B 1 428 ? 19.609 -2.266 17.531 1 95.94 428 GLU B C 1
ATOM 7588 O O . GLU B 1 428 ? 18.891 -2.494 16.547 1 95.94 428 GLU B O 1
ATOM 7593 N N . GLU B 1 429 ? 19.312 -2.676 18.688 1 95.75 429 GLU B N 1
ATOM 7594 C CA . GLU B 1 429 ? 18.031 -3.277 19 1 95.75 429 GLU B CA 1
ATOM 7595 C C . GLU B 1 429 ? 17.078 -2.264 19.656 1 95.75 429 GLU B C 1
ATOM 7597 O O . GLU B 1 429 ? 17.453 -1.604 20.625 1 95.75 429 GLU B O 1
ATOM 7602 N N . LYS B 1 430 ? 15.945 -2.127 19.109 1 95.69 430 LYS B N 1
ATOM 7603 C CA . LYS B 1 430 ? 14.961 -1.18 19.609 1 95.69 430 LYS B CA 1
ATOM 7604 C C . LYS B 1 430 ? 13.688 -1.896 20.047 1 95.69 430 LYS B C 1
ATOM 7606 O O . LYS B 1 430 ? 13.25 -2.854 19.406 1 95.69 430 LYS B O 1
ATOM 7611 N N . ASP B 1 431 ? 13.062 -1.421 21.109 1 94.75 431 ASP B N 1
ATOM 7612 C CA . ASP B 1 431 ? 11.812 -1.989 21.594 1 94.75 431 ASP B CA 1
ATOM 7613 C C . ASP B 1 431 ? 10.633 -1.525 20.734 1 94.75 431 ASP B C 1
ATOM 7615 O O . ASP B 1 431 ? 9.719 -2.305 20.438 1 94.75 431 ASP B O 1
ATOM 7619 N N . ILE B 1 432 ? 10.773 -0.189 20.328 1 95.5 432 ILE B N 1
ATOM 7620 C CA . ILE B 1 432 ? 9.695 0.413 19.562 1 95.5 432 ILE B CA 1
ATOM 7621 C C . ILE B 1 432 ? 10.273 1.171 18.375 1 95.5 432 ILE B C 1
ATOM 7623 O O . ILE B 1 432 ? 11.273 1.87 18.5 1 95.5 432 ILE B O 1
ATOM 7627 N N . TYR B 1 433 ? 9.672 0.946 17.297 1 95.88 433 TYR B N 1
ATOM 7628 C CA . TYR B 1 433 ? 10.055 1.756 16.141 1 95.88 433 TYR B CA 1
ATOM 7629 C C . TYR B 1 433 ? 9.484 3.164 16.25 1 95.88 433 TYR B C 1
ATOM 7631 O O . TYR B 1 433 ? 8.266 3.344 16.328 1 95.88 433 TYR B O 1
ATOM 7639 N N . ASN B 1 434 ? 10.328 4.141 16.188 1 93.19 434 ASN B N 1
ATOM 7640 C CA . ASN B 1 434 ? 9.93 5.543 16.203 1 93.19 434 ASN B CA 1
ATOM 7641 C C . ASN B 1 434 ? 10.242 6.234 14.875 1 93.19 434 ASN B C 1
ATOM 7643 O O . ASN B 1 434 ? 11.391 6.578 14.609 1 93.19 434 ASN B O 1
ATOM 7647 N N . PRO B 1 435 ? 9.281 6.504 14.078 1 93.94 435 PRO B N 1
ATOM 7648 C CA . PRO B 1 435 ? 9.516 7.125 12.773 1 93.94 435 PRO B CA 1
ATOM 7649 C C . PRO B 1 435 ? 10.156 8.508 12.875 1 93.94 435 PRO B C 1
ATOM 7651 O O . PRO B 1 435 ? 10.82 8.961 11.945 1 93.94 435 PRO B O 1
ATOM 7654 N N . LEU B 1 436 ? 9.922 9.211 13.953 1 91.88 436 LEU B N 1
ATOM 7655 C CA . LEU B 1 436 ? 10.422 10.57 14.109 1 91.88 436 LEU B CA 1
ATOM 7656 C C . LEU B 1 436 ? 11.938 10.578 14.234 1 91.88 436 LEU B C 1
ATOM 7658 O O . LEU B 1 436 ? 12.57 11.625 14.07 1 91.88 436 LEU B O 1
ATOM 7662 N N . ALA B 1 437 ? 12.531 9.43 14.523 1 91.69 437 ALA B N 1
ATOM 7663 C CA . ALA B 1 437 ? 13.977 9.328 14.711 1 91.69 437 ALA B CA 1
ATOM 7664 C C . ALA B 1 437 ? 14.68 9.023 13.391 1 91.69 437 ALA B C 1
ATOM 7666 O O . ALA B 1 437 ? 15.906 8.992 13.32 1 91.69 437 ALA B O 1
ATOM 7667 N N . ILE B 1 438 ? 13.914 8.836 12.398 1 94.19 438 ILE B N 1
ATOM 7668 C CA . ILE B 1 438 ? 14.484 8.414 11.125 1 94.19 438 ILE B CA 1
ATOM 7669 C C . ILE B 1 438 ? 14.133 9.43 10.039 1 94.19 438 ILE B C 1
ATOM 7671 O O . ILE B 1 438 ? 12.961 9.758 9.836 1 94.19 438 ILE B O 1
ATOM 7675 N N . SER B 1 439 ? 15.148 9.906 9.328 1 94.62 439 SER B N 1
ATOM 7676 C CA . SER B 1 439 ? 14.945 10.898 8.273 1 94.62 439 SER B CA 1
ATOM 7677 C C . SER B 1 439 ? 15.273 10.312 6.902 1 94.62 439 SER B C 1
ATOM 7679 O O . SER B 1 439 ? 16.312 9.68 6.723 1 94.62 439 SER B O 1
ATOM 7681 N N . SER B 1 440 ? 14.445 10.492 5.965 1 95.62 440 SER B N 1
ATOM 7682 C CA . SER B 1 440 ? 14.664 10.008 4.605 1 95.62 440 SER B CA 1
ATOM 7683 C C . SER B 1 440 ? 15.477 11 3.785 1 95.62 440 SER B C 1
ATOM 7685 O O . SER B 1 440 ? 16.062 10.648 2.756 1 95.62 440 SER B O 1
ATOM 7687 N N . GLY B 1 441 ? 15.461 12.258 4.184 1 94.56 441 GLY B N 1
ATOM 7688 C CA . GLY B 1 441 ? 16.094 13.312 3.393 1 94.56 441 GLY B CA 1
ATOM 7689 C C . GLY B 1 441 ? 15.156 13.898 2.346 1 94.56 441 GLY B C 1
ATOM 7690 O O . GLY B 1 441 ? 15.617 14.547 1.403 1 94.56 441 GLY B O 1
ATOM 7691 N N . LEU B 1 442 ? 13.898 13.672 2.494 1 95.25 442 LEU B N 1
ATOM 7692 C CA . LEU B 1 442 ? 12.906 14.109 1.521 1 95.25 442 LEU B CA 1
ATOM 7693 C C . LEU B 1 442 ? 12.906 15.633 1.389 1 95.25 442 LEU B C 1
ATOM 7695 O O . LEU B 1 442 ? 12.93 16.156 0.276 1 95.25 442 LEU B O 1
ATOM 7699 N N . TYR B 1 443 ? 12.961 16.328 2.494 1 95 443 TYR B N 1
ATOM 7700 C CA . TYR B 1 443 ? 12.898 17.781 2.467 1 95 443 TYR B CA 1
ATOM 7701 C C . TYR B 1 443 ? 14.102 18.375 1.741 1 95 443 TYR B C 1
ATOM 7703 O O . TYR B 1 443 ? 13.953 19.281 0.92 1 95 443 TYR B O 1
ATOM 7711 N N . THR B 1 444 ? 15.227 17.844 2.08 1 92.75 444 THR B N 1
ATOM 7712 C CA . THR B 1 444 ? 16.438 18.297 1.427 1 92.75 444 THR B CA 1
ATOM 7713 C C . THR B 1 444 ? 16.359 18.094 -0.083 1 92.75 444 THR B C 1
ATOM 7715 O O . THR B 1 444 ? 16.734 18.969 -0.859 1 92.75 444 THR B O 1
ATOM 7718 N N . PHE B 1 445 ? 15.875 17.031 -0.449 1 93.19 445 PHE B N 1
ATOM 7719 C CA . PHE B 1 445 ? 15.734 16.719 -1.866 1 93.19 445 PHE B CA 1
ATOM 7720 C C . PHE B 1 445 ? 14.758 17.672 -2.535 1 93.19 445 PHE B C 1
ATOM 7722 O O . PHE B 1 445 ? 15.047 18.219 -3.607 1 93.19 445 PHE B O 1
ATOM 7729 N N . LEU B 1 446 ? 13.586 17.844 -1.942 1 93 446 LEU B N 1
ATOM 7730 C CA . LEU B 1 446 ? 12.555 18.688 -2.523 1 93 446 LEU B CA 1
ATOM 7731 C C . LEU B 1 446 ? 13.047 20.125 -2.662 1 93 446 LEU B C 1
ATOM 7733 O O . LEU B 1 446 ? 12.828 20.766 -3.695 1 93 446 LEU B O 1
ATOM 7737 N N . SER B 1 447 ? 13.664 20.609 -1.625 1 89.75 447 SER B N 1
ATOM 7738 C CA . SER B 1 447 ? 14.195 21.984 -1.658 1 89.75 447 SER B CA 1
ATOM 7739 C C . SER B 1 447 ? 15.219 22.141 -2.777 1 89.75 447 SER B C 1
ATOM 7741 O O . SER B 1 447 ? 15.203 23.141 -3.494 1 89.75 447 SER B O 1
ATOM 7743 N N . SER B 1 448 ? 16 21.172 -2.9 1 87.56 448 SER B N 1
ATOM 7744 C CA . SER B 1 448 ? 17.031 21.219 -3.936 1 87.56 448 SER B CA 1
ATOM 7745 C C . SER B 1 448 ? 16.422 21.141 -5.328 1 87.56 448 SER B C 1
ATOM 7747 O O . SER B 1 448 ? 16.875 21.812 -6.254 1 87.56 448 SER B O 1
ATOM 7749 N N . SER B 1 449 ? 15.445 20.359 -5.477 1 87 449 SER B N 1
ATOM 7750 C CA . SER B 1 449 ? 14.781 20.172 -6.762 1 87 449 SER B CA 1
ATOM 7751 C C . SER B 1 449 ? 14.086 21.469 -7.203 1 87 449 SER B C 1
ATOM 7753 O O . SER B 1 449 ? 14.117 21.812 -8.383 1 87 449 SER B O 1
ATOM 7755 N N . ILE B 1 450 ? 13.492 22.141 -6.316 1 86.62 450 ILE B N 1
ATOM 7756 C CA . ILE B 1 450 ? 12.781 23.375 -6.621 1 86.62 450 ILE B CA 1
ATOM 7757 C C . ILE B 1 450 ? 13.789 24.469 -6.98 1 86.62 450 ILE B C 1
ATOM 7759 O O . ILE B 1 450 ? 13.555 25.25 -7.91 1 86.62 450 ILE B O 1
ATOM 7763 N N . ASN B 1 451 ? 14.828 24.516 -6.25 1 83.19 451 ASN B N 1
ATOM 7764 C CA . ASN B 1 451 ? 15.852 25.531 -6.504 1 83.19 451 ASN B CA 1
ATOM 7765 C C . ASN B 1 451 ? 16.484 25.344 -7.883 1 83.19 451 ASN B C 1
ATOM 7767 O O . ASN B 1 451 ? 16.812 26.328 -8.547 1 83.19 451 ASN B O 1
ATOM 7771 N N . LYS B 1 452 ? 16.672 24.188 -8.273 1 77.62 452 LYS B N 1
ATOM 7772 C CA . LYS B 1 452 ? 17.219 23.906 -9.594 1 77.62 452 LYS B CA 1
ATOM 7773 C C . LYS B 1 452 ? 16.266 24.328 -10.695 1 77.62 452 LYS B C 1
ATOM 7775 O O . LYS B 1 452 ? 16.688 24.859 -11.727 1 77.62 452 LYS B O 1
ATOM 7780 N N . MET B 1 453 ? 15.047 24.156 -10.469 1 73.75 453 MET B N 1
ATOM 7781 C CA . MET B 1 453 ? 14.031 24.531 -11.453 1 73.75 453 MET B CA 1
ATOM 7782 C C . MET B 1 453 ? 13.945 26.047 -11.594 1 73.75 453 MET B C 1
ATOM 7784 O O . MET B 1 453 ? 13.758 26.562 -12.695 1 73.75 453 MET B O 1
ATOM 7788 N N . ASN B 1 454 ? 14.031 26.75 -10.492 1 68.19 454 ASN B N 1
ATOM 7789 C CA . ASN B 1 454 ? 13.945 28.203 -10.492 1 68.19 454 ASN B CA 1
ATOM 7790 C C . ASN B 1 454 ? 15.172 28.828 -11.133 1 68.19 454 ASN B C 1
ATOM 7792 O O . ASN B 1 454 ? 15.086 29.906 -11.719 1 68.19 454 ASN B O 1
ATOM 7796 N N . LYS B 1 455 ? 16.312 28.344 -10.969 1 61.81 455 LYS B N 1
ATOM 7797 C CA . LYS B 1 455 ? 17.516 28.859 -11.617 1 61.81 455 LYS B CA 1
ATOM 7798 C C . LYS B 1 455 ? 17.438 28.703 -13.133 1 61.81 455 LYS B C 1
ATOM 7800 O O . LYS B 1 455 ? 18 29.516 -13.883 1 61.81 455 LYS B O 1
ATOM 7805 N N . SER B 1 456 ? 16.734 27.641 -13.508 1 54.19 456 SER B N 1
ATOM 7806 C CA . SER B 1 456 ? 16.641 27.438 -14.953 1 54.19 456 SER B CA 1
ATOM 7807 C C . SER B 1 456 ? 15.625 28.406 -15.57 1 54.19 456 SER B C 1
ATOM 7809 O O . SER B 1 456 ? 15.586 28.562 -16.797 1 54.19 456 SER B O 1
ATOM 7811 N N . ARG B 1 457 ? 14.711 29.094 -14.75 1 52.38 457 ARG B N 1
ATOM 7812 C CA . ARG B 1 457 ? 13.797 30.109 -15.273 1 52.38 457 ARG B CA 1
ATOM 7813 C C . ARG B 1 457 ? 14.391 31.5 -15.133 1 52.38 457 ARG B C 1
ATOM 7815 O O . ARG B 1 457 ? 14.984 31.828 -14.102 1 52.38 457 ARG B O 1
ATOM 7822 N N . PRO B 1 458 ? 14.641 32.281 -16.203 1 41.19 458 PRO B N 1
ATOM 7823 C CA . PRO B 1 458 ? 15.195 33.625 -16.125 1 41.19 458 PRO B CA 1
ATOM 7824 C C . PRO B 1 458 ? 14.5 34.5 -15.062 1 41.19 458 PRO B C 1
ATOM 7826 O O . PRO B 1 458 ? 13.266 34.469 -14.961 1 41.19 458 PRO B O 1
ATOM 7829 N N . ALA B 1 459 ? 15.102 34.75 -13.875 1 39.19 459 ALA B N 1
ATOM 7830 C CA . ALA B 1 459 ? 14.688 35.625 -12.773 1 39.19 459 ALA B CA 1
ATOM 7831 C C . ALA B 1 459 ? 14.031 36.906 -13.297 1 39.19 459 ALA B C 1
ATOM 7833 O O . ALA B 1 459 ? 14.664 37.688 -14 1 39.19 459 ALA B O 1
ATOM 7834 N N . ALA B 1 460 ? 12.883 37 -13.578 1 36.62 460 ALA B N 1
ATOM 7835 C CA . ALA B 1 460 ? 12.32 38.344 -13.719 1 36.62 460 ALA B CA 1
ATOM 7836 C C . ALA B 1 460 ? 12.758 39.25 -12.57 1 36.62 460 ALA B C 1
ATOM 7838 O O . ALA B 1 460 ? 12.867 38.812 -11.43 1 36.62 460 ALA B O 1
ATOM 7839 N N . ASN B 1 461 ? 13.453 40.406 -12.758 1 34.41 461 ASN B N 1
ATOM 7840 C CA . ASN B 1 461 ? 13.961 41.5 -11.938 1 34.41 461 ASN B CA 1
ATOM 7841 C C . ASN B 1 461 ? 12.938 41.938 -10.898 1 34.41 461 ASN B C 1
ATOM 7843 O O . ASN B 1 461 ? 11.938 42.562 -11.234 1 34.41 461 ASN B O 1
ATOM 7847 N N . PHE B 1 462 ? 12.562 41.125 -9.992 1 34.78 462 PHE B N 1
ATOM 7848 C CA . PHE B 1 462 ? 11.648 41.656 -8.992 1 34.78 462 PHE B CA 1
ATOM 7849 C C . PHE B 1 462 ? 12.328 42.75 -8.18 1 34.78 462 PHE B C 1
ATOM 7851 O O . PHE B 1 462 ? 13.328 42.5 -7.492 1 34.78 462 PHE B O 1
ATOM 7858 N N . ILE B 1 463 ? 12.273 44.062 -8.516 1 32.38 463 ILE B N 1
ATOM 7859 C CA . ILE B 1 463 ? 12.641 45.25 -7.746 1 32.38 463 ILE B CA 1
ATOM 7860 C C . ILE B 1 463 ? 11.922 45.219 -6.398 1 32.38 463 ILE B C 1
ATOM 7862 O O . ILE B 1 463 ? 10.688 45.219 -6.352 1 32.38 463 ILE B O 1
ATOM 7866 N N . VAL B 1 464 ? 12.5 44.75 -5.398 1 33.78 464 VAL B N 1
ATOM 7867 C CA . VAL B 1 464 ? 11.969 44.906 -4.055 1 33.78 464 VAL B CA 1
ATOM 7868 C C . VAL B 1 464 ? 11.625 46.406 -3.832 1 33.78 464 VAL B C 1
ATOM 7870 O O . VAL B 1 464 ? 12.461 47.281 -4.035 1 33.78 464 VAL B O 1
ATOM 7873 N N . PRO B 1 465 ? 10.461 46.906 -3.912 1 29.97 465 PRO B N 1
ATOM 7874 C CA . PRO B 1 465 ? 10.211 48.312 -3.662 1 29.97 465 PRO B CA 1
ATOM 7875 C C . PRO B 1 465 ? 10.93 48.844 -2.42 1 29.97 465 PRO B C 1
ATOM 7877 O O . PRO B 1 465 ? 10.883 48.188 -1.363 1 29.97 465 PRO B O 1
ATOM 7880 N N . THR B 1 466 ? 12.078 49.562 -2.576 1 30.3 466 THR B N 1
ATOM 7881 C CA . THR B 1 466 ? 12.773 50.312 -1.531 1 30.3 466 THR B CA 1
ATOM 7882 C C . THR B 1 466 ? 11.781 51.125 -0.711 1 30.3 466 THR B C 1
ATOM 7884 O O . THR B 1 466 ? 10.992 51.906 -1.267 1 30.3 466 THR B O 1
ATOM 7887 N N . ILE B 1 467 ? 11.469 50.75 0.444 1 30.48 467 ILE B N 1
ATOM 7888 C CA . ILE B 1 467 ? 10.758 51.562 1.432 1 30.48 467 ILE B CA 1
ATOM 7889 C C . ILE B 1 467 ? 11.281 53 1.41 1 30.48 467 ILE B C 1
ATOM 7891 O O . ILE B 1 467 ? 12.461 53.25 1.667 1 30.48 467 ILE B O 1
ATOM 7895 N N . CYS B 1 468 ? 10.711 53.938 0.639 1 26.38 468 CYS B N 1
ATOM 7896 C CA . CYS B 1 468 ? 10.977 55.375 0.526 1 26.38 468 CYS B CA 1
ATOM 7897 C C . CYS B 1 468 ? 11.18 56 1.9 1 26.38 468 CYS B C 1
ATOM 7899 O O . CYS B 1 468 ? 10.328 55.875 2.781 1 26.38 468 CYS B O 1
ATOM 7901 N N . LYS B 1 469 ? 12.5 56.312 2.332 1 30.14 469 LYS B N 1
ATOM 7902 C CA . LYS B 1 469 ? 12.93 57.219 3.404 1 30.14 469 LYS B CA 1
ATOM 7903 C C . LYS B 1 469 ? 12.07 58.469 3.443 1 30.14 469 LYS B C 1
ATOM 7905 O O . LYS B 1 469 ? 11.508 58.875 2.426 1 30.14 469 LYS B O 1
ATOM 7910 N N . ASP B 1 470 ? 11.883 59.062 4.555 1 27.33 470 ASP B N 1
ATOM 7911 C CA . ASP B 1 470 ? 11.32 60.375 4.902 1 27.33 470 ASP B CA 1
ATOM 7912 C C . ASP B 1 470 ? 11.992 61.469 4.105 1 27.33 470 ASP B C 1
ATOM 7914 O O . ASP B 1 470 ? 13.172 61.406 3.773 1 27.33 470 ASP B O 1
ATOM 7918 N N . ASN B 1 471 ? 11.383 62.375 3.4 1 27.31 471 ASN B N 1
ATOM 7919 C CA . ASN B 1 471 ? 11.656 63.625 2.688 1 27.31 471 ASN B CA 1
ATOM 7920 C C . ASN B 1 471 ? 12.438 64.625 3.551 1 27.31 471 ASN B C 1
ATOM 7922 O O . ASN B 1 471 ? 11.852 65.438 4.227 1 27.31 471 ASN B O 1
ATOM 7926 N N . ASP B 1 472 ? 13.578 64.25 4.293 1 26.17 472 ASP B N 1
ATOM 7927 C CA . ASP B 1 472 ? 14.312 65.375 4.793 1 26.17 472 ASP B CA 1
ATOM 7928 C C . ASP B 1 472 ? 14.828 66.25 3.641 1 26.17 472 ASP B C 1
ATOM 7930 O O . ASP B 1 472 ? 15.414 65.75 2.689 1 26.17 472 ASP B O 1
ATOM 7934 N N . LEU B 1 473 ? 14.422 67.5 3.463 1 28.72 473 LEU B N 1
ATOM 7935 C CA . LEU B 1 473 ? 14.781 68.688 2.715 1 28.72 473 LEU B CA 1
ATOM 7936 C C . LEU B 1 473 ? 16.281 69 2.824 1 28.72 473 LEU B C 1
ATOM 7938 O O . LEU B 1 473 ? 16.781 69.938 2.188 1 28.72 473 LEU B O 1
ATOM 7942 N N . ARG B 1 474 ? 17.016 68.75 3.99 1 25.69 474 ARG B N 1
ATOM 7943 C CA . ARG B 1 474 ? 18.125 69.688 4.086 1 25.69 474 ARG B CA 1
ATOM 7944 C C . ARG B 1 474 ? 19.203 69.375 3.055 1 25.69 474 ARG B C 1
ATOM 7946 O O . ARG B 1 474 ? 19.172 68.312 2.41 1 25.69 474 ARG B O 1
ATOM 7953 N N . ASN B 1 475 ? 20.5 69.75 3.332 1 24.52 475 ASN B N 1
ATOM 7954 C CA . ASN B 1 475 ? 21.75 70.125 2.699 1 24.52 475 ASN B CA 1
ATOM 7955 C C . ASN B 1 475 ? 22.484 69 2.045 1 24.52 475 ASN B C 1
ATOM 7957 O O . ASN B 1 475 ? 22.203 67.812 2.348 1 24.52 475 ASN B O 1
ATOM 7961 N N . LYS B 1 476 ? 23.625 69.312 1.26 1 28.55 476 LYS B N 1
ATOM 7962 C CA . LYS B 1 476 ? 24.641 68.688 0.402 1 28.55 476 LYS B CA 1
ATOM 7963 C C . LYS B 1 476 ? 25.516 67.75 1.186 1 28.55 476 LYS B C 1
ATOM 7965 O O . LYS B 1 476 ? 26.438 68.125 1.886 1 28.55 476 LYS B O 1
ATOM 7970 N N . LYS B 1 477 ? 25.094 66.562 1.704 1 22.7 477 LYS B N 1
ATOM 7971 C CA . LYS B 1 477 ? 25.828 65.75 2.631 1 22.7 477 LYS B CA 1
ATOM 7972 C C . LYS B 1 477 ? 27.172 65.312 2.029 1 22.7 477 LYS B C 1
ATOM 7974 O O . LYS B 1 477 ? 27.234 65 0.844 1 22.7 477 LYS B O 1
ATOM 7979 N N . LYS B 1 478 ? 28.312 65.688 2.768 1 25.08 478 LYS B N 1
ATOM 7980 C CA . LYS B 1 478 ? 29.719 65.312 2.85 1 25.08 478 LYS B CA 1
ATOM 7981 C C . LYS B 1 478 ? 29.906 63.812 2.664 1 25.08 478 LYS B C 1
ATOM 7983 O O . LYS B 1 478 ? 29.094 63 3.119 1 25.08 478 LYS B O 1
ATOM 7988 N N . LYS B 1 479 ? 30.906 63.406 1.908 1 26.75 479 LYS B N 1
ATOM 7989 C CA . LYS B 1 479 ? 31.469 62.25 1.239 1 26.75 479 LYS B CA 1
ATOM 7990 C C . LYS B 1 479 ? 31.906 61.188 2.252 1 26.75 479 LYS B C 1
ATOM 7992 O O . LYS B 1 479 ? 33 61.25 2.803 1 26.75 479 LYS B O 1
ATOM 7997 N N . CYS B 1 480 ? 31.047 60.938 3.336 1 21.59 480 CYS B N 1
ATOM 7998 C CA . CYS B 1 480 ? 31.688 60.125 4.363 1 21.59 480 CYS B CA 1
ATOM 7999 C C . CYS B 1 480 ? 32.188 58.781 3.783 1 21.59 480 CYS B C 1
ATOM 8001 O O . CYS B 1 480 ? 31.453 58.125 3.061 1 21.59 480 CYS B O 1
ATOM 8003 N N . ALA B 1 481 ? 33.531 58.594 3.801 1 23.2 481 ALA B N 1
ATOM 8004 C CA . ALA B 1 481 ? 34.469 57.531 3.438 1 23.2 481 ALA B CA 1
ATOM 8005 C C . ALA B 1 481 ? 34.094 56.219 4.113 1 23.2 481 ALA B C 1
ATOM 8007 O O . ALA B 1 481 ? 34 56.156 5.34 1 23.2 481 ALA B O 1
ATOM 8008 N N . VAL B 1 482 ? 33.344 55.406 3.523 1 23.52 482 VAL B N 1
ATOM 8009 C CA . VAL B 1 482 ? 32.719 54.156 3.924 1 23.52 482 VAL B CA 1
ATOM 8010 C C . VAL B 1 482 ? 33.812 53.125 4.258 1 23.52 482 VAL B C 1
ATOM 8012 O O . VAL B 1 482 ? 34.656 52.812 3.408 1 23.52 482 VAL B O 1
ATOM 8015 N N . LEU B 1 483 ? 34.375 53.219 5.527 1 22.38 483 LEU B N 1
ATOM 8016 C CA . LEU B 1 483 ? 35.469 52.406 5.934 1 22.38 483 LEU B CA 1
ATOM 8017 C C . LEU B 1 483 ? 35.188 50.938 5.664 1 22.38 483 LEU B C 1
ATOM 8019 O O . LEU B 1 483 ? 34.031 50.5 5.719 1 22.38 483 LEU B O 1
ATOM 8023 N N . PRO B 1 484 ? 36.188 50.125 5.238 1 22.64 484 PRO B N 1
ATOM 8024 C CA . PRO B 1 484 ? 36.25 48.75 4.715 1 22.64 484 PRO B CA 1
ATOM 8025 C C . PRO B 1 484 ? 35.812 47.719 5.742 1 22.64 484 PRO B C 1
ATOM 8027 O O . PRO B 1 484 ? 36.281 47.75 6.891 1 22.64 484 PRO B O 1
ATOM 8030 N N . VAL B 1 485 ? 34.656 47.219 5.758 1 21.14 485 VAL B N 1
ATOM 8031 C CA . VAL B 1 485 ? 34.062 46.312 6.734 1 21.14 485 VAL B CA 1
ATOM 8032 C C . VAL B 1 485 ? 34.938 45.062 6.859 1 21.14 485 VAL B C 1
ATOM 8034 O O . VAL B 1 485 ? 35.25 44.406 5.855 1 21.14 485 VAL B O 1
ATOM 8037 N N . ALA B 1 486 ? 35.688 44.906 7.914 1 20.86 486 ALA B N 1
ATOM 8038 C CA . ALA B 1 486 ? 36.625 43.875 8.312 1 20.86 486 ALA B CA 1
ATOM 8039 C C . ALA B 1 486 ? 36.031 42.5 8.133 1 20.86 486 ALA B C 1
ATOM 8041 O O . ALA B 1 486 ? 34.812 42.312 8.25 1 20.86 486 ALA B O 1
ATOM 8042 N N . GLU B 1 487 ? 36.719 41.531 7.57 1 21.97 487 GLU B N 1
ATOM 8043 C CA . GLU B 1 487 ? 36.625 40.156 7.133 1 21.97 487 GLU B CA 1
ATOM 8044 C C . GLU B 1 487 ? 36.375 39.219 8.312 1 21.97 487 GLU B C 1
ATOM 8046 O O . GLU B 1 487 ? 37.25 39.031 9.164 1 21.97 487 GLU B O 1
ATOM 8051 N N . VAL B 1 488 ? 35.281 39.344 8.945 1 21.77 488 VAL B N 1
ATOM 8052 C CA . VAL B 1 488 ? 35.156 38.531 10.148 1 21.77 488 VAL B CA 1
ATOM 8053 C C . VAL B 1 488 ? 35.344 37.062 9.805 1 21.77 488 VAL B C 1
ATOM 8055 O O . VAL B 1 488 ? 34.719 36.531 8.883 1 21.77 488 VAL B O 1
ATOM 8058 N N . GLN B 1 489 ? 36.5 36.531 10.141 1 22.39 489 GLN B N 1
ATOM 8059 C CA . GLN B 1 489 ? 36.969 35.156 10.047 1 22.39 489 GLN B CA 1
ATOM 8060 C C . GLN B 1 489 ? 35.969 34.188 10.695 1 22.39 489 GLN B C 1
ATOM 8062 O O . GLN B 1 489 ? 35.625 34.344 11.867 1 22.39 489 GLN B O 1
ATOM 8067 N N . VAL B 1 490 ? 35.125 33.625 9.977 1 19.2 490 VAL B N 1
ATOM 8068 C CA . VAL B 1 490 ? 34.094 32.656 10.352 1 19.2 490 VAL B CA 1
ATOM 8069 C C . VAL B 1 490 ? 34.719 31.469 11.07 1 19.2 490 VAL B C 1
ATOM 8071 O O . VAL B 1 490 ? 35.531 30.734 10.484 1 19.2 490 VAL B O 1
ATOM 8074 N N . LYS B 1 491 ? 35.062 31.641 12.312 1 23.59 491 LYS B N 1
ATOM 8075 C CA . LYS B 1 491 ? 35.562 30.5 13.086 1 23.59 491 LYS B CA 1
ATOM 8076 C C . LYS B 1 491 ? 34.719 29.266 12.844 1 23.59 491 LYS B C 1
ATOM 8078 O O . LYS B 1 491 ? 33.5 29.359 12.57 1 23.59 491 LYS B O 1
ATOM 8083 N N . LYS B 1 492 ? 35.406 28.109 12.789 1 24.34 492 LYS B N 1
ATOM 8084 C CA . LYS B 1 492 ? 35.062 26.703 12.594 1 24.34 492 LYS B CA 1
ATOM 8085 C C . LYS B 1 492 ? 34 26.25 13.617 1 24.34 492 LYS B C 1
ATOM 8087 O O . LYS B 1 492 ? 34.25 26.281 14.82 1 24.34 492 LYS B O 1
ATOM 8092 N N . SER B 1 493 ? 32.875 26.609 13.492 1 21.55 493 SER B N 1
ATOM 8093 C CA . SER B 1 493 ? 31.859 26.297 14.492 1 21.55 493 SER B CA 1
ATOM 8094 C C . SER B 1 493 ? 31.969 24.859 14.961 1 21.55 493 SER B C 1
ATOM 8096 O O . SER B 1 493 ? 32.312 23.969 14.18 1 21.55 493 SER B O 1
ATOM 8098 N N . ARG B 1 494 ? 32.25 24.625 16.234 1 24.14 494 ARG B N 1
ATOM 8099 C CA . ARG B 1 494 ? 32.312 23.406 17.047 1 24.14 494 ARG B CA 1
ATOM 8100 C C . ARG B 1 494 ? 31.203 22.422 16.609 1 24.14 494 ARG B C 1
ATOM 8102 O O . ARG B 1 494 ? 30.125 22.844 16.219 1 24.14 494 ARG B O 1
ATOM 8109 N N . GLU B 1 495 ? 31.641 21.266 16.266 1 24.84 495 GLU B N 1
ATOM 8110 C CA . GLU B 1 495 ? 30.984 20 15.945 1 24.84 495 GLU B CA 1
ATOM 8111 C C . GLU B 1 495 ? 29.875 19.688 16.938 1 24.84 495 GLU B C 1
ATOM 8113 O O . GLU B 1 495 ? 30.141 19.406 18.109 1 24.84 495 GLU B O 1
ATOM 8118 N N . LEU B 1 496 ? 28.953 20.516 17.078 1 24.77 496 LEU B N 1
ATOM 8119 C CA . LEU B 1 496 ? 27.859 20.234 18.016 1 24.77 496 LEU B CA 1
ATOM 8120 C C . LEU B 1 496 ? 27.469 18.766 17.969 1 24.77 496 LEU B C 1
ATOM 8122 O O . LEU B 1 496 ? 27.172 18.234 16.891 1 24.77 496 LEU B O 1
ATOM 8126 N N . THR B 1 497 ? 28.016 18.031 18.875 1 24.8 497 THR B N 1
ATOM 8127 C CA . THR B 1 497 ? 27.719 16.656 19.25 1 24.8 497 THR B CA 1
ATOM 8128 C C . THR B 1 497 ? 26.219 16.422 19.328 1 24.8 497 THR B C 1
ATOM 8130 O O . THR B 1 497 ? 25.531 17 20.172 1 24.8 497 THR B O 1
ATOM 8133 N N . LEU B 1 498 ? 25.578 16.359 18.344 1 24.23 498 LEU B N 1
ATOM 8134 C CA . LEU B 1 498 ? 24.203 15.922 18.125 1 24.23 498 LEU B CA 1
ATOM 8135 C C . LEU B 1 498 ? 23.891 14.695 18.969 1 24.23 498 LEU B C 1
ATOM 8137 O O . LEU B 1 498 ? 24.078 13.562 18.516 1 24.23 498 LEU B O 1
ATOM 8141 N N . GLN B 1 499 ? 24.484 14.578 20.203 1 25.92 499 GLN B N 1
ATOM 8142 C CA . GLN B 1 499 ? 24 13.57 21.141 1 25.92 499 GLN B CA 1
ATOM 8143 C C . GLN B 1 499 ? 22.469 13.555 21.172 1 25.92 499 GLN B C 1
ATOM 8145 O O . GLN B 1 499 ? 21.844 14.508 21.641 1 25.92 499 GLN B O 1
ATOM 8150 N N . ASN B 1 500 ? 21.891 13.086 20.25 1 27.66 500 ASN B N 1
ATOM 8151 C CA . ASN B 1 500 ? 20.578 12.82 19.672 1 27.66 500 ASN B CA 1
ATOM 8152 C C . ASN B 1 500 ? 19.578 12.367 20.734 1 27.66 500 ASN B C 1
ATOM 8154 O O . ASN B 1 500 ? 19.906 11.508 21.562 1 27.66 500 ASN B O 1
ATOM 8158 N N . ASP B 1 501 ? 18.422 13.07 20.984 1 30.16 501 ASP B N 1
ATOM 8159 C CA . ASP B 1 501 ? 17.062 13.398 21.375 1 30.16 501 ASP B CA 1
ATOM 8160 C C . ASP B 1 501 ? 16.094 12.266 21.031 1 30.16 501 ASP B C 1
ATOM 8162 O O . ASP B 1 501 ? 14.945 12.508 20.672 1 30.16 501 ASP B O 1
ATOM 8166 N N . PHE B 1 502 ? 16.438 11.156 21 1 30.88 502 PHE B N 1
ATOM 8167 C CA . PHE B 1 502 ? 15.734 9.906 20.734 1 30.88 502 PHE B CA 1
ATOM 8168 C C . PHE B 1 502 ? 14.586 9.727 21.719 1 30.88 502 PHE B C 1
ATOM 8170 O O . PHE B 1 502 ? 13.5 9.281 21.344 1 30.88 502 PHE B O 1
ATOM 8177 N N . MET B 1 503 ? 14.867 10.031 22.969 1 35.16 503 MET B N 1
ATOM 8178 C CA . MET B 1 503 ? 13.852 9.758 23.984 1 35.16 503 MET B CA 1
ATOM 8179 C C . MET B 1 503 ? 12.633 10.641 23.781 1 35.16 503 MET B C 1
ATOM 8181 O O . MET B 1 503 ? 11.5 10.18 23.922 1 35.16 503 MET B O 1
ATOM 8185 N N . THR B 1 504 ? 12.914 11.867 23.438 1 39.16 504 THR B N 1
ATOM 8186 C CA . THR B 1 504 ? 11.82 12.82 23.281 1 39.16 504 THR B CA 1
ATOM 8187 C C . THR B 1 504 ? 10.977 12.484 22.062 1 39.16 504 THR B C 1
ATOM 8189 O O . THR B 1 504 ? 9.742 12.555 22.109 1 39.16 504 THR B O 1
ATOM 8192 N N . ALA B 1 505 ? 11.617 12.117 21.047 1 39 505 ALA B N 1
ATOM 8193 C CA . ALA B 1 505 ? 10.875 11.742 19.844 1 39 505 ALA B CA 1
ATOM 8194 C C . ALA B 1 505 ? 9.969 10.547 20.109 1 39 505 ALA B C 1
ATOM 8196 O O . ALA B 1 505 ? 8.82 10.516 19.656 1 39 505 ALA B O 1
ATOM 8197 N N . SER B 1 506 ? 10.492 9.617 20.859 1 43.34 506 SER B N 1
ATOM 8198 C CA . SER B 1 506 ? 9.703 8.438 21.188 1 43.34 506 SER B CA 1
ATOM 8199 C C . SER B 1 506 ? 8.461 8.812 22 1 43.34 506 SER B C 1
ATOM 8201 O O . SER B 1 506 ? 7.375 8.281 21.75 1 43.34 506 SER B O 1
ATOM 8203 N N . ALA B 1 507 ? 8.672 9.727 22.922 1 43.38 507 ALA B N 1
ATOM 8204 C CA . ALA B 1 507 ? 7.551 10.164 23.75 1 43.38 507 ALA B CA 1
ATOM 8205 C C . ALA B 1 507 ? 6.52 10.93 22.922 1 43.38 507 ALA B C 1
ATOM 8207 O O . ALA B 1 507 ? 5.312 10.727 23.078 1 43.38 507 ALA B O 1
ATOM 8208 N N . MET B 1 508 ? 7.09 11.688 22.141 1 45.41 508 MET B N 1
ATOM 8209 C CA . MET B 1 508 ? 6.219 12.484 21.281 1 45.41 508 MET B CA 1
ATOM 8210 C C . MET B 1 508 ? 5.465 11.594 20.297 1 45.41 508 MET B C 1
ATOM 8212 O O . MET B 1 508 ? 4.281 11.82 20.031 1 45.41 508 MET B O 1
ATOM 8216 N N . PHE B 1 509 ? 6.301 10.703 19.781 1 43.19 509 PHE B N 1
ATOM 8217 C CA . PHE B 1 509 ? 5.637 9.734 18.906 1 43.19 509 PHE B CA 1
ATOM 8218 C C . PHE B 1 509 ? 4.539 8.992 19.672 1 43.19 509 PHE B C 1
ATOM 8220 O O . PHE B 1 509 ? 3.428 8.836 19.156 1 43.19 509 PHE B O 1
ATOM 8227 N N . LYS B 1 510 ? 4.898 8.586 20.844 1 47.53 510 LYS B N 1
ATOM 8228 C CA . LYS B 1 510 ? 3.902 7.91 21.672 1 47.53 510 LYS B CA 1
ATOM 8229 C C . LYS B 1 510 ? 2.688 8.805 21.906 1 47.53 510 LYS B C 1
ATOM 8231 O O . LYS B 1 510 ? 1.553 8.32 21.938 1 47.53 510 LYS B O 1
ATOM 8236 N N . LYS B 1 511 ? 3.051 9.977 22.172 1 46.31 511 LYS B N 1
ATOM 8237 C CA . LYS B 1 511 ? 1.983 10.938 22.438 1 46.31 511 LYS B CA 1
ATOM 8238 C C . LYS B 1 511 ? 1.179 11.234 21.188 1 46.31 511 LYS B C 1
ATOM 8240 O O . LYS B 1 511 ? -0.04 11.406 21.25 1 46.31 511 LYS B O 1
ATOM 8245 N N . ARG B 1 512 ? 2.008 11.469 20.25 1 41.97 512 ARG B N 1
ATOM 8246 C CA . ARG B 1 512 ? 1.38 11.875 19 1 41.97 512 ARG B CA 1
ATOM 8247 C C . ARG B 1 512 ? 0.676 10.695 18.328 1 41.97 512 ARG B C 1
ATOM 8249 O O . ARG B 1 512 ? -0.339 10.867 17.656 1 41.97 512 ARG B O 1
ATOM 8256 N N . PHE B 1 513 ? 1.412 9.57 18.453 1 35.19 513 PHE B N 1
ATOM 8257 C CA . PHE B 1 513 ? 0.871 8.32 17.922 1 35.19 513 PHE B CA 1
ATOM 8258 C C . PHE B 1 513 ? 0.706 7.289 19.031 1 35.19 513 PHE B C 1
ATOM 8260 O O . PHE B 1 513 ? 1.377 6.254 19.031 1 35.19 513 PHE B O 1
ATOM 8267 N N . PRO B 1 514 ? 0.099 7.664 20.094 1 38.75 514 PRO B N 1
ATOM 8268 C CA . PRO B 1 514 ? 0.021 6.785 21.266 1 38.75 514 PRO B CA 1
ATOM 8269 C C . PRO B 1 514 ? -0.327 5.344 20.891 1 38.75 514 PRO B C 1
ATOM 8271 O O . PRO B 1 514 ? 0.1 4.406 21.578 1 38.75 514 PRO B O 1
ATOM 8274 N N . ASN B 1 515 ? -1.236 5.199 20.094 1 34.44 515 ASN B N 1
ATOM 8275 C CA . ASN B 1 515 ? -1.837 3.904 19.781 1 34.44 515 ASN B CA 1
ATOM 8276 C C . ASN B 1 515 ? -0.92 3.055 18.906 1 34.44 515 ASN B C 1
ATOM 8278 O O . ASN B 1 515 ? -1.261 1.923 18.562 1 34.44 515 ASN B O 1
ATOM 8282 N N . ASN B 1 516 ? 0.097 3.705 18.484 1 32.25 516 ASN B N 1
ATOM 8283 C CA . ASN B 1 516 ? 0.909 2.82 17.656 1 32.25 516 ASN B CA 1
ATOM 8284 C C . ASN B 1 516 ? 1.826 1.943 18.5 1 32.25 516 ASN B C 1
ATOM 8286 O O . ASN B 1 516 ? 2.463 1.023 17.984 1 32.25 516 ASN B O 1
ATOM 8290 N N . LEU B 1 517 ? 2.307 2.5 19.656 1 31.94 517 LEU B N 1
ATOM 8291 C CA . LEU B 1 517 ? 3.164 1.67 20.5 1 31.94 517 LEU B CA 1
ATOM 8292 C C . LEU B 1 517 ? 2.355 1 21.609 1 31.94 517 LEU B C 1
ATOM 8294 O O . LEU B 1 517 ? 2.926 0.483 22.562 1 31.94 517 LEU B O 1
ATOM 8298 N N . GLU B 1 518 ? 1.195 0.638 21.531 1 27.11 518 GLU B N 1
ATOM 8299 C CA . GLU B 1 518 ? 0.858 -0.23 22.656 1 27.11 518 GLU B CA 1
ATOM 8300 C C . GLU B 1 518 ? 1.589 -1.566 22.562 1 27.11 518 GLU B C 1
ATOM 8302 O O . GLU B 1 518 ? 1.708 -2.139 21.484 1 27.11 518 GLU B O 1
#

pLDDT: mean 78.29, std 24.55, range [19.2, 98.69]